Protein AF-A0A359E348-F1 (afdb_monomer)

Foldseek 3Di:
DFDDDAQEEAQDDDPSSVCSQVVCCVVQVDGDYDYDPCSAVVDPDDPPDQDFRRCLVNFHCADDLQGNGGSVRSNVVVVVVCCQQVVVDDDDDPVVVSLVSVQSVQKDWDWDDDFQKIKIAIDGDPPDDRPDPQLKDKDKDWDAPVCVVVQVVQCVVVVWDWDWDDDDRTIIIITMDSDRIGIGGDPPPVRPPPVVVVCVVCCVVVVVVVVVCVVVPDDDDDDDDDDPCQLVVLVVVCVVPVPDPVSLVSNLVVCVVVVVLVSNLVSLLVCVLVDVDDDPVSLVSNLVSCQVVVVLVVVLVSLVSSCVRPLDVVSLVSVVVSCVSRVNDDLVSQLVSLVSVCVHVVLDLVSLVSNLVSQPDLVCLVVSLVSLVSSCVSPVPDLASVVVSLVSCVVNHDLVVSLVVVVVRDPVCVLNCQQCLCVQLSSCCSVVVNLVSSLVSQVSHPPHDLLVNLVSCLVVVVVVVSLVSLVVVCVVVVPSLQSLLSSLVSCVVSVNNVVSCVSNLVSLVVVVCPPGPNLVVLVVVLVPDDLVRNVVVCVVRVSSADPVRVVVSVVLCCVFANKDKDWDKDWDADPQRKTKIKIWIKIWGDGNLFKIKIWIWMKIWMWGPLDVDIDIWIWIKIKIKIWGADNVRQKIWMWMWMWIDTPPDIKIKIKTKIWGDDDQKIKMWIKIKIFDPAPQRVVVVKIKIKIKIKMWGAPDNNQKIKIKIKMWMAIPVGKIKIKIKIKIWGQPDQDLKTKIKMKMKMWMAMPDADCSQVVHGGDHRKIKIKIWIKIKGFVPSDPPGPDIDIDIDIWMQIPPPGIDD

Structure (mmCIF, N/CA/C/O backbone):
data_AF-A0A359E348-F1
#
_entry.id   AF-A0A359E348-F1
#
loop_
_atom_site.group_PDB
_atom_site.id
_atom_site.type_symbol
_atom_site.label_atom_id
_atom_site.label_alt_id
_atom_site.label_comp_id
_atom_site.label_asym_id
_atom_site.label_entity_id
_atom_site.label_seq_id
_atom_site.pdbx_PDB_ins_code
_atom_site.Cartn_x
_atom_site.Cartn_y
_atom_site.Cartn_z
_atom_site.occupancy
_atom_site.B_iso_or_equiv
_atom_site.auth_seq_id
_atom_site.auth_comp_id
_atom_site.auth_asym_id
_atom_site.auth_atom_id
_atom_site.pdbx_PDB_model_num
ATOM 1 N N . MET A 1 1 ? 8.169 -20.683 26.667 1.00 42.53 1 MET A N 1
ATOM 2 C CA . MET A 1 1 ? 7.464 -19.399 26.479 1.00 42.53 1 MET A CA 1
ATOM 3 C C . MET A 1 1 ? 6.471 -19.247 27.609 1.00 42.53 1 MET A C 1
ATOM 5 O O . MET A 1 1 ? 5.947 -20.259 28.056 1.00 42.53 1 MET A O 1
ATOM 9 N N . PHE A 1 2 ? 6.320 -18.036 28.136 1.00 55.75 2 PHE A N 1
ATOM 10 C CA . PHE A 1 2 ? 5.255 -17.695 29.073 1.00 55.75 2 PHE A CA 1
ATOM 11 C C . PHE A 1 2 ? 4.254 -16.853 28.291 1.00 55.75 2 PHE A C 1
ATOM 13 O O . PHE A 1 2 ? 4.662 -15.851 27.704 1.00 55.75 2 PHE A O 1
ATOM 20 N N . ASP A 1 3 ? 2.992 -17.265 28.295 1.00 59.53 3 ASP A N 1
ATOM 21 C CA . ASP A 1 3 ? 1.941 -16.613 27.523 1.00 59.53 3 ASP A CA 1
ATOM 22 C C . ASP A 1 3 ? 1.088 -15.750 28.457 1.00 59.53 3 ASP A C 1
ATOM 24 O O . ASP A 1 3 ? 0.662 -16.191 29.531 1.00 59.53 3 ASP A O 1
ATOM 28 N N . TYR A 1 4 ? 0.870 -14.500 28.054 1.00 74.69 4 TYR A N 1
ATOM 29 C CA . TYR A 1 4 ? -0.007 -13.545 28.723 1.00 74.69 4 TYR A CA 1
ATOM 30 C C . TYR A 1 4 ? -1.082 -13.095 27.726 1.00 74.69 4 TYR A C 1
ATOM 32 O O . TYR A 1 4 ? -0.738 -12.901 26.556 1.00 74.69 4 TYR A O 1
ATOM 40 N N . PRO A 1 5 ? -2.353 -12.928 28.140 1.00 70.31 5 PRO A N 1
ATOM 41 C CA . PRO A 1 5 ? -3.425 -12.543 27.230 1.00 70.31 5 PRO A CA 1
ATOM 42 C C . PRO A 1 5 ? -3.073 -11.296 26.408 1.00 70.31 5 PRO A C 1
ATOM 44 O O . PRO A 1 5 ? -2.544 -10.306 26.925 1.00 70.31 5 PRO A O 1
ATOM 47 N N . ARG A 1 6 ? -3.356 -11.354 25.106 1.00 71.38 6 ARG A N 1
ATOM 48 C CA . ARG A 1 6 ? -3.338 -10.195 24.210 1.00 71.38 6 ARG A CA 1
ATOM 49 C C . ARG A 1 6 ? -4.770 -9.682 24.130 1.00 71.38 6 ARG A C 1
ATOM 51 O O . ARG A 1 6 ? -5.585 -10.288 23.450 1.00 71.38 6 ARG A O 1
ATOM 58 N N . VAL A 1 7 ? -5.053 -8.604 24.853 1.00 70.81 7 VAL A N 1
ATOM 59 C CA . VAL A 1 7 ? -6.421 -8.081 25.011 1.00 70.81 7 VAL A CA 1
ATOM 60 C C . VAL A 1 7 ? -6.677 -6.862 24.126 1.00 70.81 7 VAL A C 1
ATOM 62 O O . VAL A 1 7 ? -7.793 -6.683 23.667 1.00 70.81 7 VAL A O 1
ATOM 65 N N . THR A 1 8 ? -5.650 -6.075 23.779 1.00 79.25 8 THR A N 1
ATOM 66 C CA . THR A 1 8 ? -5.790 -5.015 22.765 1.00 79.25 8 THR A CA 1
ATOM 67 C C . THR A 1 8 ? -4.728 -5.101 21.670 1.00 79.25 8 THR A C 1
ATOM 69 O O . THR A 1 8 ? -3.609 -5.581 21.885 1.00 79.25 8 THR A O 1
ATOM 72 N N . SER A 1 9 ? -5.075 -4.634 20.468 1.00 75.50 9 SER A N 1
ATOM 73 C CA . SER A 1 9 ? -4.158 -4.515 19.326 1.00 75.50 9 SER A CA 1
ATOM 74 C C . SER A 1 9 ? -4.575 -3.424 18.346 1.00 75.50 9 SER A C 1
ATOM 76 O O . SER A 1 9 ? -5.700 -2.937 18.427 1.00 75.50 9 SER A O 1
ATOM 78 N N . GLY A 1 10 ? -3.678 -3.064 17.426 1.00 74.00 10 GLY A N 1
ATOM 79 C CA . GLY A 1 10 ? -3.917 -2.002 16.448 1.00 74.00 10 GLY A CA 1
ATOM 80 C C . GLY A 1 10 ? -4.005 -0.610 17.085 1.00 74.00 10 GLY A C 1
ATOM 81 O O . GLY A 1 10 ? -3.749 -0.426 18.274 1.00 74.00 10 GLY A O 1
ATOM 82 N N . PHE A 1 11 ? -4.379 0.394 16.296 1.00 75.81 11 PHE A N 1
ATOM 83 C CA . PHE A 1 11 ? -4.222 1.802 16.687 1.00 75.81 11 PHE A CA 1
ATOM 84 C C . PHE A 1 11 ? -5.519 2.497 17.118 1.00 75.81 11 PHE A C 1
ATOM 86 O O . PHE A 1 11 ? -5.471 3.532 17.775 1.00 75.81 11 PHE A O 1
ATOM 93 N N . THR A 1 12 ? -6.681 1.931 16.789 1.00 69.69 12 THR A N 1
ATOM 94 C CA . THR A 1 12 ? -7.993 2.542 17.049 1.00 69.69 12 THR A CA 1
ATOM 95 C C . THR A 1 12 ? -8.406 2.417 18.511 1.00 69.69 12 THR A C 1
ATOM 97 O O . THR A 1 12 ? -8.505 1.304 19.030 1.00 69.69 12 THR A O 1
ATOM 100 N N . MET A 1 13 ? -8.697 3.548 19.157 1.00 76.00 13 MET A N 1
ATOM 101 C CA . MET A 1 13 ? -9.143 3.648 20.550 1.00 76.00 13 MET A CA 1
ATOM 102 C C . MET A 1 13 ? -10.662 3.852 20.631 1.00 76.00 13 MET A C 1
ATOM 104 O O . MET A 1 13 ? -11.132 4.964 20.827 1.00 76.00 13 MET A O 1
ATOM 108 N N . ASN A 1 14 ? -11.424 2.773 20.444 1.00 75.56 14 ASN A N 1
ATOM 109 C CA . ASN A 1 14 ? -12.881 2.776 20.623 1.00 75.56 14 ASN A CA 1
ATOM 110 C C . ASN A 1 14 ? -13.280 2.354 22.050 1.00 75.56 14 ASN A C 1
ATOM 112 O O . ASN A 1 14 ? -12.441 1.885 22.822 1.00 75.56 14 ASN A O 1
ATOM 116 N N . GLU A 1 15 ? -14.560 2.517 22.391 1.00 77.62 15 GLU A N 1
ATOM 117 C CA . GLU A 1 15 ? -15.093 2.240 23.734 1.00 77.62 15 GLU A CA 1
ATOM 118 C C . GLU A 1 15 ? -14.841 0.795 24.185 1.00 77.62 15 GLU A C 1
ATOM 120 O O . GLU A 1 15 ? -14.355 0.586 25.295 1.00 77.62 15 GLU A O 1
ATOM 125 N N . ASN A 1 16 ? -15.053 -0.192 23.307 1.00 74.88 16 ASN A N 1
ATOM 126 C CA . ASN A 1 16 ? -14.795 -1.604 23.616 1.00 74.88 16 ASN A CA 1
ATOM 127 C C . ASN A 1 16 ? -13.313 -1.854 23.916 1.00 74.88 16 ASN A C 1
ATOM 129 O O . ASN A 1 16 ? -12.970 -2.431 24.942 1.00 74.88 16 ASN A O 1
ATOM 133 N N . SER A 1 17 ? -12.413 -1.340 23.073 1.00 79.56 17 SER A N 1
ATOM 134 C CA . SER A 1 17 ? -10.975 -1.478 23.295 1.00 79.56 17 SER A CA 1
ATOM 135 C C . SER A 1 17 ? -10.511 -0.771 24.570 1.00 79.56 17 SER A C 1
ATOM 137 O O . SER A 1 17 ? -9.527 -1.212 25.169 1.00 79.56 17 SER A O 1
ATOM 139 N N . LEU A 1 18 ? -11.148 0.338 24.955 1.00 84.25 18 LEU A N 1
ATOM 140 C CA . LEU A 1 18 ? -10.856 1.041 26.201 1.00 84.25 18 LEU A CA 1
ATOM 141 C C . LEU A 1 18 ? -11.351 0.257 27.413 1.00 84.25 18 LEU A C 1
ATOM 143 O O . LEU A 1 18 ? -10.602 0.129 28.380 1.00 84.25 18 LEU A O 1
ATOM 147 N N . LEU A 1 19 ? -12.559 -0.302 27.346 1.00 83.69 19 LEU A N 1
ATOM 148 C CA . LEU A 1 19 ? -13.115 -1.169 28.380 1.00 83.69 19 LEU A CA 1
ATOM 149 C C . LEU A 1 19 ? -12.227 -2.401 28.600 1.00 83.69 19 LEU A C 1
ATOM 151 O O . LEU A 1 19 ? -11.836 -2.680 29.733 1.00 83.69 19 LEU A O 1
ATOM 155 N N . ASP A 1 20 ? -11.836 -3.073 27.518 1.00 82.12 20 ASP A N 1
ATOM 156 C CA . ASP A 1 20 ? -10.941 -4.233 27.530 1.00 82.12 20 ASP A CA 1
ATOM 157 C C . ASP A 1 20 ? -9.582 -3.902 28.162 1.00 82.12 20 ASP A C 1
ATOM 159 O O . ASP A 1 20 ? -9.066 -4.629 29.020 1.00 82.12 20 ASP A O 1
ATOM 163 N N . GLN A 1 21 ? -8.998 -2.766 27.769 1.00 87.81 21 GLN A N 1
ATOM 164 C CA . GLN A 1 21 ? -7.741 -2.291 28.332 1.00 87.81 21 GLN A CA 1
ATOM 165 C C . GLN A 1 21 ? -7.865 -1.984 29.832 1.00 87.81 21 GLN A C 1
ATOM 167 O O . GLN A 1 21 ? -7.068 -2.490 30.629 1.00 87.81 21 GLN A O 1
ATOM 172 N N . GLN A 1 22 ? -8.828 -1.138 30.207 1.00 87.44 22 GLN A N 1
ATOM 173 C CA . GLN A 1 22 ? -9.021 -0.652 31.574 1.00 87.44 22 GLN A CA 1
ATOM 174 C C . GLN A 1 22 ? -9.386 -1.805 32.515 1.00 87.44 22 GLN A C 1
ATOM 176 O O . GLN A 1 22 ? -8.776 -1.948 33.575 1.00 87.44 22 GLN A O 1
ATOM 181 N N . GLY A 1 23 ? -10.300 -2.685 32.100 1.00 87.00 23 GLY A N 1
ATOM 182 C CA . GLY A 1 23 ? -10.703 -3.865 32.864 1.00 87.00 23 GLY A CA 1
ATOM 183 C C . GLY A 1 23 ? -9.527 -4.801 33.143 1.00 87.00 23 GLY A C 1
ATOM 184 O O . GLY A 1 23 ? -9.291 -5.182 34.293 1.00 87.00 23 GLY A O 1
ATOM 185 N N . MET A 1 24 ? -8.713 -5.113 32.127 1.00 85.38 24 MET A N 1
ATOM 186 C CA . MET A 1 24 ? -7.520 -5.939 32.329 1.00 85.38 24 MET A CA 1
ATOM 187 C C . MET A 1 24 ? -6.499 -5.257 33.252 1.00 85.38 24 MET A C 1
ATOM 189 O O . MET A 1 24 ? -5.932 -5.921 34.127 1.00 85.38 24 MET A O 1
ATOM 193 N N . GLN A 1 25 ? -6.257 -3.952 33.087 1.00 87.69 25 GLN A N 1
ATOM 194 C CA . GLN A 1 25 ? -5.330 -3.206 33.944 1.00 87.69 25 GLN A CA 1
ATOM 195 C C . GLN A 1 25 ? -5.783 -3.175 35.402 1.00 87.69 25 GLN A C 1
ATOM 197 O O . GLN A 1 25 ? -4.954 -3.402 36.280 1.00 87.69 25 GLN A O 1
ATOM 202 N N . LEU A 1 26 ? -7.072 -2.966 35.672 1.00 87.62 26 LEU A N 1
ATOM 203 C CA . LEU A 1 26 ? -7.616 -2.959 37.032 1.00 87.62 26 LEU A CA 1
ATOM 204 C C . LEU A 1 26 ? -7.430 -4.312 37.731 1.00 87.62 26 LEU A C 1
ATOM 206 O O . LEU A 1 26 ? -7.018 -4.355 38.889 1.00 87.62 26 LEU A O 1
ATOM 210 N N . VAL A 1 27 ? -7.676 -5.418 37.022 1.00 82.12 27 VAL A N 1
ATOM 211 C CA . VAL A 1 27 ? -7.600 -6.770 37.602 1.00 82.12 27 VAL A CA 1
ATOM 212 C C . VAL A 1 27 ? -6.157 -7.248 37.773 1.00 82.12 27 VAL A C 1
ATOM 214 O O . VAL A 1 27 ? -5.824 -7.913 38.754 1.00 82.12 27 VAL A O 1
ATOM 217 N N . THR A 1 28 ? -5.289 -6.952 36.806 1.00 83.19 28 THR A N 1
ATOM 218 C CA . THR A 1 28 ? -3.963 -7.587 36.722 1.00 83.19 28 THR A CA 1
ATOM 219 C C . THR A 1 28 ? -2.802 -6.647 37.021 1.00 83.19 28 THR A C 1
ATOM 221 O O . THR A 1 28 ? -1.699 -7.107 37.316 1.00 83.19 28 THR A O 1
ATOM 224 N N . GLY A 1 29 ? -3.017 -5.335 36.929 1.00 83.75 29 GLY A N 1
ATOM 225 C CA . GLY A 1 29 ? -1.948 -4.338 36.950 1.00 83.75 29 GLY A CA 1
ATOM 226 C C . GLY A 1 29 ? -1.055 -4.350 35.705 1.00 83.75 29 GLY A C 1
ATOM 227 O O . GLY A 1 29 ? -0.025 -3.676 35.693 1.00 83.75 29 GLY A O 1
ATOM 228 N N . ILE A 1 30 ? -1.395 -5.135 34.674 1.00 85.81 30 ILE A N 1
ATOM 229 C CA . ILE A 1 30 ? -0.571 -5.334 33.480 1.00 85.81 30 ILE A CA 1
ATOM 230 C C . ILE A 1 30 ? -1.411 -5.050 32.239 1.00 85.81 30 ILE A C 1
ATOM 232 O O . ILE A 1 30 ? -2.401 -5.724 31.963 1.00 85.81 30 ILE A O 1
ATOM 236 N N . TRP A 1 31 ? -0.948 -4.094 31.439 1.00 87.31 31 TRP A N 1
ATOM 237 C CA . TRP A 1 31 ? -1.438 -3.890 30.085 1.00 87.31 31 TRP A CA 1
ATOM 238 C C . TRP A 1 31 ? -0.496 -4.523 29.074 1.00 87.31 31 TRP A C 1
ATOM 240 O O . TRP A 1 31 ? 0.713 -4.292 29.109 1.00 87.31 31 TRP A O 1
ATOM 250 N N . ASN A 1 32 ? -1.063 -5.314 28.169 1.00 85.19 32 ASN A N 1
ATOM 251 C CA . ASN A 1 32 ? -0.365 -5.861 27.021 1.00 85.19 32 ASN A CA 1
ATOM 252 C C . ASN A 1 32 ? -1.038 -5.354 25.745 1.00 85.19 32 ASN A C 1
ATOM 254 O O . ASN A 1 32 ? -2.231 -5.587 25.543 1.00 85.19 32 ASN A O 1
ATOM 258 N N . HIS A 1 33 ? -0.259 -4.683 24.902 1.00 83.56 33 HIS A N 1
ATOM 259 C CA . HIS A 1 33 ? -0.705 -4.147 23.626 1.00 83.56 33 HIS A CA 1
ATOM 260 C C . HIS A 1 33 ? 0.223 -4.624 22.520 1.00 83.56 33 HIS A C 1
ATOM 262 O O . HIS A 1 33 ? 1.445 -4.503 22.633 1.00 83.56 33 HIS A O 1
ATOM 268 N N . PHE A 1 34 ? -0.358 -5.165 21.455 1.00 77.31 34 PHE A N 1
ATOM 269 C CA . PHE A 1 34 ? 0.402 -5.691 20.333 1.00 77.31 34 PHE A CA 1
ATOM 270 C C . PHE A 1 34 ? 0.174 -4.859 19.075 1.00 77.31 34 PHE A C 1
ATOM 272 O O . PHE A 1 34 ? -0.969 -4.668 18.661 1.00 77.31 34 PHE A O 1
ATOM 279 N N . ILE A 1 35 ? 1.278 -4.429 18.464 1.00 75.00 35 ILE A N 1
ATOM 280 C CA . ILE A 1 35 ? 1.307 -3.744 17.172 1.00 75.00 35 ILE A CA 1
ATOM 281 C C . ILE A 1 35 ? 2.050 -4.648 16.188 1.00 75.00 35 ILE A C 1
ATOM 283 O O . ILE A 1 35 ? 3.226 -4.959 16.390 1.00 75.00 35 ILE A O 1
ATOM 287 N N . HIS A 1 36 ? 1.359 -5.080 15.140 1.00 70.75 36 HIS A N 1
ATOM 288 C CA . HIS A 1 36 ? 1.909 -5.845 14.027 1.00 70.75 36 HIS A CA 1
ATOM 289 C C . HIS A 1 36 ? 2.350 -4.908 12.887 1.00 70.75 36 HIS A C 1
ATOM 291 O O . HIS A 1 36 ? 1.715 -3.876 12.683 1.00 70.75 36 HIS A O 1
ATOM 297 N N . PRO A 1 37 ? 3.377 -5.252 12.088 1.00 64.69 37 PRO A N 1
ATOM 298 C CA . PRO A 1 37 ? 3.700 -4.507 10.866 1.00 64.69 37 PRO A CA 1
ATOM 299 C C . PRO A 1 37 ? 2.514 -4.369 9.894 1.00 64.69 37 PRO A C 1
ATOM 301 O O . PRO A 1 37 ? 2.320 -3.303 9.312 1.00 64.69 37 PRO A O 1
ATOM 304 N N . ASP A 1 38 ? 1.677 -5.404 9.789 1.00 62.56 38 ASP A N 1
ATOM 305 C CA . ASP A 1 38 ? 0.456 -5.386 8.962 1.00 62.56 38 ASP A CA 1
ATOM 306 C C . ASP A 1 38 ? -0.627 -4.440 9.514 1.00 62.56 38 ASP A C 1
ATOM 308 O O . ASP A 1 38 ? -1.539 -4.059 8.786 1.00 62.56 38 ASP A O 1
ATOM 312 N N . ASP A 1 39 ? -0.520 -4.015 10.782 1.00 65.44 39 ASP A N 1
ATOM 313 C CA . ASP A 1 39 ? -1.386 -2.970 11.343 1.00 65.44 39 ASP A CA 1
ATOM 314 C C . ASP A 1 39 ? -1.014 -1.577 10.776 1.00 65.44 39 ASP A C 1
ATOM 316 O O . ASP A 1 39 ? -1.752 -0.617 10.978 1.00 65.44 39 ASP A O 1
ATOM 320 N N . VAL A 1 40 ? 0.129 -1.444 10.082 1.00 66.00 40 VAL A N 1
ATOM 321 C CA . VAL A 1 40 ? 0.592 -0.208 9.420 1.00 66.00 40 VAL A CA 1
ATOM 322 C C . VAL A 1 40 ? 0.381 -0.278 7.906 1.00 66.00 40 VAL A C 1
ATOM 324 O O . VAL A 1 40 ? -0.128 0.671 7.316 1.00 66.00 40 VAL A O 1
ATOM 327 N N . PHE A 1 41 ? 0.738 -1.402 7.283 1.00 62.03 41 PHE A N 1
ATOM 328 C CA . PHE A 1 41 ? 0.567 -1.642 5.850 1.00 62.03 41 PHE A CA 1
ATOM 329 C C . PHE A 1 41 ? -0.376 -2.824 5.664 1.00 62.03 41 PHE A C 1
ATOM 331 O O . PHE A 1 41 ? 0.051 -3.976 5.733 1.00 62.03 41 PHE A O 1
ATOM 338 N N . GLN A 1 42 ? -1.662 -2.552 5.450 1.00 55.81 42 GLN A N 1
ATOM 339 C CA . GLN A 1 42 ? -2.610 -3.631 5.214 1.00 55.81 42 GLN A CA 1
ATOM 340 C C . GLN A 1 42 ? -2.345 -4.226 3.826 1.00 55.81 42 GLN A C 1
ATOM 342 O O . GLN A 1 42 ? -2.657 -3.628 2.798 1.00 55.81 42 GLN A O 1
ATOM 347 N N . VAL A 1 43 ? -1.710 -5.396 3.803 1.00 47.84 43 VAL A N 1
ATOM 348 C CA . VAL A 1 43 ? -1.562 -6.215 2.598 1.00 47.84 43 VAL A CA 1
ATOM 349 C C . VAL A 1 43 ? -2.956 -6.721 2.219 1.00 47.84 43 VAL A C 1
ATOM 351 O O . VAL A 1 43 ? -3.736 -7.071 3.104 1.00 47.84 43 VAL A O 1
ATOM 354 N N . THR A 1 44 ? -3.294 -6.731 0.929 1.00 45.62 44 THR A N 1
ATOM 355 C CA . THR A 1 44 ? -4.592 -7.199 0.421 1.00 45.62 44 THR A CA 1
ATOM 356 C C . THR A 1 44 ? -4.924 -8.569 1.022 1.00 45.62 44 THR A C 1
ATOM 358 O O . THR A 1 44 ? -4.175 -9.528 0.820 1.00 45.62 44 THR A O 1
ATOM 361 N N . GLN A 1 45 ? -6.006 -8.645 1.804 1.00 46.72 45 GLN A N 1
ATOM 362 C CA . GLN A 1 45 ? -6.413 -9.870 2.494 1.00 46.72 45 GLN A CA 1
ATOM 363 C C . GLN A 1 45 ? -6.697 -10.985 1.485 1.00 46.72 45 GLN A C 1
ATOM 365 O O . GLN A 1 45 ? -7.315 -10.760 0.442 1.00 46.72 45 GLN A O 1
ATOM 370 N N . ARG A 1 46 ? -6.252 -12.205 1.798 1.00 44.28 46 ARG A N 1
ATOM 371 C CA . ARG A 1 46 ? -6.737 -13.404 1.109 1.00 44.28 46 ARG A CA 1
ATOM 372 C C . ARG A 1 46 ? -8.138 -13.698 1.636 1.00 44.28 46 ARG A C 1
ATOM 374 O O . ARG A 1 46 ? -8.429 -13.406 2.790 1.00 44.28 46 ARG A O 1
ATOM 381 N N . ALA A 1 47 ? -8.980 -14.330 0.823 1.00 46.53 47 ALA A N 1
ATOM 382 C CA . ALA A 1 47 ? -10.356 -14.690 1.190 1.00 46.53 47 ALA A CA 1
ATOM 383 C C . ALA A 1 47 ? -10.478 -15.636 2.414 1.00 46.53 47 ALA A C 1
ATOM 385 O O . ALA A 1 47 ? -11.584 -15.979 2.807 1.00 46.53 47 ALA A O 1
ATOM 386 N N . GLU A 1 48 ? -9.356 -16.068 2.998 1.00 41.56 48 GLU A N 1
ATOM 387 C CA . GLU A 1 48 ? -9.251 -17.027 4.104 1.00 41.56 48 GLU A CA 1
ATOM 388 C C . GLU A 1 48 ? -8.958 -16.353 5.467 1.00 41.56 48 GLU A C 1
ATOM 390 O O . GLU A 1 48 ? -8.951 -17.037 6.488 1.00 41.56 48 GLU A O 1
ATOM 395 N N . ASP A 1 49 ? -8.728 -15.031 5.511 1.00 46.28 49 ASP A N 1
ATOM 396 C CA . ASP A 1 49 ? -8.361 -14.296 6.733 1.00 46.28 49 ASP A CA 1
ATOM 397 C C . ASP A 1 49 ? -9.564 -13.522 7.329 1.00 46.28 49 ASP A C 1
ATOM 399 O O . ASP A 1 49 ? -9.773 -12.349 7.021 1.00 46.28 49 ASP A O 1
ATOM 403 N N . GLU A 1 50 ? -10.342 -14.143 8.227 1.00 44.16 50 GLU A N 1
ATOM 404 C CA . GLU A 1 50 ? -11.463 -13.523 8.976 1.00 44.16 50 GLU A CA 1
ATOM 405 C C . GLU A 1 50 ? -10.995 -12.546 10.085 1.00 44.16 50 GLU A C 1
ATOM 407 O O . GLU A 1 50 ? -11.296 -12.713 11.268 1.00 44.16 50 GLU A O 1
ATOM 412 N N . PHE A 1 51 ? -10.226 -11.506 9.750 1.00 52.81 51 PHE A N 1
ATOM 413 C CA . PHE A 1 51 ? -9.876 -10.459 10.720 1.00 52.81 51 PHE A CA 1
ATOM 414 C C . PHE A 1 51 ? -10.349 -9.081 10.259 1.00 52.81 51 PHE A C 1
ATOM 416 O O . PHE A 1 51 ? -10.059 -8.651 9.145 1.00 52.81 51 PHE A O 1
ATOM 423 N N . THR A 1 52 ? -11.024 -8.351 11.151 1.00 54.12 52 THR A N 1
ATOM 424 C CA . THR A 1 52 ? -11.389 -6.943 10.951 1.00 54.12 52 THR A CA 1
ATOM 425 C C . THR A 1 52 ? -10.146 -6.090 10.666 1.00 54.12 52 THR A C 1
ATOM 427 O O . THR A 1 52 ? -9.100 -6.256 11.305 1.00 54.12 52 THR A O 1
ATOM 430 N N . SER A 1 53 ? -10.241 -5.180 9.686 1.00 57.03 53 SER A N 1
ATOM 431 C CA . SER A 1 53 ? -9.154 -4.254 9.332 1.00 57.03 53 SER A CA 1
ATOM 432 C C . SER A 1 53 ? -8.692 -3.457 10.560 1.00 57.03 53 SER A C 1
ATOM 434 O O . SER A 1 53 ? -9.497 -2.849 11.264 1.00 57.03 53 SER A O 1
ATOM 436 N N . ARG A 1 54 ? -7.377 -3.454 10.818 1.00 63.25 54 ARG A N 1
ATOM 437 C CA . ARG A 1 54 ? -6.751 -2.804 11.991 1.00 63.25 54 ARG A CA 1
ATOM 438 C C . ARG A 1 54 ? -6.211 -1.397 11.704 1.00 63.25 54 ARG A C 1
ATOM 440 O O . ARG A 1 54 ? -5.776 -0.712 12.631 1.00 63.25 54 ARG A O 1
ATOM 447 N N . ASN A 1 55 ? -6.281 -0.974 10.441 1.00 70.56 55 ASN A N 1
ATOM 448 C CA . ASN A 1 55 ? -6.065 0.392 9.965 1.00 70.56 55 ASN A CA 1
ATOM 449 C C . ASN A 1 55 ? -7.151 0.747 8.926 1.00 70.56 55 ASN A C 1
ATOM 451 O O . ASN A 1 55 ? -6.837 0.963 7.755 1.00 70.56 55 ASN A O 1
ATOM 455 N N . PRO A 1 56 ? -8.435 0.786 9.331 1.00 63.50 56 PRO A N 1
ATOM 456 C CA . PRO A 1 56 ? -9.559 0.931 8.399 1.00 63.50 56 PRO A CA 1
ATOM 457 C C . PRO A 1 56 ? -9.562 2.274 7.655 1.00 63.50 56 PRO A C 1
ATOM 459 O O . PRO A 1 56 ? -10.209 2.403 6.622 1.00 63.50 56 PRO A O 1
ATOM 462 N N . LEU A 1 57 ? -8.829 3.264 8.174 1.00 66.75 57 LEU A N 1
ATOM 463 C CA . LEU A 1 57 ? -8.678 4.598 7.592 1.00 66.75 57 LEU A CA 1
ATOM 464 C C . LEU A 1 57 ? -7.395 4.747 6.752 1.00 66.75 57 LEU A C 1
ATOM 466 O O . LEU A 1 57 ? -7.114 5.834 6.262 1.00 66.75 57 LEU A O 1
ATOM 470 N N . GLY A 1 58 ? -6.580 3.691 6.615 1.00 71.19 58 GLY A N 1
ATOM 471 C CA . GLY A 1 58 ? -5.336 3.737 5.838 1.00 71.19 58 GLY A CA 1
ATOM 472 C C . GLY A 1 58 ? -4.322 4.777 6.335 1.00 71.19 58 GLY A C 1
ATOM 473 O O . GLY A 1 58 ? -3.535 5.298 5.546 1.00 71.19 58 GLY A O 1
ATOM 474 N N . LEU A 1 59 ? -4.336 5.107 7.631 1.00 73.88 59 LEU A N 1
ATOM 475 C CA . LEU A 1 59 ? -3.492 6.156 8.202 1.00 73.88 59 LEU A CA 1
ATOM 476 C C . LEU A 1 59 ? -2.009 5.807 8.054 1.00 73.88 59 LEU A C 1
ATOM 478 O O . LEU A 1 59 ? -1.590 4.679 8.319 1.00 73.88 59 LEU A O 1
ATOM 482 N N . GLY A 1 60 ? -1.201 6.809 7.709 1.00 74.75 60 GLY A N 1
ATOM 483 C CA . GLY A 1 60 ? 0.254 6.714 7.767 1.00 74.75 60 GLY A CA 1
ATOM 484 C C . GLY A 1 60 ? 0.785 6.738 9.204 1.00 74.75 60 GLY A C 1
ATOM 485 O O . GLY A 1 60 ? 0.082 7.085 10.156 1.00 74.75 60 GLY A O 1
ATOM 486 N N . TRP A 1 61 ? 2.069 6.400 9.379 1.00 80.69 61 TRP A N 1
ATOM 487 C CA . TRP A 1 61 ? 2.710 6.437 10.700 1.00 80.69 61 TRP A CA 1
ATOM 488 C C . TRP A 1 61 ? 2.675 7.837 11.328 1.00 80.69 61 TRP A C 1
ATOM 490 O O . TRP A 1 61 ? 2.350 7.979 12.501 1.00 80.69 61 TRP A O 1
ATOM 500 N N . LYS A 1 62 ? 2.981 8.879 10.551 1.00 81.50 62 LYS A N 1
ATOM 501 C CA . LYS A 1 62 ? 2.838 10.284 10.962 1.00 81.50 62 LYS A CA 1
ATOM 502 C C . LYS A 1 62 ? 1.538 10.860 10.401 1.00 81.50 62 LYS A C 1
ATOM 504 O O . LYS A 1 62 ? 0.907 10.229 9.559 1.00 81.50 62 LYS A O 1
ATOM 509 N N . SER A 1 63 ? 1.161 12.047 10.876 1.00 78.25 63 SER A N 1
ATOM 510 C CA . SER A 1 63 ? 0.099 12.822 10.234 1.00 78.25 63 SER A CA 1
ATOM 511 C C . SER A 1 63 ? 0.429 13.034 8.761 1.00 78.25 63 SER A C 1
ATOM 513 O O . SER A 1 63 ? 1.600 13.109 8.370 1.00 78.25 63 SER A O 1
ATOM 515 N N . SER A 1 64 ? -0.613 13.085 7.951 1.00 73.00 64 SER A N 1
ATOM 516 C CA . SER A 1 64 ? -0.526 13.391 6.532 1.00 73.00 64 SER A CA 1
ATOM 517 C C . SER A 1 64 ? -1.225 14.724 6.278 1.00 73.00 64 SER A C 1
ATOM 519 O O . SER A 1 64 ? -1.708 15.380 7.199 1.00 73.00 64 SER A O 1
ATOM 521 N N . GLN A 1 65 ? -1.283 15.151 5.022 1.00 60.72 65 GLN A N 1
ATOM 522 C CA . GLN A 1 65 ? -2.181 16.249 4.666 1.00 60.72 65 GLN A CA 1
ATOM 523 C C . GLN A 1 65 ? -3.667 15.836 4.785 1.00 60.72 65 GLN A C 1
ATOM 525 O O . GLN A 1 65 ? -4.524 16.706 4.831 1.00 60.72 65 GLN A O 1
ATOM 530 N N . GLU A 1 66 ? -3.970 14.530 4.844 1.00 55.44 66 GLU A N 1
ATOM 531 C CA . GLU A 1 66 ? -5.327 13.951 4.912 1.00 55.44 66 GLU A CA 1
ATOM 532 C C . GLU A 1 66 ? -5.928 13.951 6.299 1.00 55.44 66 GLU A C 1
ATOM 534 O O . GLU A 1 66 ? -7.126 14.154 6.476 1.00 55.44 66 GLU A O 1
ATOM 539 N N . TYR A 1 67 ? -5.065 13.653 7.257 1.00 68.06 67 TYR A N 1
ATOM 540 C CA . TYR A 1 67 ? -5.388 13.476 8.647 1.00 68.06 67 TYR A CA 1
ATOM 541 C C . TYR A 1 67 ? -4.319 14.251 9.405 1.00 68.06 67 TYR A C 1
ATOM 543 O O . TYR A 1 67 ? -3.123 13.961 9.305 1.00 68.06 67 TYR A O 1
ATOM 551 N N . ASP A 1 68 ? -4.749 15.244 10.180 1.00 79.56 68 ASP A N 1
ATOM 552 C CA . ASP A 1 68 ? -3.884 16.007 11.083 1.00 79.56 68 ASP A CA 1
ATOM 553 C C . ASP A 1 68 ? -3.281 15.127 12.197 1.00 79.56 68 ASP A C 1
ATOM 555 O O . ASP A 1 68 ? -2.357 15.538 12.900 1.00 79.56 68 ASP A O 1
ATOM 559 N N . TYR A 1 69 ? -3.730 13.872 12.285 1.00 80.50 69 TYR A N 1
ATOM 560 C CA . TYR A 1 69 ? -3.179 12.793 13.088 1.00 80.50 69 TYR A CA 1
ATOM 561 C C . TYR A 1 69 ? -2.792 11.577 12.221 1.00 80.50 69 TYR A C 1
ATOM 563 O O . TYR A 1 69 ? -3.119 11.461 11.050 1.00 80.50 69 TYR A O 1
ATOM 571 N N . GLY A 1 70 ? -2.035 10.648 12.797 1.00 85.56 70 GLY A N 1
ATOM 572 C CA . GLY A 1 70 ? -1.610 9.403 12.148 1.00 85.56 70 GLY A CA 1
ATOM 573 C C . GLY A 1 70 ? -1.501 8.299 13.190 1.00 85.56 70 GLY A C 1
ATOM 574 O O . GLY A 1 70 ? -1.788 8.540 14.366 1.00 85.56 70 GLY A O 1
ATOM 575 N N . LEU A 1 71 ? -1.043 7.109 12.807 1.00 85.50 71 LEU A N 1
ATOM 576 C CA . LEU A 1 71 ? -0.960 5.962 13.722 1.00 85.50 71 LEU A CA 1
ATOM 577 C C . LEU A 1 71 ? -0.099 6.257 14.963 1.00 85.50 71 LEU A C 1
ATOM 579 O O . LEU A 1 71 ? -0.452 5.858 16.071 1.00 85.50 71 LEU A O 1
ATOM 583 N N . TYR A 1 72 ? 0.986 7.024 14.807 1.00 84.12 72 TYR A N 1
ATOM 584 C CA . TYR A 1 72 ? 1.810 7.491 15.924 1.00 84.12 72 TYR A CA 1
ATOM 585 C C . TYR A 1 72 ? 1.027 8.375 16.895 1.00 84.12 72 TYR A C 1
ATOM 587 O O . TYR A 1 72 ? 1.183 8.230 18.103 1.00 84.12 72 TYR A O 1
ATOM 595 N N . HIS A 1 73 ? 0.199 9.286 16.379 1.00 87.31 73 HIS A N 1
ATOM 596 C CA . HIS A 1 73 ? -0.608 10.183 17.204 1.00 87.31 73 HIS A CA 1
ATOM 597 C C . HIS A 1 73 ? -1.654 9.389 17.983 1.00 87.31 73 HIS A C 1
ATOM 599 O O . HIS A 1 73 ? -1.704 9.512 19.197 1.00 87.31 73 HIS A O 1
ATOM 605 N N . LEU A 1 74 ? -2.376 8.478 17.324 1.00 86.25 74 LEU A N 1
ATOM 606 C CA . LEU A 1 74 ? -3.346 7.606 17.993 1.00 86.25 74 LEU A CA 1
ATOM 607 C C . LEU A 1 74 ? -2.695 6.732 19.071 1.00 86.25 74 LEU A C 1
ATOM 609 O O . LEU A 1 74 ? -3.213 6.607 20.180 1.00 86.25 74 LEU A O 1
ATOM 613 N N . PHE A 1 75 ? -1.526 6.155 18.777 1.00 86.38 75 PHE A N 1
ATOM 614 C CA . PHE A 1 75 ? -0.785 5.373 19.762 1.00 86.38 75 PHE A CA 1
ATOM 615 C C . PHE A 1 75 ? -0.291 6.237 20.926 1.00 86.38 75 PHE A C 1
ATOM 617 O O . PHE A 1 75 ? -0.410 5.834 22.083 1.00 86.38 75 PHE A O 1
ATOM 624 N N . ARG A 1 76 ? 0.237 7.432 20.636 1.00 89.12 76 ARG A N 1
ATOM 625 C CA . ARG A 1 76 ? 0.657 8.404 21.649 1.00 89.12 76 ARG A CA 1
ATOM 626 C C . ARG A 1 76 ? -0.516 8.785 22.542 1.00 89.12 76 ARG A C 1
ATOM 628 O O . ARG A 1 76 ? -0.348 8.755 23.754 1.00 89.12 76 ARG A O 1
ATOM 635 N N . ASP A 1 77 ? -1.667 9.102 21.968 1.00 89.56 77 ASP A N 1
ATOM 636 C CA . ASP A 1 77 ? -2.848 9.549 22.701 1.00 89.56 77 ASP A CA 1
ATOM 637 C C . ASP A 1 77 ? -3.393 8.415 23.578 1.00 89.56 77 ASP A C 1
ATOM 639 O O . ASP A 1 77 ? -3.672 8.628 24.754 1.00 89.56 77 ASP A O 1
ATOM 643 N N . ARG A 1 78 ? -3.406 7.170 23.080 1.00 88.38 78 ARG A N 1
ATOM 644 C CA . ARG A 1 78 ? -3.709 5.988 23.903 1.00 88.38 78 ARG A CA 1
ATOM 645 C C . ARG A 1 78 ? -2.718 5.822 25.054 1.00 88.38 78 ARG A C 1
ATOM 647 O O . ARG A 1 78 ? -3.122 5.553 26.185 1.00 88.38 78 ARG A O 1
ATOM 654 N N . VAL A 1 79 ? -1.418 5.963 24.795 1.00 89.44 79 VAL A N 1
ATOM 655 C CA . VAL A 1 79 ? -0.383 5.892 25.838 1.00 89.44 79 VAL A CA 1
ATOM 656 C C . VAL A 1 79 ? -0.567 7.015 26.861 1.00 89.44 79 VAL A C 1
ATOM 658 O O . VAL A 1 79 ? -0.492 6.745 28.056 1.00 89.44 79 VAL A O 1
ATOM 661 N N . GLN A 1 80 ? -0.855 8.241 26.424 1.00 91.44 80 GLN A N 1
ATOM 662 C CA . GLN A 1 80 ? -1.128 9.386 27.295 1.00 91.44 80 GLN A CA 1
ATOM 663 C C . GLN A 1 80 ? -2.364 9.141 28.154 1.00 91.44 80 GLN A C 1
ATOM 665 O O . GLN A 1 80 ? -2.244 9.175 29.373 1.00 91.44 80 GLN A O 1
ATOM 670 N N . PHE A 1 81 ? -3.487 8.760 27.547 1.00 89.88 81 PHE A N 1
ATOM 671 C CA . PHE A 1 81 ? -4.711 8.379 28.250 1.00 89.88 81 PHE A CA 1
ATOM 672 C C . PHE A 1 81 ? -4.442 7.298 29.307 1.00 89.88 81 PHE A C 1
ATOM 674 O O . PHE A 1 81 ? -4.887 7.394 30.451 1.00 89.88 81 PHE A O 1
ATOM 681 N N . THR A 1 82 ? -3.641 6.286 28.957 1.00 89.88 82 THR A N 1
ATOM 682 C CA . THR A 1 82 ? -3.251 5.222 29.893 1.00 89.88 82 THR A CA 1
ATOM 683 C C . THR A 1 82 ? -2.424 5.762 31.054 1.00 89.88 82 THR A C 1
ATOM 685 O O . THR A 1 82 ? -2.638 5.370 32.196 1.00 89.88 82 THR A O 1
ATOM 688 N N . MET A 1 83 ? -1.467 6.648 30.783 1.00 90.88 83 MET A N 1
ATOM 689 C CA . MET A 1 83 ? -0.612 7.245 31.808 1.00 90.88 83 MET A CA 1
ATOM 690 C C . MET A 1 83 ? -1.354 8.277 32.663 1.00 90.88 83 MET A C 1
ATOM 692 O O . MET A 1 83 ? -0.975 8.477 33.809 1.00 90.88 83 MET A O 1
ATOM 696 N N . GLU A 1 84 ? -2.414 8.903 32.158 1.00 91.38 84 GLU A N 1
ATOM 697 C CA . GLU A 1 84 ? -3.284 9.785 32.942 1.00 91.38 84 GLU A CA 1
ATOM 698 C C . GLU A 1 84 ? -4.097 8.997 33.970 1.00 91.38 84 GLU A C 1
ATOM 700 O O . GLU A 1 84 ? -4.169 9.400 35.128 1.00 91.38 84 GLU A O 1
ATOM 705 N N . HIS A 1 85 ? -4.640 7.839 33.581 1.00 89.88 85 HIS A N 1
ATOM 706 C CA . HIS A 1 85 ? -5.455 6.992 34.463 1.00 89.88 85 HIS A CA 1
ATOM 707 C C . HIS A 1 85 ? -4.611 6.053 35.335 1.00 89.88 85 HIS A C 1
ATOM 709 O O . HIS A 1 85 ? -5.003 5.715 36.453 1.00 89.88 85 HIS A O 1
ATOM 715 N N . PHE A 1 86 ? -3.425 5.666 34.861 1.00 91.88 86 PHE A N 1
ATOM 716 C CA . PHE A 1 86 ? -2.486 4.778 35.545 1.00 91.88 86 PHE A CA 1
ATOM 717 C C . PHE A 1 86 ? -1.067 5.377 35.615 1.00 91.88 86 PHE A C 1
ATOM 719 O O . PHE A 1 86 ? -0.127 4.787 35.069 1.00 91.88 86 PHE A O 1
ATOM 726 N N . PRO A 1 87 ? -0.862 6.525 36.288 1.00 90.69 87 PRO A N 1
ATOM 727 C CA . PRO A 1 87 ? 0.385 7.297 36.242 1.00 90.69 87 PRO A CA 1
ATOM 728 C C . PRO A 1 87 ? 1.612 6.608 36.841 1.00 90.69 87 PRO A C 1
ATOM 730 O O . PRO A 1 87 ? 2.741 6.994 36.530 1.00 90.69 87 PRO A O 1
ATOM 733 N N . LYS A 1 88 ? 1.437 5.541 37.634 1.00 89.12 88 LYS A N 1
ATOM 734 C CA . LYS A 1 88 ? 2.557 4.696 38.091 1.00 89.12 88 LYS A CA 1
ATOM 735 C C . LYS A 1 88 ? 2.886 3.525 37.151 1.00 89.12 88 LYS A C 1
ATOM 737 O O . LYS A 1 88 ? 3.726 2.689 37.501 1.00 89.12 88 LYS A O 1
ATOM 742 N N . SER A 1 89 ? 2.261 3.448 35.975 1.00 89.00 89 SER A N 1
ATOM 743 C CA . SER A 1 89 ? 2.567 2.437 34.956 1.00 89.00 89 SER A CA 1
ATOM 744 C C . SER A 1 89 ? 4.000 2.560 34.442 1.00 89.00 89 SER A C 1
ATOM 746 O O . SER A 1 89 ? 4.585 3.640 34.389 1.00 89.00 89 SER A O 1
ATOM 748 N N . ARG A 1 90 ? 4.592 1.423 34.059 1.00 87.50 90 ARG A N 1
ATOM 749 C CA . ARG A 1 90 ? 5.971 1.350 33.558 1.00 87.50 90 ARG A CA 1
ATOM 750 C C . ARG A 1 90 ? 6.014 0.560 32.261 1.00 87.50 90 ARG A C 1
ATOM 752 O O . ARG A 1 90 ? 5.534 -0.571 32.217 1.00 87.50 90 ARG A O 1
ATOM 759 N N . PHE A 1 91 ? 6.673 1.114 31.251 1.00 88.50 91 PHE A N 1
ATOM 760 C CA . PHE A 1 91 ? 6.966 0.401 30.012 1.00 88.50 91 PHE A CA 1
ATOM 761 C C . PHE A 1 91 ? 8.219 -0.457 30.194 1.00 88.50 91 PHE A C 1
ATOM 763 O O . PHE A 1 91 ? 9.255 0.017 30.659 1.00 88.50 91 PHE A O 1
ATOM 770 N N . VAL A 1 92 ? 8.116 -1.738 29.852 1.00 86.38 92 VAL A N 1
ATOM 771 C CA . VAL A 1 92 ? 9.209 -2.712 29.950 1.00 86.38 92 VAL A CA 1
ATOM 772 C C . VAL A 1 92 ? 9.329 -3.479 28.641 1.00 86.38 92 VAL A C 1
ATOM 774 O O . VAL A 1 92 ? 8.367 -3.581 27.883 1.00 86.38 92 VAL A O 1
ATOM 777 N N . THR A 1 93 ? 10.502 -4.045 28.365 1.00 85.56 93 THR A N 1
ATOM 778 C CA . THR A 1 93 ? 10.665 -4.901 27.179 1.00 85.56 93 THR A CA 1
ATOM 779 C C . THR A 1 93 ? 9.867 -6.196 27.335 1.00 85.56 93 THR A C 1
ATOM 781 O O . THR A 1 93 ? 9.661 -6.657 28.458 1.00 85.56 93 THR A O 1
ATOM 784 N N . ALA A 1 94 ? 9.479 -6.843 26.232 1.00 80.06 94 ALA A N 1
ATOM 785 C CA . ALA A 1 94 ? 8.740 -8.112 26.274 1.00 80.06 94 ALA A CA 1
ATOM 786 C C . ALA A 1 94 ? 9.444 -9.184 27.135 1.00 80.06 94 ALA A C 1
ATOM 788 O O . ALA A 1 94 ? 8.812 -9.863 27.943 1.00 80.06 94 ALA A O 1
ATOM 789 N N . THR A 1 95 ? 10.777 -9.270 27.053 1.00 83.81 95 THR A N 1
ATOM 790 C CA . THR A 1 95 ? 11.594 -10.175 27.879 1.00 83.81 95 THR A CA 1
ATOM 791 C C . THR A 1 95 ? 11.490 -9.866 29.375 1.00 83.81 95 THR A C 1
ATOM 793 O O . THR A 1 95 ? 11.450 -10.782 30.199 1.00 83.81 95 THR A O 1
ATOM 796 N N . GLN A 1 96 ? 11.465 -8.586 29.755 1.00 86.12 96 GLN A N 1
ATOM 797 C CA . GLN A 1 96 ? 11.287 -8.168 31.148 1.00 86.12 96 GLN A CA 1
ATOM 798 C C . GLN A 1 96 ? 9.839 -8.368 31.609 1.00 86.12 96 GLN A C 1
ATOM 800 O O . GLN A 1 96 ? 9.621 -8.870 32.711 1.00 86.12 96 GLN A O 1
ATOM 805 N N . GLY A 1 97 ? 8.867 -8.022 30.762 1.00 84.75 97 GLY A N 1
ATOM 806 C CA . GLY A 1 97 ? 7.437 -8.189 31.008 1.00 84.75 97 GLY A CA 1
ATOM 807 C C . GLY A 1 97 ? 7.070 -9.644 31.274 1.00 84.75 97 GLY A C 1
ATOM 808 O O . GLY A 1 97 ? 6.462 -9.930 32.299 1.00 84.75 97 GLY A O 1
ATOM 809 N N . GLY A 1 98 ? 7.546 -10.577 30.442 1.00 85.06 98 GLY A N 1
ATOM 810 C CA . GLY A 1 98 ? 7.317 -12.012 30.638 1.00 85.06 98 GLY A CA 1
ATOM 811 C C . GLY A 1 98 ? 7.850 -12.530 31.979 1.00 85.06 98 GLY A C 1
ATOM 812 O O . GLY A 1 98 ? 7.144 -13.242 32.688 1.00 85.06 98 GLY A O 1
ATOM 813 N N . LYS A 1 99 ? 9.060 -12.114 32.386 1.00 87.44 99 LYS A N 1
ATOM 814 C CA . LYS A 1 99 ? 9.625 -12.471 33.703 1.00 87.44 99 LYS A CA 1
ATOM 815 C C . LYS A 1 99 ? 8.807 -11.887 34.859 1.00 87.44 99 LYS A C 1
ATOM 817 O O . LYS A 1 99 ? 8.522 -12.600 35.817 1.00 87.44 99 LYS A O 1
ATOM 822 N N . ARG A 1 100 ? 8.413 -10.609 34.768 1.00 86.38 100 ARG A N 1
ATOM 823 C CA . ARG A 1 100 ? 7.604 -9.930 35.797 1.00 86.38 100 ARG A CA 1
ATOM 824 C C . ARG A 1 100 ? 6.201 -10.536 35.917 1.00 86.38 100 ARG A C 1
ATOM 826 O O . ARG A 1 100 ? 5.721 -10.700 37.033 1.00 86.38 100 ARG A O 1
ATOM 833 N N . ALA A 1 101 ? 5.568 -10.895 34.801 1.00 86.31 101 ALA A N 1
ATOM 834 C CA . ALA A 1 101 ? 4.249 -11.526 34.780 1.00 86.31 101 ALA A CA 1
ATOM 835 C C . ALA A 1 101 ? 4.278 -12.950 35.363 1.00 86.31 101 ALA A C 1
ATOM 837 O O . ALA A 1 101 ? 3.371 -13.341 36.099 1.00 86.31 101 ALA A O 1
ATOM 838 N N . GLU A 1 102 ? 5.343 -13.715 35.104 1.00 86.94 102 GLU A N 1
ATOM 839 C CA . GLU A 1 102 ? 5.538 -15.028 35.722 1.00 86.94 102 GLU A CA 1
ATOM 840 C C . GLU A 1 102 ? 5.754 -14.922 37.238 1.00 86.94 102 GLU A C 1
ATOM 842 O O . GLU A 1 102 ? 5.105 -15.643 37.999 1.00 86.94 102 GLU A O 1
ATOM 847 N N . ASP A 1 103 ? 6.592 -13.978 37.685 1.00 87.81 103 ASP A N 1
ATOM 848 C CA . ASP A 1 103 ? 6.786 -13.680 39.107 1.00 87.81 103 ASP A CA 1
ATOM 849 C C . ASP A 1 103 ? 5.462 -13.262 39.772 1.00 87.81 103 ASP A C 1
ATOM 851 O O . ASP A 1 103 ? 5.106 -13.793 40.825 1.00 87.81 103 ASP A O 1
ATOM 855 N N . TRP A 1 104 ? 4.693 -12.369 39.142 1.00 85.94 104 TRP A N 1
ATOM 856 C CA . TRP A 1 104 ? 3.373 -11.945 39.621 1.00 85.94 104 TRP A CA 1
ATOM 857 C C . TRP A 1 104 ? 2.406 -13.129 39.781 1.00 85.94 104 TRP A C 1
ATOM 859 O O . TRP A 1 104 ? 1.848 -13.316 40.860 1.00 85.94 104 TRP A O 1
ATOM 869 N N . ARG A 1 105 ? 2.283 -14.007 38.775 1.00 86.12 105 ARG A N 1
ATOM 870 C CA . ARG A 1 105 ? 1.391 -15.186 38.821 1.00 86.12 105 ARG A CA 1
ATOM 871 C C . ARG A 1 105 ? 1.795 -16.210 39.893 1.00 86.12 105 ARG A C 1
ATOM 873 O O . ARG A 1 105 ? 0.979 -17.021 40.340 1.00 86.12 105 ARG A O 1
ATOM 880 N N . ARG A 1 106 ? 3.070 -16.215 40.292 1.00 87.94 106 ARG A N 1
ATOM 881 C CA . ARG A 1 106 ? 3.631 -17.091 41.336 1.00 87.94 106 ARG A CA 1
ATOM 882 C C . ARG A 1 106 ? 3.649 -16.436 42.719 1.00 87.94 106 ARG A C 1
ATOM 884 O O . ARG A 1 106 ? 4.053 -17.094 43.682 1.00 87.94 106 ARG A O 1
ATOM 891 N N . ARG A 1 107 ? 3.203 -15.185 42.833 1.00 86.38 107 ARG A N 1
ATOM 892 C CA . ARG A 1 107 ? 3.062 -14.463 44.096 1.00 86.38 107 ARG A CA 1
ATOM 893 C C . ARG A 1 107 ? 1.740 -14.820 44.776 1.00 86.38 107 ARG A C 1
ATOM 895 O O . ARG A 1 107 ? 0.745 -15.140 44.133 1.00 86.38 107 ARG A O 1
ATOM 902 N N . LEU A 1 108 ? 1.758 -14.809 46.099 1.00 87.38 108 LEU A N 1
ATOM 903 C CA . LEU A 1 108 ? 0.613 -14.988 46.975 1.00 87.38 108 LEU A CA 1
ATOM 904 C C . LEU A 1 108 ? 0.494 -13.736 47.835 1.00 87.38 108 LEU A C 1
ATOM 906 O O . LEU A 1 108 ? 1.451 -13.352 48.507 1.00 87.38 108 LEU A O 1
ATOM 910 N N . THR A 1 109 ? -0.687 -13.128 47.833 1.00 88.00 109 THR A N 1
ATOM 911 C CA . THR A 1 109 ? -1.013 -12.015 48.723 1.00 88.00 109 THR A CA 1
ATOM 912 C C . THR A 1 109 ? -1.971 -12.519 49.788 1.00 88.00 109 THR A C 1
ATOM 914 O O . THR A 1 109 ? -3.025 -13.072 49.480 1.00 88.00 109 THR A O 1
ATOM 917 N N . LYS A 1 110 ? -1.590 -12.355 51.052 1.00 88.25 110 LYS A N 1
ATOM 918 C CA . LYS A 1 110 ? -2.403 -12.690 52.214 1.00 88.25 110 LYS A CA 1
ATOM 919 C C . LYS A 1 110 ? -2.825 -11.409 52.915 1.00 88.25 110 LYS A C 1
ATOM 921 O O . LYS A 1 110 ? -1.984 -10.599 53.300 1.00 88.25 110 LYS A O 1
ATOM 926 N N . TYR A 1 111 ? -4.121 -11.289 53.148 1.00 88.56 111 TYR A N 1
ATOM 927 C CA . TYR A 1 111 ? -4.717 -10.217 53.928 1.00 88.56 111 TYR A CA 1
ATOM 928 C C . TYR A 1 111 ? -4.987 -10.744 55.336 1.00 88.56 111 TYR A C 1
ATOM 930 O O . TYR A 1 111 ? -5.518 -11.839 55.509 1.00 88.56 111 TYR A O 1
ATOM 938 N N . THR A 1 112 ? -4.530 -10.027 56.357 1.00 86.44 112 THR A N 1
ATOM 939 C CA . THR A 1 112 ? -4.760 -10.372 57.765 1.00 86.44 112 THR A CA 1
ATOM 940 C C . THR A 1 112 ? -5.283 -9.140 58.478 1.00 86.44 112 THR A C 1
ATOM 942 O O . THR A 1 112 ? -4.608 -8.117 58.533 1.00 86.44 112 THR A O 1
ATOM 945 N N . GLN A 1 113 ? -6.493 -9.224 59.012 1.00 82.38 113 GLN A N 1
ATOM 946 C CA . GLN A 1 113 ? -7.101 -8.124 59.753 1.00 82.38 113 GLN A CA 1
ATOM 947 C C . GLN A 1 113 ? -6.367 -7.892 61.081 1.00 82.38 113 GLN A C 1
ATOM 949 O O . GLN A 1 113 ? -5.922 -8.835 61.738 1.00 82.38 113 GLN A O 1
ATOM 954 N N . SER A 1 114 ? -6.238 -6.625 61.471 1.00 69.81 114 SER A N 1
ATOM 955 C CA . SER A 1 114 ? -5.616 -6.187 62.720 1.00 69.81 114 SER A CA 1
ATOM 956 C C . SER A 1 114 ? -6.308 -4.911 63.218 1.00 69.81 114 SER A C 1
ATOM 958 O O . SER A 1 114 ? -5.761 -3.813 63.115 1.00 69.81 114 SER A O 1
ATOM 960 N N . GLY A 1 115 ? -7.526 -5.052 63.751 1.00 73.38 115 GLY A N 1
ATOM 961 C CA . GLY A 1 115 ? -8.348 -3.919 64.200 1.00 73.38 115 GLY A CA 1
ATOM 962 C C . GLY A 1 115 ? -8.776 -3.026 63.031 1.00 73.38 115 GLY A C 1
ATOM 963 O O . GLY A 1 115 ? -9.232 -3.533 62.005 1.00 73.38 115 GLY A O 1
ATOM 964 N N . ALA A 1 116 ? -8.555 -1.713 63.168 1.00 73.25 116 ALA A N 1
ATOM 965 C CA . ALA A 1 116 ? -8.841 -0.693 62.150 1.00 73.25 116 ALA A CA 1
ATOM 966 C C . ALA A 1 116 ? -7.869 -0.707 60.947 1.00 73.25 116 ALA A C 1
ATOM 968 O O . ALA A 1 116 ? -7.880 0.191 60.109 1.00 73.25 116 ALA A O 1
ATOM 969 N N . SER A 1 117 ? -6.981 -1.700 60.848 1.00 79.88 117 SER A N 1
ATOM 970 C CA . SER A 1 117 ? -6.050 -1.826 59.725 1.00 79.88 117 SER A CA 1
ATOM 971 C C . SER A 1 117 ? -5.995 -3.256 59.200 1.00 79.88 117 SER A C 1
ATOM 973 O O . SER A 1 117 ? -5.987 -4.229 59.956 1.00 79.88 117 SER A O 1
ATOM 975 N N . LEU A 1 118 ? -5.912 -3.386 57.883 1.00 87.88 118 LEU A N 1
ATOM 976 C CA . LEU A 1 118 ? -5.685 -4.632 57.176 1.00 87.88 118 LEU A CA 1
ATOM 977 C C . LEU A 1 118 ? -4.191 -4.750 56.865 1.00 87.88 118 LEU A C 1
ATOM 979 O O . LEU A 1 118 ? -3.621 -3.947 56.128 1.00 87.88 118 LEU A O 1
ATOM 983 N N . LYS A 1 119 ? -3.541 -5.764 57.437 1.00 89.12 119 LYS A N 1
ATOM 984 C CA . LYS A 1 119 ? -2.155 -6.106 57.123 1.00 89.12 119 LYS A CA 1
ATOM 985 C C . LYS A 1 119 ? -2.123 -6.896 55.822 1.00 89.12 119 LYS A C 1
ATOM 987 O O . LYS A 1 119 ? -2.678 -7.993 55.744 1.00 89.12 119 LYS A O 1
ATOM 992 N N . VAL A 1 120 ? -1.414 -6.376 54.832 1.00 90.56 120 VAL A N 1
ATOM 993 C CA . VAL A 1 120 ? -1.148 -7.051 53.564 1.00 90.56 120 VAL A CA 1
ATOM 994 C C . VAL A 1 120 ? 0.247 -7.660 53.631 1.00 90.56 120 VAL A C 1
ATOM 996 O O . VAL A 1 120 ? 1.210 -6.976 53.972 1.00 90.56 120 VAL A O 1
ATOM 999 N N . ASN A 1 121 ? 0.356 -8.955 53.341 1.00 89.19 121 ASN A N 1
ATOM 1000 C CA . ASN A 1 121 ? 1.622 -9.678 53.273 1.00 89.19 121 ASN A CA 1
ATOM 1001 C C . ASN A 1 121 ? 1.750 -10.387 51.920 1.00 89.19 121 ASN A C 1
ATOM 1003 O O . ASN A 1 121 ? 0.858 -11.137 51.530 1.00 89.19 121 ASN A O 1
ATOM 1007 N N . THR A 1 122 ? 2.858 -10.174 51.221 1.00 87.69 122 THR A N 1
ATOM 1008 C CA . THR A 1 122 ? 3.151 -10.774 49.913 1.00 87.69 122 THR A CA 1
ATOM 1009 C C . THR A 1 122 ? 4.336 -11.723 50.025 1.00 87.69 122 THR A C 1
ATOM 1011 O O . THR A 1 122 ? 5.424 -11.295 50.398 1.00 87.69 122 THR A O 1
ATOM 1014 N N . SER A 1 123 ? 4.179 -12.958 49.556 1.00 85.88 123 SER A N 1
ATOM 1015 C CA . SER A 1 123 ? 5.276 -13.921 49.415 1.00 85.88 123 SER A CA 1
ATOM 1016 C C . SER A 1 123 ? 5.188 -14.682 48.092 1.00 85.88 123 SER A C 1
ATOM 1018 O O . SER A 1 123 ? 4.174 -14.646 47.398 1.00 85.88 123 SER A O 1
ATOM 1020 N N . PHE A 1 124 ? 6.255 -15.372 47.695 1.00 87.38 124 PHE A N 1
ATOM 1021 C CA . PHE A 1 124 ? 6.201 -16.297 46.561 1.00 87.38 124 PHE A CA 1
ATOM 1022 C C . PHE A 1 124 ? 5.738 -17.688 47.004 1.00 87.38 124 PHE A C 1
ATOM 1024 O O . PHE A 1 124 ? 5.925 -18.088 48.155 1.00 87.38 124 PHE A O 1
ATOM 1031 N N . ARG A 1 125 ? 5.146 -18.452 46.077 1.00 84.31 125 ARG A N 1
ATOM 1032 C CA . ARG A 1 125 ? 4.859 -19.879 46.295 1.00 84.31 125 ARG A CA 1
ATOM 1033 C C . ARG A 1 125 ? 6.139 -20.635 46.676 1.00 84.31 125 ARG A C 1
ATOM 1035 O O . ARG A 1 125 ? 7.224 -20.317 46.192 1.00 84.31 125 ARG A O 1
ATOM 1042 N N . ALA A 1 126 ? 5.996 -21.665 47.511 1.00 82.25 126 ALA A N 1
ATOM 1043 C CA . ALA A 1 126 ? 7.119 -22.496 47.941 1.00 82.25 126 ALA A CA 1
ATOM 1044 C C . ALA A 1 126 ? 7.913 -23.045 46.739 1.00 82.25 126 ALA A C 1
ATOM 1046 O O . ALA A 1 126 ? 7.327 -23.429 45.726 1.00 82.25 126 ALA A O 1
ATOM 1047 N N . ASN A 1 127 ? 9.242 -23.097 46.875 1.00 83.38 127 ASN A N 1
ATOM 1048 C CA . ASN A 1 127 ? 10.192 -23.584 45.863 1.00 83.38 127 ASN A CA 1
ATOM 1049 C C . ASN A 1 127 ? 10.263 -22.761 44.562 1.00 83.38 127 ASN A C 1
ATOM 1051 O O . ASN A 1 127 ? 10.817 -23.235 43.570 1.00 83.38 127 ASN A O 1
ATOM 1055 N N . TYR A 1 128 ? 9.728 -21.538 44.542 1.00 86.56 128 TYR A N 1
ATOM 1056 C CA . TYR A 1 128 ? 9.874 -20.629 43.409 1.00 86.56 128 TYR A CA 1
ATOM 1057 C C . TYR A 1 128 ? 11.035 -19.653 43.624 1.00 86.56 128 TYR A C 1
ATOM 1059 O O . TYR A 1 128 ? 11.099 -18.979 44.651 1.00 86.56 128 TYR A O 1
ATOM 1067 N N . ILE A 1 129 ? 11.932 -19.557 42.640 1.00 86.62 129 ILE A N 1
ATOM 1068 C CA . ILE A 1 129 ? 13.010 -18.563 42.610 1.00 86.62 129 ILE A CA 1
ATOM 1069 C C . ILE A 1 129 ? 12.555 -17.421 41.691 1.00 86.62 129 ILE A C 1
ATOM 1071 O O . ILE A 1 129 ? 12.355 -17.674 40.499 1.00 86.62 129 ILE A O 1
ATOM 1075 N N . PRO A 1 130 ? 12.389 -16.191 42.209 1.00 86.50 130 PRO A N 1
ATOM 1076 C CA . PRO A 1 130 ? 11.989 -15.042 41.404 1.00 86.50 130 PRO A CA 1
ATOM 1077 C C . PRO A 1 130 ? 12.943 -14.809 40.235 1.00 86.50 130 PRO A C 1
ATOM 1079 O O . PRO A 1 130 ? 14.165 -14.850 40.392 1.00 86.50 130 PRO A O 1
ATOM 1082 N N . LYS A 1 131 ? 12.384 -14.557 39.051 1.00 86.38 131 LYS A N 1
ATOM 1083 C CA . LYS A 1 131 ? 13.160 -14.326 37.825 1.00 86.38 131 LYS A CA 1
ATOM 1084 C C . LYS A 1 131 ? 13.659 -12.893 37.709 1.00 86.38 131 LYS A C 1
ATOM 1086 O O . LYS A 1 131 ? 14.532 -12.618 36.880 1.00 86.38 131 LYS A O 1
ATOM 1091 N N . PHE A 1 132 ? 13.104 -11.987 38.504 1.00 78.44 132 PHE A N 1
ATOM 1092 C CA . PHE A 1 132 ? 13.456 -10.581 38.517 1.00 78.44 132 PHE A CA 1
ATOM 1093 C C . PHE A 1 132 ? 13.918 -10.149 39.921 1.00 78.44 132 PHE A C 1
ATOM 1095 O O . PHE A 1 132 ? 13.258 -10.436 40.914 1.00 78.44 132 PHE A O 1
ATOM 1102 N N . GLN A 1 133 ? 15.079 -9.484 40.006 1.00 71.44 133 GLN A N 1
ATOM 1103 C CA . GLN A 1 133 ? 15.746 -9.152 41.281 1.00 71.44 133 GLN A CA 1
ATOM 1104 C C . GLN A 1 133 ? 15.201 -7.890 41.976 1.00 71.44 133 GLN A C 1
ATOM 1106 O O . GLN A 1 133 ? 15.512 -7.652 43.138 1.00 71.44 133 GLN A O 1
ATOM 1111 N N . ASP A 1 134 ? 14.399 -7.083 41.279 1.00 75.88 134 ASP A N 1
ATOM 1112 C CA . ASP A 1 134 ? 13.741 -5.893 41.835 1.00 75.88 134 ASP A CA 1
ATOM 1113 C C . ASP A 1 134 ? 12.680 -6.307 42.861 1.00 75.88 134 ASP A C 1
ATOM 1115 O O . ASP A 1 134 ? 11.729 -7.034 42.551 1.00 75.88 134 ASP A O 1
ATOM 1119 N N . SER A 1 135 ? 12.866 -5.846 44.096 1.00 71.88 135 SER A N 1
ATOM 1120 C CA . SER A 1 135 ? 11.983 -6.138 45.215 1.00 71.88 135 SER A CA 1
ATOM 1121 C C . SER A 1 135 ? 10.783 -5.193 45.284 1.00 71.88 135 SER A C 1
ATOM 1123 O O . SER A 1 135 ? 9.929 -5.414 46.140 1.00 71.88 135 SER A O 1
ATOM 1125 N N . THR A 1 136 ? 10.661 -4.178 44.423 1.00 85.38 136 THR A N 1
ATOM 1126 C CA . THR A 1 136 ? 9.538 -3.236 44.449 1.00 85.38 136 THR A CA 1
ATOM 1127 C C . THR A 1 136 ? 8.244 -3.892 43.950 1.00 85.38 136 THR A C 1
ATOM 1129 O O . THR A 1 136 ? 8.173 -4.476 42.864 1.00 85.38 136 THR A O 1
ATOM 1132 N N . LYS A 1 137 ? 7.182 -3.783 44.751 1.00 85.19 137 LYS A N 1
ATOM 1133 C CA . LYS A 1 137 ? 5.818 -4.234 44.444 1.00 85.19 137 LYS A CA 1
ATOM 1134 C C . LYS A 1 137 ? 4.939 -3.025 44.163 1.00 85.19 137 LYS A C 1
ATOM 1136 O O . LYS A 1 137 ? 5.142 -1.982 44.772 1.00 85.19 137 LYS A O 1
ATOM 1141 N N . TYR A 1 138 ? 3.982 -3.176 43.259 1.00 88.06 138 TYR A N 1
ATOM 1142 C CA . TYR A 1 138 ? 3.078 -2.113 42.824 1.00 88.06 138 TYR A CA 1
ATOM 1143 C C . TYR A 1 138 ? 1.650 -2.536 43.122 1.00 88.06 138 TYR A C 1
ATOM 1145 O O . TYR A 1 138 ? 1.316 -3.710 42.958 1.00 88.06 138 TYR A O 1
ATOM 1153 N N . TRP A 1 139 ? 0.844 -1.587 43.578 1.00 89.50 139 TRP A N 1
ATOM 1154 C CA . TRP A 1 139 ? -0.484 -1.845 44.106 1.00 89.50 139 TRP A CA 1
ATOM 1155 C C . TRP A 1 139 ? -1.484 -0.848 43.551 1.00 89.50 139 TRP A C 1
ATOM 1157 O O . TRP A 1 139 ? -1.184 0.345 43.445 1.00 89.50 139 TRP A O 1
ATOM 1167 N N . TYR A 1 140 ? -2.673 -1.368 43.263 1.00 91.88 140 TYR A N 1
ATOM 1168 C CA . TYR A 1 140 ? -3.886 -0.600 43.045 1.00 91.88 140 TYR A CA 1
ATOM 1169 C C . TYR A 1 140 ? -4.831 -0.814 44.219 1.00 91.88 140 TYR A C 1
ATOM 1171 O O . TYR A 1 140 ? -4.926 -1.920 44.755 1.00 91.88 140 TYR A O 1
ATOM 1179 N N . MET A 1 141 ? -5.503 0.254 44.632 1.00 90.88 141 MET A N 1
ATOM 1180 C CA . MET A 1 141 ? -6.493 0.222 45.698 1.00 90.88 141 MET A CA 1
ATOM 1181 C C . MET A 1 141 ? -7.599 1.218 45.375 1.00 90.88 141 MET A C 1
ATOM 1183 O O . MET A 1 141 ? -7.339 2.415 45.278 1.00 90.88 141 MET A O 1
ATOM 1187 N N . TYR A 1 142 ? -8.815 0.715 45.202 1.00 92.06 142 TYR A N 1
ATOM 1188 C CA . TYR A 1 142 ? -9.999 1.552 45.070 1.00 92.06 142 TYR A CA 1
ATOM 1189 C C . TYR A 1 142 ? -10.471 2.016 46.450 1.00 92.06 142 TYR A C 1
ATOM 1191 O O . TYR A 1 142 ? -10.483 1.219 47.390 1.00 92.06 142 TYR A O 1
ATOM 1199 N N . VAL A 1 143 ? -10.831 3.292 46.567 1.00 92.75 143 VAL A N 1
ATOM 1200 C CA . VAL A 1 143 ? -11.299 3.917 47.808 1.00 92.75 143 VAL A CA 1
ATOM 1201 C C . VAL A 1 143 ? -12.393 4.918 47.458 1.00 92.75 143 VAL A C 1
ATOM 1203 O O . VAL A 1 143 ? -12.178 5.770 46.599 1.00 92.75 143 VAL A O 1
ATOM 1206 N N . THR A 1 144 ? -13.540 4.841 48.127 1.00 93.19 144 THR A N 1
ATOM 1207 C CA . THR A 1 144 ? -14.650 5.789 47.947 1.00 93.19 144 THR A CA 1
ATOM 1208 C C . THR A 1 144 ? -14.292 7.177 48.483 1.00 93.19 144 THR A C 1
ATOM 1210 O O . THR A 1 144 ? -13.390 7.330 49.315 1.00 93.19 144 THR A O 1
ATOM 1213 N N . GLU A 1 145 ? -14.980 8.217 48.013 1.00 92.00 145 GLU A N 1
ATOM 1214 C CA . GLU A 1 145 ? -14.655 9.603 48.375 1.00 92.00 145 GLU A CA 1
ATOM 1215 C C . GLU A 1 145 ? -14.676 9.866 49.897 1.00 92.00 145 GLU A C 1
ATOM 1217 O O . GLU A 1 145 ? -13.782 10.533 50.426 1.00 92.00 145 GLU A O 1
ATOM 1222 N N . ASP A 1 146 ? -15.623 9.271 50.627 1.00 90.56 146 ASP A N 1
ATOM 1223 C CA . ASP A 1 146 ? -15.763 9.396 52.085 1.00 90.56 146 ASP A CA 1
ATOM 1224 C C . ASP A 1 146 ? -14.611 8.744 52.877 1.00 90.56 146 ASP A C 1
ATOM 1226 O O . ASP A 1 146 ? -14.330 9.134 54.013 1.00 90.56 146 ASP A O 1
ATOM 1230 N N . GLN A 1 147 ? -13.899 7.793 52.267 1.00 91.56 147 GLN A N 1
ATOM 1231 C CA . GLN A 1 147 ? -12.808 7.017 52.873 1.00 91.56 147 GLN A CA 1
ATOM 1232 C C . GLN A 1 147 ? -11.406 7.533 52.500 1.00 91.56 147 GLN A C 1
ATOM 1234 O O . GLN A 1 147 ? -10.388 7.053 53.025 1.00 91.56 147 GLN A O 1
ATOM 1239 N N . ALA A 1 148 ? -11.321 8.525 51.609 1.00 92.00 148 ALA A N 1
ATOM 1240 C CA . ALA A 1 148 ? -10.063 9.029 51.063 1.00 92.00 148 ALA A CA 1
ATOM 1241 C C . ALA A 1 148 ? -9.119 9.573 52.153 1.00 92.00 148 ALA A C 1
ATOM 1243 O O . ALA A 1 148 ? -7.954 9.179 52.222 1.00 92.00 148 ALA A O 1
ATOM 1244 N N . LEU A 1 149 ? -9.621 10.414 53.066 1.00 91.06 149 LEU A N 1
ATOM 1245 C CA . LEU A 1 149 ? -8.800 11.062 54.102 1.00 91.06 149 LEU A CA 1
ATOM 1246 C C . LEU A 1 149 ? -8.125 10.058 55.052 1.00 91.06 149 LEU A C 1
ATOM 1248 O O . LEU A 1 149 ? -6.946 10.205 55.394 1.00 91.06 149 LEU A O 1
ATOM 1252 N N . GLU A 1 150 ? -8.852 9.023 55.480 1.00 89.75 150 GLU A N 1
ATOM 1253 C CA . GLU A 1 150 ? -8.315 7.980 56.362 1.00 89.75 150 GLU A CA 1
ATOM 1254 C C . GLU A 1 150 ? -7.258 7.129 55.644 1.00 89.75 150 GLU A C 1
ATOM 1256 O O . GLU A 1 150 ? -6.199 6.814 56.207 1.00 89.75 150 GLU A O 1
ATOM 1261 N N . THR A 1 151 ? -7.507 6.819 54.372 1.00 91.75 151 THR A N 1
ATOM 1262 C CA . THR A 1 151 ? -6.572 6.100 53.502 1.00 91.75 151 THR A CA 1
ATOM 1263 C C . THR A 1 151 ? -5.269 6.866 53.327 1.00 91.75 151 THR A C 1
ATOM 1265 O O . THR A 1 151 ? -4.187 6.327 53.574 1.00 91.75 151 THR A O 1
ATOM 1268 N N . GLU A 1 152 ? -5.356 8.142 52.969 1.00 94.12 152 GLU A N 1
ATOM 1269 C CA . GLU A 1 152 ? -4.200 9.009 52.750 1.00 94.12 152 GLU A CA 1
ATOM 1270 C C . GLU A 1 152 ? -3.364 9.176 54.016 1.00 94.12 152 GLU A C 1
ATOM 1272 O O . GLU A 1 152 ? -2.131 9.095 53.963 1.00 94.12 152 GLU A O 1
ATOM 1277 N N . SER A 1 153 ? -4.021 9.327 55.171 1.00 90.00 153 SER A N 1
ATOM 1278 C CA . SER A 1 153 ? -3.353 9.353 56.475 1.00 90.00 153 SER A CA 1
ATOM 1279 C C . SER A 1 153 ? -2.597 8.049 56.746 1.00 90.00 153 SER A C 1
ATOM 1281 O O . SER A 1 153 ? -1.443 8.072 57.182 1.00 90.00 153 SER A O 1
ATOM 1283 N N . THR A 1 154 ? -3.220 6.904 56.460 1.00 90.06 154 THR A N 1
ATOM 1284 C CA . THR A 1 154 ? -2.653 5.573 56.723 1.00 90.06 154 THR A CA 1
ATOM 1285 C C . THR A 1 154 ? -1.453 5.265 55.831 1.00 90.06 154 THR A C 1
ATOM 1287 O O . THR A 1 154 ? -0.427 4.794 56.330 1.00 90.06 154 THR A O 1
ATOM 1290 N N . LEU A 1 155 ? -1.536 5.570 54.534 1.00 90.62 155 LEU A N 1
ATOM 1291 C CA . LEU A 1 155 ? -0.418 5.402 53.600 1.00 90.62 155 LEU A CA 1
ATOM 1292 C C . LEU A 1 155 ? 0.746 6.344 53.951 1.00 90.62 155 LEU A C 1
ATOM 1294 O O . LEU A 1 155 ? 1.899 5.909 54.018 1.00 90.62 155 LEU A O 1
ATOM 1298 N N . SER A 1 156 ? 0.448 7.609 54.271 1.00 89.69 156 SER A N 1
ATOM 1299 C CA . SER A 1 156 ? 1.467 8.618 54.600 1.00 89.69 156 SER A CA 1
ATOM 1300 C C . SER A 1 156 ? 2.223 8.295 55.893 1.00 89.69 156 SER A C 1
ATOM 1302 O O . SER A 1 156 ? 3.443 8.440 55.938 1.00 89.69 156 SER A O 1
ATOM 1304 N N . LYS A 1 157 ? 1.540 7.785 56.933 1.00 88.38 157 LYS A N 1
ATOM 1305 C CA . LYS A 1 157 ? 2.173 7.344 58.198 1.00 88.38 157 LYS A CA 1
ATOM 1306 C C . LYS A 1 157 ? 3.205 6.231 58.005 1.00 88.38 157 LYS A C 1
ATOM 1308 O O . LYS A 1 157 ? 4.104 6.083 58.827 1.00 88.38 157 LYS A O 1
ATOM 1313 N N . GLN A 1 158 ? 3.078 5.457 56.931 1.00 88.94 158 GLN A N 1
ATOM 1314 C CA . GLN A 1 158 ? 4.001 4.380 56.569 1.00 88.94 158 GLN A CA 1
ATOM 1315 C C . GLN A 1 158 ? 5.075 4.826 55.567 1.00 88.94 158 GLN A C 1
ATOM 1317 O O . GLN A 1 158 ? 5.866 4.002 55.113 1.00 88.94 158 GLN A O 1
ATOM 1322 N N . GLY A 1 159 ? 5.103 6.111 55.197 1.00 88.00 159 GLY A N 1
ATOM 1323 C CA . GLY A 1 159 ? 6.033 6.647 54.204 1.00 88.00 159 GLY A CA 1
ATOM 1324 C C . GLY A 1 159 ? 5.749 6.178 52.773 1.00 88.00 159 GLY A C 1
ATOM 1325 O O . GLY A 1 159 ? 6.642 6.233 51.929 1.00 88.00 159 GLY A O 1
ATOM 1326 N N . LEU A 1 160 ? 4.534 5.701 52.480 1.00 90.44 160 LEU A N 1
ATOM 1327 C CA . LEU A 1 160 ? 4.170 5.236 51.143 1.00 90.44 160 LEU A CA 1
ATOM 1328 C C . LEU A 1 160 ? 3.743 6.413 50.266 1.00 90.44 160 LEU A C 1
ATOM 1330 O O . LEU A 1 160 ? 2.713 7.041 50.499 1.00 90.44 160 LEU A O 1
ATOM 1334 N N . SER A 1 161 ? 4.520 6.683 49.217 1.00 90.25 161 SER A N 1
ATOM 1335 C CA . SER A 1 161 ? 4.138 7.643 48.179 1.00 90.25 161 SER A CA 1
ATOM 1336 C C . SER A 1 161 ? 3.086 7.036 47.249 1.00 90.25 161 SER A C 1
ATOM 1338 O O . SER A 1 161 ? 3.330 6.016 46.587 1.00 90.25 161 SER A O 1
ATOM 1340 N N . TYR A 1 162 ? 1.945 7.710 47.143 1.00 93.06 162 TYR A N 1
ATOM 1341 C CA . TYR A 1 162 ? 0.831 7.332 46.282 1.00 93.06 162 TYR A CA 1
ATOM 1342 C C . TYR A 1 162 ? 0.510 8.425 45.254 1.00 93.06 162 TYR A C 1
ATOM 1344 O O . TYR A 1 162 ? 0.882 9.586 45.409 1.00 93.06 162 TYR A O 1
ATOM 1352 N N . GLN A 1 163 ? -0.166 8.019 44.186 1.00 94.00 163 GLN A N 1
ATOM 1353 C CA . GLN A 1 163 ? -0.916 8.883 43.275 1.00 94.00 163 GLN A CA 1
ATOM 1354 C C . GLN A 1 163 ? -2.355 8.375 43.239 1.00 94.00 163 GLN A C 1
ATOM 1356 O O . GLN A 1 163 ? -2.581 7.199 43.523 1.00 94.00 163 GLN A O 1
ATOM 1361 N N . ARG A 1 164 ? -3.313 9.242 42.917 1.00 93.25 164 ARG A N 1
ATOM 1362 C CA . ARG A 1 164 ? -4.722 8.865 42.816 1.00 93.25 164 ARG A CA 1
ATOM 1363 C C . ARG A 1 164 ? -5.326 9.420 41.533 1.00 93.25 164 ARG A C 1
ATOM 1365 O O . ARG A 1 164 ? -4.962 10.522 41.127 1.00 93.25 164 ARG A O 1
ATOM 1372 N N . THR A 1 165 ? -6.223 8.658 40.930 1.00 94.38 165 THR A N 1
ATOM 1373 C CA . THR A 1 165 ? -7.009 9.047 39.755 1.00 94.38 165 THR A CA 1
ATOM 1374 C C . THR A 1 165 ? -8.487 8.848 40.067 1.00 94.38 165 THR A C 1
ATOM 1376 O O . THR A 1 165 ? -8.828 7.937 40.818 1.00 94.38 165 THR A O 1
ATOM 1379 N N . GLU A 1 166 ? -9.353 9.731 39.576 1.00 92.88 166 GLU A N 1
ATOM 1380 C CA . GLU A 1 166 ? -10.802 9.624 39.789 1.00 92.88 166 GLU A CA 1
ATOM 1381 C C . GLU A 1 166 ? -11.354 8.415 39.024 1.00 92.88 166 GLU A C 1
ATOM 1383 O O . GLU A 1 166 ? -11.020 8.204 37.857 1.00 92.88 166 GLU A O 1
ATOM 1388 N N . ILE A 1 167 ? -12.167 7.596 39.692 1.00 88.56 167 ILE A N 1
ATOM 1389 C CA . ILE A 1 167 ? -12.889 6.483 39.071 1.00 88.56 167 ILE A CA 1
ATOM 1390 C C . ILE A 1 167 ? -14.172 6.221 39.864 1.00 88.56 167 ILE A C 1
ATOM 1392 O O . ILE A 1 167 ? -14.141 6.185 41.092 1.00 88.56 167 ILE A O 1
ATOM 1396 N N . TRP A 1 168 ? -15.294 6.035 39.166 1.00 86.94 168 TRP A N 1
ATOM 1397 C CA . TRP A 1 168 ? -16.618 5.838 39.777 1.00 86.94 168 TRP A CA 1
ATOM 1398 C C . TRP A 1 168 ? -16.963 6.926 40.815 1.00 86.94 168 TRP A C 1
ATOM 1400 O O . TRP A 1 168 ? -16.937 8.104 40.476 1.00 86.94 168 TRP A O 1
ATOM 1410 N N . ASP A 1 169 ? -17.307 6.546 42.047 1.00 91.62 169 ASP A N 1
ATOM 1411 C CA . ASP A 1 169 ? -17.634 7.421 43.179 1.00 91.62 169 ASP A CA 1
ATOM 1412 C C . ASP A 1 169 ? -16.443 7.623 44.143 1.00 91.62 169 ASP A C 1
ATOM 1414 O O . ASP A 1 169 ? -16.606 7.916 45.331 1.00 91.62 169 ASP A O 1
ATOM 1418 N N . GLY A 1 170 ? -15.217 7.453 43.643 1.00 94.88 170 GLY A N 1
ATOM 1419 C CA . GLY A 1 170 ? -14.013 7.545 44.454 1.00 94.88 170 GLY A CA 1
ATOM 1420 C C . GLY A 1 170 ? -12.728 7.688 43.648 1.00 94.88 170 GLY A C 1
ATOM 1421 O O . GLY A 1 170 ? -12.659 8.362 42.619 1.00 94.88 170 GLY A O 1
ATOM 1422 N N . TYR A 1 171 ? -11.668 7.065 44.158 1.00 95.31 171 TYR A N 1
ATOM 1423 C CA . TYR A 1 171 ? -10.318 7.204 43.634 1.00 95.31 171 TYR A CA 1
ATOM 1424 C C . TYR A 1 171 ? -9.591 5.859 43.542 1.00 95.31 171 TYR A C 1
ATOM 1426 O O . TYR A 1 171 ? -9.645 5.024 44.449 1.00 95.31 171 TYR A O 1
ATOM 1434 N N . LEU A 1 172 ? -8.818 5.680 42.470 1.00 94.50 172 LEU A N 1
ATOM 1435 C CA . LEU A 1 172 ? -7.861 4.592 42.312 1.00 94.50 172 LEU A CA 1
ATOM 1436 C C . LEU A 1 172 ? -6.482 5.028 42.816 1.00 94.50 172 LEU A C 1
ATOM 1438 O O . LEU A 1 172 ? -5.744 5.742 42.134 1.00 94.50 172 LEU A O 1
ATOM 1442 N N . TYR A 1 173 ? -6.102 4.564 44.001 1.00 94.19 173 TYR A N 1
ATOM 1443 C CA . TYR A 1 173 ? -4.779 4.795 44.571 1.00 94.19 173 TYR A CA 1
ATOM 1444 C C . TYR A 1 173 ? -3.737 3.855 43.964 1.00 94.19 173 TYR A C 1
ATOM 1446 O O . TYR A 1 173 ? -3.936 2.644 43.878 1.00 94.19 173 TYR A O 1
ATOM 1454 N N . GLN A 1 174 ? -2.585 4.419 43.602 1.00 93.75 174 GLN A N 1
ATOM 1455 C CA . GLN A 1 174 ? -1.466 3.731 42.963 1.00 93.75 174 GLN A CA 1
ATOM 1456 C C . GLN A 1 174 ? -0.188 4.008 43.743 1.00 93.75 174 GLN A C 1
ATOM 1458 O O . GLN A 1 174 ? 0.278 5.149 43.836 1.00 93.75 174 GLN A O 1
ATOM 1463 N N . PHE A 1 175 ? 0.404 2.966 44.312 1.00 92.69 175 PHE A N 1
ATOM 1464 C CA . PHE A 1 175 ? 1.586 3.090 45.162 1.00 92.69 175 PHE A CA 1
ATOM 1465 C C . PHE A 1 175 ? 2.490 1.867 45.047 1.00 92.69 175 PHE A C 1
ATOM 1467 O O . PHE A 1 175 ? 2.141 0.856 44.435 1.00 92.69 175 PHE A O 1
ATOM 1474 N N . SER A 1 176 ? 3.691 1.976 45.609 1.00 90.81 176 SER A N 1
ATOM 1475 C CA . SER A 1 176 ? 4.685 0.910 45.565 1.00 90.81 176 SER A CA 1
ATOM 1476 C C . SER A 1 176 ? 5.326 0.670 46.923 1.00 90.81 176 SER A C 1
ATOM 1478 O O . SER A 1 176 ? 5.515 1.610 47.692 1.00 90.81 176 SER A O 1
ATOM 1480 N N . THR A 1 177 ? 5.688 -0.581 47.201 1.00 89.62 177 THR A N 1
ATOM 1481 C CA . THR A 1 177 ? 6.310 -1.004 48.462 1.00 89.62 177 THR A CA 1
ATOM 1482 C C . THR A 1 177 ? 7.573 -1.815 48.186 1.00 89.62 177 THR A C 1
ATOM 1484 O O . THR A 1 177 ? 7.596 -2.652 47.287 1.00 89.62 177 THR A O 1
ATOM 1487 N N . GLU A 1 178 ? 8.631 -1.615 48.968 1.00 85.88 178 GLU A N 1
ATOM 1488 C CA . GLU A 1 178 ? 9.796 -2.521 48.969 1.00 85.88 178 GLU A CA 1
ATOM 1489 C C . GLU A 1 178 ? 9.636 -3.631 50.016 1.00 85.88 178 GLU A C 1
ATOM 1491 O O . GLU A 1 178 ? 10.056 -4.771 49.807 1.00 85.88 178 GLU A O 1
ATOM 1496 N N . SER A 1 179 ? 8.934 -3.324 51.110 1.00 84.69 179 SER A N 1
ATOM 1497 C CA . SER A 1 179 ? 8.564 -4.279 52.155 1.00 84.69 179 SER A CA 1
ATOM 1498 C C . SER A 1 179 ? 7.603 -5.353 51.630 1.00 84.69 179 SER A C 1
ATOM 1500 O O . SER A 1 179 ? 6.754 -5.095 50.772 1.00 84.69 179 SER A O 1
ATOM 1502 N N . GLU A 1 180 ? 7.726 -6.569 52.167 1.00 84.75 180 GLU A N 1
ATOM 1503 C CA . GLU A 1 180 ? 6.745 -7.649 51.974 1.00 84.75 180 GLU A CA 1
ATOM 1504 C C . GLU A 1 180 ? 5.446 -7.405 52.754 1.00 84.75 180 GLU A C 1
ATOM 1506 O O . GLU A 1 180 ? 4.434 -8.048 52.493 1.00 84.75 180 GLU A O 1
ATOM 1511 N N . ILE A 1 181 ? 5.474 -6.463 53.700 1.00 86.44 181 ILE A N 1
ATOM 1512 C CA . ILE A 1 181 ? 4.376 -6.157 54.611 1.00 86.44 181 ILE A CA 1
ATOM 1513 C C . ILE A 1 181 ? 4.064 -4.661 54.572 1.00 86.44 181 ILE A C 1
ATOM 1515 O O . ILE A 1 181 ? 4.967 -3.838 54.742 1.00 86.44 181 ILE A O 1
ATOM 1519 N N . PHE A 1 182 ? 2.785 -4.323 54.430 1.00 90.25 182 PHE A N 1
ATOM 1520 C CA . PHE A 1 182 ? 2.252 -2.971 54.625 1.00 90.25 182 PHE A CA 1
ATOM 1521 C C . PHE A 1 182 ? 0.821 -3.032 55.173 1.00 90.25 182 PHE A C 1
ATOM 1523 O O . PHE A 1 182 ? 0.220 -4.107 55.250 1.00 90.25 182 PHE A O 1
ATOM 1530 N N . PHE A 1 183 ? 0.286 -1.887 55.582 1.00 88.88 183 PHE A N 1
ATOM 1531 C CA . PHE A 1 183 ? -1.051 -1.758 56.149 1.00 88.88 183 PHE A CA 1
ATOM 1532 C C . PHE A 1 183 ? -1.918 -0.838 55.288 1.00 88.88 183 PHE A C 1
ATOM 1534 O O . PHE A 1 183 ? -1.443 0.166 54.760 1.00 88.88 183 PHE A O 1
ATOM 1541 N N . VAL A 1 184 ? -3.198 -1.164 55.177 1.00 90.62 184 VAL A N 1
ATOM 1542 C CA . VAL A 1 184 ? -4.238 -0.287 54.620 1.00 90.62 184 VAL A CA 1
ATOM 1543 C C . VAL A 1 184 ? -5.374 -0.173 55.640 1.00 90.62 184 VAL A C 1
ATOM 1545 O O . VAL A 1 184 ? -5.448 -1.026 56.531 1.00 90.62 184 VAL A O 1
ATOM 1548 N N . PRO A 1 185 ? -6.227 0.862 55.592 1.00 86.62 185 PRO A N 1
ATOM 1549 C CA . PRO A 1 185 ? -7.368 0.944 56.499 1.00 86.62 185 PRO A CA 1
ATOM 1550 C C . PRO A 1 185 ? -8.298 -0.257 56.322 1.00 86.62 185 PRO A C 1
ATOM 1552 O O . PRO A 1 185 ? -8.383 -0.842 55.241 1.00 86.62 185 PRO A O 1
ATOM 1555 N N . ASN A 1 186 ? -8.985 -0.637 57.395 1.00 85.25 186 ASN A N 1
ATOM 1556 C CA . ASN A 1 186 ? -10.029 -1.649 57.337 1.00 85.25 186 ASN A CA 1
ATOM 1557 C C . ASN A 1 186 ? -11.397 -0.979 57.504 1.00 85.25 186 ASN A C 1
ATOM 1559 O O . ASN A 1 186 ? -11.773 -0.632 58.620 1.00 85.25 186 ASN A O 1
ATOM 1563 N N . PHE A 1 187 ? -12.133 -0.827 56.402 1.00 76.75 187 PHE A N 1
ATOM 1564 C CA . PHE A 1 187 ? -13.445 -0.166 56.380 1.00 76.75 187 PHE A CA 1
ATOM 1565 C C . PHE A 1 187 ? -14.621 -1.103 56.679 1.00 76.75 187 PHE A C 1
ATOM 1567 O O . PHE A 1 187 ? -15.784 -0.697 56.644 1.00 76.75 187 PHE A O 1
ATOM 1574 N N . GLU A 1 188 ? -14.345 -2.370 56.984 1.00 69.12 188 GLU A N 1
ATOM 1575 C CA . GLU A 1 188 ? -15.375 -3.328 57.355 1.00 69.12 188 GLU A CA 1
ATOM 1576 C C . GLU A 1 188 ? -16.005 -2.903 58.697 1.00 69.12 188 GLU A C 1
ATOM 1578 O O . GLU A 1 188 ? -15.369 -2.946 59.754 1.00 69.12 188 GLU A O 1
ATOM 1583 N N . LYS A 1 189 ? -17.271 -2.457 58.660 1.00 53.69 189 LYS A N 1
ATOM 1584 C CA . LYS A 1 189 ? -17.993 -1.881 59.817 1.00 53.69 189 LYS A CA 1
ATOM 1585 C C . LYS A 1 189 ? -18.031 -2.810 61.042 1.00 53.69 189 LYS A C 1
ATOM 1587 O O . LYS A 1 189 ? -18.140 -2.330 62.166 1.00 53.69 189 LYS A O 1
ATOM 1592 N N . SER A 1 190 ? -17.890 -4.121 60.841 1.00 53.34 190 SER A N 1
ATOM 1593 C CA . SER A 1 190 ? -17.780 -5.142 61.893 1.00 53.34 190 SER A CA 1
ATOM 1594 C C . SER A 1 190 ? -16.473 -5.074 62.704 1.00 53.34 190 SER A C 1
ATOM 1596 O O . SER A 1 190 ? -16.419 -5.644 63.792 1.00 53.34 190 SER A O 1
ATOM 1598 N N . TYR A 1 191 ? -15.443 -4.360 62.227 1.00 46.69 191 TYR A N 1
ATOM 1599 C CA . TYR A 1 191 ? -14.106 -4.262 62.838 1.00 46.69 191 TYR A CA 1
ATOM 1600 C C . TYR A 1 191 ? -13.717 -2.860 63.337 1.00 46.69 191 TYR A C 1
ATOM 1602 O O . TYR A 1 191 ? -12.713 -2.736 64.039 1.00 46.69 191 TYR A O 1
ATOM 1610 N N . TYR A 1 192 ? -14.579 -1.846 63.160 1.00 45.34 192 TYR A N 1
ATOM 1611 C CA . TYR A 1 192 ? -14.644 -0.679 64.070 1.00 45.34 192 TYR A CA 1
ATOM 1612 C C . TYR A 1 192 ? -15.149 -1.067 65.476 1.00 45.34 192 TYR A C 1
ATOM 1614 O O . TYR A 1 192 ? -15.440 -0.227 66.327 1.00 45.34 192 TYR A O 1
ATOM 1622 N N . PHE A 1 193 ? -15.243 -2.367 65.741 1.00 45.72 193 PHE A N 1
ATOM 1623 C CA . PHE A 1 193 ? -15.486 -2.955 67.038 1.00 45.72 193 PHE A CA 1
ATOM 1624 C C . PHE A 1 193 ? -14.202 -2.906 67.873 1.00 45.72 193 PHE A C 1
ATOM 1626 O O . PHE A 1 193 ? -13.526 -3.915 68.090 1.00 45.72 193 PHE A O 1
ATOM 1633 N N . ASP A 1 194 ? -13.850 -1.720 68.372 1.00 48.22 194 ASP A N 1
ATOM 1634 C CA . ASP A 1 194 ? -12.941 -1.650 69.507 1.00 48.22 194 ASP A CA 1
ATOM 1635 C C . ASP A 1 194 ? -13.652 -2.335 70.683 1.00 48.22 194 ASP A C 1
ATOM 1637 O O . ASP A 1 194 ? -14.543 -1.789 71.325 1.00 48.22 194 ASP A O 1
ATOM 1641 N N . GLN A 1 195 ? -13.282 -3.588 70.944 1.00 46.84 195 GLN A N 1
ATOM 1642 C CA . GLN A 1 195 ? -13.822 -4.388 72.036 1.00 46.84 195 GLN A CA 1
ATOM 1643 C C . GLN A 1 195 ? -13.560 -3.722 73.397 1.00 46.84 195 GLN A C 1
ATOM 1645 O O . GLN A 1 195 ? -14.177 -4.104 74.385 1.00 46.84 195 GLN A O 1
ATOM 1650 N N . GLN A 1 196 ? -12.629 -2.770 73.480 1.00 50.16 196 GLN A N 1
ATOM 1651 C CA . GLN A 1 196 ? -12.365 -1.910 74.625 1.00 50.16 196 GLN A CA 1
ATOM 1652 C C . GLN A 1 196 ? -13.288 -0.691 74.620 1.00 50.16 196 GLN A C 1
ATOM 1654 O O . GLN A 1 196 ? -13.880 -0.454 75.654 1.00 50.16 196 GLN A O 1
ATOM 1659 N N . PHE A 1 197 ? -13.531 0.001 73.505 1.00 56.91 197 PHE A N 1
ATOM 1660 C CA . PHE A 1 197 ? -14.576 1.032 73.390 1.00 56.91 197 PHE A CA 1
ATOM 1661 C C . PHE A 1 197 ? -15.971 0.467 73.643 1.00 56.91 197 PHE A C 1
ATOM 1663 O O . PHE A 1 197 ? -16.696 1.035 74.437 1.00 56.91 197 PHE A O 1
ATOM 1670 N N . VAL A 1 198 ? -16.342 -0.677 73.065 1.00 52.69 198 VAL A N 1
ATOM 1671 C CA . VAL A 1 198 ? -17.613 -1.355 73.341 1.00 52.69 198 VAL A CA 1
ATOM 1672 C C . VAL A 1 198 ? -17.621 -1.897 74.762 1.00 52.69 198 VAL A C 1
ATOM 1674 O O . VAL A 1 198 ? -18.638 -1.771 75.415 1.00 52.69 198 VAL A O 1
ATOM 1677 N N . ARG A 1 199 ? -16.519 -2.420 75.324 1.00 58.53 199 ARG A N 1
ATOM 1678 C CA . ARG A 1 199 ? -16.486 -2.748 76.765 1.00 58.53 199 ARG A CA 1
ATOM 1679 C C . ARG A 1 199 ? -16.497 -1.517 77.657 1.00 58.53 199 ARG A C 1
ATOM 1681 O O . ARG A 1 199 ? -16.947 -1.656 78.778 1.00 58.53 199 ARG A O 1
ATOM 1688 N N . ASN A 1 200 ? -16.013 -0.361 77.220 1.00 63.50 200 ASN A N 1
ATOM 1689 C CA . ASN A 1 200 ? -16.022 0.898 77.962 1.00 63.50 200 ASN A CA 1
ATOM 1690 C C . ASN A 1 200 ? -17.400 1.523 77.875 1.00 63.50 200 ASN A C 1
ATOM 1692 O O . ASN A 1 200 ? -17.931 1.860 78.901 1.00 63.50 200 ASN A O 1
ATOM 1696 N N . LEU A 1 201 ? -18.026 1.550 76.707 1.00 57.91 201 LEU A N 1
ATOM 1697 C CA . LEU A 1 201 ? -19.392 1.990 76.476 1.00 57.91 201 LEU A CA 1
ATOM 1698 C C . LEU A 1 201 ? -20.385 1.036 77.135 1.00 57.91 201 LEU A C 1
ATOM 1700 O O . LEU A 1 201 ? -21.294 1.490 77.800 1.00 57.91 201 LEU A O 1
ATOM 1704 N N . VAL A 1 202 ? -20.198 -0.282 77.038 1.00 58.53 202 VAL A N 1
ATOM 1705 C CA . VAL A 1 202 ? -20.995 -1.274 77.773 1.00 58.53 202 VAL A CA 1
ATOM 1706 C C . VAL A 1 202 ? -20.676 -1.209 79.258 1.00 58.53 202 VAL A C 1
ATOM 1708 O O . VAL A 1 202 ? -21.589 -1.400 80.024 1.00 58.53 202 VAL A O 1
ATOM 1711 N N . ARG A 1 203 ? -19.462 -0.903 79.725 1.00 65.56 203 ARG A N 1
ATOM 1712 C CA . ARG A 1 203 ? -19.167 -0.725 81.165 1.00 65.56 203 ARG A CA 1
ATOM 1713 C C . ARG A 1 203 ? -19.644 0.610 81.713 1.00 65.56 203 ARG A C 1
ATOM 1715 O O . ARG A 1 203 ? -20.051 0.647 82.860 1.00 65.56 203 ARG A O 1
ATOM 1722 N N . ASP A 1 204 ? -19.606 1.669 80.926 1.00 61.62 204 ASP A N 1
ATOM 1723 C CA . ASP A 1 204 ? -20.099 2.998 81.260 1.00 61.62 204 ASP A CA 1
ATOM 1724 C C . ASP A 1 204 ? -21.614 2.974 81.189 1.00 61.62 204 ASP A C 1
ATOM 1726 O O . ASP A 1 204 ? -22.256 3.560 82.040 1.00 61.62 204 ASP A O 1
ATOM 1730 N N . GLN A 1 205 ? -22.205 2.207 80.269 1.00 53.00 205 GLN A N 1
ATOM 1731 C CA . GLN A 1 205 ? -23.648 2.057 80.159 1.00 53.00 205 GLN A CA 1
ATOM 1732 C C . GLN A 1 205 ? -24.219 0.962 81.054 1.00 53.00 205 GLN A C 1
ATOM 1734 O O . GLN A 1 205 ? -25.310 1.145 81.562 1.00 53.00 205 GLN A O 1
ATOM 1739 N N . VAL A 1 206 ? -23.480 -0.107 81.364 1.00 61.03 206 VAL A N 1
ATOM 1740 C CA . VAL A 1 206 ? -23.765 -1.037 82.475 1.00 61.03 206 VAL A CA 1
ATOM 1741 C C . VAL A 1 206 ? -23.470 -0.356 83.802 1.00 61.03 206 VAL A C 1
ATOM 1743 O O . VAL A 1 206 ? -24.158 -0.646 84.757 1.00 61.03 206 VAL A O 1
ATOM 1746 N N . GLY A 1 207 ? -22.518 0.571 83.880 1.00 60.03 207 GLY A N 1
ATOM 1747 C CA . GLY A 1 207 ? -22.212 1.383 85.058 1.00 60.03 207 GLY A CA 1
ATOM 1748 C C . GLY A 1 207 ? -23.268 2.455 85.300 1.00 60.03 207 GLY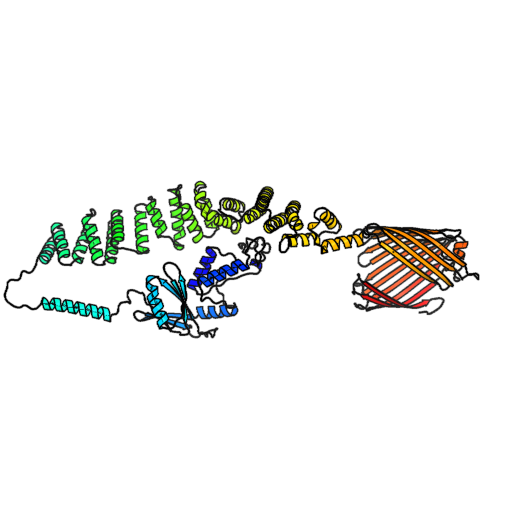 A C 1
ATOM 1749 O O . GLY A 1 207 ? -23.720 2.596 86.426 1.00 60.03 207 GLY A O 1
ATOM 1750 N N . ASN A 1 208 ? -23.752 3.122 84.251 1.00 55.44 208 ASN A N 1
ATOM 1751 C CA . ASN A 1 208 ? -24.899 4.028 84.282 1.00 55.44 208 ASN A CA 1
ATOM 1752 C C . ASN A 1 208 ? -26.201 3.254 84.508 1.00 55.44 208 ASN A C 1
ATOM 1754 O O . ASN A 1 208 ? -27.055 3.727 85.241 1.00 55.44 208 ASN A O 1
ATOM 1758 N N . TYR A 1 209 ? -26.350 2.050 83.947 1.00 47.84 209 TYR A N 1
ATOM 1759 C CA . TYR A 1 209 ? -27.495 1.164 84.178 1.00 47.84 209 TYR A CA 1
ATOM 1760 C C . TYR A 1 209 ? -27.454 0.527 85.571 1.00 47.84 209 TYR A C 1
ATOM 1762 O O . TYR A 1 209 ? -28.491 0.391 86.197 1.00 47.84 209 TYR A O 1
ATOM 1770 N N . GLN A 1 210 ? -26.280 0.200 86.117 1.00 54.81 210 GLN A N 1
ATOM 1771 C CA . GLN A 1 210 ? -26.094 -0.251 87.498 1.00 54.81 210 GLN A CA 1
ATOM 1772 C C . GLN A 1 210 ? -26.232 0.914 88.474 1.00 54.81 210 GLN A C 1
ATOM 1774 O O . GLN A 1 210 ? -26.810 0.712 89.526 1.00 54.81 210 GLN A O 1
ATOM 1779 N N . GLN A 1 211 ? -25.797 2.132 88.141 1.00 52.28 211 GLN A N 1
ATOM 1780 C CA . GLN A 1 211 ? -26.115 3.336 88.915 1.00 52.28 211 GLN A CA 1
ATOM 1781 C C . GLN A 1 211 ? -27.603 3.674 88.830 1.00 52.28 211 GLN A C 1
ATOM 1783 O O . GLN A 1 211 ? -28.167 4.069 89.837 1.00 52.28 211 GLN A O 1
ATOM 1788 N N . TYR A 1 212 ? -28.264 3.445 87.696 1.00 49.47 212 TYR A N 1
ATOM 1789 C CA . TYR A 1 212 ? -29.715 3.548 87.545 1.00 49.47 212 TYR A CA 1
ATOM 1790 C C . TYR A 1 212 ? -30.449 2.451 88.339 1.00 49.47 212 TYR A C 1
ATOM 1792 O O . TYR A 1 212 ? -31.443 2.746 88.993 1.00 49.47 212 TYR A O 1
ATOM 1800 N N . LEU A 1 213 ? -29.934 1.214 88.375 1.00 45.72 213 LEU A N 1
ATOM 1801 C CA . LEU A 1 213 ? -30.463 0.079 89.152 1.00 45.72 213 LEU A CA 1
ATOM 1802 C C . LEU A 1 213 ? -30.153 0.169 90.656 1.00 45.72 213 LEU A C 1
ATOM 1804 O O . LEU A 1 213 ? -30.927 -0.325 91.464 1.00 45.72 213 LEU A O 1
ATOM 1808 N N . VAL A 1 214 ? -29.052 0.810 91.051 1.00 48.53 214 VAL A N 1
ATOM 1809 C CA . VAL A 1 214 ? -28.686 1.085 92.453 1.00 48.53 214 VAL A CA 1
ATOM 1810 C C . VAL A 1 214 ? -29.383 2.357 92.945 1.00 48.53 214 VAL A C 1
ATOM 1812 O O . VAL A 1 214 ? -29.809 2.396 94.095 1.00 48.53 214 VAL A O 1
ATOM 1815 N N . ALA A 1 215 ? -29.620 3.348 92.075 1.00 46.62 215 ALA A N 1
ATOM 1816 C CA . ALA A 1 215 ? -30.510 4.480 92.349 1.00 46.62 215 ALA A CA 1
ATOM 1817 C C . ALA A 1 215 ? -31.996 4.076 92.390 1.00 46.62 215 ALA A C 1
ATOM 1819 O O . ALA A 1 215 ? -32.793 4.795 92.982 1.00 46.62 215 ALA A O 1
ATOM 1820 N N . SER A 1 216 ? -32.369 2.923 91.819 1.00 45.12 216 SER A N 1
ATOM 1821 C CA . SER A 1 216 ? -33.730 2.356 91.889 1.00 45.12 216 SER A CA 1
ATOM 1822 C C . SER A 1 216 ? -33.850 1.105 92.774 1.00 45.12 216 SER A C 1
ATOM 1824 O O . SER A 1 216 ? -34.922 0.512 92.859 1.00 45.12 216 SER A O 1
ATOM 1826 N N . GLY A 1 217 ? -32.780 0.708 93.474 1.00 44.78 217 GLY A N 1
ATOM 1827 C CA . GLY A 1 217 ? -32.679 -0.586 94.160 1.00 44.78 217 GLY A CA 1
ATOM 1828 C C . GLY A 1 217 ? -32.257 -0.506 95.624 1.00 44.78 217 GLY A C 1
ATOM 1829 O O . GLY A 1 217 ? -31.575 -1.406 96.111 1.00 44.78 217 GLY A O 1
ATOM 1830 N N . GLY A 1 218 ? -32.636 0.560 96.333 1.00 37.84 218 GLY A N 1
ATOM 1831 C CA . GLY A 1 218 ? -32.265 0.746 97.734 1.00 37.84 218 GLY A CA 1
ATOM 1832 C C . GLY A 1 218 ? -33.183 1.684 98.509 1.00 37.84 218 GLY A C 1
ATOM 1833 O O . GLY A 1 218 ? -32.725 2.718 98.975 1.00 37.84 218 GLY A O 1
ATOM 1834 N N . PHE A 1 219 ? -34.449 1.309 98.707 1.00 32.84 219 PHE A N 1
ATOM 1835 C CA . PHE A 1 219 ? -35.231 1.818 99.837 1.00 32.84 219 PHE A CA 1
ATOM 1836 C C . PHE A 1 219 ? -36.087 0.699 100.436 1.00 32.84 219 PHE A C 1
ATOM 1838 O O . PHE A 1 219 ? -37.149 0.333 99.943 1.00 32.84 219 PHE A O 1
ATOM 1845 N N . SER A 1 220 ? -35.589 0.115 101.522 1.00 35.59 220 SER A N 1
ATOM 1846 C CA . SER A 1 220 ? -36.392 -0.679 102.441 1.00 35.59 220 SER A CA 1
ATOM 1847 C C . SER A 1 220 ? -37.066 0.263 103.438 1.00 35.59 220 SER A C 1
ATOM 1849 O O . SER A 1 220 ? -36.379 0.861 104.263 1.00 35.59 220 SER A O 1
ATOM 1851 N N . GLY A 1 221 ? -38.398 0.318 103.417 1.00 34.69 221 GLY A N 1
ATOM 1852 C CA . GLY A 1 221 ? -39.186 0.623 104.610 1.00 34.69 221 GLY A CA 1
ATOM 1853 C C . GLY A 1 221 ? -39.998 1.918 104.605 1.00 34.69 221 GLY A C 1
ATOM 1854 O O . GLY A 1 221 ? -39.502 2.984 104.948 1.00 34.69 221 GLY A O 1
ATOM 1855 N N . SER A 1 222 ? -41.307 1.712 104.422 1.00 43.91 222 SER A N 1
ATOM 1856 C CA . SER A 1 222 ? -42.451 2.501 104.912 1.00 43.91 222 SER A CA 1
ATOM 1857 C C . SER A 1 222 ? -42.928 3.704 104.080 1.00 43.91 222 SER A C 1
ATOM 1859 O O . SER A 1 222 ? -42.651 4.860 104.376 1.00 43.91 222 SER A O 1
ATOM 1861 N N . GLY A 1 223 ? -43.757 3.389 103.081 1.00 39.56 223 GLY A N 1
ATOM 1862 C CA . GLY A 1 223 ? -44.683 4.287 102.385 1.00 39.56 223 GLY A CA 1
ATOM 1863 C C . GLY A 1 223 ? -45.290 3.539 101.194 1.00 39.56 223 GLY A C 1
ATOM 1864 O O . GLY A 1 223 ? -44.555 2.866 100.483 1.00 39.56 223 GLY A O 1
ATOM 1865 N N . GLU A 1 224 ? -46.613 3.553 101.019 1.00 47.88 224 GLU A N 1
ATOM 1866 C CA . GLU A 1 224 ? -47.280 2.937 99.861 1.00 47.88 224 GLU A CA 1
ATOM 1867 C C . GLU A 1 224 ? -46.749 3.553 98.552 1.00 47.88 224 GLU A C 1
ATOM 1869 O O . GLU A 1 224 ? -47.065 4.699 98.242 1.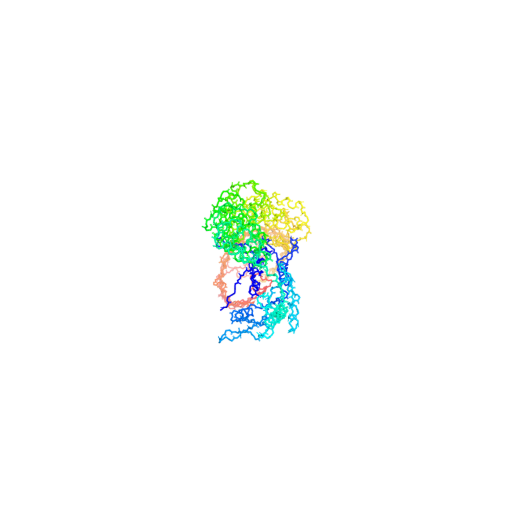00 47.88 224 GLU A O 1
ATOM 1874 N N . GLU A 1 225 ? -45.949 2.810 97.778 1.00 40.72 225 GLU A N 1
ATOM 1875 C CA . GLU A 1 225 ? -45.535 3.215 96.430 1.00 40.72 225 GLU A CA 1
ATOM 1876 C C . GLU A 1 225 ? -46.309 2.431 95.368 1.00 40.72 225 GLU A C 1
ATOM 1878 O O . GLU A 1 225 ? -46.331 1.198 95.328 1.00 40.72 225 GLU A O 1
ATOM 1883 N N . TRP A 1 226 ? -46.972 3.184 94.496 1.00 44.09 226 TRP A N 1
ATOM 1884 C CA . TRP A 1 226 ? -47.721 2.692 93.351 1.00 44.09 226 TRP A CA 1
ATOM 1885 C C . TRP A 1 226 ? -46.779 2.004 92.347 1.00 44.09 226 TRP A C 1
ATOM 1887 O O . TRP A 1 226 ? -45.915 2.645 91.752 1.00 44.09 226 TRP A O 1
ATOM 1897 N N . ARG A 1 227 ? -46.952 0.690 92.146 1.00 51.41 227 ARG A N 1
ATOM 1898 C CA . ARG A 1 227 ? -46.331 -0.080 91.055 1.00 51.41 227 ARG A CA 1
ATOM 1899 C C . ARG A 1 227 ? -47.305 -0.128 89.883 1.00 51.41 227 ARG A C 1
ATOM 1901 O O . ARG A 1 227 ? -48.419 -0.622 90.039 1.00 51.41 227 ARG A O 1
ATOM 1908 N N . ASP A 1 228 ? -46.880 0.338 88.714 1.00 62.88 228 ASP A N 1
ATOM 1909 C CA . ASP A 1 228 ? -47.690 0.266 87.498 1.00 62.88 228 ASP A CA 1
ATOM 1910 C C . ASP A 1 228 ? -47.794 -1.189 86.998 1.00 62.88 228 ASP A C 1
ATOM 1912 O O . ASP A 1 228 ? -46.881 -1.720 86.364 1.00 62.88 228 ASP A O 1
ATOM 1916 N N . THR A 1 229 ? -48.900 -1.866 87.321 1.00 77.00 229 THR A N 1
ATOM 1917 C CA . THR A 1 229 ? -49.170 -3.254 86.908 1.00 77.00 229 THR A CA 1
ATOM 1918 C C . THR A 1 229 ? -49.840 -3.356 85.540 1.00 77.00 229 THR A C 1
ATOM 1920 O O . THR A 1 229 ? -50.092 -4.472 85.081 1.00 77.00 229 THR A O 1
ATOM 1923 N N . ARG A 1 230 ? -50.109 -2.233 84.851 1.00 83.62 230 ARG A N 1
ATOM 1924 C CA . ARG A 1 230 ? -50.934 -2.207 83.629 1.00 83.62 230 ARG A CA 1
ATOM 1925 C C . ARG A 1 230 ? -50.417 -3.164 82.553 1.00 83.62 230 ARG A C 1
ATOM 1927 O O . ARG A 1 230 ? -51.212 -3.900 81.971 1.00 83.62 230 ARG A O 1
ATOM 1934 N N . LEU A 1 231 ? -49.102 -3.218 82.315 1.00 81.56 231 LEU A N 1
ATOM 1935 C CA . LEU A 1 231 ? -48.514 -4.134 81.326 1.00 81.56 231 LEU A CA 1
ATOM 1936 C C . LEU A 1 231 ? -48.654 -5.610 81.739 1.00 81.56 231 LEU A C 1
ATOM 1938 O O . LEU A 1 231 ? -48.977 -6.456 80.907 1.00 81.56 231 LEU A O 1
ATOM 1942 N N . GLU A 1 232 ? -48.427 -5.936 83.013 1.00 81.69 232 GLU A N 1
ATOM 1943 C CA . GLU A 1 232 ? -48.572 -7.304 83.532 1.00 81.69 232 GLU A CA 1
ATOM 1944 C C . GLU A 1 232 ? -50.036 -7.769 83.467 1.00 81.69 232 GLU A C 1
ATOM 1946 O O . GLU A 1 232 ? -50.321 -8.907 83.079 1.00 81.69 232 GLU A O 1
ATOM 1951 N N . ASP A 1 233 ? -50.970 -6.866 83.766 1.00 82.38 233 ASP A N 1
ATOM 1952 C CA . ASP A 1 233 ? -52.412 -7.076 83.648 1.00 82.38 233 ASP A CA 1
ATOM 1953 C C . ASP A 1 233 ? -52.835 -7.286 82.192 1.00 82.38 233 ASP A C 1
ATOM 1955 O O . ASP A 1 233 ? -53.561 -8.238 81.893 1.00 82.38 233 ASP A O 1
ATOM 1959 N N . ALA A 1 234 ? -52.314 -6.480 81.263 1.00 83.62 234 ALA A N 1
ATOM 1960 C CA . ALA A 1 234 ? -52.561 -6.637 79.832 1.00 83.62 234 ALA A CA 1
ATOM 1961 C C . ALA A 1 234 ? -52.006 -7.960 79.280 1.00 83.62 234 ALA A C 1
ATOM 1963 O O . ALA A 1 234 ? -52.680 -8.630 78.496 1.00 83.62 234 ALA A O 1
ATOM 1964 N N . VAL A 1 235 ? -50.822 -8.398 79.730 1.00 84.75 235 VAL A N 1
ATOM 1965 C CA . VAL A 1 235 ? -50.257 -9.712 79.367 1.00 84.75 235 VAL A CA 1
ATOM 1966 C C . VAL A 1 235 ? -51.138 -10.848 79.886 1.00 84.75 235 VAL A C 1
ATOM 1968 O O . VAL A 1 235 ? -51.386 -11.810 79.156 1.00 84.75 235 VAL A O 1
ATOM 1971 N N . ARG A 1 236 ? -51.632 -10.758 81.129 1.00 83.44 236 ARG A N 1
ATOM 1972 C CA . ARG A 1 236 ? -52.555 -11.756 81.697 1.00 83.44 236 ARG A CA 1
ATOM 1973 C C . ARG A 1 236 ? -53.874 -11.803 80.927 1.00 83.44 236 ARG A C 1
ATOM 1975 O O . ARG A 1 236 ? -54.311 -12.891 80.559 1.00 83.44 236 ARG A O 1
ATOM 1982 N N . ALA A 1 237 ? -54.466 -10.647 80.630 1.00 82.62 237 ALA A N 1
ATOM 1983 C CA . ALA A 1 237 ? -55.706 -10.549 79.863 1.00 82.62 237 ALA A CA 1
ATOM 1984 C C . ALA A 1 237 ? -55.554 -11.123 78.444 1.00 82.62 237 ALA A C 1
ATOM 1986 O O . ALA A 1 237 ? -56.408 -11.886 77.987 1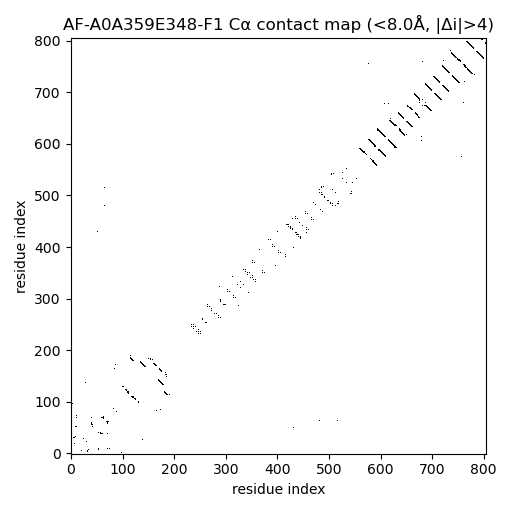.00 82.62 237 ALA A O 1
ATOM 1987 N N . TRP A 1 238 ? -54.440 -10.825 77.769 1.00 85.81 238 TRP A N 1
ATOM 1988 C CA . TRP A 1 238 ? -54.125 -11.407 76.466 1.00 85.81 238 TRP A CA 1
ATOM 1989 C C . TRP A 1 238 ? -53.930 -12.925 76.543 1.00 85.81 238 TRP A C 1
ATOM 1991 O O . TRP A 1 238 ? -54.507 -13.636 75.735 1.00 85.81 238 TRP A O 1
ATOM 2001 N N . ARG A 1 239 ? -53.217 -13.462 77.543 1.00 84.31 239 ARG A N 1
ATOM 2002 C CA . ARG A 1 239 ? -53.052 -14.924 77.695 1.00 84.31 239 ARG A CA 1
ATOM 2003 C C . ARG A 1 239 ? -54.375 -15.667 77.899 1.00 84.31 239 ARG A C 1
ATOM 2005 O O . ARG A 1 239 ? -54.508 -16.790 77.426 1.00 84.31 239 ARG A O 1
ATOM 2012 N N . MET A 1 240 ? -55.334 -15.053 78.592 1.00 84.12 240 MET A N 1
ATOM 2013 C CA . MET A 1 240 ? -56.658 -15.643 78.836 1.00 84.12 240 MET A CA 1
ATOM 2014 C C . MET A 1 240 ? -57.546 -15.634 77.589 1.00 84.12 240 MET A C 1
ATOM 2016 O O . MET A 1 240 ? -58.354 -16.540 77.405 1.00 84.12 240 MET A O 1
ATOM 2020 N N . ASN A 1 241 ? -57.406 -14.620 76.731 1.00 84.50 241 ASN A N 1
ATOM 2021 C CA . ASN A 1 241 ? -58.104 -14.560 75.451 1.00 84.50 241 ASN A CA 1
ATOM 2022 C C . ASN A 1 241 ? -57.207 -13.935 74.364 1.00 84.50 241 ASN A C 1
ATOM 2024 O O . ASN A 1 241 ? -57.334 -12.737 74.078 1.00 84.50 241 ASN A O 1
ATOM 2028 N N . PRO A 1 242 ? -56.311 -14.735 73.748 1.00 80.31 242 PRO A N 1
ATOM 2029 C CA . PRO A 1 242 ? -55.305 -14.226 72.813 1.00 80.31 242 PRO A CA 1
ATOM 2030 C C . PRO A 1 242 ? -55.881 -13.664 71.514 1.00 80.31 242 PRO A C 1
ATOM 2032 O O . PRO A 1 242 ? -55.196 -12.902 70.838 1.00 80.31 242 PRO A O 1
ATOM 2035 N N . GLN A 1 243 ? -57.121 -14.026 71.170 1.00 80.69 243 GLN A N 1
ATOM 2036 C CA . GLN A 1 243 ? -57.819 -13.607 69.947 1.00 80.69 243 GLN A CA 1
ATOM 2037 C C . GLN A 1 243 ? -58.626 -12.308 70.131 1.00 80.69 243 GLN A C 1
ATOM 2039 O O . GLN A 1 243 ? -59.147 -11.759 69.164 1.00 80.69 243 GLN A O 1
ATOM 2044 N N . SER A 1 244 ? -58.745 -11.791 71.361 1.00 86.88 244 SER A N 1
ATOM 2045 C CA . SER A 1 244 ? -59.448 -10.529 71.620 1.00 86.88 244 SER A CA 1
ATOM 2046 C C . SER A 1 244 ? -58.655 -9.339 71.076 1.00 86.88 244 SER A C 1
ATOM 2048 O O . SER A 1 244 ? -57.591 -9.001 71.602 1.00 86.88 244 SER A O 1
ATOM 2050 N N . VAL A 1 245 ? -59.209 -8.654 70.069 1.00 83.38 245 VAL A N 1
ATOM 2051 C CA . VAL A 1 245 ? -58.623 -7.436 69.478 1.00 83.38 245 VAL A CA 1
ATOM 2052 C C . VAL A 1 245 ? -58.399 -6.361 70.543 1.00 83.38 245 VAL A C 1
ATOM 2054 O O . VAL A 1 245 ? -57.347 -5.730 70.555 1.00 83.38 245 VAL A O 1
ATOM 2057 N N . ALA A 1 246 ? -59.332 -6.203 71.489 1.00 84.75 246 ALA A N 1
ATOM 2058 C CA . ALA A 1 246 ? -59.209 -5.237 72.580 1.00 84.75 246 ALA A CA 1
ATOM 2059 C C . ALA A 1 246 ? -58.036 -5.563 73.522 1.00 84.75 246 ALA A C 1
ATOM 2061 O O . ALA A 1 246 ? -57.283 -4.668 73.903 1.00 84.75 246 ALA A O 1
ATOM 2062 N N . ASN A 1 247 ? -57.830 -6.846 73.850 1.00 86.56 247 ASN A N 1
ATOM 2063 C CA . ASN A 1 247 ? -56.706 -7.265 74.694 1.00 86.56 247 ASN A CA 1
ATOM 2064 C C . ASN A 1 247 ? -55.369 -7.099 73.962 1.00 86.56 247 ASN A C 1
ATOM 2066 O O . ASN A 1 247 ? -54.385 -6.685 74.568 1.00 86.56 247 ASN A O 1
ATOM 2070 N N . GLN A 1 248 ? -55.341 -7.399 72.661 1.00 88.06 248 GLN A N 1
ATOM 2071 C CA . GLN A 1 248 ? -54.176 -7.195 71.803 1.00 88.06 248 GLN A CA 1
ATOM 2072 C C . GLN A 1 248 ? -53.821 -5.704 71.650 1.00 88.06 248 GLN A C 1
ATOM 2074 O O . GLN A 1 248 ? -52.655 -5.364 71.789 1.00 88.06 248 GLN A O 1
ATOM 2079 N N . GLU A 1 249 ? -54.791 -4.808 71.422 1.00 90.56 249 GLU A N 1
ATOM 2080 C CA . GLU A 1 249 ? -54.553 -3.353 71.313 1.00 90.56 249 GLU A CA 1
ATOM 2081 C C . GLU A 1 249 ? -54.070 -2.739 72.628 1.00 90.56 249 GLU A C 1
ATOM 2083 O O . GLU A 1 249 ? -53.126 -1.945 72.632 1.00 90.56 249 GLU A O 1
ATOM 2088 N N . ASN A 1 250 ? -54.676 -3.139 73.751 1.00 88.62 250 ASN A N 1
ATOM 2089 C CA . ASN A 1 250 ? -54.224 -2.710 75.072 1.00 88.62 250 ASN A CA 1
ATOM 2090 C C . ASN A 1 250 ? -52.779 -3.170 75.322 1.00 88.62 250 ASN A C 1
ATOM 2092 O O . ASN A 1 250 ? -51.942 -2.402 75.791 1.00 88.62 250 ASN A O 1
ATOM 2096 N N . LEU A 1 251 ? -52.458 -4.411 74.938 1.00 87.69 251 LEU A N 1
ATOM 2097 C CA . LEU A 1 251 ? -51.114 -4.956 75.082 1.00 87.69 251 LEU A CA 1
ATOM 2098 C C . LEU A 1 251 ? -50.101 -4.310 74.125 1.00 87.69 251 LEU A C 1
ATOM 2100 O O . LEU A 1 251 ? -48.979 -4.074 74.554 1.00 87.69 251 LEU A O 1
ATOM 2104 N N . ILE A 1 252 ? -50.459 -3.992 72.876 1.00 88.69 252 ILE A N 1
ATOM 2105 C CA . ILE A 1 252 ? -49.596 -3.244 71.940 1.00 88.69 252 ILE A CA 1
ATOM 2106 C C . ILE A 1 252 ? -49.293 -1.855 72.512 1.00 88.69 252 ILE A C 1
ATOM 2108 O O . ILE A 1 252 ? -48.126 -1.504 72.634 1.00 88.69 252 ILE A O 1
ATOM 2112 N N . THR A 1 253 ? -50.322 -1.114 72.936 1.00 88.62 253 THR A N 1
ATOM 2113 C CA . THR A 1 253 ? -50.184 0.248 73.483 1.00 88.62 253 THR A CA 1
ATOM 2114 C C . THR A 1 253 ? -49.260 0.267 74.699 1.00 88.62 253 THR A C 1
ATOM 2116 O O . THR A 1 253 ? -48.280 1.008 74.726 1.00 88.62 253 THR A O 1
ATOM 2119 N N . LEU A 1 254 ? -49.499 -0.623 75.667 1.00 84.75 254 LEU A N 1
ATOM 2120 C CA . LEU A 1 254 ? -48.647 -0.740 76.849 1.00 84.75 254 LEU A CA 1
ATOM 2121 C C . LEU A 1 254 ? -47.259 -1.301 76.506 1.00 84.75 254 LEU A C 1
ATOM 2123 O O . LEU A 1 254 ? -46.275 -0.923 77.127 1.00 84.75 254 LEU A O 1
ATOM 2127 N N . SER A 1 255 ? -47.128 -2.168 75.499 1.00 85.19 255 SER A N 1
ATOM 2128 C CA . SER A 1 255 ? -45.804 -2.616 75.041 1.00 85.19 255 SER A CA 1
ATOM 2129 C C . SER A 1 255 ? -45.005 -1.464 74.430 1.00 85.19 255 SER A C 1
ATOM 2131 O O . SER A 1 255 ? -43.792 -1.420 74.622 1.00 85.19 255 SER A O 1
ATOM 2133 N N . THR A 1 256 ? -45.665 -0.509 73.767 1.00 83.62 256 THR A N 1
ATOM 2134 C CA . THR A 1 256 ? -45.038 0.727 73.288 1.00 83.62 256 THR A CA 1
ATOM 2135 C C . THR A 1 256 ? -44.651 1.664 74.432 1.00 83.62 256 THR A C 1
ATOM 2137 O O . THR A 1 256 ? -43.506 2.105 74.479 1.00 83.62 256 THR A O 1
ATOM 2140 N N . GLU A 1 257 ? -45.547 1.899 75.398 1.00 82.00 257 GLU A N 1
ATOM 2141 C CA . GLU A 1 257 ? -45.279 2.746 76.579 1.00 82.00 257 GLU A CA 1
ATOM 2142 C C . GLU A 1 257 ? -44.107 2.231 77.436 1.00 82.00 257 GLU A C 1
ATOM 2144 O O . GLU A 1 257 ? -43.340 3.024 77.977 1.00 82.00 257 GLU A O 1
ATOM 2149 N N . PHE A 1 258 ? -43.943 0.909 77.545 1.00 81.19 258 PHE A N 1
ATOM 2150 C CA . PHE A 1 258 ? -42.928 0.265 78.390 1.00 81.19 258 PHE A CA 1
ATOM 2151 C C . PHE A 1 258 ? -41.677 -0.205 77.624 1.00 81.19 258 PHE A C 1
ATOM 2153 O O . PHE A 1 258 ? -40.878 -0.974 78.164 1.00 81.19 258 PHE A O 1
ATOM 2160 N N . ASN A 1 259 ? -41.497 0.225 76.371 1.00 77.00 259 ASN A N 1
ATOM 2161 C CA . ASN A 1 259 ? -40.350 -0.133 75.529 1.00 77.00 259 ASN A CA 1
ATOM 2162 C C . ASN A 1 259 ? -40.144 -1.660 75.341 1.00 77.00 259 ASN A C 1
ATOM 2164 O O . ASN A 1 259 ? -39.026 -2.169 75.351 1.00 77.00 259 ASN A O 1
ATOM 2168 N N . GLN A 1 260 ? -41.238 -2.418 75.207 1.00 82.56 260 GLN A N 1
ATOM 2169 C CA . GLN A 1 260 ? -41.271 -3.874 74.978 1.00 82.56 260 GLN A CA 1
ATOM 2170 C C . GLN A 1 260 ? -41.731 -4.196 73.543 1.00 82.56 260 GLN A C 1
ATOM 2172 O O . GLN A 1 260 ? -42.636 -5.008 73.320 1.00 82.56 260 GLN A O 1
ATOM 2177 N N . MET A 1 261 ? -41.109 -3.546 72.556 1.00 84.25 261 MET A N 1
ATOM 2178 C CA . MET A 1 261 ? -41.571 -3.511 71.160 1.00 84.25 261 MET A CA 1
ATOM 2179 C C . MET A 1 261 ? -41.645 -4.883 70.479 1.00 84.25 261 MET A C 1
ATOM 2181 O O . MET A 1 261 ? -42.555 -5.132 69.689 1.00 84.25 261 MET A O 1
ATOM 2185 N N . SER A 1 262 ? -40.790 -5.834 70.866 1.00 83.19 262 SER A N 1
ATOM 2186 C CA . SER A 1 262 ? -40.815 -7.214 70.354 1.00 83.19 262 SER A CA 1
ATOM 2187 C C . SER A 1 262 ? -42.168 -7.920 70.537 1.00 83.19 262 SER A C 1
ATOM 2189 O O . SER A 1 262 ? -42.567 -8.729 69.692 1.00 83.19 262 SER A O 1
ATOM 2191 N N . ARG A 1 263 ? -42.907 -7.603 71.610 1.00 84.38 263 ARG A N 1
ATOM 2192 C CA . ARG A 1 263 ? -44.250 -8.151 71.862 1.00 84.38 263 ARG A CA 1
ATOM 2193 C C . ARG A 1 263 ? -45.290 -7.522 70.949 1.00 84.38 263 ARG A C 1
ATOM 2195 O O . ARG A 1 263 ? -46.102 -8.252 70.388 1.00 84.38 263 ARG A O 1
ATOM 2202 N N . ALA A 1 264 ? -45.238 -6.202 70.775 1.00 87.19 264 ALA A N 1
ATOM 2203 C CA . ALA A 1 264 ? -46.118 -5.488 69.856 1.00 87.19 264 ALA A CA 1
ATOM 2204 C C . ALA A 1 264 ? -45.938 -5.992 68.414 1.00 87.19 264 ALA A C 1
ATOM 2206 O O . ALA A 1 264 ? -46.925 -6.330 67.766 1.00 87.19 264 ALA A O 1
ATOM 2207 N N . ILE A 1 265 ? -44.684 -6.147 67.969 1.00 90.25 265 ILE A N 1
ATOM 2208 C CA . ILE A 1 265 ? -44.323 -6.722 66.663 1.00 90.25 265 ILE A CA 1
ATOM 2209 C C . ILE A 1 265 ? -44.928 -8.119 66.504 1.00 90.25 265 ILE A C 1
ATOM 2211 O O . ILE A 1 265 ? -45.663 -8.356 65.557 1.00 90.25 265 ILE A O 1
ATOM 2215 N N . THR A 1 266 ? -44.720 -9.016 67.473 1.00 90.56 266 THR A N 1
ATOM 2216 C CA . THR A 1 266 ? -45.231 -10.399 67.399 1.00 90.56 266 THR A CA 1
ATOM 2217 C C . THR A 1 266 ? -46.762 -10.459 67.310 1.00 90.56 266 THR A C 1
ATOM 2219 O O . THR A 1 266 ? -47.321 -11.325 66.640 1.00 90.56 266 THR A O 1
ATOM 2222 N N . ILE A 1 267 ? -47.477 -9.556 67.988 1.00 89.44 267 ILE A N 1
ATOM 2223 C CA . ILE A 1 267 ? -48.945 -9.493 67.907 1.00 89.44 267 ILE A CA 1
ATOM 2224 C C . ILE A 1 267 ? -49.383 -9.015 66.519 1.00 89.44 267 ILE A C 1
ATOM 2226 O O . ILE A 1 267 ? -50.284 -9.615 65.933 1.00 89.44 267 ILE A O 1
ATOM 2230 N N . LEU A 1 268 ? -48.746 -7.968 65.990 1.00 91.31 268 LEU A N 1
ATOM 2231 C CA . LEU A 1 268 ? -49.041 -7.425 64.663 1.00 91.31 268 LEU A CA 1
ATOM 2232 C C . LEU A 1 268 ? -48.704 -8.430 63.548 1.00 91.31 268 LEU A C 1
ATOM 2234 O O . LEU A 1 268 ? -49.548 -8.677 62.692 1.00 91.31 268 LEU A O 1
ATOM 2238 N N . GLU A 1 269 ? -47.546 -9.095 63.612 1.00 92.69 269 GLU A N 1
ATOM 2239 C CA . GLU A 1 269 ? -47.172 -10.193 62.709 1.00 92.69 269 GLU A CA 1
ATOM 2240 C C . GLU A 1 269 ? -48.252 -11.282 62.688 1.00 92.69 269 GLU A C 1
ATOM 2242 O O . GLU A 1 269 ? -48.730 -11.674 61.627 1.00 92.69 269 GLU A O 1
ATOM 2247 N N . ASN A 1 270 ? -48.700 -11.733 63.865 1.00 89.31 270 ASN A N 1
ATOM 2248 C CA . ASN A 1 270 ? -49.735 -12.760 63.975 1.00 89.31 270 ASN A CA 1
ATOM 2249 C C . ASN A 1 270 ? -51.093 -12.312 63.422 1.00 89.31 270 ASN A C 1
ATOM 2251 O O . ASN A 1 270 ? -51.839 -13.152 62.916 1.00 89.31 270 ASN A O 1
ATOM 2255 N N . ARG A 1 271 ? -51.440 -11.024 63.523 1.00 90.19 271 ARG A N 1
ATOM 2256 C CA . ARG A 1 271 ? -52.676 -10.494 62.930 1.00 90.19 271 ARG A CA 1
ATOM 2257 C C . ARG A 1 271 ? -52.630 -10.552 61.413 1.00 90.19 271 ARG A C 1
ATOM 2259 O O . ARG A 1 271 ? -53.565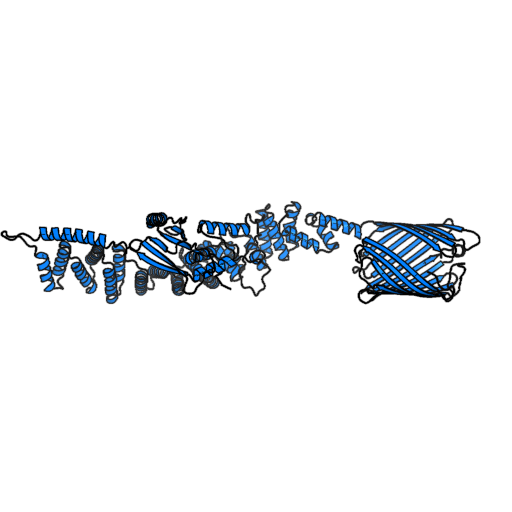 -11.070 60.813 1.00 90.19 271 ARG A O 1
ATOM 2266 N N . LEU A 1 272 ? -51.544 -10.064 60.821 1.00 90.62 272 LEU A N 1
ATOM 2267 C CA . LEU A 1 272 ? -51.355 -10.067 59.371 1.00 90.62 272 LEU A CA 1
ATOM 2268 C C . LEU A 1 272 ? -51.212 -11.504 58.836 1.00 90.62 272 LEU A C 1
ATOM 2270 O O . LEU A 1 272 ? -51.805 -11.855 57.819 1.00 90.62 272 LEU A O 1
ATOM 2274 N N . LEU A 1 273 ? -50.518 -12.388 59.561 1.00 90.62 273 LEU A N 1
ATOM 2275 C CA . LEU A 1 273 ? -50.405 -13.794 59.174 1.00 90.62 273 LEU A CA 1
ATOM 2276 C C . LEU A 1 273 ? -51.730 -14.538 59.252 1.00 90.62 273 LEU A C 1
ATOM 2278 O O . LEU A 1 273 ? -51.934 -15.433 58.449 1.00 90.62 273 LEU A O 1
ATOM 2282 N N . ASN A 1 274 ? -52.630 -14.246 60.192 1.00 87.38 274 ASN A N 1
ATOM 2283 C CA . ASN A 1 274 ? -53.843 -15.055 60.395 1.00 87.38 274 ASN A CA 1
ATOM 2284 C C . ASN A 1 274 ? -55.129 -14.453 59.820 1.00 87.38 274 ASN A C 1
ATOM 2286 O O . ASN A 1 274 ? -56.169 -15.107 59.881 1.00 87.38 274 ASN A O 1
ATOM 2290 N N . ASN A 1 275 ? -55.070 -13.249 59.257 1.00 82.81 275 ASN A N 1
ATOM 2291 C CA . ASN A 1 275 ? -56.197 -12.579 58.620 1.00 82.81 275 ASN A CA 1
ATOM 2292 C C . ASN A 1 275 ? -55.759 -11.983 57.278 1.00 82.81 275 ASN A C 1
ATOM 2294 O O . ASN A 1 275 ? -54.715 -11.348 57.220 1.00 82.81 275 ASN A O 1
ATOM 2298 N N . GLU A 1 276 ? -56.557 -12.158 56.226 1.00 78.38 276 GLU A N 1
ATOM 2299 C CA . GLU A 1 276 ? -56.286 -11.630 54.880 1.00 78.38 276 GLU A CA 1
ATOM 2300 C C . GLU A 1 276 ? -56.684 -10.145 54.741 1.00 78.38 276 GLU A C 1
ATOM 2302 O O . GLU A 1 276 ? -56.151 -9.421 53.910 1.00 78.38 276 GLU A O 1
ATOM 2307 N N . ASN A 1 277 ? -57.572 -9.641 55.607 1.00 84.44 277 ASN A N 1
ATOM 2308 C CA . ASN A 1 277 ? -57.974 -8.231 55.621 1.00 84.44 277 ASN A CA 1
ATOM 2309 C C . ASN A 1 277 ? -57.059 -7.406 56.534 1.00 84.44 277 ASN A C 1
ATOM 2311 O O . ASN A 1 277 ? -57.372 -7.169 57.707 1.00 84.44 277 ASN A O 1
ATOM 2315 N N . TRP A 1 278 ? -55.914 -6.979 56.004 1.00 88.50 278 TRP A N 1
ATOM 2316 C CA . TRP A 1 278 ? -54.932 -6.193 56.750 1.00 88.50 278 TRP A CA 1
ATOM 2317 C C . TRP A 1 278 ? -55.369 -4.738 56.931 1.00 88.50 278 TRP A C 1
ATOM 2319 O O . TRP A 1 278 ? -55.704 -4.039 55.980 1.00 88.50 278 TRP A O 1
ATOM 2329 N N . SER A 1 279 ? -55.300 -4.254 58.169 1.00 87.12 279 SER A N 1
ATOM 2330 C CA . SER A 1 279 ? -55.483 -2.837 58.491 1.00 87.12 279 SER A CA 1
ATOM 2331 C C . SER A 1 279 ? -54.229 -2.047 58.107 1.00 87.12 279 SER A C 1
ATOM 2333 O O . SER A 1 279 ? -53.123 -2.446 58.473 1.00 87.12 279 SER A O 1
ATOM 2335 N N . GLU A 1 280 ? -54.380 -0.915 57.417 1.00 87.56 280 GLU A N 1
ATOM 2336 C CA . GLU A 1 280 ? -53.275 0.006 57.088 1.00 87.56 280 GLU A CA 1
ATOM 2337 C C . GLU A 1 280 ? -52.537 0.465 58.356 1.00 87.56 280 GLU A C 1
ATOM 2339 O O . GLU A 1 280 ? -51.313 0.410 58.439 1.00 87.56 280 GLU A O 1
ATOM 2344 N N . ARG A 1 281 ? -53.293 0.746 59.425 1.00 89.06 281 ARG A N 1
ATOM 2345 C CA . ARG A 1 281 ? -52.747 1.100 60.741 1.00 89.06 281 ARG A CA 1
ATOM 2346 C C . ARG A 1 281 ? -51.885 -0.010 61.356 1.00 89.06 281 ARG A C 1
ATOM 2348 O O . ARG A 1 281 ? -50.983 0.278 62.139 1.00 89.06 281 ARG A O 1
ATOM 2355 N N . ASP A 1 282 ? -52.184 -1.280 61.091 1.00 91.38 282 ASP A N 1
ATOM 2356 C CA . ASP A 1 282 ? -51.393 -2.398 61.628 1.00 91.38 282 ASP A CA 1
ATOM 2357 C C . ASP A 1 282 ? -50.091 -2.564 60.835 1.00 91.38 282 ASP A C 1
ATOM 2359 O O . ASP A 1 282 ? -49.048 -2.815 61.436 1.00 91.38 282 ASP A O 1
ATOM 2363 N N . GLN A 1 283 ? -50.143 -2.339 59.518 1.00 93.12 283 GLN A N 1
ATOM 2364 C CA . GLN A 1 283 ? -48.984 -2.348 58.621 1.00 93.12 283 GLN A CA 1
ATOM 2365 C C . GLN A 1 283 ? -48.001 -1.223 58.972 1.00 93.12 283 GLN A C 1
ATOM 2367 O O . GLN A 1 283 ? -46.834 -1.493 59.244 1.00 93.12 283 GLN A O 1
ATOM 2372 N N . GLU A 1 284 ? -48.475 0.022 59.074 1.00 92.19 284 GLU A N 1
ATOM 2373 C CA . GLU A 1 284 ? -47.636 1.176 59.424 1.00 92.19 284 GLU A CA 1
ATOM 2374 C C . GLU A 1 284 ? -46.976 1.020 60.795 1.00 92.19 284 GLU A C 1
ATOM 2376 O O . GLU A 1 284 ? -45.780 1.278 60.943 1.00 92.19 284 GLU A O 1
ATOM 2381 N N . ARG A 1 285 ? -47.735 0.562 61.804 1.00 92.44 285 ARG A N 1
ATOM 2382 C CA . ARG A 1 285 ? -47.200 0.294 63.147 1.00 92.44 285 ARG A CA 1
ATOM 2383 C C . ARG A 1 285 ? -46.126 -0.782 63.105 1.00 92.44 285 ARG A C 1
ATOM 2385 O O . ARG A 1 285 ? -45.073 -0.598 63.705 1.00 92.44 285 ARG A O 1
ATOM 2392 N N . LEU A 1 286 ? -46.370 -1.876 62.385 1.00 93.88 286 LEU A N 1
ATOM 2393 C CA . LEU A 1 286 ? -45.418 -2.974 62.270 1.00 93.88 286 LEU A CA 1
ATOM 2394 C C . LEU A 1 286 ? -44.108 -2.513 61.618 1.00 93.88 286 LEU A C 1
ATOM 2396 O O . LEU A 1 286 ? -43.040 -2.750 62.178 1.00 93.88 286 LEU A O 1
ATOM 2400 N N . LEU A 1 287 ? -44.187 -1.804 60.487 1.00 93.69 287 LEU A N 1
ATOM 2401 C CA . LEU A 1 287 ? -43.010 -1.261 59.803 1.00 93.69 287 LEU A CA 1
ATOM 2402 C C . LEU A 1 287 ? -42.285 -0.222 60.665 1.00 93.69 287 LEU A C 1
ATOM 2404 O O . LEU A 1 287 ? -41.066 -0.271 60.791 1.00 93.69 287 LEU A O 1
ATOM 2408 N N . THR A 1 288 ? -43.018 0.667 61.335 1.00 91.00 288 THR A N 1
ATOM 2409 C CA . THR A 1 288 ? -42.434 1.647 62.263 1.00 91.00 288 THR A CA 1
ATOM 2410 C C . THR A 1 288 ? -41.665 0.950 63.387 1.00 91.00 288 THR A C 1
ATOM 2412 O O . THR A 1 288 ? -40.528 1.318 63.674 1.00 91.00 288 THR A O 1
ATOM 2415 N N . TYR A 1 289 ? -42.244 -0.093 63.991 1.00 92.25 289 TYR A N 1
ATOM 2416 C CA . TYR A 1 289 ? -41.598 -0.843 65.070 1.00 92.25 289 TYR A CA 1
ATOM 2417 C C . TYR A 1 289 ? -40.389 -1.646 64.581 1.00 92.25 289 TYR A C 1
ATOM 2419 O O . TYR A 1 289 ? -39.379 -1.689 65.282 1.00 92.25 289 TYR A O 1
ATOM 2427 N N . TYR A 1 290 ? -40.440 -2.226 63.377 1.00 92.56 290 TYR A N 1
ATOM 2428 C CA . TYR A 1 290 ? -39.258 -2.837 62.762 1.00 92.56 290 TYR A CA 1
ATOM 2429 C C . TYR A 1 290 ? -38.133 -1.824 62.540 1.00 92.56 290 TYR A C 1
ATOM 2431 O O . TYR A 1 290 ? -36.971 -2.152 62.780 1.00 92.56 290 TYR A O 1
ATOM 2439 N N . GLY A 1 291 ? -38.473 -0.606 62.112 1.00 86.75 291 GLY A N 1
ATOM 2440 C CA . GLY A 1 291 ? -37.515 0.477 61.909 1.00 86.75 291 GLY A CA 1
ATOM 2441 C C . GLY A 1 291 ? -36.888 0.954 63.218 1.00 86.75 291 GLY A C 1
ATOM 2442 O O . GLY A 1 291 ? -35.668 1.074 63.297 1.00 86.75 291 GLY A O 1
ATOM 2443 N N . TRP A 1 292 ? -37.700 1.164 64.260 1.00 85.81 292 TRP A N 1
ATOM 2444 C CA . TRP A 1 292 ? -37.228 1.585 65.587 1.00 85.81 292 TRP A CA 1
ATOM 2445 C C . TRP A 1 292 ? -36.249 0.591 66.214 1.00 85.81 292 TRP A C 1
ATOM 2447 O O . TRP A 1 292 ? -35.270 1.005 66.828 1.00 85.81 292 TRP A O 1
ATOM 2457 N N . GLU A 1 293 ? -36.488 -0.708 66.033 1.00 86.25 293 GLU A N 1
ATOM 2458 C CA . GLU A 1 293 ? -35.667 -1.767 66.626 1.00 86.25 293 GLU A CA 1
ATOM 2459 C C . GLU A 1 293 ? -34.524 -2.252 65.714 1.00 86.25 293 GLU A C 1
ATOM 2461 O O . GLU A 1 293 ? -33.779 -3.153 66.100 1.00 86.25 293 GLU A O 1
ATOM 2466 N N . GLY A 1 294 ? -34.382 -1.709 64.497 1.00 84.69 294 GLY A N 1
ATOM 2467 C CA . GLY A 1 294 ? -33.378 -2.173 63.529 1.00 84.69 294 GLY A CA 1
ATOM 2468 C C . GLY A 1 294 ? -33.543 -3.653 63.154 1.00 84.69 294 GLY A C 1
ATOM 2469 O O . GLY A 1 294 ? -32.571 -4.404 63.106 1.00 84.69 294 GLY A O 1
ATOM 2470 N N . MET A 1 295 ? -34.785 -4.101 62.946 1.00 87.31 295 MET A N 1
ATOM 2471 C CA . MET A 1 295 ? -35.144 -5.508 62.725 1.00 87.31 295 MET A CA 1
ATOM 2472 C C . MET A 1 295 ? -35.378 -5.849 61.238 1.00 87.31 295 MET A C 1
ATOM 2474 O O . MET A 1 295 ? -36.315 -6.576 60.905 1.00 87.31 295 MET A O 1
ATOM 2478 N N . GLN A 1 296 ? -34.527 -5.365 60.327 1.00 87.38 296 GLN A N 1
ATOM 2479 C CA . GLN A 1 296 ? -34.685 -5.563 58.875 1.00 87.38 296 GLN A CA 1
ATOM 2480 C C . GLN A 1 296 ? -34.752 -7.046 58.472 1.00 87.38 296 GLN A C 1
ATOM 2482 O O . GLN A 1 296 ? -35.638 -7.438 57.719 1.00 87.38 296 GLN A O 1
ATOM 2487 N N . THR A 1 297 ? -33.881 -7.898 59.026 1.00 88.12 297 THR A N 1
ATOM 2488 C CA . THR A 1 297 ? -33.879 -9.344 58.728 1.00 88.12 297 THR A CA 1
ATOM 2489 C C . THR A 1 297 ? -35.174 -10.033 59.166 1.00 88.12 297 THR A C 1
ATOM 2491 O O . THR A 1 297 ? -35.657 -10.935 58.489 1.00 88.12 297 THR A O 1
ATOM 2494 N N . ARG A 1 298 ? -35.766 -9.608 60.291 1.00 91.38 298 ARG A N 1
ATOM 2495 C CA . ARG A 1 298 ? -37.051 -10.149 60.759 1.00 91.38 298 ARG A CA 1
ATOM 2496 C C . ARG A 1 298 ? -38.192 -9.698 59.852 1.00 91.38 298 ARG A C 1
ATOM 2498 O O . ARG A 1 298 ? -39.049 -10.511 59.531 1.00 91.38 298 ARG A O 1
ATOM 2505 N N . ALA A 1 299 ? -38.167 -8.440 59.411 1.00 91.06 299 ALA A N 1
ATOM 2506 C CA . ALA A 1 299 ? -39.126 -7.926 58.443 1.00 91.06 299 ALA A CA 1
ATOM 2507 C C . ALA A 1 299 ? -39.060 -8.701 57.115 1.00 91.06 299 ALA A C 1
ATOM 2509 O O . ALA A 1 299 ? -40.103 -9.088 56.600 1.00 91.06 299 ALA A O 1
ATOM 2510 N N . GLU A 1 300 ? -37.859 -8.995 56.601 1.00 90.94 300 GLU A N 1
ATOM 2511 C CA . GLU A 1 300 ? -37.681 -9.821 55.397 1.00 90.94 300 GLU A CA 1
ATOM 2512 C C . GLU A 1 300 ? -38.248 -11.236 55.585 1.00 90.94 300 GLU A C 1
ATOM 2514 O O . GLU A 1 300 ? -39.079 -11.664 54.787 1.00 90.94 300 GLU A O 1
ATOM 2519 N N . LEU A 1 301 ? -37.874 -11.937 56.662 1.00 92.06 301 LEU A N 1
ATOM 2520 C CA . LEU A 1 301 ? -38.397 -13.280 56.958 1.00 92.06 301 LEU A CA 1
A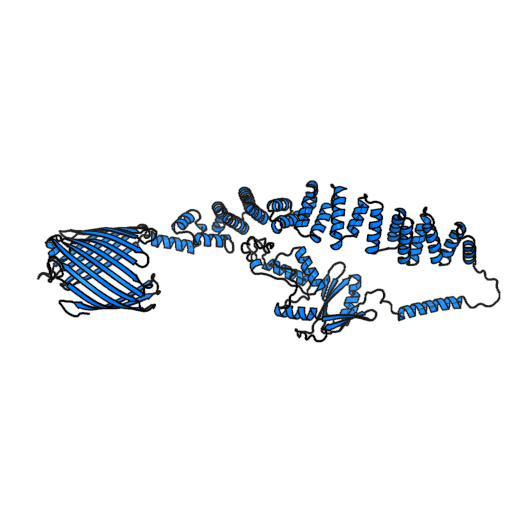TOM 2521 C C . LEU A 1 301 ? -39.924 -13.290 57.089 1.00 92.06 301 LEU A C 1
ATOM 2523 O O . LEU A 1 301 ? -40.589 -14.183 56.575 1.00 92.06 301 LEU A O 1
ATOM 2527 N N . PHE A 1 302 ? -40.491 -12.268 57.725 1.00 94.00 302 PHE A N 1
ATOM 2528 C CA . PHE A 1 302 ? -41.935 -12.138 57.862 1.00 94.00 302 PHE A CA 1
ATOM 2529 C C . PHE A 1 302 ? -42.640 -11.917 56.515 1.00 94.00 302 PHE A C 1
ATOM 2531 O O . PHE A 1 302 ? -43.709 -12.478 56.273 1.00 94.00 302 PHE A O 1
ATOM 2538 N N . LEU A 1 303 ? -42.050 -11.123 55.616 1.00 93.50 303 LEU A N 1
ATOM 2539 C CA . LEU A 1 303 ? -42.561 -10.974 54.253 1.00 93.50 303 LEU A CA 1
ATOM 2540 C C . LEU A 1 303 ? -42.522 -12.311 53.499 1.00 93.50 303 LEU A C 1
ATOM 2542 O O . LEU A 1 303 ? -43.461 -12.614 52.762 1.00 93.50 303 LEU A O 1
ATOM 2546 N N . GLU A 1 304 ? -41.484 -13.128 53.701 1.00 93.12 304 GLU A N 1
ATOM 2547 C CA . GLU A 1 304 ? -41.410 -14.484 53.141 1.00 93.12 304 GLU A CA 1
ATOM 2548 C C . GLU A 1 304 ? -42.522 -15.393 53.697 1.00 93.12 304 GLU A C 1
ATOM 2550 O O . GLU A 1 304 ? -43.175 -16.097 52.924 1.00 93.12 304 GLU A O 1
ATOM 2555 N N . ASP A 1 305 ? -42.819 -15.323 54.998 1.00 94.06 305 ASP A N 1
ATOM 2556 C CA . ASP A 1 305 ? -43.923 -16.074 55.614 1.00 94.06 305 ASP A CA 1
ATOM 2557 C C . ASP A 1 305 ? -45.295 -15.640 55.068 1.00 94.06 305 ASP A C 1
ATOM 2559 O O . ASP A 1 305 ? -46.156 -16.475 54.768 1.00 94.06 305 ASP A O 1
ATOM 2563 N N . LEU A 1 306 ? -45.508 -14.330 54.892 1.00 93.75 306 LEU A N 1
ATOM 2564 C CA . LEU A 1 306 ? -46.725 -13.801 54.274 1.00 93.75 306 LEU A CA 1
ATOM 2565 C C . LEU A 1 306 ? -46.856 -14.237 52.815 1.00 93.75 306 LEU A C 1
ATOM 2567 O O . LEU A 1 306 ? -47.951 -14.602 52.380 1.00 93.75 306 LEU A O 1
ATOM 2571 N N . TRP A 1 307 ? -45.754 -14.226 52.062 1.00 94.19 307 TRP A N 1
ATOM 2572 C CA . TRP A 1 307 ? -45.742 -14.708 50.687 1.00 94.19 307 TRP A CA 1
ATOM 2573 C C . TRP A 1 307 ? -46.087 -16.195 50.614 1.00 94.19 307 TRP A C 1
ATOM 2575 O O . TRP A 1 307 ? -46.956 -16.573 49.833 1.00 94.19 307 TRP A O 1
ATOM 2585 N N . ALA A 1 308 ? -45.473 -17.023 51.464 1.00 92.75 308 ALA A N 1
ATOM 2586 C CA . ALA A 1 308 ? -45.739 -18.458 51.525 1.00 92.75 308 ALA A CA 1
ATOM 2587 C C . ALA A 1 308 ? -47.210 -18.779 51.842 1.00 92.75 308 ALA A C 1
ATOM 2589 O O . ALA A 1 308 ? -47.720 -19.811 51.405 1.00 92.75 308 ALA A O 1
ATOM 2590 N N . LYS A 1 309 ? -47.896 -17.903 52.588 1.00 92.75 309 LYS A N 1
ATOM 2591 C CA . LYS A 1 309 ? -49.300 -18.089 52.963 1.00 92.75 309 LYS A CA 1
ATOM 2592 C C . LYS A 1 309 ? -50.302 -17.551 51.941 1.00 92.75 309 LYS A C 1
ATOM 2594 O O . LYS A 1 309 ? -51.295 -18.228 51.685 1.00 92.75 309 LYS A O 1
ATOM 2599 N N . TYR A 1 310 ? -50.082 -16.349 51.407 1.00 91.56 310 TYR A N 1
ATOM 2600 C CA . TYR A 1 310 ? -51.087 -15.644 50.599 1.00 91.56 310 TYR A CA 1
ATOM 2601 C C . TYR A 1 310 ? -50.717 -15.488 49.123 1.00 91.56 310 TYR A C 1
ATOM 2603 O O . TYR A 1 310 ? -51.624 -15.440 48.300 1.00 91.56 310 TYR A O 1
ATOM 2611 N N . ALA A 1 311 ? -49.425 -15.382 48.789 1.00 91.50 311 ALA A N 1
ATOM 2612 C CA . ALA A 1 311 ? -48.920 -15.172 47.426 1.00 91.50 311 ALA A CA 1
ATOM 2613 C C . ALA A 1 311 ? -49.773 -14.188 46.588 1.00 91.50 311 ALA A C 1
ATOM 2615 O O . ALA A 1 311 ? -50.286 -14.543 45.529 1.00 91.50 311 ALA A O 1
ATOM 2616 N N . SER A 1 312 ? -49.976 -12.959 47.080 1.00 91.38 312 SER A N 1
ATOM 2617 C CA . SER A 1 312 ? -50.907 -11.987 46.486 1.00 91.38 312 SER A CA 1
ATOM 2618 C C . SER A 1 312 ? -50.289 -10.597 46.292 1.00 91.38 312 SER A C 1
ATOM 2620 O O . SER A 1 312 ? -49.265 -10.258 46.891 1.00 91.38 312 SER A O 1
ATOM 2622 N N . MET A 1 313 ? -50.949 -9.745 45.495 1.00 89.19 313 MET A N 1
ATOM 2623 C CA . MET A 1 313 ? -50.525 -8.351 45.282 1.00 89.19 313 MET A CA 1
ATOM 2624 C C . MET A 1 313 ? -50.536 -7.510 46.566 1.00 89.19 313 MET A C 1
ATOM 2626 O O . MET A 1 313 ? -49.783 -6.544 46.666 1.00 89.19 313 MET A O 1
ATOM 2630 N N . GLN A 1 314 ? -51.335 -7.887 47.569 1.00 89.38 314 GLN A N 1
ATOM 2631 C CA . GLN A 1 314 ? -51.316 -7.229 48.879 1.00 89.38 314 GLN A CA 1
ATOM 2632 C C . GLN A 1 314 ? -49.979 -7.462 49.593 1.00 89.38 314 GLN A C 1
ATOM 2634 O O . GLN A 1 314 ? -49.416 -6.523 50.154 1.00 89.38 314 GLN A O 1
ATOM 2639 N N . VAL A 1 315 ? -49.414 -8.674 49.498 1.00 92.56 315 VAL A N 1
ATOM 2640 C CA . VAL A 1 315 ? -48.075 -8.980 50.032 1.00 92.56 315 VAL A CA 1
ATOM 2641 C C . VAL A 1 315 ? -47.010 -8.139 49.320 1.00 92.56 315 VAL A C 1
ATOM 2643 O O . VAL A 1 315 ? -46.133 -7.579 49.974 1.00 92.56 315 VAL A O 1
ATOM 2646 N N . ILE A 1 316 ? -47.100 -8.000 47.990 1.00 91.75 316 ILE A N 1
ATOM 2647 C CA . ILE A 1 316 ? -46.180 -7.159 47.203 1.00 91.75 316 ILE A CA 1
ATOM 2648 C C . ILE A 1 316 ? -46.268 -5.687 47.635 1.00 91.75 316 ILE A C 1
ATOM 2650 O O . ILE A 1 316 ? -45.236 -5.035 47.798 1.00 91.75 316 ILE A O 1
ATOM 2654 N N . ALA A 1 317 ? -47.478 -5.167 47.865 1.00 90.88 317 ALA A N 1
ATOM 2655 C CA . ALA A 1 317 ? -47.685 -3.798 48.332 1.00 90.88 317 ALA A CA 1
ATOM 2656 C C . ALA A 1 317 ? -47.051 -3.563 49.712 1.00 90.88 317 ALA A C 1
ATOM 2658 O O . ALA A 1 317 ? -46.306 -2.597 49.882 1.00 90.88 317 ALA A O 1
ATOM 2659 N N . LEU A 1 318 ? -47.261 -4.481 50.662 1.00 91.94 318 LEU A N 1
ATOM 2660 C CA . LEU A 1 318 ? -46.630 -4.414 51.982 1.00 91.94 318 LEU A CA 1
ATOM 2661 C C . LEU A 1 318 ? -45.102 -4.534 51.891 1.00 91.94 318 LEU A C 1
ATOM 2663 O O . LEU A 1 318 ? -44.390 -3.799 52.573 1.00 91.94 318 LEU A O 1
ATOM 2667 N N . LYS A 1 319 ? -44.577 -5.398 51.011 1.00 92.69 319 LYS A N 1
ATOM 2668 C CA . LYS A 1 319 ? -43.137 -5.469 50.724 1.00 92.69 319 LYS A CA 1
ATOM 2669 C C . LYS A 1 319 ? -42.611 -4.126 50.229 1.00 92.69 319 LYS A C 1
ATOM 2671 O O . LYS A 1 319 ? -41.592 -3.661 50.723 1.00 92.69 319 LYS A O 1
ATOM 2676 N N . ASN A 1 320 ? -43.289 -3.485 49.277 1.00 90.69 320 ASN A N 1
ATOM 2677 C CA . ASN A 1 320 ? -42.869 -2.188 48.738 1.00 90.69 320 ASN A CA 1
ATOM 2678 C C . ASN A 1 320 ? -42.885 -1.090 49.817 1.00 90.69 320 ASN A C 1
ATOM 2680 O O . ASN A 1 320 ? -41.954 -0.290 49.884 1.00 90.69 320 ASN A O 1
ATOM 2684 N N . GLN A 1 321 ? -43.889 -1.091 50.702 1.00 91.00 321 GLN A N 1
ATOM 2685 C CA . GLN A 1 321 ? -43.912 -0.215 51.878 1.00 91.00 321 GLN A CA 1
ATOM 2686 C C . GLN A 1 321 ? -42.741 -0.507 52.826 1.00 91.00 321 GLN A C 1
ATOM 2688 O O . GLN A 1 321 ? -42.101 0.423 53.310 1.00 91.00 321 GLN A O 1
ATOM 2693 N N . ALA A 1 322 ? -42.423 -1.782 53.060 1.00 90.12 322 ALA A N 1
ATOM 2694 C CA . ALA A 1 322 ? -41.303 -2.189 53.903 1.00 90.12 322 ALA A CA 1
ATOM 2695 C C . ALA A 1 322 ? -39.952 -1.755 53.320 1.00 90.12 322 ALA A C 1
ATOM 2697 O O . ALA A 1 322 ? -39.128 -1.217 54.051 1.00 90.12 322 ALA A O 1
ATOM 2698 N N . VAL A 1 323 ? -39.738 -1.917 52.010 1.00 89.06 323 VAL A N 1
ATOM 2699 C CA . VAL A 1 323 ? -38.539 -1.419 51.314 1.00 89.06 323 VAL A CA 1
ATOM 2700 C C . VAL A 1 323 ? -38.411 0.095 51.492 1.00 89.06 323 VAL A C 1
ATOM 2702 O O . VAL A 1 323 ? -37.351 0.568 51.897 1.00 89.06 323 VAL A O 1
ATOM 2705 N N . ALA A 1 324 ? -39.494 0.849 51.271 1.00 87.81 324 ALA A N 1
ATOM 2706 C CA . ALA A 1 324 ? -39.492 2.306 51.401 1.00 87.81 324 ALA A CA 1
ATOM 2707 C C . ALA A 1 324 ? -39.251 2.788 52.844 1.00 87.81 324 ALA A C 1
ATOM 2709 O O . ALA A 1 324 ? -38.550 3.775 53.052 1.00 87.81 324 ALA A O 1
ATOM 2710 N N . ALA A 1 325 ? -39.820 2.101 53.839 1.00 85.75 325 ALA A N 1
ATOM 2711 C CA . ALA A 1 325 ? -39.735 2.496 55.244 1.00 85.75 325 ALA A CA 1
ATOM 2712 C C . ALA A 1 325 ? -38.445 2.030 55.938 1.00 85.75 325 ALA A C 1
ATOM 2714 O O . ALA A 1 325 ? -37.946 2.713 56.831 1.00 85.75 325 ALA A O 1
ATOM 2715 N N . LEU A 1 326 ? -37.921 0.860 55.564 1.00 85.75 326 LEU A N 1
ATOM 2716 C CA . LEU A 1 326 ? -36.830 0.185 56.278 1.00 85.75 326 LEU A CA 1
ATOM 2717 C C . LEU A 1 326 ? -35.514 0.153 55.499 1.00 85.75 326 LEU A C 1
ATOM 2719 O O . LEU A 1 326 ? -34.488 -0.203 56.080 1.00 85.75 326 LEU A O 1
ATOM 2723 N N . GLY A 1 327 ? -35.535 0.486 54.206 1.00 80.06 327 GLY A N 1
ATOM 2724 C CA . GLY A 1 327 ? -34.374 0.357 53.330 1.00 80.06 327 GLY A CA 1
ATOM 2725 C C . GLY A 1 327 ? -33.938 -1.098 53.158 1.00 80.06 327 GLY A C 1
ATOM 2726 O O . GLY A 1 327 ? -32.759 -1.412 53.315 1.00 80.06 327 GLY A O 1
ATOM 2727 N N . LEU A 1 328 ? -34.890 -2.003 52.903 1.00 77.81 328 LEU A N 1
ATOM 2728 C CA . LEU A 1 328 ? -34.576 -3.404 52.607 1.00 77.81 328 LEU A CA 1
ATOM 2729 C C . LEU A 1 328 ? -33.977 -3.482 51.198 1.00 77.81 328 LEU A C 1
ATOM 2731 O O . LEU A 1 328 ? -34.693 -3.296 50.219 1.00 77.81 328 LEU A O 1
ATOM 2735 N N . PHE A 1 329 ? -32.674 -3.740 51.100 1.00 67.62 329 PHE A N 1
ATOM 2736 C CA . PHE A 1 329 ? -31.964 -3.831 49.825 1.00 67.62 329 PHE A CA 1
ATOM 2737 C C . PHE A 1 329 ? -31.109 -5.099 49.765 1.00 67.62 329 PHE A C 1
ATOM 2739 O O . PHE A 1 329 ? -30.366 -5.409 50.695 1.00 67.62 329 PHE A O 1
ATOM 2746 N N . GLY A 1 330 ? -31.197 -5.806 48.641 1.00 74.12 330 GLY A N 1
ATOM 2747 C CA . GLY A 1 330 ? -30.343 -6.937 48.290 1.00 74.12 330 GLY A CA 1
ATOM 2748 C C . GLY A 1 330 ? -30.701 -7.436 46.893 1.00 74.12 330 GLY A C 1
ATOM 2749 O O . GLY A 1 330 ? -31.882 -7.619 46.606 1.00 74.12 330 GLY A O 1
ATOM 2750 N N . GLU A 1 331 ? -29.710 -7.647 46.023 1.00 72.19 331 GLU A N 1
ATOM 2751 C CA . GLU A 1 331 ? -29.945 -8.047 44.623 1.00 72.19 331 GLU A CA 1
ATOM 2752 C C . GLU A 1 331 ? -30.779 -9.330 44.525 1.00 72.19 331 GLU A C 1
ATOM 2754 O O . GLU A 1 331 ? -31.747 -9.396 43.768 1.00 72.19 331 GLU A O 1
ATOM 2759 N N . ASP A 1 332 ? -30.477 -10.323 45.363 1.00 82.19 332 ASP A N 1
ATOM 2760 C CA . ASP A 1 332 ? -31.241 -11.569 45.413 1.00 82.19 332 ASP A CA 1
ATOM 2761 C C . ASP A 1 332 ? -32.659 -11.375 45.965 1.00 82.19 332 ASP A C 1
ATOM 2763 O O . ASP A 1 332 ? -33.577 -12.072 45.535 1.00 82.19 332 ASP A O 1
ATOM 2767 N N . PHE A 1 333 ? -32.862 -10.458 46.915 1.00 86.12 333 PHE A N 1
ATOM 2768 C CA . PHE A 1 333 ? -34.188 -10.150 47.454 1.00 86.12 333 PHE A CA 1
ATOM 2769 C C . PHE A 1 333 ? -35.044 -9.460 46.390 1.00 86.12 333 PHE A C 1
ATOM 2771 O O . PHE A 1 333 ? -36.125 -9.946 46.058 1.00 86.12 333 PHE A O 1
ATOM 2778 N N . GLU A 1 334 ? -34.537 -8.388 45.782 1.00 84.25 334 GLU A N 1
ATOM 2779 C CA . GLU A 1 334 ? -35.251 -7.661 44.733 1.00 84.25 334 GLU A CA 1
ATOM 2780 C C . GLU A 1 334 ? -35.564 -8.569 43.543 1.00 84.25 334 GLU A C 1
ATOM 2782 O O . GLU A 1 334 ? -36.727 -8.667 43.154 1.00 84.25 334 GLU A O 1
ATOM 2787 N N . ARG A 1 335 ? -34.588 -9.331 43.030 1.00 86.50 335 ARG A N 1
ATOM 2788 C CA . ARG A 1 335 ? -34.812 -10.264 41.915 1.00 86.50 335 ARG A CA 1
ATOM 2789 C C . ARG A 1 335 ? -35.919 -11.276 42.225 1.00 86.50 335 ARG A C 1
ATOM 2791 O O . ARG A 1 335 ? -36.849 -11.424 41.431 1.00 86.50 335 ARG A O 1
ATOM 2798 N N . ARG A 1 336 ? -35.874 -11.935 43.396 1.00 89.75 336 ARG A N 1
ATOM 2799 C CA . ARG A 1 336 ? -36.911 -12.901 43.821 1.00 89.75 336 ARG A CA 1
ATOM 2800 C C . ARG A 1 336 ? -38.294 -12.257 43.882 1.00 89.75 336 ARG A C 1
ATOM 2802 O O . ARG A 1 336 ? -39.269 -12.835 43.406 1.00 89.75 336 ARG A O 1
ATOM 2809 N N . TRP A 1 337 ? -38.399 -11.071 44.472 1.00 91.38 337 TRP A N 1
ATOM 2810 C CA . TRP A 1 337 ? -39.684 -10.400 44.655 1.00 91.38 337 TRP A CA 1
ATOM 2811 C C . TRP A 1 337 ? -40.235 -9.782 43.365 1.00 91.38 337 TRP A C 1
ATOM 2813 O O . TRP A 1 337 ? -41.451 -9.777 43.178 1.00 91.38 337 TRP A O 1
ATOM 2823 N N . ARG A 1 338 ? -39.378 -9.342 42.438 1.00 90.75 338 ARG A N 1
ATOM 2824 C CA . ARG A 1 338 ? -39.782 -8.934 41.082 1.00 90.75 338 ARG A CA 1
ATOM 2825 C C . ARG A 1 338 ? -40.265 -10.113 40.247 1.00 90.75 338 ARG A C 1
ATOM 2827 O O . ARG A 1 338 ? -41.267 -9.987 39.552 1.00 90.75 338 ARG A O 1
ATOM 2834 N N . GLN A 1 339 ? -39.623 -11.274 40.373 1.00 91.31 339 GLN A N 1
ATOM 2835 C CA . GLN A 1 339 ? -40.089 -12.501 39.725 1.00 91.31 339 GLN A CA 1
ATOM 2836 C C . GLN A 1 339 ? -41.493 -12.894 40.210 1.00 91.31 339 GLN A C 1
ATOM 2838 O O . GLN A 1 339 ? -42.351 -13.264 39.416 1.00 91.31 339 GLN A O 1
ATOM 2843 N N . ARG A 1 340 ? -41.748 -12.771 41.517 1.00 93.25 340 ARG A N 1
ATOM 2844 C CA . ARG A 1 340 ? -43.064 -13.006 42.134 1.00 93.25 340 ARG A CA 1
ATOM 2845 C C . ARG A 1 340 ? -44.125 -12.017 41.654 1.00 93.25 340 ARG A C 1
ATOM 2847 O O . ARG A 1 340 ? -45.240 -12.420 41.341 1.00 93.25 340 ARG A O 1
ATOM 2854 N N . GLU A 1 341 ? -43.773 -10.736 41.566 1.00 92.38 341 GLU A N 1
ATOM 2855 C CA . GLU A 1 341 ? -44.641 -9.696 41.000 1.00 92.38 341 GLU A CA 1
ATOM 2856 C C . GLU A 1 341 ? -45.018 -10.031 39.545 1.00 92.38 341 GLU A C 1
ATOM 2858 O O . GLU A 1 341 ? -46.193 -9.975 39.184 1.00 92.38 341 GLU A O 1
ATOM 2863 N N . LEU A 1 342 ? -44.046 -10.484 38.743 1.00 91.81 342 LEU A N 1
ATOM 2864 C CA . LEU A 1 342 ? -44.266 -10.929 37.365 1.00 91.81 342 LEU A CA 1
ATOM 2865 C C . LEU A 1 342 ? -45.129 -12.191 37.267 1.00 91.81 342 LEU A C 1
ATOM 2867 O O . LEU A 1 342 ? -45.940 -12.297 36.356 1.00 91.81 342 LEU A O 1
ATOM 2871 N N . GLN A 1 343 ? -45.010 -13.135 38.203 1.00 91.44 343 GLN A N 1
ATOM 2872 C CA . GLN A 1 343 ? -45.873 -14.323 38.235 1.00 91.44 343 GLN A CA 1
ATOM 2873 C C . GLN A 1 343 ? -47.346 -13.972 38.473 1.00 91.44 343 GLN A C 1
ATOM 2875 O O . GLN A 1 343 ? -48.223 -14.648 37.939 1.00 91.44 343 GLN A O 1
ATOM 2880 N N . LEU A 1 344 ? -47.618 -12.932 39.266 1.00 90.69 344 LEU A N 1
ATOM 2881 C CA . LEU A 1 344 ? -48.981 -12.474 39.530 1.00 90.69 344 LEU A CA 1
ATOM 2882 C C . LEU A 1 344 ? -49.554 -11.671 38.360 1.00 90.69 344 LEU A C 1
ATOM 2884 O O . LEU A 1 344 ? -50.729 -11.833 38.040 1.00 90.69 344 LEU A O 1
ATOM 2888 N N . ASN A 1 345 ? -48.724 -10.848 37.713 1.00 90.00 345 ASN A N 1
ATOM 2889 C CA . ASN A 1 345 ? -49.118 -9.988 36.597 1.00 90.00 345 ASN A CA 1
ATOM 2890 C C . ASN A 1 345 ? -48.203 -10.210 35.376 1.00 90.00 345 ASN A C 1
ATOM 2892 O O . ASN A 1 345 ? -47.411 -9.329 35.031 1.00 90.00 345 ASN A O 1
ATOM 2896 N N . PRO A 1 346 ? -48.296 -11.369 34.695 1.00 87.25 346 PRO A N 1
ATOM 2897 C CA . PRO A 1 346 ? -47.355 -11.730 33.636 1.00 87.25 346 PRO A CA 1
ATOM 2898 C C . PRO A 1 346 ? -47.452 -10.838 32.399 1.00 87.25 346 PRO A C 1
ATOM 2900 O O . PRO A 1 346 ? -46.483 -10.768 31.646 1.00 87.25 346 PRO A O 1
ATOM 2903 N N . ASP A 1 347 ? -48.596 -10.188 32.175 1.00 87.12 347 ASP A N 1
ATOM 2904 C CA . ASP A 1 347 ? -48.880 -9.338 31.011 1.00 87.12 347 ASP A CA 1
ATOM 2905 C C . ASP A 1 347 ? -48.764 -7.831 31.309 1.00 87.12 347 ASP A C 1
ATOM 2907 O O . ASP A 1 347 ? -49.057 -7.012 30.439 1.00 87.12 347 ASP A O 1
ATOM 2911 N N . ASP A 1 348 ? -48.346 -7.434 32.518 1.00 92.56 348 ASP A N 1
ATOM 2912 C CA . ASP A 1 348 ? -48.127 -6.018 32.830 1.00 92.56 348 ASP A CA 1
ATOM 2913 C C . ASP A 1 348 ? -46.764 -5.538 32.308 1.00 92.56 348 ASP A C 1
ATOM 2915 O O . ASP A 1 348 ? -45.708 -6.087 32.639 1.00 92.56 348 ASP A O 1
ATOM 2919 N N . TYR A 1 349 ? -46.786 -4.472 31.501 1.00 91.56 349 TYR A N 1
ATOM 2920 C CA . TYR A 1 349 ? -45.589 -3.910 30.873 1.00 91.56 349 TYR A CA 1
ATOM 2921 C C . TYR A 1 349 ? -44.554 -3.436 31.904 1.00 91.56 349 TYR A C 1
ATOM 2923 O O . TYR A 1 349 ? -43.360 -3.699 31.754 1.00 91.56 349 TYR A O 1
ATOM 2931 N N . ASN A 1 350 ? -44.988 -2.742 32.960 1.00 91.25 350 ASN A N 1
ATOM 2932 C CA . ASN A 1 350 ? -44.074 -2.170 33.948 1.00 91.25 350 ASN A CA 1
ATOM 2933 C C . ASN A 1 350 ? -43.468 -3.260 34.831 1.00 91.25 350 ASN A C 1
ATOM 2935 O O . ASN A 1 350 ? -42.279 -3.200 35.152 1.00 91.25 350 ASN A O 1
ATOM 2939 N N . THR A 1 351 ? -44.256 -4.266 35.204 1.00 91.50 351 THR A N 1
ATOM 2940 C CA . THR A 1 351 ? -43.780 -5.433 35.944 1.00 91.50 351 THR A CA 1
ATOM 2941 C C . THR A 1 351 ? -42.729 -6.198 35.142 1.00 91.50 351 THR A C 1
ATOM 2943 O O . THR A 1 351 ? -41.647 -6.469 35.670 1.00 91.50 351 THR A O 1
ATOM 2946 N N . LEU A 1 352 ? -42.985 -6.468 33.857 1.00 94.00 352 LEU A N 1
ATOM 2947 C CA . LEU A 1 352 ? -42.021 -7.134 32.981 1.00 94.00 352 LEU A CA 1
ATOM 2948 C C . LEU A 1 352 ? -40.750 -6.295 32.787 1.00 94.00 352 LEU A C 1
ATOM 2950 O O . LEU A 1 352 ? -39.646 -6.829 32.903 1.00 94.00 352 LEU A O 1
ATOM 2954 N N . LEU A 1 353 ? -40.873 -4.982 32.571 1.00 92.81 353 LEU A N 1
ATOM 2955 C CA . LEU A 1 353 ? -39.724 -4.085 32.413 1.00 92.81 353 LEU A CA 1
ATOM 2956 C C . LEU A 1 353 ? -38.854 -4.044 33.674 1.00 92.81 353 LEU A C 1
ATOM 2958 O O . LEU A 1 353 ? -37.628 -4.110 33.588 1.00 92.81 353 LEU A O 1
ATOM 2962 N N . ASN A 1 354 ? -39.478 -3.953 34.848 1.00 90.25 354 ASN A N 1
ATOM 2963 C CA . ASN A 1 354 ? -38.766 -3.911 36.121 1.00 90.25 354 ASN A CA 1
ATOM 2964 C C . ASN A 1 354 ? -38.053 -5.231 36.425 1.00 90.25 354 ASN A C 1
ATOM 2966 O O . ASN A 1 354 ? -36.908 -5.209 36.874 1.00 90.25 354 ASN A O 1
ATOM 2970 N N . TYR A 1 355 ? -38.696 -6.369 36.149 1.00 93.00 355 TYR A N 1
ATOM 2971 C CA . TYR A 1 355 ? -38.051 -7.674 36.272 1.00 93.00 355 TYR A CA 1
ATOM 2972 C C . TYR A 1 355 ? -36.859 -7.798 35.316 1.00 93.00 355 TYR A C 1
ATOM 2974 O O . TYR A 1 355 ? -35.763 -8.137 35.754 1.00 93.00 355 TYR A O 1
ATOM 2982 N N . THR A 1 356 ? -37.039 -7.417 34.048 1.00 93.38 356 THR A N 1
ATOM 2983 C CA . THR A 1 356 ? -35.989 -7.447 33.015 1.00 93.38 356 THR A CA 1
ATOM 2984 C C . THR A 1 356 ? -34.756 -6.642 33.426 1.00 93.38 356 THR A C 1
ATOM 2986 O O . THR A 1 356 ? -33.634 -7.106 33.260 1.00 93.38 356 THR A O 1
ATOM 2989 N N . LYS A 1 357 ? -34.950 -5.460 34.025 1.00 90.75 357 LYS A N 1
ATOM 2990 C CA . LYS A 1 357 ? -33.853 -4.648 34.577 1.00 90.75 357 LYS A CA 1
ATOM 2991 C C . LYS A 1 357 ? -33.191 -5.296 35.796 1.00 90.75 357 LYS A C 1
ATOM 2993 O O . LYS A 1 357 ? -31.986 -5.188 35.959 1.00 90.75 357 LYS A O 1
ATOM 2998 N N . SER A 1 358 ? -33.958 -5.983 36.647 1.00 88.56 358 SER A N 1
ATOM 2999 C CA . SER A 1 358 ? -33.422 -6.639 37.852 1.00 88.56 358 SER A CA 1
ATOM 3000 C C . SER A 1 358 ? -32.544 -7.860 37.567 1.00 88.56 358 SER A C 1
ATOM 3002 O O . SER A 1 358 ? -31.800 -8.289 38.446 1.00 88.56 358 SER A O 1
ATOM 3004 N N . ILE A 1 359 ? -32.635 -8.427 36.360 1.00 90.44 359 ILE A N 1
ATOM 3005 C CA . ILE A 1 359 ? -31.829 -9.577 35.936 1.00 90.44 359 ILE A CA 1
ATOM 3006 C C . ILE A 1 359 ? -30.650 -9.184 35.038 1.00 90.44 359 ILE A C 1
ATOM 3008 O O . ILE A 1 359 ? -29.992 -10.085 34.533 1.00 90.44 359 ILE A O 1
ATOM 3012 N N . GLU A 1 360 ? -30.369 -7.890 34.835 1.00 89.94 360 GLU A N 1
ATOM 3013 C CA . GLU A 1 360 ? -29.336 -7.400 33.907 1.00 89.94 360 GLU A CA 1
ATOM 3014 C C . GLU A 1 360 ? -27.952 -7.999 34.212 1.00 89.94 360 GLU A C 1
ATOM 3016 O O . GLU A 1 360 ? -27.277 -7.634 35.173 1.00 89.94 360 GLU A O 1
ATOM 3021 N N . SER A 1 361 ? -27.536 -8.961 33.389 1.00 87.44 361 SER A N 1
ATOM 3022 C CA . SER A 1 361 ? -26.231 -9.609 33.459 1.00 87.44 361 SER A CA 1
ATOM 3023 C C . SER A 1 361 ? -25.949 -10.366 32.160 1.00 87.44 361 SER A C 1
ATOM 3025 O O . SER A 1 361 ? -26.867 -10.712 31.415 1.00 87.44 361 SER A O 1
ATOM 3027 N N . GLN A 1 362 ? -24.677 -10.688 31.914 1.00 87.44 362 GLN A N 1
ATOM 3028 C CA . GLN A 1 362 ? -24.279 -11.538 30.785 1.00 87.44 362 GLN A CA 1
ATOM 3029 C C . GLN A 1 362 ? -24.901 -12.940 30.875 1.00 87.44 362 GLN A C 1
ATOM 3031 O O . GLN A 1 362 ? -25.260 -13.519 29.853 1.00 87.44 362 GLN A O 1
ATOM 3036 N N . GLU A 1 363 ? -25.019 -13.494 32.086 1.00 90.81 363 GLU A N 1
ATOM 3037 C CA . GLU A 1 363 ? -25.552 -14.842 32.322 1.00 90.81 363 GLU A CA 1
ATOM 3038 C C . GLU A 1 363 ? -27.054 -14.919 32.020 1.00 90.81 363 GLU A C 1
ATOM 3040 O O . GLU A 1 363 ? -27.516 -15.873 31.398 1.00 90.81 363 GLU A O 1
ATOM 3045 N N . ASN A 1 364 ? -27.805 -13.881 32.392 1.00 91.56 364 ASN A N 1
ATOM 3046 C CA . ASN A 1 364 ? -29.255 -13.821 32.208 1.00 91.56 364 ASN A CA 1
ATOM 3047 C C . ASN A 1 364 ? -29.667 -13.191 30.871 1.00 91.56 364 ASN A C 1
ATOM 3049 O O . ASN A 1 364 ? -30.862 -13.038 30.610 1.00 91.56 364 ASN A O 1
ATOM 3053 N N . TRP A 1 365 ? -28.709 -12.813 30.019 1.00 94.00 365 TRP A N 1
ATOM 3054 C CA . TRP A 1 365 ? -28.993 -12.165 28.742 1.00 94.00 365 TRP A CA 1
ATOM 3055 C C . TRP A 1 365 ? -30.013 -12.921 27.869 1.00 94.00 365 TRP A C 1
ATOM 3057 O O . TRP A 1 365 ? -30.907 -12.262 27.342 1.00 94.00 365 TRP A O 1
ATOM 3067 N N . PRO A 1 366 ? -29.989 -14.267 27.747 1.00 94.88 366 PRO A N 1
ATOM 3068 C CA . PRO A 1 366 ? -30.996 -14.979 26.958 1.00 94.88 366 PRO A CA 1
ATOM 3069 C C . PRO A 1 366 ? -32.437 -14.735 27.433 1.00 94.88 366 PRO A C 1
ATOM 3071 O O . PRO A 1 366 ? -33.330 -14.520 26.616 1.00 94.88 366 PRO A O 1
ATOM 3074 N N . GLU A 1 367 ? -32.664 -14.719 28.750 1.00 94.44 367 GLU A N 1
ATOM 3075 C CA . GLU A 1 367 ? -33.974 -14.411 29.341 1.00 94.44 367 GLU A CA 1
ATOM 3076 C C . GLU A 1 367 ? -34.313 -12.924 29.179 1.00 94.44 367 GLU A C 1
ATOM 3078 O O . GLU A 1 367 ? -35.431 -12.565 28.807 1.00 94.44 367 GLU A O 1
ATOM 3083 N N . MET A 1 368 ? -33.332 -12.050 29.407 1.00 94.81 368 MET A N 1
ATOM 3084 C CA . MET A 1 368 ? -33.485 -10.608 29.243 1.00 94.81 368 MET A CA 1
ATOM 3085 C C . MET A 1 368 ? -33.875 -10.240 27.806 1.00 94.81 368 MET A C 1
ATOM 3087 O O . MET A 1 368 ? -34.799 -9.452 27.619 1.00 94.81 368 MET A O 1
ATOM 3091 N N . LYS A 1 369 ? -33.224 -10.824 26.793 1.00 95.25 369 LYS A N 1
ATOM 3092 C CA . LYS A 1 369 ? -33.498 -10.583 25.369 1.00 95.25 369 LYS A CA 1
ATOM 3093 C C . LYS A 1 369 ? -34.919 -10.992 24.997 1.00 95.25 369 LYS A C 1
ATOM 3095 O O . LYS A 1 369 ? -35.609 -10.236 24.317 1.00 95.25 369 LYS A O 1
ATOM 3100 N N . GLU A 1 370 ? -35.394 -12.130 25.498 1.00 95.19 370 GLU A N 1
ATOM 3101 C CA . GLU A 1 370 ? -36.770 -12.570 25.255 1.00 95.19 370 GLU A CA 1
ATOM 3102 C C . GLU A 1 370 ? -37.798 -11.647 25.927 1.00 95.19 370 GLU A C 1
ATOM 3104 O O . GLU A 1 370 ? -38.791 -11.249 25.311 1.00 95.19 370 GLU A O 1
ATOM 3109 N N . ASN A 1 371 ? -37.522 -11.204 27.156 1.00 94.94 371 ASN A N 1
ATOM 3110 C CA . ASN A 1 371 ? -38.363 -10.209 27.814 1.00 94.94 371 ASN A CA 1
ATOM 3111 C C . ASN A 1 371 ? -38.364 -8.872 27.058 1.00 94.94 371 ASN A C 1
ATOM 3113 O O . ASN A 1 371 ? -39.418 -8.251 26.924 1.00 94.94 371 ASN A O 1
ATOM 3117 N N . LEU A 1 372 ? -37.218 -8.439 26.522 1.00 95.12 372 LEU A N 1
ATOM 3118 C CA . LEU A 1 372 ? -37.112 -7.233 25.698 1.00 95.12 372 LEU A CA 1
ATOM 3119 C C . LEU A 1 372 ? -37.919 -7.357 24.404 1.00 95.12 372 LEU A C 1
ATOM 3121 O O . LEU A 1 372 ? -38.649 -6.424 24.077 1.00 95.12 372 LEU A O 1
ATOM 3125 N N . ARG A 1 373 ? -37.880 -8.504 23.710 1.00 95.00 373 ARG A N 1
ATOM 3126 C CA . ARG A 1 373 ? -38.746 -8.761 22.542 1.00 95.00 373 ARG A CA 1
ATOM 3127 C C . ARG A 1 373 ? -40.218 -8.616 22.894 1.00 95.00 373 ARG A C 1
ATOM 3129 O O . ARG A 1 373 ? -40.964 -7.927 22.198 1.00 95.00 373 ARG A O 1
ATOM 3136 N N . ARG A 1 374 ? -40.634 -9.219 24.009 1.00 94.19 374 ARG A N 1
ATOM 3137 C CA . ARG A 1 374 ? -42.014 -9.129 24.489 1.00 94.19 374 ARG A CA 1
ATOM 3138 C C . ARG A 1 374 ? -42.397 -7.689 24.827 1.00 94.19 374 ARG A C 1
ATOM 3140 O O . ARG A 1 374 ? -43.430 -7.226 24.352 1.00 94.19 374 ARG A O 1
ATOM 3147 N N . LEU A 1 375 ? -41.550 -6.951 25.543 1.00 94.44 375 LEU A N 1
ATOM 3148 C CA . LEU A 1 375 ? -41.766 -5.533 25.854 1.00 94.44 375 LEU A CA 1
ATOM 3149 C C . LEU A 1 375 ? -41.881 -4.667 24.589 1.00 94.44 375 LEU A C 1
ATOM 3151 O O . LEU A 1 375 ? -42.773 -3.822 24.516 1.00 94.44 375 LEU A O 1
ATOM 3155 N N . LEU A 1 376 ? -41.037 -4.905 23.580 1.00 93.75 376 LEU A N 1
ATOM 3156 C CA . LEU A 1 376 ? -41.101 -4.215 22.288 1.00 93.75 376 LEU A CA 1
ATOM 3157 C C . LEU A 1 376 ? -42.397 -4.551 21.534 1.00 93.75 376 LEU A C 1
ATOM 3159 O O . LEU A 1 376 ? -43.025 -3.656 20.980 1.00 93.75 376 LEU A O 1
ATOM 3163 N N . SER A 1 377 ? -42.857 -5.808 21.572 1.00 91.75 377 SER A N 1
ATOM 3164 C CA . SER A 1 377 ? -44.145 -6.193 20.969 1.00 91.75 377 SER A CA 1
ATOM 3165 C C . SER A 1 377 ? -45.356 -5.559 21.663 1.00 91.75 377 SER A C 1
ATOM 3167 O O . SER A 1 377 ? -46.355 -5.258 21.013 1.00 91.75 377 SER A O 1
ATOM 3169 N N . MET A 1 378 ? -45.268 -5.336 22.978 1.00 91.88 378 MET A N 1
ATOM 3170 C CA . MET A 1 378 ? -46.334 -4.720 23.770 1.00 91.88 378 MET A CA 1
ATOM 3171 C C . MET A 1 378 ? -46.406 -3.205 23.553 1.00 91.88 378 MET A C 1
ATOM 3173 O O . MET A 1 378 ? -47.490 -2.629 23.635 1.00 91.88 378 MET A O 1
ATOM 3177 N N . ASN A 1 379 ? -45.265 -2.560 23.290 1.00 89.56 379 ASN A N 1
ATOM 3178 C CA . ASN A 1 379 ? -45.174 -1.125 23.043 1.00 89.56 379 ASN A CA 1
ATOM 3179 C C . ASN A 1 379 ? -44.183 -0.801 21.903 1.00 89.56 379 ASN A C 1
ATOM 3181 O O . ASN A 1 379 ? -43.055 -0.375 22.173 1.00 89.56 379 ASN A O 1
ATOM 3185 N N . PRO A 1 380 ? -44.595 -0.971 20.634 1.00 85.94 380 PRO A N 1
ATOM 3186 C CA . PRO A 1 380 ? -43.724 -0.752 19.476 1.00 85.94 380 PRO A CA 1
ATOM 3187 C C . PRO A 1 380 ? -43.412 0.730 19.213 1.00 85.94 380 PRO A C 1
ATOM 3189 O O . PRO A 1 380 ? -42.445 1.037 18.528 1.00 85.94 380 PRO A O 1
ATOM 3192 N N . GLU A 1 381 ? -44.188 1.657 19.780 1.00 85.12 381 GLU A N 1
ATOM 3193 C CA . GLU A 1 381 ? -43.984 3.113 19.657 1.00 85.12 381 GLU A CA 1
ATOM 3194 C C . GLU A 1 381 ? -43.219 3.694 20.861 1.00 85.12 381 GLU A C 1
ATOM 3196 O O . GLU A 1 381 ? -43.289 4.880 21.163 1.00 85.12 381 GLU A O 1
ATOM 3201 N N . THR A 1 382 ? -42.516 2.841 21.605 1.00 87.31 382 THR A N 1
ATOM 3202 C CA . THR A 1 382 ? -41.655 3.235 22.724 1.00 87.31 382 THR A CA 1
ATOM 3203 C C . THR A 1 382 ? -40.550 4.200 22.298 1.00 87.31 382 THR A C 1
ATOM 3205 O O . THR A 1 382 ? -39.922 3.984 21.270 1.00 87.31 382 THR A O 1
ATOM 3208 N N . ASP A 1 383 ? -40.250 5.213 23.115 1.00 82.19 383 ASP A N 1
ATOM 3209 C CA . ASP A 1 383 ? -39.255 6.247 22.780 1.00 82.19 383 ASP A CA 1
ATOM 3210 C C . ASP A 1 383 ? -37.790 5.792 22.923 1.00 82.19 383 ASP A C 1
ATOM 3212 O O . ASP A 1 383 ? -36.889 6.415 22.362 1.00 82.19 383 ASP A O 1
ATOM 3216 N N . SER A 1 384 ? -37.519 4.766 23.742 1.00 88.88 384 SER A N 1
ATOM 3217 C CA . SER A 1 384 ? -36.142 4.423 24.156 1.00 88.88 384 SER A CA 1
ATOM 3218 C C . SER A 1 384 ? -35.845 2.934 24.310 1.00 88.88 384 SER A C 1
ATOM 3220 O O . SER A 1 384 ? -34.681 2.562 24.462 1.00 88.88 384 SER A O 1
ATOM 3222 N N . LEU A 1 385 ? -36.852 2.056 24.276 1.00 92.06 385 LEU A N 1
ATOM 3223 C CA . LEU A 1 385 ? -36.628 0.636 24.556 1.00 92.06 385 LEU A CA 1
ATOM 3224 C C . LEU A 1 385 ? -35.823 -0.059 23.447 1.00 92.06 385 LEU A C 1
ATOM 3226 O O . LEU A 1 385 ? -35.015 -0.926 23.764 1.00 92.06 385 LEU A O 1
ATOM 3230 N N . TYR A 1 386 ? -35.973 0.347 22.180 1.00 93.88 386 TYR A N 1
ATOM 3231 C CA . TYR A 1 386 ? -35.155 -0.174 21.077 1.00 93.88 386 TYR A CA 1
ATOM 3232 C C . TYR A 1 386 ? -33.674 0.165 21.265 1.00 93.88 386 TYR A C 1
ATOM 3234 O O . TYR A 1 386 ? -32.813 -0.707 21.163 1.00 93.88 386 TYR A O 1
ATOM 3242 N N . ALA A 1 387 ? -33.385 1.420 21.618 1.00 91.44 387 ALA A N 1
ATOM 3243 C CA . ALA A 1 387 ? -32.038 1.877 21.938 1.00 91.44 387 ALA A CA 1
ATOM 3244 C C . ALA A 1 387 ? -31.457 1.134 23.153 1.00 91.44 387 ALA A C 1
ATOM 3246 O O . ALA A 1 387 ? -30.316 0.677 23.116 1.00 91.44 387 ALA A O 1
ATOM 3247 N N . PHE A 1 388 ? -32.257 0.964 24.211 1.00 92.44 388 PHE A N 1
ATOM 3248 C CA . PHE A 1 388 ? -31.871 0.204 25.400 1.00 92.44 388 PHE A CA 1
ATOM 3249 C C . PHE A 1 388 ? -31.537 -1.255 25.060 1.00 92.44 388 PHE A C 1
ATOM 3251 O O . PHE A 1 388 ? -30.497 -1.760 25.484 1.00 92.44 388 PHE A O 1
ATOM 3258 N N . ALA A 1 389 ? -32.391 -1.916 24.276 1.00 93.81 389 ALA A N 1
ATOM 3259 C CA . ALA A 1 389 ? -32.212 -3.303 23.869 1.00 93.81 389 ALA A CA 1
ATOM 3260 C C . ALA A 1 389 ? -30.956 -3.482 23.004 1.00 93.81 389 ALA A C 1
ATOM 3262 O O . ALA A 1 389 ? -30.144 -4.365 23.283 1.00 93.81 389 ALA A O 1
ATOM 3263 N N . LEU A 1 390 ? -30.753 -2.604 22.016 1.00 94.31 390 LEU A N 1
ATOM 3264 C CA . LEU A 1 390 ? -29.578 -2.642 21.148 1.00 94.31 390 LEU A CA 1
ATOM 3265 C C . LEU A 1 390 ? -28.278 -2.401 21.923 1.00 94.31 390 LEU A C 1
ATOM 3267 O O . LEU A 1 390 ? -27.304 -3.124 21.733 1.00 94.31 390 LEU A O 1
ATOM 3271 N N . GLN A 1 391 ? -28.267 -1.435 22.844 1.00 93.06 391 GLN A N 1
ATOM 3272 C CA . GLN A 1 391 ? -27.089 -1.151 23.664 1.00 93.06 391 GLN A CA 1
ATOM 3273 C C . GLN A 1 391 ? -26.640 -2.378 24.473 1.00 93.06 391 GLN A C 1
ATOM 3275 O O . GLN A 1 391 ? -25.443 -2.635 24.579 1.00 93.06 391 GLN A O 1
ATOM 3280 N N . ARG A 1 392 ? -27.584 -3.146 25.035 1.00 93.25 392 ARG A N 1
ATOM 3281 C CA . ARG A 1 392 ? -27.261 -4.384 25.765 1.00 93.25 392 ARG A CA 1
ATOM 3282 C C . ARG A 1 392 ? -26.826 -5.496 24.822 1.00 93.25 392 ARG A C 1
ATOM 3284 O O . ARG A 1 392 ? -25.898 -6.222 25.157 1.00 93.25 392 ARG A O 1
ATOM 3291 N N . SER A 1 393 ? -27.433 -5.579 23.641 1.00 93.88 393 SER A N 1
ATOM 3292 C CA . SER A 1 393 ? -27.010 -6.503 22.587 1.00 93.88 393 SER A CA 1
ATOM 3293 C C . SER A 1 393 ? -25.531 -6.313 22.242 1.00 93.88 393 SER A C 1
ATOM 3295 O O . SER A 1 393 ? -24.782 -7.281 22.261 1.00 93.88 393 SER A O 1
ATOM 3297 N N . PHE A 1 394 ? -25.070 -5.068 22.057 1.00 89.38 394 PHE A N 1
ATOM 3298 C CA . PHE A 1 394 ? -23.646 -4.789 21.817 1.00 89.38 394 PHE A CA 1
ATOM 3299 C C . PHE A 1 394 ? -22.725 -5.264 22.943 1.00 89.38 394 PHE A C 1
ATOM 3301 O O . PHE A 1 394 ? -21.564 -5.575 22.688 1.00 89.38 394 PHE A O 1
ATOM 3308 N N . TYR A 1 395 ? -23.213 -5.259 24.182 1.00 88.19 395 TYR A N 1
ATOM 3309 C CA . TYR A 1 395 ? -22.413 -5.597 25.352 1.00 88.19 395 TYR A CA 1
ATOM 3310 C C . TYR A 1 395 ? -22.394 -7.107 25.630 1.00 88.19 395 TYR A C 1
ATOM 3312 O O . TYR A 1 395 ? -21.369 -7.632 26.057 1.00 88.19 395 TYR A O 1
ATOM 3320 N N . TYR A 1 396 ? -23.510 -7.801 25.387 1.00 90.62 396 TYR A N 1
ATOM 3321 C CA . TYR A 1 396 ? -23.679 -9.212 25.743 1.00 90.62 396 TYR A CA 1
ATOM 3322 C C . TYR A 1 396 ? -23.602 -10.184 24.557 1.00 90.62 396 TYR A C 1
ATOM 3324 O O . TYR A 1 396 ? -23.501 -11.393 24.785 1.00 90.62 396 TYR A O 1
ATOM 3332 N N . GLU A 1 397 ? -23.645 -9.708 23.311 1.00 87.38 397 GLU A N 1
ATOM 3333 C CA . GLU A 1 397 ? -23.637 -10.555 22.115 1.00 87.38 397 GLU A CA 1
ATOM 3334 C C . GLU A 1 397 ? -22.468 -10.273 21.175 1.00 87.38 397 GLU A C 1
ATOM 3336 O O . GLU A 1 397 ? -21.866 -9.200 21.157 1.00 87.38 397 GLU A O 1
ATOM 3341 N N . ILE A 1 398 ? -22.177 -11.269 20.339 1.00 87.94 398 ILE A N 1
ATOM 3342 C CA . ILE A 1 398 ? -21.317 -11.081 19.175 1.00 87.94 398 ILE A CA 1
ATOM 3343 C C . ILE A 1 398 ? -22.039 -10.238 18.106 1.00 87.94 398 ILE A C 1
ATOM 3345 O O . ILE A 1 398 ? -23.276 -10.197 18.084 1.00 87.94 398 ILE A O 1
ATOM 3349 N N . PRO A 1 399 ? -21.289 -9.595 17.191 1.00 86.50 399 PRO A N 1
ATOM 3350 C CA . PRO A 1 399 ? -21.856 -8.727 16.165 1.00 86.50 399 PRO A CA 1
ATOM 3351 C C . PRO A 1 399 ? -22.991 -9.353 15.351 1.00 86.50 399 PRO A C 1
ATOM 3353 O O . PRO A 1 399 ? -24.024 -8.710 15.193 1.00 86.50 399 PRO A O 1
ATOM 3356 N N . ASP A 1 400 ? -22.844 -10.604 14.910 1.00 88.12 400 ASP A N 1
ATOM 3357 C CA . ASP A 1 400 ? -23.832 -11.288 14.061 1.00 88.12 400 ASP A CA 1
ATOM 3358 C C . ASP A 1 400 ? -25.200 -11.389 14.739 1.00 88.12 400 ASP A C 1
ATOM 3360 O O . ASP A 1 400 ? -26.206 -10.958 14.190 1.00 88.12 400 ASP A O 1
ATOM 3364 N N . SER A 1 401 ? -25.228 -11.832 15.996 1.00 90.44 401 SER A N 1
ATOM 3365 C CA . SER A 1 401 ? -26.474 -11.958 16.762 1.00 90.44 401 SER A CA 1
ATOM 3366 C C . SER A 1 401 ? -27.122 -10.610 17.085 1.00 90.44 401 SER A C 1
ATOM 3368 O O . SER A 1 401 ? -28.344 -10.534 17.236 1.00 90.44 401 SER A O 1
ATOM 3370 N N . THR A 1 402 ? -26.319 -9.546 17.165 1.00 92.56 402 THR A N 1
ATOM 3371 C CA . THR A 1 402 ? -26.841 -8.183 17.293 1.00 92.56 402 THR A CA 1
ATOM 3372 C C . THR A 1 402 ? -27.418 -7.679 15.973 1.00 92.56 402 THR A C 1
ATOM 3374 O O . THR A 1 402 ? -28.455 -7.022 15.989 1.00 92.56 402 THR A O 1
ATOM 3377 N N . MET A 1 403 ? -26.787 -7.986 14.834 1.00 93.19 403 MET A N 1
ATOM 3378 C CA . MET A 1 403 ? -27.325 -7.644 13.513 1.00 93.19 403 MET A CA 1
ATOM 3379 C C . MET A 1 403 ? -28.664 -8.350 13.280 1.00 93.19 403 MET A C 1
ATOM 3381 O O . MET A 1 403 ? -29.643 -7.663 12.998 1.00 93.19 403 MET A O 1
ATOM 3385 N N . ASP A 1 404 ? -28.748 -9.656 13.557 1.00 91.94 404 ASP A N 1
ATOM 3386 C CA . ASP A 1 404 ? -30.004 -10.420 13.506 1.00 91.94 404 ASP A CA 1
ATOM 3387 C C . ASP A 1 404 ? -31.098 -9.764 14.366 1.00 91.94 404 ASP A C 1
ATOM 3389 O O . ASP A 1 404 ? -32.249 -9.634 13.957 1.00 91.94 404 ASP A O 1
ATOM 3393 N N . PHE A 1 405 ? -30.740 -9.296 15.565 1.00 93.50 405 PHE A N 1
ATOM 3394 C CA . PHE A 1 405 ? -31.691 -8.645 16.462 1.00 93.50 405 PHE A CA 1
ATOM 3395 C C . PHE A 1 405 ? -32.167 -7.279 15.946 1.00 93.50 405 PHE A C 1
ATOM 3397 O O . PHE A 1 405 ? -33.326 -6.917 16.138 1.00 93.50 405 PHE A O 1
ATOM 3404 N N . VAL A 1 406 ? -31.304 -6.526 15.260 1.00 93.38 406 VAL A N 1
ATOM 3405 C CA . VAL A 1 406 ? -31.676 -5.262 14.604 1.00 93.38 406 VAL A CA 1
ATOM 3406 C C . VAL A 1 406 ? -32.613 -5.507 13.422 1.00 93.38 406 VAL A C 1
ATOM 3408 O O . VAL A 1 406 ? -33.512 -4.698 13.193 1.00 93.38 406 VAL A O 1
ATOM 3411 N N . GLU A 1 407 ? -32.449 -6.613 12.695 1.00 91.38 407 GLU A N 1
ATOM 3412 C CA . GLU A 1 407 ? -33.351 -6.995 11.600 1.00 91.38 407 GLU A CA 1
ATOM 3413 C C . GLU A 1 407 ? -34.772 -7.330 12.086 1.00 91.38 407 GLU A C 1
ATOM 3415 O O . GLU A 1 407 ? -35.737 -7.152 11.341 1.00 91.38 407 GLU A O 1
ATOM 3420 N N . GLU A 1 408 ? -34.934 -7.740 13.350 1.00 92.19 408 GLU A N 1
ATOM 3421 C CA . GLU A 1 408 ? -36.251 -7.931 13.977 1.00 92.19 408 GLU A CA 1
ATOM 3422 C C . GLU A 1 408 ? -36.976 -6.598 14.266 1.00 92.19 408 GLU A C 1
ATOM 3424 O O . GLU A 1 408 ? -38.190 -6.581 14.499 1.00 92.19 408 GLU A O 1
ATOM 3429 N N . PHE A 1 409 ? -36.264 -5.466 14.289 1.00 92.62 409 PHE A N 1
ATOM 3430 C CA . PHE A 1 409 ? -36.848 -4.171 14.632 1.00 92.62 409 PHE A CA 1
ATOM 3431 C C . PHE A 1 409 ? -37.645 -3.562 13.469 1.00 92.62 409 PHE A C 1
ATOM 3433 O O . PHE A 1 409 ? -37.243 -3.597 12.308 1.00 92.62 409 PHE A O 1
ATOM 3440 N N . SER A 1 410 ? -38.772 -2.919 13.794 1.00 87.50 410 SER A N 1
ATOM 3441 C CA . SER A 1 410 ? -39.560 -2.159 12.817 1.00 87.50 410 SER A CA 1
ATOM 3442 C C . SER A 1 410 ? -38.763 -0.974 12.268 1.00 87.50 410 SER A C 1
ATOM 3444 O O . SER A 1 410 ? -38.117 -0.253 13.022 1.00 87.50 410 SER A O 1
ATOM 3446 N N . THR A 1 411 ? -38.901 -0.667 10.976 1.00 87.19 411 THR A N 1
ATOM 3447 C CA . THR A 1 411 ? -38.269 0.519 10.371 1.00 87.19 411 THR A CA 1
ATOM 3448 C C . THR A 1 411 ? -38.709 1.834 11.024 1.00 87.19 411 THR A C 1
ATOM 3450 O O . THR A 1 411 ? -37.991 2.828 10.942 1.00 87.19 411 THR A O 1
ATOM 3453 N N . SER A 1 412 ? -39.875 1.864 11.687 1.00 86.94 412 SER A N 1
ATOM 3454 C CA . SER A 1 412 ? -40.333 3.029 12.459 1.00 86.94 412 SER A CA 1
ATOM 3455 C C . SER A 1 412 ? -39.454 3.335 13.677 1.00 86.94 412 SER A C 1
ATOM 3457 O O . SER A 1 412 ? -39.417 4.485 14.108 1.00 86.94 412 SER A O 1
ATOM 3459 N N . SER A 1 413 ? -38.709 2.356 14.206 1.00 88.44 413 SER A N 1
ATOM 3460 C CA . SER A 1 413 ? -37.828 2.549 15.363 1.00 88.44 413 SER A CA 1
ATOM 3461 C C . SER A 1 413 ? -36.427 3.039 14.995 1.00 88.44 413 SER A C 1
ATOM 3463 O O . SER A 1 413 ? -35.701 3.527 15.859 1.00 88.44 413 SER A O 1
ATOM 3465 N N . TYR A 1 414 ? -36.043 2.977 13.717 1.00 90.44 414 TYR A N 1
ATOM 3466 C CA . TYR A 1 414 ? -34.692 3.315 13.259 1.00 90.44 414 TYR A CA 1
ATOM 3467 C C . TYR A 1 414 ? -34.216 4.727 13.642 1.00 90.44 414 TYR A C 1
ATOM 3469 O O . TYR A 1 414 ? -33.038 4.860 13.979 1.00 90.44 414 TYR A O 1
ATOM 3477 N N . PRO A 1 415 ? -35.070 5.773 13.706 1.00 89.25 415 PRO A N 1
ATOM 3478 C CA . PRO A 1 415 ? -34.656 7.070 14.241 1.00 89.25 415 PRO A CA 1
ATOM 3479 C C . PRO A 1 415 ? -34.073 6.998 15.662 1.00 89.25 415 PRO A C 1
ATOM 3481 O O . PRO A 1 415 ? -33.137 7.735 15.968 1.00 89.25 415 PRO A O 1
ATOM 3484 N N . GLN A 1 416 ? -34.550 6.083 16.512 1.00 89.31 416 GLN A N 1
ATOM 3485 C CA . GLN A 1 416 ? -34.019 5.867 17.867 1.00 89.31 416 GLN A CA 1
ATOM 3486 C C . GLN A 1 416 ? -32.650 5.177 17.861 1.00 89.31 416 GLN A C 1
ATOM 3488 O O . GLN A 1 416 ? -31.902 5.280 18.829 1.00 89.31 416 GLN A O 1
ATOM 3493 N N . LEU A 1 417 ? -32.316 4.480 16.772 1.00 91.69 417 LEU A N 1
ATOM 3494 C CA . LEU A 1 417 ? -31.048 3.772 16.588 1.00 91.69 417 LEU A CA 1
ATOM 3495 C C . LEU A 1 417 ? -29.963 4.668 15.982 1.00 91.69 417 LEU A C 1
ATOM 3497 O O . LEU A 1 417 ? -28.801 4.274 15.946 1.00 91.69 417 LEU A O 1
ATOM 3501 N N . THR A 1 418 ? -30.314 5.887 15.558 1.00 90.56 418 THR A N 1
ATOM 3502 C CA . THR A 1 418 ? -29.386 6.900 15.024 1.00 90.56 418 THR A CA 1
ATOM 3503 C C . THR A 1 418 ? -28.108 7.075 15.858 1.00 90.56 418 THR A C 1
ATOM 3505 O O . THR A 1 418 ? -27.033 7.118 15.259 1.00 90.56 418 THR A O 1
ATOM 3508 N N . PRO A 1 419 ? -28.151 7.119 17.210 1.00 90.44 419 PRO A N 1
ATOM 3509 C CA . PRO A 1 419 ? -26.935 7.217 18.024 1.00 90.44 419 PRO A CA 1
ATOM 3510 C C . PRO A 1 419 ? -25.958 6.047 17.830 1.00 90.44 419 PRO A C 1
ATOM 3512 O O . PRO A 1 419 ? -24.765 6.200 18.065 1.00 90.44 419 PRO A O 1
ATOM 3515 N N . PHE A 1 420 ? -26.454 4.894 17.376 1.00 92.81 420 PHE A N 1
ATOM 3516 C CA . PHE A 1 420 ? -25.690 3.671 17.137 1.00 92.81 420 PHE A CA 1
ATOM 3517 C C . PHE A 1 420 ? -25.445 3.392 15.651 1.00 92.81 420 PHE A C 1
ATOM 3519 O O . PHE A 1 420 ? -24.824 2.385 15.314 1.00 92.81 420 PHE A O 1
ATOM 3526 N N . ALA A 1 421 ? -25.909 4.260 14.750 1.00 92.94 421 ALA A N 1
ATOM 3527 C CA . ALA A 1 421 ? -25.838 4.028 13.312 1.00 92.94 421 ALA A CA 1
ATOM 3528 C C . ALA A 1 421 ? -24.392 3.858 12.812 1.00 92.94 421 ALA A C 1
ATOM 3530 O O . ALA A 1 421 ? -24.150 3.033 11.937 1.00 92.94 421 ALA A O 1
ATOM 3531 N N . SER A 1 422 ? -23.409 4.546 13.407 1.00 92.19 422 SER A N 1
ATOM 3532 C CA . SER A 1 422 ? -21.990 4.307 13.099 1.00 92.19 422 SER A CA 1
ATOM 3533 C C . SER A 1 422 ? -21.551 2.888 13.474 1.00 92.19 422 SER A C 1
ATOM 3535 O O . SER A 1 422 ? -20.901 2.220 12.674 1.00 92.19 422 SER A O 1
ATOM 3537 N N . ASN A 1 423 ? -21.933 2.404 14.661 1.00 91.06 423 ASN A N 1
ATOM 3538 C CA . ASN A 1 423 ? -21.607 1.053 15.128 1.00 91.06 423 ASN A CA 1
ATOM 3539 C C . ASN A 1 423 ? -22.239 -0.001 14.216 1.00 91.06 423 ASN A C 1
ATOM 3541 O O . ASN A 1 423 ? -21.552 -0.925 13.791 1.00 91.06 423 ASN A O 1
ATOM 3545 N N . LEU A 1 424 ? -23.514 0.183 13.859 1.00 94.00 424 LEU A N 1
ATOM 3546 C CA . LEU A 1 424 ? -24.216 -0.693 12.922 1.00 94.00 424 LEU A CA 1
ATOM 3547 C C . LEU A 1 424 ? -23.537 -0.689 11.551 1.00 94.00 424 LEU A C 1
ATOM 3549 O O . LEU A 1 424 ? -23.255 -1.755 11.012 1.00 94.00 424 LEU A O 1
ATOM 3553 N N . ALA A 1 425 ? -23.189 0.486 11.021 1.00 93.06 425 ALA A N 1
ATOM 3554 C CA . ALA A 1 425 ? -22.488 0.594 9.746 1.00 93.06 425 ALA A CA 1
ATOM 3555 C C . ALA A 1 425 ? -21.162 -0.184 9.749 1.00 93.06 425 ALA A C 1
ATOM 3557 O O . ALA A 1 425 ? -20.861 -0.897 8.794 1.00 93.06 425 ALA A O 1
ATOM 3558 N N . PHE A 1 426 ? -20.391 -0.094 10.837 1.00 90.00 426 PHE A N 1
ATOM 3559 C CA . PHE A 1 426 ? -19.149 -0.851 10.989 1.00 90.00 426 PHE A CA 1
ATOM 3560 C C . PHE A 1 426 ? -19.368 -2.358 11.118 1.00 90.00 426 PHE A C 1
ATOM 3562 O O . PHE A 1 426 ? -18.613 -3.115 10.512 1.00 90.00 426 PHE A O 1
ATOM 3569 N N . MET A 1 427 ? -20.384 -2.795 11.862 1.00 88.62 427 MET A N 1
ATOM 3570 C CA . MET A 1 427 ? -20.711 -4.216 12.000 1.00 88.62 427 MET A CA 1
ATOM 3571 C C . MET A 1 427 ? -21.106 -4.824 10.653 1.00 88.62 427 MET A C 1
ATOM 3573 O O . MET A 1 427 ? -20.509 -5.812 10.230 1.00 88.62 427 MET A O 1
ATOM 3577 N N . TYR A 1 428 ? -22.015 -4.183 9.916 1.00 90.56 428 TYR A N 1
ATOM 3578 C CA . TYR A 1 428 ? -22.395 -4.658 8.585 1.00 90.56 428 TYR A CA 1
ATOM 3579 C C . TYR A 1 428 ? -21.200 -4.672 7.621 1.00 90.56 428 TYR A C 1
ATOM 3581 O O . TYR A 1 428 ? -20.989 -5.663 6.925 1.00 90.56 428 TYR A O 1
ATOM 3589 N N . ALA A 1 429 ? -20.360 -3.631 7.624 1.00 87.31 429 ALA A N 1
ATOM 3590 C CA . ALA A 1 429 ? -19.213 -3.556 6.719 1.00 87.31 429 ALA A CA 1
ATOM 3591 C C . ALA A 1 429 ? -18.117 -4.584 7.018 1.00 87.31 429 ALA A C 1
ATOM 3593 O O . ALA A 1 429 ? -17.551 -5.148 6.089 1.00 87.31 429 ALA A O 1
ATOM 3594 N N . PHE A 1 430 ? -17.760 -4.771 8.290 1.00 82.31 430 PHE A N 1
ATOM 3595 C CA . PHE A 1 430 ? -16.538 -5.486 8.664 1.00 82.31 430 PHE A CA 1
ATOM 3596 C C . PHE A 1 430 ? -16.780 -6.864 9.281 1.00 82.31 430 PHE A C 1
ATOM 3598 O O . PHE A 1 430 ? -15.851 -7.669 9.297 1.00 82.31 430 PHE A O 1
ATOM 3605 N N . ASN A 1 431 ? -17.984 -7.142 9.788 1.00 84.06 431 ASN A N 1
ATOM 3606 C CA . ASN A 1 431 ? -18.359 -8.470 10.277 1.00 84.06 431 ASN A CA 1
ATOM 3607 C C . ASN A 1 431 ? -19.150 -9.240 9.216 1.00 84.06 431 ASN A C 1
ATOM 3609 O O . ASN A 1 431 ? -18.772 -10.358 8.884 1.00 84.06 431 ASN A O 1
ATOM 3613 N N . ALA A 1 432 ? -20.183 -8.626 8.630 1.00 82.25 432 ALA A N 1
ATOM 3614 C CA . ALA A 1 432 ? -21.020 -9.290 7.626 1.00 82.25 432 ALA A CA 1
ATOM 3615 C C . ALA A 1 432 ? -20.525 -9.131 6.177 1.00 82.25 432 ALA A C 1
ATOM 3617 O O . ALA A 1 432 ? -21.004 -9.834 5.291 1.00 82.25 432 ALA A O 1
ATOM 3618 N N . ASN A 1 433 ? -19.590 -8.208 5.911 1.00 85.25 433 ASN A N 1
ATOM 3619 C CA . ASN A 1 433 ? -19.234 -7.758 4.554 1.00 85.25 433 ASN A CA 1
ATOM 3620 C C . ASN A 1 433 ? -20.455 -7.292 3.723 1.00 85.25 433 ASN A C 1
ATOM 3622 O O . ASN A 1 433 ? -20.429 -7.319 2.491 1.00 85.25 433 ASN A O 1
ATOM 3626 N N . ASP A 1 434 ? -21.523 -6.836 4.385 1.00 91.00 434 ASP A N 1
ATOM 3627 C CA . ASP A 1 434 ? -22.706 -6.262 3.749 1.00 91.00 434 ASP A CA 1
ATOM 3628 C C . ASP A 1 434 ? -22.531 -4.746 3.611 1.00 91.00 434 ASP A C 1
ATOM 3630 O O . ASP A 1 434 ? -22.958 -3.932 4.437 1.00 91.00 434 ASP A O 1
ATOM 3634 N N . PHE A 1 435 ? -21.869 -4.352 2.527 1.00 92.19 435 PHE A N 1
ATOM 3635 C CA . PHE A 1 435 ? -21.609 -2.946 2.232 1.00 92.19 435 PHE A CA 1
ATOM 3636 C C . PHE A 1 435 ? -22.881 -2.149 1.910 1.00 92.19 435 PHE A C 1
ATOM 3638 O O . PHE A 1 435 ? -22.879 -0.922 2.037 1.00 92.19 435 PHE A O 1
ATOM 3645 N N . GLN A 1 436 ? -23.974 -2.809 1.515 1.00 93.81 436 GLN A N 1
ATOM 3646 C CA . GLN A 1 436 ? -25.232 -2.132 1.217 1.00 93.81 436 GLN A CA 1
ATOM 3647 C C . GLN A 1 436 ? -25.916 -1.682 2.511 1.00 93.81 436 GLN A C 1
ATOM 3649 O O . GLN A 1 436 ? -26.299 -0.513 2.625 1.00 93.81 436 GLN A O 1
ATOM 3654 N N . GLN A 1 437 ? -26.009 -2.570 3.503 1.00 93.00 437 GLN A N 1
ATOM 3655 C CA . GLN A 1 437 ? -26.506 -2.214 4.834 1.00 93.00 437 GLN A CA 1
ATOM 3656 C C . GLN A 1 437 ? -25.556 -1.264 5.559 1.00 93.00 437 GLN A C 1
ATOM 3658 O O . GLN A 1 437 ? -26.002 -0.309 6.201 1.00 93.00 437 GLN A O 1
ATOM 3663 N N . ALA A 1 438 ? -24.245 -1.441 5.390 1.00 95.12 438 ALA A N 1
ATOM 3664 C CA . ALA A 1 438 ? -23.269 -0.505 5.929 1.00 95.12 438 ALA A CA 1
ATOM 3665 C C . ALA A 1 438 ? -23.503 0.926 5.418 1.00 95.12 438 ALA A C 1
ATOM 3667 O O . ALA A 1 438 ? -23.570 1.867 6.211 1.00 95.12 438 ALA A O 1
ATOM 3668 N N . LEU A 1 439 ? -23.702 1.097 4.104 1.00 95.12 439 LEU A N 1
ATOM 3669 C CA . LEU A 1 439 ? -24.027 2.393 3.504 1.00 95.12 439 LEU A CA 1
ATOM 3670 C C . LEU A 1 439 ? -25.362 2.951 3.995 1.00 95.12 439 LEU A C 1
ATOM 3672 O O . LEU A 1 439 ? -25.466 4.161 4.208 1.00 95.12 439 LEU A O 1
ATOM 3676 N N . PHE A 1 440 ? -26.373 2.101 4.185 1.00 94.12 440 PHE A N 1
ATOM 3677 C CA . PHE A 1 440 ? -27.647 2.523 4.760 1.00 94.12 440 PHE A CA 1
ATOM 3678 C C . PHE A 1 440 ? -27.437 3.156 6.140 1.00 94.12 440 PHE A C 1
ATOM 3680 O O . PHE A 1 440 ? -27.800 4.316 6.347 1.00 94.12 440 PHE A O 1
ATOM 3687 N N . TRP A 1 441 ? -26.785 2.449 7.062 1.00 94.56 441 TRP A N 1
ATOM 3688 C CA . TRP A 1 441 ? -26.555 2.953 8.415 1.00 94.56 441 TRP A CA 1
ATOM 3689 C C . TRP A 1 441 ? -25.604 4.153 8.443 1.00 94.56 441 TRP A C 1
ATOM 3691 O O . TRP A 1 441 ? -25.890 5.140 9.116 1.00 94.56 441 TRP A O 1
ATOM 3701 N N . ALA A 1 442 ? -24.545 4.162 7.633 1.00 94.75 442 ALA A N 1
ATOM 3702 C CA . ALA A 1 442 ? -23.633 5.303 7.545 1.00 94.75 442 ALA A CA 1
ATOM 3703 C C . ALA A 1 442 ? -24.281 6.578 6.994 1.00 94.75 442 ALA A C 1
ATOM 3705 O O . ALA A 1 442 ? -23.861 7.684 7.335 1.00 94.75 442 ALA A O 1
ATOM 3706 N N . ASN A 1 443 ? -25.300 6.463 6.141 1.00 92.25 443 ASN A N 1
ATOM 3707 C CA . ASN A 1 443 ? -26.066 7.622 5.679 1.00 92.25 443 ASN A CA 1
ATOM 3708 C C . ASN A 1 443 ? -27.014 8.179 6.744 1.00 92.25 443 ASN A C 1
ATOM 3710 O O . ASN A 1 443 ? -27.368 9.353 6.675 1.00 92.25 443 ASN A O 1
ATOM 3714 N N . ASN A 1 444 ? -27.385 7.361 7.728 1.00 90.94 444 ASN A N 1
ATOM 3715 C CA . ASN A 1 444 ? -28.190 7.773 8.873 1.00 90.94 444 ASN A CA 1
ATOM 3716 C C . ASN A 1 444 ? -27.333 8.196 10.081 1.00 90.94 444 ASN A C 1
ATOM 3718 O O . ASN A 1 444 ? -27.853 8.798 11.015 1.00 90.94 444 ASN A O 1
ATOM 3722 N N . ALA A 1 445 ? -26.028 7.917 10.073 1.00 91.81 445 ALA A N 1
ATOM 3723 C CA . ALA A 1 445 ? -25.126 8.252 11.165 1.00 91.81 445 ALA A CA 1
ATOM 3724 C C . ALA A 1 445 ? -24.710 9.739 11.160 1.00 91.81 445 ALA A C 1
ATOM 3726 O O . ALA A 1 445 ? -24.273 10.260 10.126 1.00 91.81 445 ALA A O 1
ATOM 3727 N N . PRO A 1 446 ? -24.786 10.438 12.310 1.00 83.44 446 PRO A N 1
ATOM 3728 C CA . PRO A 1 446 ? -24.287 11.802 12.417 1.00 83.44 446 PRO A CA 1
ATOM 3729 C C . PRO A 1 446 ? -22.755 11.811 12.316 1.00 83.44 446 PRO A C 1
ATOM 3731 O O . PRO A 1 446 ? -22.078 11.062 13.016 1.00 83.44 446 PRO A O 1
ATOM 3734 N N . ASN A 1 447 ? -22.206 12.692 11.473 1.00 82.88 447 ASN A N 1
ATOM 3735 C CA . ASN A 1 447 ? -20.759 12.882 11.289 1.00 82.88 447 ASN A CA 1
ATOM 3736 C C . ASN A 1 447 ? -19.990 11.603 10.884 1.00 82.88 447 ASN A C 1
ATOM 3738 O O . ASN A 1 447 ? -18.894 11.353 11.384 1.00 82.88 447 ASN A O 1
ATOM 3742 N N . PHE A 1 448 ? -20.552 10.789 9.985 1.00 86.94 448 PHE A N 1
ATOM 3743 C CA . PHE A 1 448 ? -19.867 9.603 9.459 1.00 86.94 448 PHE A CA 1
ATOM 3744 C C . PHE A 1 448 ? -18.739 9.967 8.477 1.00 86.94 448 PHE A C 1
ATOM 3746 O O . PHE A 1 448 ? -18.876 10.915 7.702 1.00 86.94 448 PHE A O 1
ATOM 3753 N N . ASP A 1 449 ? -17.646 9.195 8.465 1.00 85.81 449 ASP A N 1
ATOM 3754 C CA . ASP A 1 449 ? -16.538 9.415 7.527 1.00 85.81 449 ASP A CA 1
ATOM 3755 C C . ASP A 1 449 ? -16.965 9.090 6.085 1.00 85.81 449 ASP A C 1
ATOM 3757 O O . ASP A 1 449 ? -17.180 7.940 5.693 1.00 85.81 449 ASP A O 1
ATOM 3761 N N . GLU A 1 450 ? -17.074 10.133 5.269 1.00 86.06 450 GLU A N 1
ATOM 3762 C CA . GLU A 1 450 ? -17.453 10.050 3.861 1.00 86.06 450 GLU A CA 1
ATOM 3763 C C . GLU A 1 450 ? -16.452 9.240 3.011 1.00 86.06 450 GLU A C 1
ATOM 3765 O O . GLU A 1 450 ? -16.839 8.662 1.992 1.00 86.06 450 GLU A O 1
ATOM 3770 N N . ARG A 1 451 ? -15.184 9.117 3.434 1.00 85.00 451 ARG A N 1
ATOM 3771 C CA . ARG A 1 451 ? -14.181 8.285 2.742 1.00 85.00 451 ARG A CA 1
ATOM 3772 C C . ARG A 1 451 ? -14.525 6.799 2.821 1.00 85.00 451 ARG A C 1
ATOM 3774 O O . ARG A 1 451 ? -14.344 6.076 1.842 1.00 85.00 451 ARG A O 1
ATOM 3781 N N . LEU A 1 452 ? -15.078 6.347 3.947 1.00 86.44 452 LEU A N 1
ATOM 3782 C CA . LEU A 1 452 ? -15.529 4.962 4.107 1.00 86.44 452 LEU A CA 1
ATOM 3783 C C . LEU A 1 452 ? -16.745 4.660 3.232 1.00 86.44 452 LEU A C 1
ATOM 3785 O O . LEU A 1 452 ? -16.819 3.586 2.641 1.00 86.44 452 LEU A O 1
ATOM 3789 N N . LYS A 1 453 ? -17.653 5.629 3.064 1.00 91.00 453 LYS A N 1
ATOM 3790 C CA . LYS A 1 453 ? -18.774 5.488 2.124 1.00 91.00 453 LYS A CA 1
ATOM 3791 C C . LYS A 1 453 ? -18.275 5.320 0.691 1.00 91.00 453 LYS A C 1
ATOM 3793 O O . LYS A 1 453 ? -18.771 4.454 -0.022 1.00 91.00 453 LYS A O 1
ATOM 3798 N N . LEU A 1 454 ? -17.269 6.098 0.276 1.00 88.69 454 LEU A N 1
ATOM 3799 C CA . LEU A 1 454 ? -16.621 5.913 -1.026 1.00 88.69 454 LEU A CA 1
ATOM 3800 C C . LEU A 1 454 ? -15.993 4.523 -1.157 1.00 88.69 454 LEU A C 1
ATOM 3802 O O . LEU A 1 454 ? -16.210 3.852 -2.162 1.00 88.69 454 LEU A O 1
ATOM 3806 N N . TYR A 1 455 ? -15.257 4.065 -0.144 1.00 85.62 455 TYR A N 1
ATOM 3807 C CA . TYR A 1 455 ? -14.676 2.724 -0.156 1.00 85.62 455 TYR A CA 1
ATOM 3808 C C . TYR A 1 455 ? -15.749 1.639 -0.354 1.00 85.62 455 TYR A C 1
ATOM 3810 O O . TYR A 1 455 ? -15.607 0.797 -1.240 1.00 85.62 455 TYR A O 1
ATOM 3818 N N . TRP A 1 456 ? -16.856 1.698 0.391 1.00 90.00 456 TRP A N 1
ATOM 3819 C CA . TRP A 1 456 ? -17.960 0.738 0.277 1.00 90.00 456 TRP A CA 1
ATOM 3820 C C . TRP A 1 456 ? -18.709 0.821 -1.055 1.00 90.00 456 TRP A C 1
ATOM 3822 O O . TRP A 1 456 ? -19.036 -0.215 -1.628 1.00 90.00 456 TRP A O 1
ATOM 3832 N N . LEU A 1 457 ? -18.923 2.024 -1.599 1.00 90.94 457 LEU A N 1
ATOM 3833 C CA . LEU A 1 457 ? -19.450 2.191 -2.960 1.00 90.94 457 LEU A CA 1
ATOM 3834 C C . LEU A 1 457 ? -18.539 1.523 -3.998 1.00 90.94 457 LEU A C 1
ATOM 3836 O O . LEU A 1 457 ? -19.036 0.910 -4.940 1.00 90.94 457 LEU A O 1
ATOM 3840 N N . GLY A 1 458 ? -17.222 1.598 -3.789 1.00 84.69 458 GLY A N 1
ATOM 3841 C CA . GLY A 1 458 ? -16.226 0.889 -4.587 1.00 84.69 458 GLY A CA 1
ATOM 3842 C C . GLY A 1 458 ? -16.351 -0.630 -4.497 1.00 84.69 458 GLY A C 1
ATOM 3843 O O . GLY A 1 458 ? -16.362 -1.298 -5.522 1.00 84.69 458 GLY A O 1
ATOM 3844 N N . GLN A 1 459 ? -16.507 -1.183 -3.289 1.00 84.75 459 GLN A N 1
ATOM 3845 C CA . GLN A 1 459 ? -16.702 -2.630 -3.100 1.00 84.75 459 GLN A CA 1
ATOM 3846 C C . GLN A 1 459 ? -17.984 -3.148 -3.773 1.00 84.75 459 GLN A C 1
ATOM 3848 O O . GLN A 1 459 ? -18.029 -4.284 -4.240 1.00 84.75 459 GLN A O 1
ATOM 3853 N N . LEU A 1 460 ? -19.016 -2.306 -3.859 1.00 88.94 460 LEU A N 1
ATOM 3854 C CA . LEU A 1 460 ? -20.272 -2.616 -4.544 1.00 88.94 460 LEU A CA 1
ATOM 3855 C C . LEU A 1 460 ? -20.218 -2.401 -6.068 1.00 88.94 460 LEU A C 1
ATOM 3857 O O . LEU A 1 460 ? -21.192 -2.718 -6.749 1.00 88.94 460 LEU A O 1
ATOM 3861 N N . ASN A 1 461 ? -19.112 -1.879 -6.615 1.00 86.44 461 ASN A N 1
ATOM 3862 C CA . ASN A 1 461 ? -18.988 -1.441 -8.014 1.00 86.44 461 ASN A CA 1
ATOM 3863 C C . ASN A 1 461 ? -20.081 -0.435 -8.427 1.00 86.44 461 ASN A C 1
ATOM 3865 O O . ASN A 1 461 ? -20.610 -0.466 -9.540 1.00 86.44 461 ASN A O 1
ATOM 3869 N N . TYR A 1 462 ? -20.478 0.450 -7.508 1.00 91.81 462 TYR A N 1
ATOM 3870 C CA . TYR A 1 462 ? -21.453 1.510 -7.771 1.00 91.81 462 TYR A CA 1
ATOM 3871 C C . TYR A 1 462 ? -20.752 2.764 -8.307 1.00 91.81 462 TYR A C 1
ATOM 3873 O O . TYR A 1 462 ? -20.818 3.839 -7.708 1.00 91.81 462 TYR A O 1
ATOM 3881 N N . ASP A 1 463 ? -20.084 2.621 -9.452 1.00 88.31 463 ASP A N 1
ATOM 3882 C CA . ASP A 1 463 ? -19.153 3.610 -10.010 1.00 88.31 463 ASP A CA 1
ATOM 3883 C C . ASP A 1 463 ? -19.786 4.993 -10.210 1.00 88.31 463 ASP A C 1
ATOM 3885 O O . ASP A 1 463 ? -19.184 6.013 -9.876 1.00 88.31 463 ASP A O 1
ATOM 3889 N N . GLU A 1 464 ? -21.026 5.061 -10.704 1.00 90.38 464 GLU A N 1
ATOM 3890 C CA . GLU A 1 464 ? -21.720 6.340 -10.914 1.00 90.38 464 GLU A CA 1
ATOM 3891 C C . GLU A 1 464 ? -21.946 7.096 -9.596 1.00 90.38 464 GLU A C 1
ATOM 3893 O O . GLU A 1 464 ? -21.719 8.308 -9.520 1.00 90.38 464 GLU A O 1
ATOM 3898 N N . LEU A 1 465 ? -22.350 6.376 -8.544 1.00 90.69 465 LEU A N 1
ATOM 3899 C CA . LEU A 1 465 ? -22.564 6.942 -7.212 1.00 90.69 465 LEU A CA 1
ATOM 3900 C C . LEU A 1 465 ? -21.236 7.310 -6.552 1.00 90.69 465 LEU A C 1
ATOM 3902 O O . LEU A 1 465 ? -21.138 8.386 -5.958 1.00 90.69 465 LEU A O 1
ATOM 3906 N N . TYR A 1 466 ? -20.212 6.465 -6.704 1.00 91.44 466 TYR A N 1
ATOM 3907 C CA . TYR A 1 466 ? -18.855 6.765 -6.258 1.00 91.44 466 TYR A CA 1
ATOM 3908 C C . TYR A 1 466 ? -18.373 8.075 -6.884 1.00 91.44 466 TYR A C 1
ATOM 3910 O O . TYR A 1 466 ? -17.991 8.998 -6.168 1.00 91.44 466 TYR A O 1
ATOM 3918 N N . ILE A 1 467 ? -18.439 8.199 -8.215 1.00 90.31 467 ILE A N 1
ATOM 3919 C CA . ILE A 1 467 ? -17.974 9.381 -8.950 1.00 90.31 467 ILE A CA 1
ATOM 3920 C C . ILE A 1 467 ? -18.770 10.621 -8.537 1.00 90.31 467 ILE A C 1
ATOM 3922 O O . ILE A 1 467 ? -18.181 11.687 -8.341 1.00 90.31 467 ILE A O 1
ATOM 3926 N N . ALA A 1 468 ? -20.092 10.510 -8.394 1.00 91.00 468 ALA A N 1
ATOM 3927 C CA . ALA A 1 468 ? -20.933 11.620 -7.957 1.00 91.00 468 ALA A CA 1
ATOM 3928 C C . ALA A 1 468 ? -20.553 12.100 -6.547 1.00 91.00 468 ALA A C 1
ATOM 3930 O O . ALA A 1 468 ? -20.374 13.304 -6.331 1.00 91.00 468 ALA A O 1
ATOM 3931 N N . GLN A 1 469 ? -20.368 11.171 -5.606 1.00 91.00 469 GLN A N 1
ATOM 3932 C CA . GLN A 1 469 ? -20.000 11.492 -4.231 1.00 91.00 469 GLN A CA 1
ATOM 3933 C C . GLN A 1 469 ? -18.572 12.041 -4.142 1.00 91.00 469 GLN A C 1
ATOM 3935 O O . GLN A 1 469 ? -18.347 13.076 -3.519 1.00 91.00 469 GLN A O 1
ATOM 3940 N N . ALA A 1 470 ? -17.623 11.432 -4.849 1.00 91.75 470 ALA A N 1
ATOM 3941 C CA . ALA A 1 470 ? -16.247 11.895 -4.962 1.00 91.75 470 ALA A CA 1
ATOM 3942 C C . ALA A 1 470 ? -16.170 13.327 -5.515 1.00 91.75 470 ALA A C 1
ATOM 3944 O O . ALA A 1 470 ? -15.500 14.189 -4.942 1.00 91.75 470 ALA A O 1
ATOM 3945 N N . LYS A 1 471 ? -16.913 13.623 -6.591 1.00 90.69 471 LYS A N 1
ATOM 3946 C CA . LYS A 1 471 ? -17.007 14.977 -7.161 1.00 90.69 471 LYS A CA 1
ATOM 3947 C C . LYS A 1 471 ? -17.588 15.968 -6.162 1.00 90.69 471 LYS A C 1
ATOM 3949 O O . LYS A 1 471 ? -17.064 17.075 -6.040 1.00 90.69 471 LYS A O 1
ATOM 3954 N N . LYS A 1 472 ? -18.633 15.581 -5.427 1.00 91.88 472 LYS A N 1
ATOM 3955 C CA . LYS A 1 472 ? -19.232 16.412 -4.376 1.00 91.88 472 LYS A CA 1
ATOM 3956 C C . LYS A 1 472 ? -18.222 16.722 -3.268 1.00 91.88 472 LYS A C 1
ATOM 3958 O O . LYS A 1 472 ? -18.066 17.884 -2.907 1.00 91.88 472 LYS A O 1
ATOM 3963 N N . MET A 1 473 ? -17.501 15.715 -2.777 1.00 91.00 473 MET A N 1
ATOM 3964 C CA . MET A 1 473 ? -16.478 15.868 -1.737 1.00 91.00 473 MET A CA 1
ATOM 3965 C C . MET A 1 473 ? -15.345 16.804 -2.177 1.00 91.00 473 MET A C 1
ATOM 3967 O O . MET A 1 473 ? -15.013 17.743 -1.458 1.00 91.00 473 MET A O 1
ATOM 3971 N N . ILE A 1 474 ? -14.820 16.620 -3.392 1.00 90.62 474 ILE A N 1
ATOM 3972 C CA . ILE A 1 474 ? -13.779 17.493 -3.956 1.00 90.62 474 ILE A CA 1
ATOM 3973 C C . ILE A 1 474 ? -14.293 18.924 -4.157 1.00 90.62 474 ILE A C 1
ATOM 3975 O O . ILE A 1 474 ? -13.561 19.879 -3.922 1.00 90.62 474 ILE A O 1
ATOM 3979 N N . THR A 1 475 ? -15.543 19.091 -4.593 1.00 89.56 475 THR A N 1
ATOM 3980 C CA . THR A 1 475 ? -16.140 20.421 -4.815 1.00 89.56 475 THR A CA 1
ATOM 3981 C C . THR A 1 475 ? -16.339 21.173 -3.500 1.00 89.56 475 THR A C 1
ATOM 3983 O O . THR A 1 475 ? -16.137 22.384 -3.453 1.00 89.56 475 THR A O 1
ATOM 3986 N N . ASN A 1 476 ? -16.703 20.462 -2.432 1.00 90.38 476 ASN A N 1
ATOM 3987 C CA . ASN A 1 476 ? -16.881 21.044 -1.104 1.00 90.38 476 ASN A CA 1
ATOM 3988 C C . ASN A 1 476 ? -15.544 21.397 -0.430 1.00 90.38 476 ASN A C 1
ATOM 3990 O O . ASN A 1 476 ? -15.492 22.360 0.332 1.00 90.38 476 ASN A O 1
ATOM 3994 N N . SER A 1 477 ? -14.472 20.662 -0.746 1.00 87.00 477 SER A N 1
ATOM 3995 C CA . SER A 1 477 ? -13.130 20.852 -0.179 1.00 87.00 477 SER A CA 1
ATOM 3996 C C . SER A 1 477 ? -12.057 20.948 -1.278 1.00 87.00 477 SER A C 1
ATOM 3998 O O . SER A 1 477 ? -11.178 20.091 -1.367 1.00 87.00 477 SER A O 1
ATOM 4000 N N . PRO A 1 478 ? -12.076 21.986 -2.137 1.00 83.75 478 PRO A N 1
ATOM 4001 C CA . PRO A 1 478 ? -11.240 22.033 -3.342 1.00 83.75 478 PRO A CA 1
ATOM 4002 C C . PRO A 1 478 ? -9.737 22.171 -3.064 1.00 83.75 478 PRO A C 1
ATOM 4004 O O . PRO A 1 478 ? -8.933 21.818 -3.928 1.00 83.75 478 PRO A O 1
ATOM 4007 N N . ALA A 1 479 ? -9.370 22.675 -1.882 1.00 83.00 479 ALA A N 1
ATOM 4008 C CA . ALA A 1 479 ? -7.990 22.842 -1.429 1.00 83.00 479 ALA A CA 1
ATOM 4009 C C . ALA A 1 479 ? -7.454 21.639 -0.626 1.00 83.00 479 ALA A C 1
ATOM 4011 O O . ALA A 1 479 ? -6.301 21.666 -0.204 1.00 83.00 479 ALA A O 1
ATOM 4012 N N . ASP A 1 480 ? -8.271 20.605 -0.394 1.00 87.56 480 ASP A N 1
ATOM 4013 C CA . ASP A 1 480 ? -7.847 19.394 0.312 1.00 87.56 480 ASP A CA 1
ATOM 4014 C C . ASP A 1 480 ? -7.139 18.441 -0.663 1.00 87.56 480 ASP A C 1
ATOM 4016 O O . ASP A 1 480 ? -7.740 17.597 -1.338 1.00 87.56 480 ASP A O 1
ATOM 4020 N N . ASP A 1 481 ? -5.826 18.631 -0.766 1.00 87.69 481 ASP A N 1
ATOM 4021 C CA . ASP A 1 481 ? -4.963 17.885 -1.679 1.00 87.69 481 ASP A CA 1
ATOM 4022 C C . ASP A 1 481 ? -4.861 16.408 -1.314 1.00 87.69 481 ASP A C 1
ATOM 4024 O O . ASP A 1 481 ? -4.770 15.551 -2.198 1.00 87.69 481 ASP A O 1
ATOM 4028 N N . SER A 1 482 ? -4.994 16.074 -0.035 1.00 85.94 482 SER A N 1
ATOM 4029 C CA . SER A 1 482 ? -4.958 14.679 0.366 1.00 85.94 482 SER A CA 1
ATOM 4030 C C . SER A 1 482 ? -6.270 13.961 0.101 1.00 85.94 482 SER A C 1
ATOM 4032 O O . SER A 1 482 ? -6.255 12.814 -0.333 1.00 85.94 482 SER A O 1
ATOM 4034 N N . LEU A 1 483 ? -7.415 14.625 0.274 1.00 87.44 483 LEU A N 1
ATOM 4035 C CA . LEU A 1 483 ? -8.696 14.092 -0.183 1.00 87.44 483 LEU A CA 1
ATOM 4036 C C . LEU A 1 483 ? -8.698 13.853 -1.694 1.00 87.44 483 LEU A C 1
ATOM 4038 O O . LEU A 1 483 ? -9.140 12.801 -2.157 1.00 87.44 483 LEU A O 1
ATOM 4042 N N . ARG A 1 484 ? -8.164 14.800 -2.469 1.00 91.00 484 ARG A N 1
ATOM 4043 C CA . ARG A 1 484 ? -8.012 14.644 -3.918 1.00 91.00 484 ARG A CA 1
ATOM 4044 C C . ARG A 1 484 ? -7.095 13.469 -4.267 1.00 91.00 484 ARG A C 1
ATOM 4046 O O . ARG A 1 484 ? -7.452 12.672 -5.134 1.00 91.00 484 ARG A O 1
ATOM 4053 N N . SER A 1 485 ? -5.958 13.340 -3.579 1.00 90.44 485 SER A N 1
ATOM 4054 C CA . SER A 1 485 ? -5.038 12.206 -3.726 1.00 90.44 485 SER A CA 1
ATOM 4055 C C . SER A 1 485 ? -5.726 10.878 -3.404 1.00 90.44 485 SER A C 1
ATOM 4057 O O . SER A 1 485 ? -5.640 9.950 -4.205 1.00 90.44 485 SER A O 1
ATOM 4059 N N . PHE A 1 486 ? -6.447 10.789 -2.283 1.00 88.56 486 PHE A N 1
ATOM 4060 C CA . PHE A 1 486 ? -7.201 9.603 -1.871 1.00 88.56 486 PHE A CA 1
ATOM 4061 C C . PHE A 1 486 ? -8.228 9.189 -2.929 1.00 88.56 486 PHE A C 1
ATOM 4063 O O . PHE A 1 486 ? -8.216 8.052 -3.400 1.00 88.56 486 PHE A O 1
ATOM 4070 N N . ILE A 1 487 ? -9.086 10.120 -3.359 1.00 91.00 487 ILE A N 1
ATOM 4071 C CA . ILE A 1 487 ? -10.134 9.842 -4.348 1.00 91.00 487 ILE A CA 1
ATOM 4072 C C . ILE A 1 487 ? -9.523 9.414 -5.678 1.00 91.00 487 ILE A C 1
ATOM 4074 O O . ILE A 1 487 ? -9.951 8.415 -6.255 1.00 91.00 487 ILE A O 1
ATOM 4078 N N . GLY A 1 488 ? -8.539 10.167 -6.173 1.00 91.56 488 GLY A N 1
ATOM 4079 C CA . GLY A 1 488 ? -7.913 9.884 -7.456 1.00 91.56 488 GLY A CA 1
ATOM 4080 C C . GLY A 1 488 ? -7.174 8.548 -7.454 1.00 91.56 488 GLY A C 1
ATOM 4081 O O . GLY A 1 488 ? -7.317 7.768 -8.391 1.00 91.56 488 GLY A O 1
ATOM 4082 N N . THR A 1 489 ? -6.464 8.227 -6.376 1.00 89.88 489 THR A N 1
ATOM 4083 C CA . THR A 1 489 ? -5.768 6.940 -6.230 1.00 89.88 489 THR A CA 1
ATOM 4084 C C . THR A 1 489 ? -6.757 5.770 -6.173 1.00 89.88 489 THR A C 1
ATOM 4086 O O . THR A 1 489 ? -6.562 4.767 -6.854 1.00 89.88 489 THR A O 1
ATOM 4089 N N . ASN A 1 490 ? -7.865 5.903 -5.439 1.00 88.00 490 ASN A N 1
ATOM 4090 C CA . ASN A 1 490 ? -8.895 4.861 -5.382 1.00 88.00 490 ASN A CA 1
ATOM 4091 C C . ASN A 1 490 ? -9.617 4.659 -6.720 1.00 88.00 490 ASN A C 1
ATOM 4093 O O . ASN A 1 490 ? -9.828 3.517 -7.119 1.00 88.00 490 ASN A O 1
ATOM 4097 N N . LEU A 1 491 ? -9.925 5.738 -7.453 1.00 89.00 491 LEU A N 1
ATOM 4098 C CA . LEU A 1 491 ? -10.470 5.637 -8.814 1.00 89.00 491 LEU A CA 1
ATOM 4099 C C . LEU A 1 491 ? -9.544 4.825 -9.726 1.00 89.00 491 LEU A C 1
ATOM 4101 O O . LEU A 1 491 ? -10.017 4.013 -10.516 1.00 89.00 491 LEU A O 1
ATOM 4105 N N . PHE A 1 492 ? -8.228 5.016 -9.605 1.00 89.56 492 PHE A N 1
ATOM 4106 C CA . PHE A 1 492 ? -7.261 4.256 -10.392 1.00 89.56 492 PHE A CA 1
ATOM 4107 C C . PHE A 1 492 ? -7.348 2.760 -10.079 1.00 89.56 492 PHE A C 1
ATOM 4109 O O . PHE A 1 492 ? -7.500 1.949 -10.991 1.00 89.56 492 PHE A O 1
ATOM 4116 N N . TYR A 1 493 ? -7.312 2.395 -8.794 1.00 84.00 493 TYR A N 1
ATOM 4117 C CA . TYR A 1 493 ? -7.354 0.993 -8.369 1.00 84.00 493 TYR A CA 1
ATOM 4118 C C . TYR A 1 493 ? -8.693 0.298 -8.646 1.00 84.00 493 TYR A C 1
ATOM 4120 O O . TYR A 1 493 ? -8.716 -0.919 -8.804 1.00 84.00 493 TYR A O 1
ATOM 4128 N N . GLN A 1 494 ? -9.786 1.051 -8.778 1.00 81.50 494 GLN A N 1
ATOM 4129 C CA . GLN A 1 494 ? -11.086 0.542 -9.235 1.00 81.50 494 GLN A CA 1
ATOM 4130 C C . GLN A 1 494 ? -11.157 0.331 -10.761 1.00 81.50 494 GLN A C 1
ATOM 4132 O O . GLN A 1 494 ? -12.172 -0.122 -11.276 1.00 81.50 494 GLN A O 1
ATOM 4137 N N . GLY A 1 495 ? -10.093 0.648 -11.507 1.00 84.44 495 GLY A N 1
ATOM 4138 C CA . GLY A 1 495 ? -10.052 0.523 -12.968 1.00 84.44 495 GLY A CA 1
ATOM 4139 C C . GLY A 1 495 ? -10.568 1.753 -13.724 1.00 84.44 495 GLY A C 1
ATOM 4140 O O . GLY A 1 495 ? -10.623 1.742 -14.953 1.00 84.44 495 GLY A O 1
ATOM 4141 N N . LEU A 1 496 ? -10.885 2.847 -13.026 1.00 88.50 496 LEU A N 1
ATOM 4142 C CA . LEU A 1 496 ? -11.381 4.105 -13.595 1.00 88.50 496 LEU A CA 1
ATOM 4143 C C . LEU A 1 496 ? -10.229 5.093 -13.858 1.00 88.50 496 LEU A C 1
ATOM 4145 O O . LEU A 1 496 ? -10.262 6.253 -13.437 1.00 88.50 496 LEU A O 1
ATOM 4149 N N . ALA A 1 497 ? -9.191 4.636 -14.566 1.00 89.56 497 ALA A N 1
ATOM 4150 C CA . ALA A 1 497 ? -7.929 5.365 -14.738 1.00 89.56 497 ALA A CA 1
ATOM 4151 C C . ALA A 1 497 ? -8.096 6.773 -15.347 1.00 89.56 497 ALA A C 1
ATOM 4153 O O . ALA A 1 497 ? -7.503 7.732 -14.864 1.00 89.56 497 ALA A O 1
ATOM 4154 N N . GLU A 1 498 ? -8.954 6.945 -16.356 1.00 90.88 498 GLU A N 1
ATOM 4155 C CA . GLU A 1 498 ? -9.166 8.260 -16.987 1.00 90.88 498 GLU A CA 1
ATOM 4156 C C . GLU A 1 498 ? -9.831 9.278 -16.039 1.00 90.88 498 GLU A C 1
ATOM 4158 O O . GLU A 1 498 ? -9.478 10.459 -16.053 1.00 90.88 498 GLU A O 1
ATOM 4163 N N . GLU A 1 499 ? -10.768 8.855 -15.181 1.00 91.25 499 GLU A N 1
ATOM 4164 C CA . GLU A 1 499 ? -11.345 9.747 -14.163 1.00 91.25 499 GLU A CA 1
ATOM 4165 C C . GLU A 1 499 ? -10.346 10.014 -13.031 1.00 91.25 499 GLU A C 1
ATOM 4167 O O . GLU A 1 499 ? -10.257 11.147 -12.555 1.00 91.25 499 GLU A O 1
ATOM 4172 N N . SER A 1 500 ? -9.543 9.012 -12.656 1.00 93.56 500 SER A N 1
ATOM 4173 C CA . SER A 1 500 ? -8.429 9.182 -11.720 1.00 93.56 500 SER A CA 1
ATOM 4174 C C . SER A 1 500 ? -7.473 10.277 -12.184 1.00 93.56 500 SER A C 1
ATOM 4176 O O . SER A 1 500 ? -7.237 11.233 -11.444 1.00 93.56 500 SER A O 1
ATOM 4178 N N . TYR A 1 501 ? -6.992 10.204 -13.429 1.00 94.12 501 TYR A N 1
ATOM 4179 C CA . TYR A 1 501 ? -6.064 11.192 -13.970 1.00 94.12 501 TYR A CA 1
ATOM 4180 C C . TYR A 1 501 ? -6.662 12.598 -13.947 1.00 94.12 501 TYR A C 1
ATOM 4182 O O . TYR A 1 501 ? -5.996 13.534 -13.520 1.00 94.12 501 TYR A O 1
ATOM 4190 N N . LYS A 1 502 ? -7.942 12.769 -14.302 1.00 92.38 502 LYS A N 1
ATOM 4191 C CA . LYS A 1 502 ? -8.618 14.078 -14.214 1.00 92.38 502 LYS A CA 1
ATOM 4192 C C . LYS A 1 502 ? -8.701 14.607 -12.782 1.00 92.38 502 LYS A C 1
ATOM 4194 O O . LYS A 1 502 ? -8.577 15.811 -12.568 1.00 92.38 502 LYS A O 1
ATOM 4199 N N . VAL A 1 503 ? -8.934 13.732 -11.803 1.00 92.56 503 VAL A N 1
ATOM 4200 C CA . VAL A 1 503 ? -9.000 14.113 -10.386 1.00 92.56 503 VAL A CA 1
ATOM 4201 C C . VAL A 1 503 ? -7.621 14.487 -9.850 1.00 92.56 503 VAL A C 1
ATOM 4203 O O . VAL A 1 503 ? -7.515 15.485 -9.131 1.00 92.56 503 VAL A O 1
ATOM 4206 N N . LEU A 1 504 ? -6.591 13.715 -10.205 1.00 93.44 504 LEU A N 1
ATOM 4207 C CA . LEU A 1 504 ? -5.222 13.884 -9.727 1.00 93.44 504 LEU A CA 1
ATOM 4208 C C . LEU A 1 504 ? -4.489 15.035 -10.409 1.00 93.44 504 LEU A C 1
ATOM 4210 O O . LEU A 1 504 ? -3.732 15.723 -9.741 1.00 93.44 504 LEU A O 1
ATOM 4214 N N . TYR A 1 505 ? -4.712 15.292 -11.695 1.00 93.06 505 TYR A N 1
ATOM 4215 C CA . TYR A 1 505 ? -3.913 16.247 -12.469 1.00 93.06 505 TYR A CA 1
ATOM 4216 C C . TYR A 1 505 ? -3.795 17.657 -11.847 1.00 93.06 505 TYR A C 1
ATOM 4218 O O . TYR A 1 505 ? -2.671 18.142 -11.710 1.00 93.06 505 TYR A O 1
ATOM 4226 N N . PRO A 1 506 ? -4.873 18.270 -11.309 1.00 90.88 506 PRO A N 1
ATOM 4227 C CA . PRO A 1 506 ? -4.776 19.564 -10.623 1.00 90.88 506 PRO A CA 1
ATOM 4228 C C . PRO A 1 506 ? -3.893 19.575 -9.364 1.00 90.88 506 PRO A C 1
ATOM 4230 O O . PRO A 1 506 ? -3.556 20.641 -8.852 1.00 90.88 506 PRO A O 1
ATOM 4233 N N . LEU A 1 507 ? -3.588 18.412 -8.778 1.00 90.44 507 LEU A N 1
ATOM 4234 C CA . LEU A 1 507 ? -2.653 18.274 -7.654 1.00 90.44 507 LEU A CA 1
ATOM 4235 C C . LEU A 1 507 ? -1.212 18.545 -8.110 1.00 90.44 507 LEU A C 1
ATOM 4237 O O . LEU A 1 507 ? -0.464 19.250 -7.436 1.00 90.44 507 LEU A O 1
ATOM 4241 N N . PHE A 1 508 ? -0.860 18.009 -9.277 1.00 90.31 508 PHE A N 1
ATOM 4242 C CA . PHE A 1 508 ? 0.473 18.098 -9.859 1.00 90.31 508 PHE A CA 1
ATOM 4243 C C . PHE A 1 508 ? 0.729 19.479 -10.467 1.00 90.31 508 PHE A C 1
ATOM 4245 O O . PHE A 1 508 ? 1.785 20.047 -10.216 1.00 90.31 508 PHE A O 1
ATOM 4252 N N . GLU A 1 509 ? -0.280 20.097 -11.098 1.00 87.75 509 GLU A N 1
ATOM 4253 C CA . GLU A 1 509 ? -0.212 21.501 -11.554 1.00 87.75 509 GLU A CA 1
ATOM 4254 C C . GLU A 1 509 ? 0.138 22.485 -10.421 1.00 87.75 509 GLU A C 1
ATOM 4256 O O . GLU A 1 509 ? 0.767 23.517 -10.644 1.00 87.75 509 GLU A O 1
ATOM 4261 N N . ARG A 1 510 ? -0.275 22.180 -9.184 1.00 84.12 510 ARG A N 1
ATOM 4262 C CA . ARG A 1 510 ? -0.008 23.012 -8.000 1.00 84.12 510 ARG A CA 1
ATOM 4263 C C . ARG A 1 510 ? 1.298 22.661 -7.285 1.00 84.12 510 ARG A C 1
ATOM 4265 O O . ARG A 1 510 ? 1.627 23.327 -6.308 1.00 84.12 510 ARG A O 1
ATOM 4272 N N . GLN A 1 511 ? 2.016 21.633 -7.744 1.00 79.25 511 GLN A N 1
ATOM 4273 C CA . GLN A 1 511 ? 3.264 21.129 -7.155 1.00 79.25 511 GLN A CA 1
ATOM 4274 C C . GLN A 1 511 ? 3.161 20.756 -5.662 1.00 79.25 511 GLN A C 1
ATOM 4276 O O . GLN A 1 511 ? 4.159 20.747 -4.944 1.00 79.25 511 GLN A O 1
ATOM 4281 N N . ASN A 1 512 ? 1.963 20.417 -5.173 1.00 73.06 512 ASN A N 1
ATOM 4282 C CA . ASN A 1 512 ? 1.732 20.028 -3.777 1.00 73.06 512 ASN A CA 1
ATOM 4283 C C . ASN A 1 512 ? 1.487 18.516 -3.659 1.00 73.06 512 ASN A C 1
ATOM 4285 O O . ASN A 1 512 ? 0.452 18.070 -3.172 1.00 73.06 512 ASN A O 1
ATOM 4289 N N . THR A 1 513 ? 2.417 17.716 -4.186 1.00 75.81 513 THR A N 1
ATOM 4290 C CA . THR A 1 513 ? 2.273 16.251 -4.284 1.00 75.81 513 THR A CA 1
ATOM 4291 C C . THR A 1 513 ? 3.149 15.488 -3.288 1.00 75.81 513 THR A C 1
ATOM 4293 O O . THR A 1 513 ? 2.979 14.285 -3.085 1.00 75.81 513 THR A O 1
ATOM 4296 N N . GLN A 1 514 ? 4.084 16.182 -2.635 1.00 74.50 514 GLN A N 1
ATOM 4297 C CA . GLN A 1 514 ? 5.115 15.559 -1.817 1.00 74.50 514 GLN A CA 1
ATOM 4298 C C . GLN A 1 514 ? 4.521 14.855 -0.588 1.00 74.50 514 GLN A C 1
ATOM 4300 O O . GLN A 1 514 ? 3.903 15.475 0.275 1.00 74.50 514 GLN A O 1
ATOM 4305 N N . GLY A 1 515 ? 4.756 13.543 -0.490 1.00 74.06 515 GLY A N 1
ATOM 4306 C CA . GLY A 1 515 ? 4.254 12.705 0.605 1.00 74.06 515 GLY A CA 1
ATOM 4307 C C . GLY A 1 515 ? 2.837 12.160 0.399 1.00 74.06 515 GLY A C 1
ATOM 4308 O O . GLY A 1 515 ? 2.329 11.479 1.288 1.00 74.06 515 GLY A O 1
ATOM 4309 N N . LEU A 1 516 ? 2.214 12.419 -0.755 1.00 85.25 516 LEU A N 1
ATOM 4310 C CA . LEU A 1 516 ? 0.899 11.890 -1.107 1.00 85.25 516 LEU A CA 1
ATOM 4311 C C . LEU A 1 516 ? 1.008 10.583 -1.903 1.00 85.25 516 LEU A C 1
ATOM 4313 O O . LEU A 1 516 ? 1.926 10.389 -2.702 1.00 85.25 516 LEU A O 1
ATOM 4317 N N . ALA A 1 517 ? 0.026 9.696 -1.725 1.00 84.50 517 ALA A N 1
ATOM 4318 C CA . ALA A 1 517 ? -0.049 8.428 -2.455 1.00 84.50 517 ALA A CA 1
ATOM 4319 C C . ALA A 1 517 ? -0.107 8.631 -3.980 1.00 84.50 517 ALA A C 1
ATOM 4321 O O . ALA A 1 517 ? 0.472 7.839 -4.724 1.00 84.50 517 ALA A O 1
ATOM 4322 N N . ALA A 1 518 ? -0.738 9.720 -4.434 1.00 88.31 518 ALA A N 1
ATOM 4323 C CA . ALA A 1 518 ? -0.825 10.081 -5.843 1.00 88.31 518 ALA A CA 1
ATOM 4324 C C . ALA A 1 518 ? 0.551 10.249 -6.511 1.00 88.31 518 ALA A C 1
ATOM 4326 O O . ALA A 1 518 ? 0.731 9.780 -7.630 1.00 88.31 518 ALA A O 1
ATOM 4327 N N . ASP A 1 519 ? 1.528 10.865 -5.833 1.00 87.06 519 ASP A N 1
ATOM 4328 C CA . ASP A 1 519 ? 2.883 11.050 -6.377 1.00 87.06 519 ASP A CA 1
ATOM 4329 C C . ASP A 1 519 ? 3.572 9.700 -6.610 1.00 87.06 519 ASP A C 1
ATOM 4331 O O . ASP A 1 519 ? 4.097 9.429 -7.687 1.00 87.06 519 ASP A O 1
ATOM 4335 N N . THR A 1 520 ? 3.478 8.798 -5.628 1.00 87.06 520 THR A N 1
ATOM 4336 C CA . THR A 1 520 ? 4.040 7.443 -5.744 1.00 87.06 520 THR A CA 1
ATOM 4337 C C . THR A 1 520 ? 3.349 6.641 -6.845 1.00 87.06 520 THR A C 1
ATOM 4339 O O . THR A 1 520 ? 4.020 5.979 -7.637 1.00 87.06 520 THR A O 1
ATOM 4342 N N . LEU A 1 521 ? 2.015 6.712 -6.913 1.00 89.12 521 LEU A N 1
ATOM 4343 C CA . LEU A 1 521 ? 1.228 6.053 -7.951 1.00 89.12 521 LEU A CA 1
ATOM 4344 C C . LEU A 1 521 ? 1.672 6.514 -9.343 1.00 89.12 521 LEU A C 1
ATOM 4346 O O . LEU A 1 521 ? 2.009 5.676 -10.178 1.00 89.12 521 LEU A O 1
ATOM 4350 N N . MET A 1 522 ? 1.710 7.829 -9.578 1.00 91.62 522 MET A N 1
ATOM 4351 C CA . MET A 1 522 ? 2.021 8.371 -10.899 1.00 91.62 522 MET A CA 1
ATOM 4352 C C . MET A 1 522 ? 3.463 8.094 -11.319 1.00 91.62 522 MET A C 1
ATOM 4354 O O . MET A 1 522 ? 3.687 7.694 -12.462 1.00 91.62 522 MET A O 1
ATOM 4358 N N . ARG A 1 523 ? 4.432 8.211 -10.400 1.00 86.50 523 ARG A N 1
ATOM 4359 C CA . ARG A 1 523 ? 5.836 7.864 -10.676 1.00 86.50 523 ARG A CA 1
ATOM 4360 C C . ARG A 1 523 ? 5.985 6.413 -11.123 1.00 86.50 523 ARG A C 1
ATOM 4362 O O . ARG A 1 523 ? 6.672 6.146 -12.109 1.00 86.50 523 ARG A O 1
ATOM 4369 N N . ASN A 1 524 ? 5.331 5.491 -10.416 1.00 86.75 524 ASN A N 1
ATOM 4370 C CA . ASN A 1 524 ? 5.365 4.070 -10.744 1.00 86.75 524 ASN A CA 1
ATOM 4371 C C . ASN A 1 524 ? 4.687 3.794 -12.087 1.00 86.75 524 ASN A C 1
ATOM 4373 O O . ASN A 1 524 ? 5.285 3.138 -12.936 1.00 86.75 524 ASN A O 1
ATOM 4377 N N . GLU A 1 525 ? 3.482 4.328 -12.297 1.00 88.56 525 GLU A N 1
ATOM 4378 C CA . GLU A 1 525 ? 2.719 4.127 -13.530 1.00 88.56 525 GLU A CA 1
ATOM 4379 C C . GLU A 1 525 ? 3.503 4.614 -14.750 1.00 88.56 525 GLU A C 1
ATOM 4381 O O . GLU A 1 525 ? 3.724 3.852 -15.690 1.00 88.56 525 GLU A O 1
ATOM 4386 N N . ILE A 1 526 ? 4.034 5.841 -14.698 1.00 89.31 526 ILE A N 1
ATOM 4387 C CA . ILE A 1 526 ? 4.898 6.380 -15.754 1.00 89.31 526 ILE A CA 1
ATOM 4388 C C . ILE A 1 526 ? 6.117 5.479 -15.954 1.00 89.31 526 ILE A C 1
ATOM 4390 O O . ILE A 1 526 ? 6.485 5.205 -17.095 1.00 89.31 526 ILE A O 1
ATOM 4394 N N . GLY A 1 527 ? 6.722 4.976 -14.875 1.00 83.62 527 GLY A N 1
ATOM 4395 C CA . GLY A 1 527 ? 7.853 4.050 -14.923 1.00 83.62 527 GLY A CA 1
ATOM 4396 C C . GLY A 1 527 ? 7.605 2.808 -15.787 1.00 83.62 527 GLY A C 1
ATOM 4397 O O . GLY A 1 527 ? 8.509 2.406 -16.524 1.00 83.62 527 GLY A O 1
ATOM 4398 N N . TYR A 1 528 ? 6.389 2.253 -15.762 1.00 84.69 528 TYR A N 1
ATOM 4399 C CA . TYR A 1 528 ? 6.008 1.053 -16.518 1.00 84.69 528 TYR A CA 1
ATOM 4400 C C . TYR A 1 528 ? 5.589 1.315 -17.970 1.00 84.69 528 TYR A C 1
ATOM 4402 O O . TYR A 1 528 ? 5.540 0.378 -18.772 1.00 84.69 528 TYR A O 1
ATOM 4410 N N . LEU A 1 529 ? 5.309 2.565 -18.346 1.00 86.31 529 LEU A N 1
ATOM 4411 C CA . LEU A 1 529 ? 4.924 2.898 -19.715 1.00 86.31 529 LEU A CA 1
ATOM 4412 C C . LEU A 1 529 ? 6.101 2.723 -20.690 1.00 86.31 529 LEU A C 1
ATOM 4414 O O . LEU A 1 529 ? 7.231 3.157 -20.443 1.00 86.31 529 LEU A O 1
ATOM 4418 N N . SER A 1 530 ? 5.823 2.150 -21.864 1.00 84.31 530 SER A N 1
ATOM 4419 C CA . SER A 1 530 ? 6.774 2.164 -22.982 1.00 84.31 530 SER A CA 1
ATOM 4420 C C . SER A 1 530 ? 7.039 3.596 -23.460 1.00 84.31 530 SER A C 1
ATOM 4422 O O . SER A 1 530 ? 6.227 4.493 -23.251 1.00 84.31 530 SER A O 1
ATOM 4424 N N . TYR A 1 531 ? 8.148 3.823 -24.167 1.00 82.94 531 TYR A N 1
ATOM 4425 C CA . TYR A 1 531 ? 8.506 5.152 -24.678 1.00 82.94 531 TYR A CA 1
ATOM 4426 C C . TYR A 1 531 ? 7.378 5.839 -25.475 1.00 82.94 531 TYR A C 1
ATOM 4428 O O . TYR A 1 531 ? 7.098 7.021 -25.269 1.00 82.94 531 TYR A O 1
ATOM 4436 N N . ASP A 1 532 ? 6.706 5.116 -26.379 1.00 80.94 532 ASP A N 1
ATOM 4437 C CA . ASP A 1 532 ? 5.620 5.708 -27.166 1.00 80.94 532 ASP A CA 1
ATOM 4438 C C . ASP A 1 532 ? 4.391 6.024 -26.296 1.00 80.94 532 ASP A C 1
ATOM 4440 O O . ASP A 1 532 ? 3.799 7.090 -26.471 1.00 80.94 532 ASP A O 1
ATOM 4444 N N . GLN A 1 533 ? 4.076 5.182 -25.303 1.00 88.69 533 GLN A N 1
ATOM 4445 C CA . GLN A 1 533 ? 3.024 5.461 -24.319 1.00 88.69 533 GLN A CA 1
ATOM 4446 C C . GLN A 1 533 ? 3.376 6.661 -23.432 1.00 88.69 533 GLN A C 1
ATOM 4448 O O . GLN A 1 533 ? 2.539 7.544 -23.277 1.00 88.69 533 GLN A O 1
ATOM 4453 N N . LYS A 1 534 ? 4.613 6.750 -22.919 1.00 89.81 534 LYS A N 1
ATOM 4454 C CA . LYS A 1 534 ? 5.111 7.904 -22.147 1.00 89.81 534 LYS A CA 1
ATOM 4455 C C . LYS A 1 534 ? 4.941 9.196 -22.928 1.00 89.81 534 LYS A C 1
ATOM 4457 O O . LYS A 1 534 ? 4.442 10.173 -22.390 1.00 89.81 534 LYS A O 1
ATOM 4462 N N . LYS A 1 535 ? 5.292 9.197 -24.216 1.00 87.62 535 LYS A N 1
ATOM 4463 C CA . LYS A 1 535 ? 5.157 10.375 -25.081 1.00 87.62 535 LYS A CA 1
ATOM 4464 C C . LYS A 1 535 ? 3.701 10.818 -25.241 1.00 87.62 535 LYS A C 1
ATOM 4466 O O . LYS A 1 535 ? 3.417 12.012 -25.193 1.00 87.62 535 LYS A O 1
ATOM 4471 N N . ASP A 1 536 ? 2.782 9.885 -25.478 1.00 89.62 536 ASP A N 1
ATOM 4472 C CA . ASP A 1 536 ? 1.365 10.222 -25.656 1.00 89.62 536 ASP A CA 1
ATOM 4473 C C . ASP A 1 536 ? 0.674 10.555 -24.324 1.00 89.62 536 ASP A C 1
ATOM 4475 O O . ASP A 1 536 ? -0.261 11.357 -24.298 1.00 89.62 536 ASP A O 1
ATOM 4479 N N . PHE A 1 537 ? 1.170 10.006 -23.215 1.00 92.50 537 PHE A N 1
ATOM 4480 C CA . PHE A 1 537 ? 0.752 10.363 -21.865 1.00 92.50 537 PHE A CA 1
ATOM 4481 C C . PHE A 1 537 ? 1.234 11.768 -21.478 1.00 92.50 537 PHE A C 1
ATOM 4483 O O . PHE A 1 537 ? 0.410 12.600 -21.114 1.00 92.50 537 PHE A O 1
ATOM 4490 N N . TYR A 1 538 ? 2.515 12.084 -21.695 1.00 92.25 538 TYR A N 1
ATOM 4491 C CA . TYR A 1 538 ? 3.107 13.409 -21.461 1.00 92.25 538 TYR A CA 1
ATOM 4492 C C . TYR A 1 538 ? 2.384 14.521 -22.231 1.00 92.25 538 TYR A C 1
ATOM 4494 O O . TYR A 1 538 ? 2.164 15.604 -21.708 1.00 92.25 538 TYR A O 1
ATOM 4502 N N . LYS A 1 539 ? 1.931 14.259 -23.464 1.00 91.19 539 LYS A N 1
ATOM 4503 C CA . LYS A 1 539 ? 1.133 15.239 -24.228 1.00 91.19 539 LYS A CA 1
ATOM 4504 C C . LYS A 1 539 ? -0.211 15.581 -23.585 1.00 91.19 539 LYS A C 1
ATOM 4506 O O . LYS A 1 539 ? -0.732 16.662 -23.846 1.00 91.19 539 LYS A O 1
ATOM 4511 N N . ARG A 1 540 ? -0.813 14.640 -22.852 1.00 92.75 540 ARG A N 1
ATOM 4512 C CA . ARG A 1 540 ? -2.116 14.821 -22.196 1.00 92.75 540 ARG A CA 1
ATOM 4513 C C . ARG A 1 540 ? -1.960 15.363 -20.779 1.00 92.75 540 ARG A C 1
ATOM 4515 O O . ARG A 1 540 ? -2.766 16.193 -20.376 1.00 92.75 540 ARG A O 1
ATOM 4522 N N . TYR A 1 541 ? -0.934 14.903 -20.067 1.00 93.75 541 TYR A N 1
ATOM 4523 C CA . TYR A 1 541 ? -0.704 15.196 -18.658 1.00 93.75 541 TYR A CA 1
ATOM 4524 C C . TYR A 1 541 ? 0.786 15.474 -18.372 1.00 93.75 541 TYR A C 1
ATOM 4526 O O . TYR A 1 541 ? 1.443 14.659 -17.722 1.00 93.75 541 TYR A O 1
ATOM 4534 N N . PRO A 1 542 ? 1.345 16.593 -18.867 1.00 93.31 542 PRO A N 1
ATOM 4535 C CA . PRO A 1 542 ? 2.767 16.903 -18.702 1.00 93.31 542 PRO A CA 1
ATOM 4536 C C . PRO A 1 542 ? 3.188 16.999 -17.231 1.00 93.31 542 PRO A C 1
ATOM 4538 O O . PRO A 1 542 ? 4.207 16.428 -16.865 1.00 93.31 542 PRO A O 1
ATOM 4541 N N . GLU A 1 543 ? 2.364 17.608 -16.374 1.00 92.81 543 GLU A N 1
ATOM 4542 C CA . GLU A 1 543 ? 2.693 17.839 -14.955 1.00 92.81 543 GLU A CA 1
ATOM 4543 C C . GLU A 1 543 ? 2.794 16.558 -14.108 1.00 92.81 543 GLU A C 1
ATOM 4545 O O . GLU A 1 543 ? 3.286 16.598 -12.986 1.00 92.81 543 GLU A O 1
ATOM 4550 N N . PHE A 1 544 ? 2.342 15.401 -14.610 1.00 93.06 544 PHE A N 1
ATOM 4551 C CA . PHE A 1 544 ? 2.575 14.131 -13.911 1.00 93.06 544 PHE A CA 1
ATOM 4552 C C . PHE A 1 544 ? 4.033 13.671 -13.963 1.00 93.06 544 PHE A C 1
ATOM 4554 O O . PHE A 1 544 ? 4.413 12.814 -13.167 1.00 93.06 544 PHE A O 1
ATOM 4561 N N . PHE A 1 545 ? 4.825 14.199 -14.896 1.00 92.00 545 PHE A N 1
ATOM 4562 C CA . PHE A 1 545 ? 6.237 13.877 -15.024 1.00 92.00 545 PHE A CA 1
ATOM 4563 C C . PHE A 1 545 ? 7.041 14.811 -14.129 1.00 92.00 545 PHE A C 1
ATOM 4565 O O . PHE A 1 545 ? 6.927 16.030 -14.229 1.00 92.00 545 PHE A O 1
ATOM 4572 N N . ASP A 1 546 ? 7.870 14.234 -13.266 1.00 86.56 546 ASP A N 1
ATOM 4573 C CA . ASP A 1 546 ? 8.873 15.016 -12.550 1.00 86.56 546 ASP A CA 1
ATOM 4574 C C . ASP A 1 546 ? 10.032 15.441 -13.476 1.00 86.56 546 ASP A C 1
ATOM 4576 O O . ASP A 1 546 ? 10.151 14.967 -14.610 1.00 86.56 546 ASP A O 1
ATOM 4580 N N . GLU A 1 547 ? 10.898 16.337 -12.989 1.00 85.81 547 GLU A N 1
ATOM 4581 C CA . GLU A 1 547 ? 12.021 16.873 -13.774 1.00 85.81 547 GLU A CA 1
ATOM 4582 C C . GLU A 1 547 ? 12.973 15.778 -14.289 1.00 85.81 547 GLU A C 1
ATOM 4584 O O . GLU A 1 547 ? 13.467 15.877 -15.415 1.00 85.81 547 GLU A O 1
ATOM 4589 N N . ASP A 1 548 ? 13.205 14.721 -13.503 1.00 85.81 548 ASP A N 1
ATOM 4590 C CA . ASP A 1 548 ? 14.083 13.613 -13.888 1.00 85.81 548 ASP A CA 1
ATOM 4591 C C . ASP A 1 548 ? 13.431 12.776 -14.999 1.00 85.81 548 ASP A C 1
ATOM 4593 O O . ASP A 1 548 ? 14.063 12.469 -16.009 1.00 85.81 548 ASP A O 1
ATOM 4597 N N . GLN A 1 549 ? 12.143 12.453 -14.861 1.00 88.19 549 GLN A N 1
ATOM 4598 C CA . GLN A 1 549 ? 11.360 11.694 -15.835 1.00 88.19 549 GLN A CA 1
ATOM 4599 C C . GLN A 1 549 ? 11.163 12.460 -17.144 1.00 88.19 549 GLN A C 1
ATOM 4601 O O . GLN A 1 549 ? 11.213 11.861 -18.224 1.00 88.19 549 GLN A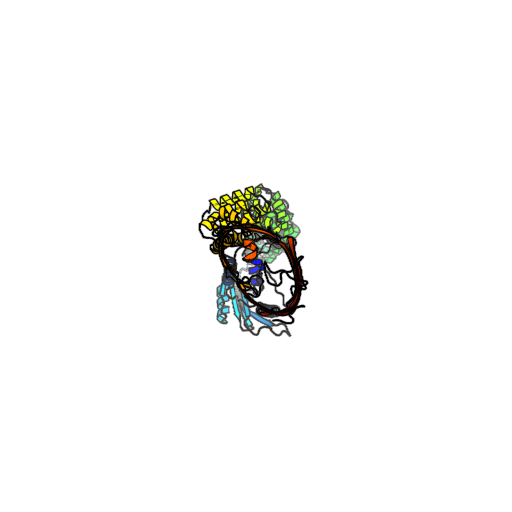 O 1
ATOM 4606 N N . GLU A 1 550 ? 10.939 13.772 -17.073 1.00 88.50 550 GLU A N 1
ATOM 4607 C CA . GLU A 1 550 ? 10.912 14.626 -18.254 1.00 88.50 550 GLU A CA 1
ATOM 4608 C C . GLU A 1 550 ? 12.291 14.650 -18.923 1.00 88.50 550 GLU A C 1
ATOM 4610 O O . GLU A 1 550 ? 12.391 14.436 -20.136 1.00 88.50 550 GLU A O 1
ATOM 4615 N N . GLY A 1 551 ? 13.354 14.855 -18.139 1.00 87.44 551 GLY A N 1
ATOM 4616 C CA . GLY A 1 551 ? 14.735 14.827 -18.612 1.00 87.44 551 GLY A CA 1
ATOM 4617 C C . GLY A 1 551 ? 15.069 13.523 -19.335 1.00 87.44 551 GLY A C 1
ATOM 4618 O O . GLY A 1 551 ? 15.547 13.551 -20.471 1.00 87.44 551 GLY A O 1
ATOM 4619 N N . ASP A 1 552 ? 14.729 12.385 -18.733 1.00 86.50 552 ASP A N 1
ATOM 4620 C CA . ASP A 1 552 ? 14.914 11.048 -19.296 1.00 86.50 552 ASP A CA 1
ATOM 4621 C C . ASP A 1 552 ? 14.119 10.851 -20.592 1.00 86.50 552 ASP A C 1
ATOM 4623 O O . ASP A 1 552 ? 14.651 10.331 -21.580 1.00 86.50 552 ASP A O 1
ATOM 4627 N N . LEU A 1 553 ? 12.858 11.299 -20.638 1.00 88.75 553 LEU A N 1
ATOM 4628 C CA . LEU A 1 553 ? 12.024 11.210 -21.839 1.00 88.75 553 LEU A CA 1
ATOM 4629 C C . LEU A 1 553 ? 12.589 12.069 -22.980 1.00 88.75 553 LEU A C 1
ATOM 4631 O O . LEU A 1 553 ? 12.613 11.630 -24.139 1.00 88.75 553 LEU A O 1
ATOM 4635 N N . GLN A 1 554 ? 13.072 13.275 -22.671 1.00 87.75 554 GLN A N 1
ATOM 4636 C CA . GLN A 1 554 ? 13.739 14.151 -23.635 1.00 87.75 554 GLN A CA 1
ATOM 4637 C C . GLN A 1 554 ? 15.048 13.534 -24.139 1.00 87.75 554 GLN A C 1
ATOM 4639 O O . GLN A 1 554 ? 15.335 13.578 -25.339 1.00 87.75 554 GLN A O 1
ATOM 4644 N N . ASP A 1 555 ? 15.834 12.929 -23.257 1.00 87.00 555 ASP A N 1
ATOM 4645 C CA . ASP A 1 555 ? 17.078 12.252 -23.601 1.00 87.00 555 ASP A CA 1
ATOM 4646 C C . ASP A 1 555 ? 16.839 11.022 -24.476 1.00 87.00 555 ASP A C 1
ATOM 4648 O O . ASP A 1 555 ? 17.522 10.832 -25.489 1.00 87.00 555 ASP A O 1
ATOM 4652 N N . GLU A 1 556 ? 15.836 10.212 -24.145 1.00 85.12 556 GLU A N 1
ATOM 4653 C CA . GLU A 1 556 ? 15.421 9.073 -24.956 1.00 85.12 556 GLU A CA 1
ATOM 4654 C C . GLU A 1 556 ? 14.903 9.540 -26.326 1.00 85.12 556 GLU A C 1
ATOM 4656 O O . GLU A 1 556 ? 15.247 8.950 -27.357 1.00 85.12 556 GLU A O 1
ATOM 4661 N N . TYR A 1 557 ? 14.163 10.655 -26.378 1.00 86.12 557 TYR A N 1
ATOM 4662 C CA . TYR A 1 557 ? 13.767 11.295 -27.634 1.00 86.12 557 TYR A CA 1
ATOM 4663 C C . TYR A 1 557 ? 14.982 11.750 -28.451 1.00 86.12 557 TYR A C 1
ATOM 4665 O O . TYR A 1 557 ? 15.068 11.439 -29.640 1.00 86.12 557 TYR A O 1
ATOM 4673 N N . ARG A 1 558 ? 15.958 12.433 -27.845 1.00 84.56 558 ARG A N 1
ATOM 4674 C CA . ARG A 1 558 ? 17.179 12.882 -28.535 1.00 84.56 558 ARG A CA 1
ATOM 4675 C C . ARG A 1 558 ? 17.974 11.699 -29.083 1.00 84.56 558 ARG A C 1
ATOM 4677 O O . ARG A 1 558 ? 18.357 11.713 -30.254 1.00 84.56 558 ARG A O 1
ATOM 4684 N N . ARG A 1 559 ? 18.166 10.650 -28.280 1.00 83.38 559 ARG A N 1
ATOM 4685 C CA . ARG A 1 559 ? 18.903 9.442 -28.681 1.00 83.38 559 ARG A CA 1
ATOM 4686 C C . ARG A 1 559 ? 18.189 8.682 -29.788 1.00 83.38 559 ARG A C 1
ATOM 4688 O O . ARG A 1 559 ? 18.840 8.309 -30.757 1.00 83.38 559 ARG A O 1
ATOM 4695 N N . ASN A 1 560 ? 16.872 8.498 -29.709 1.00 84.56 560 ASN A N 1
ATOM 4696 C CA . ASN A 1 560 ? 16.143 7.659 -30.664 1.00 84.56 560 ASN A CA 1
ATOM 4697 C C . ASN A 1 560 ? 15.624 8.414 -31.895 1.00 84.56 560 ASN A C 1
ATOM 4699 O O . ASN A 1 560 ? 15.534 7.812 -32.961 1.00 84.56 560 ASN A O 1
ATOM 4703 N N . ARG A 1 561 ? 15.268 9.698 -31.770 1.00 86.00 561 ARG A N 1
ATOM 4704 C CA . ARG A 1 561 ? 14.611 10.500 -32.823 1.00 86.00 561 ARG A CA 1
ATOM 4705 C C . ARG A 1 561 ? 15.286 11.838 -33.139 1.00 86.00 561 ARG A C 1
ATOM 4707 O O . ARG A 1 561 ? 14.946 12.454 -34.146 1.00 86.00 561 ARG A O 1
ATOM 4714 N N . GLY A 1 562 ? 16.227 12.299 -32.313 1.00 85.56 562 GLY A N 1
ATOM 4715 C CA . GLY A 1 562 ? 16.989 13.528 -32.572 1.00 85.56 562 GLY A CA 1
ATOM 4716 C C . GLY A 1 562 ? 17.865 13.424 -33.823 1.00 85.56 562 GLY A C 1
ATOM 4717 O O . GLY A 1 562 ? 18.082 12.329 -34.328 1.00 85.56 562 GLY A O 1
ATOM 4718 N N . VAL A 1 563 ? 18.399 14.537 -34.328 1.00 91.25 563 VAL A N 1
ATOM 4719 C CA . VAL A 1 563 ? 19.331 14.544 -35.475 1.00 91.25 563 VAL A CA 1
ATOM 4720 C C . VAL A 1 563 ? 20.738 14.162 -35.003 1.00 91.25 563 VAL A C 1
ATOM 4722 O O . VAL A 1 563 ? 21.212 14.706 -34.008 1.00 91.25 563 VAL A O 1
ATOM 4725 N N . LYS A 1 564 ? 21.422 13.248 -35.707 1.00 91.81 564 LYS A N 1
ATOM 4726 C CA . LYS A 1 564 ? 22.809 12.849 -35.396 1.00 91.81 564 LYS A CA 1
ATOM 4727 C C . LYS A 1 564 ? 23.725 13.177 -36.567 1.00 91.81 564 LYS A C 1
ATOM 4729 O O . LYS A 1 564 ? 23.543 12.636 -37.651 1.00 91.81 564 LYS A O 1
ATOM 4734 N N . ALA A 1 565 ? 24.737 14.003 -36.327 1.00 92.44 565 ALA A N 1
ATOM 4735 C CA . ALA A 1 565 ? 25.852 14.193 -37.248 1.00 92.44 565 ALA A CA 1
ATOM 4736 C C . ALA A 1 565 ? 27.011 13.266 -36.851 1.00 92.44 565 ALA A C 1
ATOM 4738 O O . ALA A 1 565 ? 27.306 13.111 -35.668 1.00 92.44 565 ALA A O 1
ATOM 4739 N N . THR A 1 566 ? 27.647 12.620 -37.823 1.00 93.00 566 THR A N 1
ATOM 4740 C CA . THR A 1 566 ? 28.812 11.747 -37.618 1.00 93.00 566 THR A CA 1
ATOM 4741 C C . THR A 1 566 ? 29.913 12.165 -38.575 1.00 93.00 566 THR A C 1
ATOM 4743 O O . THR A 1 566 ? 29.661 12.291 -39.769 1.00 93.00 566 THR A O 1
ATOM 4746 N N . VAL A 1 567 ? 31.119 12.373 -38.054 1.00 94.12 567 VAL A N 1
ATOM 4747 C CA . VAL A 1 567 ? 32.333 12.539 -38.859 1.00 94.12 567 VAL A CA 1
ATOM 4748 C C . VAL A 1 567 ? 33.004 11.178 -38.943 1.00 94.12 567 VAL A C 1
ATOM 4750 O O . VAL A 1 567 ? 33.148 10.505 -37.921 1.00 94.12 567 VAL A O 1
ATOM 4753 N N . PHE A 1 568 ? 33.383 10.759 -40.143 1.00 92.88 568 PHE A N 1
ATOM 4754 C CA . PHE A 1 568 ? 34.065 9.490 -40.364 1.00 92.88 568 PHE A CA 1
ATOM 4755 C C . PHE A 1 568 ? 35.310 9.692 -41.220 1.00 92.88 568 PHE A C 1
ATOM 4757 O O . PHE A 1 568 ? 35.401 10.639 -42.001 1.00 92.88 568 PHE A O 1
ATOM 4764 N N . GLY A 1 569 ? 36.274 8.798 -41.045 1.00 91.81 569 GLY A N 1
ATOM 4765 C CA . GLY A 1 569 ? 37.551 8.825 -41.735 1.00 91.81 569 GLY A CA 1
ATOM 4766 C C . GLY A 1 569 ? 38.165 7.436 -41.730 1.00 91.81 569 GLY A C 1
ATOM 4767 O O . GLY A 1 569 ? 38.089 6.720 -40.733 1.00 91.81 569 GLY A O 1
ATOM 4768 N N . GLU A 1 570 ? 38.752 7.067 -42.850 1.00 91.94 570 GLU A N 1
ATOM 4769 C CA . GLU A 1 570 ? 39.425 5.810 -43.084 1.00 91.94 570 GLU A CA 1
ATOM 4770 C C . GLU A 1 570 ? 40.690 6.075 -43.897 1.00 91.94 570 GLU A C 1
ATOM 4772 O O . GLU A 1 570 ? 40.697 6.899 -44.810 1.00 91.94 570 GLU A O 1
ATOM 4777 N N . TYR A 1 571 ? 41.754 5.363 -43.547 1.00 89.69 571 TYR A N 1
ATOM 4778 C CA . TYR A 1 571 ? 43.013 5.336 -44.270 1.00 89.69 571 TYR A CA 1
ATOM 4779 C C . TYR A 1 571 ? 43.436 3.873 -44.387 1.00 89.69 571 TYR A C 1
ATOM 4781 O O . TYR A 1 571 ? 43.443 3.164 -43.377 1.00 89.69 571 TYR A O 1
ATOM 4789 N N . ARG A 1 572 ? 43.764 3.406 -45.592 1.00 84.44 572 ARG A N 1
ATOM 4790 C CA . ARG A 1 572 ? 44.413 2.102 -45.798 1.00 84.44 572 ARG A CA 1
ATOM 4791 C C . ARG A 1 572 ? 45.602 2.271 -46.725 1.00 84.44 572 ARG A C 1
ATOM 4793 O O . ARG A 1 572 ? 45.595 3.119 -47.612 1.00 84.44 572 ARG A O 1
ATOM 4800 N N . ASP A 1 573 ? 46.570 1.408 -46.505 1.00 82.94 573 ASP A N 1
ATOM 4801 C CA . ASP A 1 573 ? 47.764 1.242 -47.311 1.00 82.94 573 ASP A CA 1
ATOM 4802 C C . ASP A 1 573 ? 47.927 -0.266 -47.542 1.00 82.94 573 ASP A C 1
ATOM 4804 O O . ASP A 1 573 ? 47.639 -1.047 -46.625 1.00 82.94 573 ASP A O 1
ATOM 4808 N N . ASP A 1 574 ? 48.274 -0.687 -48.756 1.00 77.75 574 ASP A N 1
ATOM 4809 C CA . ASP A 1 574 ? 48.417 -2.102 -49.107 1.00 77.75 574 ASP A CA 1
ATOM 4810 C C . ASP A 1 574 ? 49.839 -2.476 -49.559 1.00 77.75 574 ASP A C 1
ATOM 4812 O O . ASP A 1 574 ? 50.694 -1.630 -49.805 1.00 77.75 574 ASP A O 1
ATOM 4816 N N . ASN A 1 575 ? 50.096 -3.784 -49.679 1.00 76.31 575 ASN A N 1
ATOM 4817 C CA . ASN A 1 575 ? 51.404 -4.327 -50.072 1.00 76.31 575 ASN A CA 1
ATOM 4818 C C . ASN A 1 575 ? 51.780 -4.054 -51.547 1.00 76.31 575 ASN A C 1
ATOM 4820 O O . ASN A 1 575 ? 52.828 -4.519 -51.994 1.00 76.31 575 ASN A O 1
ATOM 4824 N N . PHE A 1 576 ? 50.927 -3.363 -52.311 1.00 77.38 576 PHE A N 1
ATOM 4825 C CA . PHE A 1 576 ? 51.156 -2.970 -53.703 1.00 77.38 576 PHE A CA 1
ATOM 4826 C C . PHE A 1 576 ? 51.400 -1.457 -53.837 1.00 77.38 576 PHE A C 1
ATOM 4828 O O . PHE A 1 576 ? 51.276 -0.916 -54.935 1.00 77.38 576 PHE A O 1
ATOM 4835 N N . ASP A 1 577 ? 51.753 -0.787 -52.732 1.00 78.25 577 ASP A N 1
ATOM 4836 C CA . ASP A 1 577 ? 51.964 0.662 -52.642 1.00 78.25 577 ASP A CA 1
ATOM 4837 C C . ASP A 1 577 ? 50.723 1.480 -53.060 1.00 78.25 577 ASP A C 1
ATOM 4839 O O . ASP A 1 577 ? 50.849 2.602 -53.570 1.00 78.25 577 ASP A O 1
ATOM 4843 N N . ASN A 1 578 ? 49.516 0.930 -52.846 1.00 80.38 578 ASN A N 1
ATOM 4844 C CA . ASN A 1 578 ? 48.276 1.689 -52.965 1.00 80.38 578 ASN A CA 1
ATOM 4845 C C . ASN A 1 578 ? 47.904 2.301 -51.620 1.00 80.38 578 ASN A C 1
ATOM 4847 O O . ASN A 1 578 ? 47.647 1.597 -50.641 1.00 80.38 578 ASN A O 1
ATOM 4851 N N . THR A 1 579 ? 47.764 3.621 -51.608 1.00 85.50 579 THR A N 1
ATOM 4852 C CA . THR A 1 579 ? 47.308 4.370 -50.440 1.00 85.50 579 THR A CA 1
ATOM 4853 C C . THR A 1 579 ? 45.936 4.957 -50.727 1.00 85.50 579 THR A C 1
ATOM 4855 O O . THR A 1 579 ? 45.757 5.664 -51.716 1.00 85.50 579 THR A O 1
ATOM 4858 N N . PHE A 1 580 ? 44.965 4.740 -49.845 1.00 86.88 580 PHE A N 1
ATOM 4859 C CA . PHE A 1 580 ? 43.638 5.340 -49.949 1.00 86.88 580 PHE A CA 1
ATOM 4860 C C . PHE A 1 580 ? 43.246 6.045 -48.645 1.00 86.88 580 PHE A C 1
ATOM 4862 O O . PHE A 1 580 ? 43.529 5.576 -47.542 1.00 86.88 580 PHE A O 1
ATOM 4869 N N . GLY A 1 581 ? 42.565 7.177 -48.779 1.00 90.88 581 GLY A N 1
ATOM 4870 C CA . GLY A 1 581 ? 41.945 7.932 -47.703 1.00 90.88 581 GLY A CA 1
ATOM 4871 C C . GLY A 1 581 ? 40.501 8.261 -48.065 1.00 90.88 581 GLY A C 1
ATOM 4872 O O . GLY A 1 581 ? 40.235 8.843 -49.113 1.00 90.88 581 GLY A O 1
ATOM 4873 N N . ARG A 1 582 ? 39.552 7.921 -47.195 1.00 92.81 582 ARG A N 1
ATOM 4874 C CA . ARG A 1 582 ? 38.129 8.247 -47.355 1.00 92.81 582 ARG A CA 1
ATOM 4875 C C . ARG A 1 582 ? 37.633 8.928 -46.097 1.00 92.81 582 ARG A C 1
ATOM 4877 O O . ARG A 1 582 ? 37.828 8.410 -45.008 1.00 92.81 582 ARG A O 1
ATOM 4884 N N . GLY A 1 583 ? 36.978 10.071 -46.208 1.00 94.62 583 GLY A N 1
ATOM 4885 C CA . GLY A 1 583 ? 36.457 10.769 -45.037 1.00 94.62 583 GLY A CA 1
ATOM 4886 C C . GLY A 1 583 ? 35.279 11.655 -45.371 1.00 94.62 583 GLY A C 1
ATOM 4887 O O . GLY A 1 583 ? 35.087 12.037 -46.518 1.00 94.62 583 GLY A O 1
ATOM 4888 N N . GLY A 1 584 ? 34.463 11.974 -44.378 1.00 95.50 584 GLY A N 1
ATOM 4889 C CA . GLY A 1 584 ? 33.240 12.711 -44.635 1.00 95.50 584 GLY A CA 1
ATOM 4890 C C . GLY A 1 584 ? 32.409 12.994 -43.402 1.00 95.50 584 GLY A C 1
ATOM 4891 O O . GLY A 1 584 ? 32.794 12.722 -42.261 1.00 95.50 584 GLY A O 1
ATOM 4892 N N . VAL A 1 585 ? 31.232 13.547 -43.664 1.00 96.56 585 VAL A N 1
ATOM 4893 C CA . VAL A 1 585 ? 30.205 13.833 -42.669 1.00 96.56 585 VAL A CA 1
ATOM 4894 C C . VAL A 1 585 ? 28.907 13.172 -43.107 1.00 96.56 585 VAL A C 1
ATOM 4896 O O . VAL A 1 585 ? 28.508 13.264 -44.267 1.00 96.56 585 VAL A O 1
ATOM 4899 N N . SER A 1 586 ? 28.221 12.521 -42.174 1.00 96.00 586 SER A N 1
ATOM 4900 C CA . SER A 1 586 ? 26.881 11.981 -42.389 1.00 96.00 586 SER A CA 1
ATOM 4901 C C . SER A 1 586 ? 25.879 12.553 -41.398 1.00 96.00 586 SER A C 1
ATOM 4903 O O . SER A 1 586 ? 26.175 12.627 -40.204 1.00 96.00 586 SER A O 1
ATOM 4905 N N . VAL A 1 587 ? 24.680 12.887 -41.867 1.00 96.69 587 VAL A N 1
ATOM 4906 C CA . VAL A 1 587 ? 23.549 13.322 -41.043 1.00 96.69 587 VAL A CA 1
ATOM 4907 C C . VAL A 1 587 ? 22.463 12.255 -41.076 1.00 96.69 587 VAL A C 1
ATOM 4909 O O . VAL A 1 587 ? 21.971 11.897 -42.143 1.00 96.69 587 VAL A O 1
ATOM 4912 N N . GLU A 1 588 ? 22.074 11.768 -39.901 1.00 95.31 588 GLU A N 1
ATOM 4913 C CA . GLU A 1 588 ? 21.043 10.749 -39.722 1.00 95.31 588 GLU A CA 1
ATOM 4914 C C . GLU A 1 588 ? 19.784 11.333 -39.067 1.00 95.31 588 GLU A C 1
ATOM 4916 O O . GLU A 1 588 ? 19.854 11.973 -38.009 1.00 95.31 588 GLU A O 1
ATOM 4921 N N . ILE A 1 589 ? 18.631 11.051 -39.677 1.00 94.75 589 ILE A N 1
ATOM 4922 C CA . ILE A 1 589 ? 17.292 11.436 -39.216 1.00 94.75 589 ILE A CA 1
ATOM 4923 C C . ILE A 1 589 ? 16.347 10.223 -39.188 1.00 94.75 589 ILE A C 1
ATOM 4925 O O . ILE A 1 589 ? 16.573 9.226 -39.874 1.00 94.75 589 ILE A O 1
ATOM 4929 N N . GLY A 1 590 ? 15.262 10.313 -38.416 1.00 91.38 590 GLY A N 1
ATOM 4930 C CA . GLY A 1 590 ? 14.256 9.252 -38.284 1.00 91.38 590 GLY A CA 1
ATOM 4931 C C . GLY A 1 590 ? 14.265 8.592 -36.906 1.00 91.38 590 GLY A C 1
ATOM 4932 O O . GLY A 1 590 ? 14.780 9.152 -35.945 1.00 91.38 590 GLY A O 1
ATOM 4933 N N . ASN A 1 591 ? 13.663 7.408 -36.797 1.00 89.94 591 ASN A N 1
ATOM 4934 C CA . ASN A 1 591 ? 13.625 6.623 -35.565 1.00 89.94 591 ASN A CA 1
ATOM 4935 C C . ASN A 1 591 ? 14.716 5.546 -35.594 1.00 89.94 591 ASN A C 1
ATOM 4937 O O . ASN A 1 591 ? 14.562 4.524 -36.260 1.00 89.94 591 ASN A O 1
ATOM 4941 N N . ARG A 1 592 ? 15.775 5.725 -34.804 1.00 87.19 592 ARG A N 1
ATOM 4942 C CA . ARG A 1 592 ? 16.911 4.794 -34.705 1.00 87.19 592 ARG A CA 1
ATOM 4943 C C . ARG A 1 592 ? 16.548 3.392 -34.235 1.00 87.19 592 ARG A C 1
ATOM 4945 O O . ARG A 1 592 ? 17.299 2.466 -34.527 1.00 87.19 592 ARG A O 1
ATOM 4952 N N . ARG A 1 593 ? 15.399 3.206 -33.581 1.00 84.94 593 ARG A N 1
ATOM 4953 C CA . ARG A 1 593 ? 14.885 1.875 -33.223 1.00 84.94 593 ARG A CA 1
ATOM 4954 C C . ARG A 1 593 ? 14.108 1.195 -34.353 1.00 84.94 593 ARG A C 1
ATOM 4956 O O . ARG A 1 593 ? 13.814 0.017 -34.226 1.00 84.94 593 ARG A O 1
ATOM 4963 N N . LYS A 1 594 ? 13.766 1.908 -35.436 1.00 90.19 594 LYS A N 1
ATOM 4964 C CA . LYS A 1 594 ? 12.903 1.381 -36.505 1.00 90.19 594 LYS A CA 1
ATOM 4965 C C . LYS A 1 594 ? 13.344 1.759 -37.916 1.00 90.19 594 LYS A C 1
ATOM 4967 O O . LYS A 1 594 ? 13.722 0.877 -38.666 1.00 90.19 594 LYS A O 1
ATOM 4972 N N . ASN A 1 595 ? 13.296 3.038 -38.286 1.00 93.94 595 ASN A N 1
ATOM 4973 C CA . ASN A 1 595 ? 13.606 3.525 -39.635 1.00 93.94 595 ASN A CA 1
ATOM 4974 C C . ASN A 1 595 ? 14.532 4.739 -39.559 1.00 93.94 595 ASN A C 1
ATOM 4976 O O . ASN A 1 595 ? 14.141 5.758 -38.980 1.00 93.94 595 ASN A O 1
ATOM 4980 N N . THR A 1 596 ? 15.708 4.668 -40.179 1.00 95.56 596 THR A N 1
ATOM 4981 C CA . THR A 1 596 ? 16.633 5.802 -40.292 1.00 95.56 596 THR A CA 1
ATOM 4982 C C . THR A 1 596 ? 16.988 6.112 -41.735 1.00 95.56 596 THR A C 1
ATOM 4984 O O . THR A 1 596 ? 17.062 5.233 -42.593 1.00 95.56 596 THR A O 1
ATOM 4987 N N . HIS A 1 597 ? 17.220 7.396 -41.980 1.00 96.75 597 HIS A N 1
ATOM 4988 C CA . HIS A 1 597 ? 17.695 7.946 -43.238 1.00 96.75 597 HIS A CA 1
ATOM 4989 C C . HIS A 1 597 ? 19.014 8.660 -42.963 1.00 96.75 597 HIS A C 1
ATOM 4991 O O . HIS A 1 597 ? 19.060 9.557 -42.119 1.00 96.75 597 HIS A O 1
ATOM 4997 N N . SER A 1 598 ? 20.075 8.258 -43.652 1.00 96.69 598 SER A N 1
ATOM 4998 C CA . SER A 1 598 ? 21.410 8.833 -43.516 1.00 96.69 598 SER A CA 1
ATOM 4999 C C . SER A 1 598 ? 21.839 9.466 -44.832 1.00 96.69 598 SER A C 1
ATOM 5001 O O . SER A 1 598 ? 21.839 8.806 -45.869 1.00 96.69 598 SER A O 1
ATOM 5003 N N . PHE A 1 599 ? 22.197 10.745 -44.786 1.00 97.56 599 PHE A N 1
ATOM 5004 C CA . PHE A 1 599 ? 22.733 11.503 -45.913 1.00 97.56 599 PHE A CA 1
ATOM 5005 C C . PHE A 1 599 ? 24.216 11.736 -45.672 1.00 97.56 599 PHE A C 1
ATOM 5007 O O . PHE A 1 599 ? 24.591 12.228 -44.607 1.00 97.56 599 PHE A O 1
ATOM 5014 N N . LYS A 1 600 ? 25.057 11.375 -46.634 1.00 96.06 600 LYS A N 1
ATOM 5015 C CA . LYS A 1 600 ? 26.515 11.390 -46.504 1.00 96.06 600 LYS A CA 1
ATOM 5016 C C . LYS A 1 600 ? 27.111 12.338 -47.535 1.00 96.06 600 LYS A C 1
ATOM 5018 O O . LYS A 1 600 ? 26.713 12.306 -48.696 1.00 96.06 600 LYS A O 1
ATOM 5023 N N . SER A 1 601 ? 28.070 13.146 -47.105 1.00 96.88 601 SER A N 1
ATOM 5024 C CA . SER A 1 601 ? 28.998 13.862 -47.975 1.00 96.88 601 SER A CA 1
ATOM 5025 C C . SER A 1 601 ? 30.394 13.369 -47.651 1.00 96.88 601 SER A C 1
ATOM 5027 O O . SER A 1 601 ? 30.792 13.374 -46.485 1.00 96.88 601 SER A O 1
ATOM 5029 N N . GLU A 1 602 ? 31.126 12.924 -48.660 1.00 95.44 602 GLU A N 1
ATOM 5030 C CA . GLU A 1 602 ? 32.431 12.305 -48.460 1.00 95.44 602 GLU A CA 1
ATOM 5031 C C . GLU A 1 602 ? 33.457 12.732 -49.496 1.00 95.44 602 GLU A C 1
ATOM 5033 O O . GLU A 1 602 ? 33.137 13.328 -50.518 1.00 95.44 602 GLU A O 1
ATOM 5038 N N . TYR A 1 603 ? 34.710 12.449 -49.190 1.00 94.50 603 TYR A N 1
ATOM 5039 C CA . TYR A 1 603 ? 35.865 12.704 -50.017 1.00 94.50 603 TYR A CA 1
ATOM 5040 C C . TYR A 1 603 ? 36.704 11.436 -50.052 1.00 94.50 603 TYR A C 1
ATOM 5042 O O . TYR A 1 603 ? 36.986 10.853 -49.003 1.00 94.50 603 TYR A O 1
ATOM 5050 N N . LEU A 1 604 ? 37.082 11.018 -51.251 1.00 92.19 604 LEU A N 1
ATOM 5051 C CA . LEU A 1 604 ? 37.949 9.880 -51.504 1.00 92.19 604 LEU A CA 1
ATOM 5052 C C . LEU A 1 604 ? 39.204 10.393 -52.209 1.00 92.19 604 LEU A C 1
ATOM 5054 O O . LEU A 1 604 ? 39.115 10.983 -53.281 1.00 92.19 604 LEU A O 1
ATOM 5058 N N . ILE A 1 605 ? 40.362 10.133 -51.620 1.00 91.06 605 ILE A N 1
ATOM 5059 C CA . ILE A 1 605 ? 41.666 10.287 -52.255 1.00 91.06 605 ILE A CA 1
ATOM 5060 C C . ILE A 1 605 ? 42.317 8.917 -52.320 1.00 91.06 605 ILE A C 1
ATOM 5062 O O . ILE A 1 605 ? 42.330 8.197 -51.325 1.00 91.06 605 ILE A O 1
ATOM 5066 N N . PHE A 1 606 ? 42.863 8.537 -53.465 1.00 87.44 606 PHE A N 1
ATOM 5067 C CA . PHE A 1 606 ? 43.719 7.360 -53.515 1.00 87.44 606 PHE A CA 1
ATOM 5068 C C . PHE A 1 606 ? 44.874 7.562 -54.492 1.00 87.44 606 PHE A C 1
ATOM 5070 O O . PHE A 1 606 ? 44.768 8.305 -55.468 1.00 87.44 606 PHE A O 1
ATOM 5077 N N . SER A 1 607 ? 45.992 6.924 -54.177 1.00 85.06 607 SER A N 1
ATOM 5078 C CA . SER A 1 607 ? 47.222 6.900 -54.952 1.00 85.06 607 SER A CA 1
ATOM 5079 C C . SER A 1 607 ? 47.558 5.452 -55.260 1.00 85.06 607 SER A C 1
ATOM 5081 O O . SER A 1 607 ? 47.537 4.623 -54.355 1.00 85.06 607 SER A O 1
ATOM 5083 N N . ASP A 1 608 ? 47.897 5.171 -56.512 1.00 79.38 608 ASP A N 1
ATOM 5084 C CA . ASP A 1 608 ? 48.356 3.856 -56.965 1.00 79.38 608 ASP A CA 1
ATOM 5085 C C . ASP A 1 608 ? 49.745 4.010 -57.597 1.00 79.38 608 ASP A C 1
ATOM 5087 O O . ASP A 1 608 ? 49.936 4.796 -58.535 1.00 79.38 608 ASP A O 1
ATOM 5091 N N . ASN A 1 609 ? 50.715 3.285 -57.033 1.00 70.81 609 ASN A N 1
ATOM 5092 C CA . ASN A 1 609 ? 52.117 3.275 -57.451 1.00 70.81 609 ASN A CA 1
ATOM 5093 C C . ASN A 1 609 ? 52.548 1.929 -58.069 1.00 70.81 609 ASN A C 1
ATOM 5095 O O . ASN A 1 609 ? 53.733 1.740 -58.347 1.00 70.81 609 ASN A O 1
ATOM 5099 N N . ALA A 1 610 ? 51.617 1.002 -58.324 1.00 62.25 610 ALA A N 1
ATOM 5100 C CA . ALA A 1 610 ? 51.914 -0.315 -58.893 1.00 62.25 610 ALA A CA 1
ATOM 5101 C C . ALA A 1 610 ? 52.367 -0.238 -60.367 1.00 62.25 610 ALA A C 1
ATOM 5103 O O . ALA A 1 610 ? 52.999 -1.156 -60.896 1.00 62.25 610 ALA A O 1
ATOM 5104 N N . THR A 1 611 ? 52.080 0.877 -61.046 1.00 59.41 611 THR A N 1
ATOM 5105 C CA . THR A 1 611 ? 52.626 1.211 -62.369 1.00 59.41 611 THR A CA 1
ATOM 5106 C C . THR A 1 611 ? 53.809 2.176 -62.206 1.00 59.41 611 THR A C 1
ATOM 5108 O O . THR A 1 611 ? 53.847 2.946 -61.256 1.00 59.41 611 THR A O 1
ATOM 5111 N N . GLN A 1 612 ? 54.794 2.187 -63.116 1.00 59.47 612 GLN A N 1
ATOM 5112 C CA . GLN A 1 612 ? 56.009 3.040 -63.029 1.00 59.47 612 GLN A CA 1
ATOM 5113 C C . GLN A 1 612 ? 55.737 4.572 -62.988 1.00 59.47 612 GLN A C 1
ATOM 5115 O O . GLN A 1 612 ? 56.669 5.375 -63.027 1.00 59.47 612 GLN A O 1
ATOM 5120 N N . THR A 1 613 ? 54.469 4.982 -62.920 1.00 63.19 613 THR A N 1
ATOM 5121 C CA . THR A 1 613 ? 53.957 6.346 -62.807 1.00 63.19 613 THR A CA 1
ATOM 5122 C C . THR A 1 613 ? 52.974 6.435 -61.639 1.00 63.19 613 THR A C 1
ATOM 5124 O O . THR A 1 613 ? 51.905 5.834 -61.691 1.00 63.19 613 THR A O 1
ATOM 5127 N N . SER A 1 614 ? 53.306 7.227 -60.617 1.00 71.06 614 SER A N 1
ATOM 5128 C CA . SER A 1 614 ? 52.389 7.540 -59.513 1.00 71.06 614 SER A CA 1
ATOM 5129 C C . SER A 1 614 ? 51.205 8.364 -60.024 1.00 71.06 614 SER A C 1
ATOM 5131 O O . SER A 1 614 ? 51.404 9.417 -60.638 1.00 71.06 614 SER A O 1
ATOM 5133 N N . THR A 1 615 ? 49.980 7.889 -59.791 1.00 77.94 615 THR A N 1
ATOM 5134 C CA . THR A 1 615 ? 48.748 8.612 -60.145 1.00 77.94 615 THR A CA 1
ATOM 5135 C C . THR A 1 615 ? 47.883 8.820 -58.910 1.00 77.94 615 THR A C 1
ATOM 5137 O O . THR A 1 615 ? 47.627 7.879 -58.163 1.00 77.94 615 THR A O 1
ATOM 5140 N N . VAL A 1 616 ? 47.447 10.065 -58.692 1.00 86.00 616 VAL A N 1
ATOM 5141 C CA . VAL A 1 616 ? 46.589 10.461 -57.566 1.00 86.00 616 VAL A CA 1
ATOM 5142 C C . VAL A 1 616 ? 45.216 10.828 -58.102 1.00 86.00 616 VAL A C 1
ATOM 5144 O O . VAL A 1 616 ? 45.104 11.653 -59.008 1.00 86.00 616 VAL A O 1
ATOM 5147 N N . PHE A 1 617 ? 44.178 10.258 -57.503 1.00 87.94 617 PHE A N 1
ATOM 5148 C CA . PHE A 1 617 ? 42.791 10.508 -57.858 1.00 87.94 617 PHE A CA 1
ATOM 5149 C C . PHE A 1 617 ? 42.036 11.101 -56.672 1.00 87.94 617 PHE A C 1
ATOM 5151 O O . PHE A 1 617 ? 42.259 10.713 -55.524 1.00 87.94 617 PHE A O 1
ATOM 5158 N N . ASN A 1 618 ? 41.129 12.033 -56.960 1.00 92.38 618 ASN A N 1
ATOM 5159 C CA . ASN A 1 618 ? 40.337 12.750 -55.969 1.00 92.38 618 ASN A CA 1
ATOM 5160 C C . ASN A 1 618 ? 38.866 12.731 -56.380 1.00 92.38 618 ASN A C 1
ATOM 5162 O O . ASN A 1 618 ? 38.534 13.168 -57.480 1.00 92.38 618 ASN A O 1
ATOM 5166 N N . TYR A 1 619 ? 37.992 12.291 -55.478 1.00 93.75 619 TYR A N 1
ATOM 5167 C CA . TYR A 1 619 ? 36.554 12.261 -55.701 1.00 93.75 619 TYR A CA 1
ATOM 5168 C C . TYR A 1 619 ? 35.788 12.892 -54.542 1.00 93.75 619 TYR A C 1
ATOM 5170 O O . TYR A 1 619 ? 36.122 12.700 -53.373 1.00 93.75 619 TYR A O 1
ATOM 5178 N N . GLN A 1 620 ? 34.707 13.595 -54.868 1.00 95.50 620 GLN A N 1
ATOM 5179 C CA . GLN A 1 620 ? 33.725 14.092 -53.905 1.00 95.50 620 GLN A CA 1
ATOM 5180 C C . GLN A 1 620 ? 32.433 13.294 -54.026 1.00 95.50 620 GLN A C 1
ATOM 5182 O O . GLN A 1 620 ? 31.891 13.143 -55.113 1.00 95.50 620 GLN A O 1
ATOM 5187 N N . GLY A 1 621 ? 31.935 12.777 -52.911 1.00 94.50 621 GLY A N 1
ATOM 5188 C CA . GLY A 1 621 ? 30.821 11.848 -52.859 1.00 94.50 621 GLY A CA 1
ATOM 5189 C C . GLY A 1 621 ? 29.575 12.397 -52.190 1.00 94.50 621 GLY A C 1
ATOM 5190 O O . GLY A 1 621 ? 29.660 13.076 -51.164 1.00 94.50 621 GLY A O 1
ATOM 5191 N N . LEU A 1 622 ? 28.415 12.028 -52.732 1.00 97.25 622 LEU A N 1
ATOM 5192 C CA . LEU A 1 622 ? 27.122 12.136 -52.058 1.00 97.25 622 LEU A CA 1
ATOM 5193 C C . LEU A 1 622 ? 26.482 10.751 -51.958 1.00 97.25 622 LEU A C 1
ATOM 5195 O O . LEU A 1 622 ? 26.380 10.030 -52.951 1.00 97.25 622 LEU A O 1
ATOM 5199 N N . GLY A 1 623 ? 26.027 10.393 -50.761 1.00 96.19 623 GLY A N 1
ATOM 5200 C CA . GLY A 1 623 ? 25.419 9.096 -50.482 1.00 96.19 623 GLY A CA 1
ATOM 5201 C C . GLY A 1 623 ? 24.118 9.205 -49.703 1.00 96.19 623 GLY A C 1
ATOM 5202 O O . GLY A 1 623 ? 23.927 10.118 -48.896 1.00 96.19 623 GLY A O 1
ATOM 5203 N N . TYR A 1 624 ? 23.230 8.244 -49.926 1.00 97.31 624 TYR A N 1
ATOM 5204 C CA . TYR A 1 624 ? 22.008 8.065 -49.151 1.00 97.31 624 TYR A CA 1
ATOM 5205 C C . TYR A 1 624 ? 21.914 6.618 -48.684 1.00 97.31 624 TYR A C 1
ATOM 5207 O O . TYR A 1 624 ? 22.061 5.701 -49.482 1.00 97.31 624 TYR A O 1
ATOM 5215 N N . GLU A 1 625 ? 21.629 6.403 -47.404 1.00 97.06 625 GLU A N 1
ATOM 5216 C CA . GLU A 1 625 ? 21.417 5.076 -46.830 1.00 97.06 625 GLU A CA 1
ATOM 5217 C C . GLU A 1 625 ? 20.113 5.052 -46.032 1.00 97.06 625 GLU A C 1
ATOM 5219 O O . GLU A 1 625 ? 19.909 5.845 -45.112 1.00 97.06 625 GLU A O 1
ATOM 5224 N N . PHE A 1 626 ? 19.235 4.116 -46.377 1.00 97.81 626 PHE A N 1
ATOM 5225 C CA . PHE A 1 626 ? 18.079 3.747 -45.574 1.00 97.81 626 PHE A CA 1
ATOM 5226 C C . PHE A 1 626 ? 18.430 2.547 -44.700 1.00 97.81 626 PHE A C 1
ATOM 5228 O O . PHE A 1 626 ? 18.963 1.559 -45.210 1.00 97.81 626 PHE A O 1
ATOM 5235 N N . ALA A 1 627 ? 18.075 2.598 -43.416 1.00 96.69 627 ALA A N 1
ATOM 5236 C CA . ALA A 1 627 ? 18.155 1.445 -42.531 1.00 96.69 627 ALA A CA 1
ATOM 5237 C C . ALA A 1 627 ? 16.815 1.166 -41.843 1.00 96.69 627 ALA A C 1
ATOM 5239 O O . ALA A 1 627 ? 16.160 2.075 -41.332 1.00 96.69 627 ALA A O 1
ATOM 5240 N N . HIS A 1 628 ? 16.447 -0.111 -41.790 1.00 95.94 628 HIS A N 1
ATOM 5241 C CA . HIS A 1 628 ? 15.288 -0.617 -41.067 1.00 95.94 628 HIS A CA 1
ATOM 5242 C C . HIS A 1 628 ? 15.720 -1.618 -39.990 1.00 95.94 628 HIS A C 1
ATOM 5244 O O . HIS A 1 628 ? 16.609 -2.436 -40.228 1.00 95.94 628 HIS A O 1
ATOM 5250 N N . ARG A 1 629 ? 15.078 -1.566 -38.823 1.00 93.88 629 ARG A N 1
ATOM 5251 C CA . ARG A 1 629 ? 15.213 -2.529 -37.725 1.00 93.88 629 ARG A CA 1
ATOM 5252 C C . ARG A 1 629 ? 13.826 -3.006 -37.297 1.00 93.88 629 ARG A C 1
ATOM 5254 O O . ARG A 1 629 ? 12.907 -2.189 -37.203 1.00 93.88 629 ARG A O 1
ATOM 5261 N N . SER A 1 630 ? 13.677 -4.307 -37.053 1.00 91.00 630 SER A N 1
ATOM 5262 C CA . SER A 1 630 ? 12.449 -4.866 -36.477 1.00 91.00 630 SER A CA 1
ATOM 5263 C C . SER A 1 630 ? 12.247 -4.387 -35.037 1.00 91.00 630 SER A C 1
ATOM 5265 O O . SER A 1 630 ? 13.193 -3.965 -34.372 1.00 91.00 630 SER A O 1
ATOM 5267 N N . ASP A 1 631 ? 11.010 -4.458 -34.538 1.00 83.81 631 ASP A N 1
ATOM 5268 C CA . ASP A 1 631 ? 10.681 -3.955 -33.198 1.00 83.81 631 ASP A CA 1
ATOM 5269 C C . ASP A 1 631 ? 11.442 -4.723 -32.088 1.00 83.81 631 ASP A C 1
ATOM 5271 O O . ASP A 1 631 ? 11.884 -4.113 -31.117 1.00 83.81 631 ASP A O 1
ATOM 5275 N N . ASP A 1 632 ? 11.706 -6.021 -32.283 1.00 83.31 632 ASP A N 1
ATOM 5276 C CA . ASP A 1 632 ? 12.534 -6.874 -31.409 1.00 83.31 632 ASP A CA 1
ATOM 5277 C C . ASP A 1 632 ? 14.056 -6.728 -31.627 1.00 83.31 632 ASP A C 1
ATOM 5279 O O . ASP A 1 632 ? 14.845 -7.415 -30.980 1.00 83.31 632 ASP A O 1
ATOM 5283 N N . GLN A 1 633 ? 14.476 -5.846 -32.543 1.00 81.62 633 GLN A N 1
ATOM 5284 C CA . GLN A 1 633 ? 15.867 -5.596 -32.945 1.00 81.62 633 GLN A CA 1
ATOM 5285 C C . GLN A 1 633 ? 16.622 -6.821 -33.503 1.00 81.62 633 GLN A C 1
ATOM 5287 O O . GLN A 1 633 ? 17.841 -6.756 -33.682 1.00 81.62 633 GLN A O 1
ATOM 5292 N N . GLN A 1 634 ? 15.935 -7.925 -33.818 1.00 91.31 634 GLN A N 1
ATOM 5293 C CA . GLN A 1 634 ? 16.570 -9.131 -34.362 1.00 91.31 634 GLN A CA 1
ATOM 5294 C C . GLN A 1 634 ? 16.932 -8.984 -35.838 1.00 91.31 634 GLN A C 1
ATOM 5296 O O . GLN A 1 634 ? 17.945 -9.518 -36.279 1.00 91.31 634 GLN A O 1
ATOM 5301 N N . PHE A 1 635 ? 16.128 -8.263 -36.616 1.00 93.69 635 PHE A N 1
ATOM 5302 C CA . PHE A 1 635 ? 16.331 -8.075 -38.046 1.00 93.69 635 PHE A CA 1
ATOM 5303 C C . PHE A 1 635 ? 16.806 -6.654 -38.350 1.00 93.69 635 PHE A C 1
ATOM 5305 O O . PHE A 1 635 ? 16.221 -5.677 -37.882 1.00 93.69 635 PHE A O 1
ATOM 5312 N N . GLN A 1 636 ? 17.832 -6.537 -39.192 1.00 95.00 636 GLN A N 1
ATOM 5313 C CA . GLN A 1 636 ? 18.332 -5.272 -39.715 1.00 95.00 636 GLN A CA 1
ATOM 5314 C C . GLN A 1 636 ? 18.422 -5.328 -41.240 1.00 95.00 636 GLN A C 1
ATOM 5316 O O . GLN A 1 636 ? 18.995 -6.252 -41.806 1.00 95.00 636 GLN A O 1
ATOM 5321 N N . PHE A 1 637 ? 17.936 -4.291 -41.910 1.00 97.19 637 PHE A N 1
ATOM 5322 C CA . PHE A 1 637 ? 18.113 -4.076 -43.341 1.00 97.19 637 PHE A CA 1
ATOM 5323 C C . PHE A 1 637 ? 18.778 -2.724 -43.578 1.00 97.19 637 PHE A C 1
ATOM 5325 O O . PHE A 1 637 ? 18.461 -1.751 -42.896 1.00 97.19 637 PHE A O 1
ATOM 5332 N N . ARG A 1 638 ? 19.694 -2.650 -44.541 1.00 97.50 638 ARG A N 1
ATOM 5333 C CA . ARG A 1 638 ? 20.295 -1.406 -45.026 1.00 97.50 638 ARG A CA 1
ATOM 5334 C C . ARG A 1 638 ? 20.360 -1.423 -46.540 1.00 97.50 638 ARG A C 1
ATOM 5336 O O . ARG A 1 638 ? 20.762 -2.431 -47.115 1.00 97.50 638 ARG A O 1
ATOM 5343 N N . ALA A 1 639 ? 20.022 -0.311 -47.174 1.00 97.75 639 ALA A N 1
ATOM 5344 C CA . ALA A 1 639 ? 20.217 -0.139 -48.603 1.00 97.75 639 ALA A CA 1
ATOM 5345 C C . ALA A 1 639 ? 20.512 1.317 -48.942 1.00 97.75 639 ALA A C 1
ATOM 5347 O O . ALA A 1 639 ? 19.887 2.224 -48.390 1.00 97.75 639 ALA A O 1
ATOM 5348 N N . GLY A 1 640 ? 21.446 1.544 -49.859 1.00 96.56 640 GLY A N 1
ATOM 5349 C CA . GLY A 1 640 ? 21.836 2.900 -50.203 1.00 96.56 640 GLY A CA 1
ATOM 5350 C C . GLY A 1 640 ? 22.791 3.000 -51.385 1.00 96.56 640 GLY A C 1
ATOM 5351 O O . GLY A 1 640 ? 23.752 2.228 -51.435 1.00 96.56 640 GLY A O 1
ATOM 5352 N N . PRO A 1 641 ? 22.550 3.925 -52.329 1.00 97.06 641 PRO A N 1
ATOM 5353 C CA . PRO A 1 641 ? 23.533 4.311 -53.324 1.00 97.06 641 PRO A CA 1
ATOM 5354 C C . PRO A 1 641 ? 24.451 5.430 -52.811 1.00 97.06 641 PRO A C 1
ATOM 5356 O O . PRO A 1 641 ? 24.047 6.292 -52.023 1.00 97.06 641 PRO A O 1
ATOM 5359 N N . THR A 1 642 ? 25.658 5.458 -53.357 1.00 96.25 642 THR A N 1
ATOM 5360 C CA . THR A 1 642 ? 26.622 6.553 -53.250 1.00 96.25 642 THR A CA 1
ATOM 5361 C C . THR A 1 642 ? 27.135 6.873 -54.650 1.00 96.25 642 THR A C 1
ATOM 5363 O O . THR A 1 642 ? 27.325 5.974 -55.460 1.00 96.25 642 THR A O 1
ATOM 5366 N N . VAL A 1 643 ? 27.361 8.148 -54.959 1.00 96.19 643 VAL A N 1
ATOM 5367 C CA . VAL A 1 643 ? 28.009 8.563 -56.210 1.00 96.19 643 VAL A CA 1
ATOM 5368 C C . VAL A 1 643 ? 29.196 9.448 -55.873 1.00 96.19 643 VAL A C 1
ATOM 5370 O O . VAL A 1 643 ? 29.027 10.439 -55.163 1.00 96.19 643 VAL A O 1
ATOM 5373 N N . LEU A 1 644 ? 30.373 9.086 -56.381 1.00 94.38 644 LEU A N 1
ATOM 5374 C CA . LEU A 1 644 ? 31.622 9.831 -56.235 1.00 94.38 644 LEU A CA 1
ATOM 5375 C C . LEU A 1 644 ? 31.955 10.539 -57.557 1.00 94.38 644 LEU A C 1
ATOM 5377 O O . LEU A 1 644 ? 31.965 9.897 -58.601 1.00 94.38 644 LEU A O 1
ATOM 5381 N N . PHE A 1 645 ? 32.235 11.838 -57.524 1.00 94.75 645 PHE A N 1
ATOM 5382 C CA . PHE A 1 645 ? 32.508 12.682 -58.691 1.00 94.75 645 PHE A CA 1
ATOM 5383 C C . PHE A 1 645 ? 33.985 13.088 -58.733 1.00 94.75 645 PHE A C 1
ATOM 5385 O O . PHE A 1 645 ? 34.470 13.683 -57.767 1.00 94.75 645 PHE A O 1
ATOM 5392 N N . GLY A 1 646 ? 34.679 12.764 -59.828 1.00 89.94 646 GLY A N 1
ATOM 5393 C CA . GLY A 1 646 ? 36.068 13.151 -60.102 1.00 89.94 646 GLY A CA 1
ATOM 5394 C C . GLY A 1 646 ? 36.166 14.324 -61.087 1.00 89.94 646 GLY A C 1
ATOM 5395 O O . GLY A 1 646 ? 35.168 14.979 -61.390 1.00 89.94 646 GLY A O 1
ATOM 5396 N N . GLU A 1 647 ? 37.368 14.608 -61.604 1.00 83.31 647 GLU A N 1
ATOM 5397 C CA . GLU A 1 647 ? 37.593 15.711 -62.564 1.00 83.31 647 GLU A CA 1
ATOM 5398 C C . GLU A 1 647 ? 37.036 15.425 -63.975 1.00 83.31 647 GLU A C 1
ATOM 5400 O O . GLU A 1 647 ? 36.753 16.364 -64.721 1.00 83.31 647 GLU A O 1
ATOM 5405 N N . GLY A 1 648 ? 36.845 14.153 -64.345 1.00 82.25 648 GLY A N 1
ATOM 5406 C CA . GLY A 1 648 ? 36.351 13.752 -65.672 1.00 82.25 648 GLY A CA 1
ATOM 5407 C C . GLY A 1 648 ? 35.513 12.469 -65.704 1.00 82.25 648 GLY A C 1
ATOM 5408 O O . GLY A 1 648 ? 35.083 12.053 -66.777 1.00 82.25 648 GLY A O 1
ATOM 5409 N N . ASP A 1 649 ? 35.272 11.856 -64.549 1.00 88.12 649 ASP A N 1
ATOM 5410 C CA . ASP A 1 649 ? 34.617 10.564 -64.365 1.00 88.12 649 ASP A CA 1
ATOM 5411 C C . ASP A 1 649 ? 33.744 10.558 -63.093 1.00 88.12 649 ASP A C 1
ATOM 5413 O O . ASP A 1 649 ? 33.723 11.509 -62.303 1.00 88.12 649 ASP A O 1
ATOM 5417 N N . PHE A 1 650 ? 32.973 9.487 -62.901 1.00 90.88 650 PHE A N 1
ATOM 5418 C CA . PHE A 1 650 ? 32.223 9.264 -61.667 1.00 90.88 650 PHE A CA 1
ATOM 5419 C C . PHE A 1 650 ? 32.173 7.776 -61.320 1.00 90.88 650 PHE A C 1
ATOM 5421 O O . PHE A 1 650 ? 32.135 6.924 -62.204 1.00 90.88 650 PHE A O 1
ATOM 5428 N N . ILE A 1 651 ? 32.116 7.471 -60.023 1.00 92.56 651 ILE A N 1
ATOM 5429 C CA . ILE A 1 651 ? 32.046 6.107 -59.500 1.00 92.56 651 ILE A CA 1
ATOM 5430 C C . ILE A 1 651 ? 30.695 5.919 -58.796 1.00 92.56 651 ILE A C 1
ATOM 5432 O O . ILE A 1 651 ? 30.480 6.491 -57.721 1.00 92.56 651 ILE A O 1
ATOM 5436 N N . PRO A 1 652 ? 29.760 5.139 -59.369 1.00 93.75 652 PRO A N 1
ATOM 5437 C CA . PRO A 1 652 ? 28.579 4.682 -58.653 1.00 93.75 652 PRO A CA 1
ATOM 5438 C C . PRO A 1 652 ? 28.937 3.545 -57.689 1.00 93.75 652 PRO A C 1
ATOM 5440 O O . PRO A 1 652 ? 29.513 2.534 -58.086 1.00 93.75 652 PRO A O 1
ATOM 5443 N N . GLU A 1 653 ? 28.524 3.679 -56.436 1.00 94.88 653 GLU A N 1
ATOM 5444 C CA . GLU A 1 653 ? 28.569 2.637 -55.417 1.00 94.88 653 GLU A CA 1
ATOM 5445 C C . GLU A 1 653 ? 27.146 2.286 -54.958 1.00 94.88 653 GLU A C 1
ATOM 5447 O O . GLU A 1 653 ? 26.250 3.133 -54.901 1.00 94.88 653 GLU A O 1
ATOM 5452 N N . ALA A 1 654 ? 26.925 1.028 -54.592 1.00 95.81 654 ALA A N 1
ATOM 5453 C CA . ALA A 1 654 ? 25.673 0.579 -53.998 1.00 95.81 654 ALA A CA 1
ATOM 5454 C C . ALA A 1 654 ? 25.930 -0.426 -52.876 1.00 95.81 654 ALA A C 1
ATOM 5456 O O . ALA A 1 654 ? 26.812 -1.279 -52.975 1.00 95.81 654 ALA A O 1
ATOM 5457 N N . LEU A 1 655 ? 25.118 -0.345 -51.825 1.00 96.31 655 LEU A N 1
ATOM 5458 C CA . LEU A 1 655 ? 25.118 -1.263 -50.693 1.00 96.31 655 LEU A CA 1
ATOM 5459 C C . LEU A 1 655 ? 23.706 -1.804 -50.479 1.00 96.31 655 LEU A C 1
ATOM 5461 O O . LEU A 1 655 ? 22.757 -1.030 -50.381 1.00 96.31 655 LEU A O 1
ATOM 5465 N N . VAL A 1 656 ? 23.585 -3.119 -50.315 1.00 97.94 656 VAL A N 1
ATOM 5466 C CA . VAL A 1 656 ? 22.413 -3.784 -49.736 1.00 97.94 656 VAL A CA 1
ATOM 5467 C C . VAL A 1 656 ? 22.908 -4.749 -48.668 1.00 97.94 656 VAL A C 1
ATOM 5469 O O . VAL A 1 656 ? 23.802 -5.549 -48.914 1.00 97.94 656 VAL A O 1
ATOM 5472 N N . SER A 1 657 ? 22.359 -4.682 -47.462 1.00 97.56 657 SER A N 1
ATOM 5473 C CA . SER A 1 657 ? 22.780 -5.520 -46.343 1.00 97.56 657 SER A CA 1
ATOM 5474 C C . SER A 1 657 ? 21.575 -5.961 -45.527 1.00 97.56 657 SER A C 1
ATOM 5476 O O . SER A 1 657 ? 20.712 -5.155 -45.190 1.00 97.56 657 SER A O 1
ATOM 5478 N N . VAL A 1 658 ? 21.529 -7.248 -45.204 1.00 97.44 658 VAL A N 1
ATOM 5479 C CA . VAL A 1 658 ? 2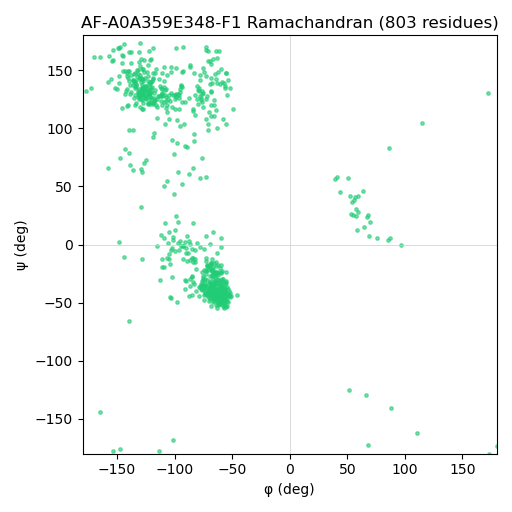0.557 -7.862 -44.302 1.00 97.44 658 VAL A CA 1
ATOM 5480 C C . VAL A 1 658 ? 21.326 -8.497 -43.150 1.00 97.44 658 VAL A C 1
ATOM 5482 O O . VAL A 1 658 ? 22.319 -9.182 -43.376 1.00 97.44 658 VAL A O 1
ATOM 5485 N N . GLY A 1 659 ? 20.879 -8.269 -41.922 1.00 96.44 659 GLY A N 1
ATOM 5486 C CA . GLY A 1 659 ? 21.410 -8.861 -40.702 1.00 96.44 659 GLY A CA 1
ATOM 5487 C C . GLY A 1 659 ? 20.291 -9.496 -39.885 1.00 96.44 659 GLY A C 1
ATOM 5488 O O . GLY A 1 659 ? 19.186 -8.959 -39.821 1.00 96.44 659 GLY A O 1
ATOM 5489 N N . TYR A 1 660 ? 20.581 -10.634 -39.268 1.00 95.75 660 TYR A N 1
ATOM 5490 C CA . TYR A 1 660 ? 19.679 -11.348 -38.378 1.00 95.75 660 TYR A CA 1
ATOM 5491 C C . TYR A 1 660 ? 20.429 -11.815 -37.127 1.00 95.75 660 TYR A C 1
ATOM 5493 O O . TYR A 1 660 ? 21.453 -12.490 -37.237 1.00 95.75 660 TYR A O 1
ATOM 5501 N N . SER A 1 661 ? 19.909 -11.464 -35.954 1.00 92.56 661 SER A N 1
ATOM 5502 C CA . SER A 1 661 ? 20.461 -11.791 -34.638 1.00 92.56 661 SER A CA 1
ATOM 5503 C C . SER A 1 661 ? 19.430 -12.569 -33.829 1.00 92.56 661 SER A C 1
ATOM 5505 O O . SER A 1 661 ? 18.347 -12.048 -33.569 1.00 92.56 661 SER A O 1
ATOM 5507 N N . LYS A 1 662 ? 19.750 -13.790 -33.399 1.00 87.19 662 LYS A N 1
ATOM 5508 C CA . LYS A 1 662 ? 18.873 -14.593 -32.532 1.00 87.19 662 LYS A CA 1
ATOM 5509 C C . LYS A 1 662 ? 19.671 -15.612 -31.724 1.00 87.19 662 LYS A C 1
ATOM 5511 O O . LYS A 1 662 ? 20.613 -16.191 -32.259 1.00 87.19 662 LYS A O 1
ATOM 5516 N N . ASP A 1 663 ? 19.269 -15.829 -30.468 1.00 77.38 663 ASP A N 1
ATOM 5517 C CA . ASP A 1 663 ? 19.710 -16.922 -29.585 1.00 77.38 663 ASP A CA 1
ATOM 5518 C C . ASP A 1 663 ? 21.217 -17.207 -29.680 1.00 77.38 663 ASP A C 1
ATOM 5520 O O . ASP A 1 663 ? 21.633 -18.302 -30.048 1.00 77.38 663 ASP A O 1
ATOM 5524 N N . SER A 1 664 ? 22.043 -16.191 -29.400 1.00 84.44 664 SER A N 1
ATOM 5525 C CA . SER A 1 664 ? 23.510 -16.315 -29.419 1.00 84.44 664 SER A CA 1
ATOM 5526 C C . SER A 1 664 ? 24.130 -16.543 -30.806 1.00 84.44 664 SER A C 1
ATOM 5528 O O . SER A 1 664 ? 25.244 -17.051 -30.919 1.00 84.44 664 SER A O 1
ATOM 5530 N N . SER A 1 665 ? 23.457 -16.110 -31.873 1.00 90.56 665 SER A N 1
ATOM 5531 C CA . SER A 1 665 ? 24.000 -16.098 -33.232 1.00 90.56 665 SER A CA 1
ATOM 5532 C C . SER A 1 665 ? 23.713 -14.783 -33.959 1.00 90.56 665 SER A C 1
ATOM 5534 O O . SER A 1 665 ? 22.676 -14.150 -33.754 1.00 90.56 665 SER A O 1
ATOM 5536 N N . PHE A 1 666 ? 24.638 -14.377 -34.825 1.00 94.56 666 PHE A N 1
ATOM 5537 C CA . PHE A 1 666 ? 24.491 -13.256 -35.747 1.00 94.56 666 PHE A CA 1
ATOM 5538 C C . PHE A 1 666 ? 24.831 -13.719 -37.157 1.00 94.56 666 PHE A C 1
ATOM 5540 O O . PHE A 1 666 ? 25.891 -14.293 -37.385 1.00 94.56 666 PHE A O 1
ATOM 5547 N N . THR A 1 667 ? 23.948 -13.465 -38.115 1.00 96.19 667 THR A N 1
ATOM 5548 C CA . THR A 1 667 ? 24.182 -13.727 -39.537 1.00 96.19 667 THR A CA 1
ATOM 5549 C C . THR A 1 667 ? 23.965 -12.446 -40.323 1.00 96.19 667 THR A C 1
ATOM 5551 O O . THR A 1 667 ? 22.945 -11.787 -40.148 1.00 96.19 667 THR A O 1
ATOM 5554 N N . SER A 1 668 ? 24.881 -12.100 -41.221 1.00 97.00 668 SER A N 1
ATOM 5555 C CA . SER A 1 668 ? 24.693 -11.014 -42.172 1.00 97.00 668 SER A CA 1
ATOM 5556 C C . SER A 1 668 ? 25.015 -11.437 -43.597 1.00 97.00 668 SER A C 1
ATOM 5558 O O . SER A 1 668 ? 25.890 -12.260 -43.861 1.00 97.00 668 SER A O 1
ATOM 5560 N N . VAL A 1 669 ? 24.268 -10.858 -44.528 1.00 98.00 669 VAL A N 1
ATOM 5561 C CA . VAL A 1 669 ? 24.477 -10.965 -45.967 1.00 98.00 669 VAL A CA 1
ATOM 5562 C C . VAL A 1 669 ? 24.583 -9.548 -46.502 1.00 98.00 669 VAL A C 1
ATOM 5564 O O . VAL A 1 669 ? 23.717 -8.712 -46.245 1.00 98.00 669 VAL A O 1
ATOM 5567 N N . GLN A 1 670 ? 25.656 -9.259 -47.221 1.00 98.00 670 GLN A N 1
ATOM 5568 C CA . GLN A 1 670 ? 25.945 -7.943 -47.764 1.00 98.00 670 GLN A CA 1
ATOM 5569 C C . GLN A 1 670 ? 26.299 -8.068 -49.240 1.00 98.00 670 GLN A C 1
ATOM 5571 O O . GLN A 1 670 ? 27.170 -8.843 -49.613 1.00 98.00 670 GLN A O 1
ATOM 5576 N N . LEU A 1 671 ? 25.620 -7.288 -50.069 1.00 97.81 671 LEU A N 1
ATOM 5577 C CA . LEU A 1 671 ? 25.918 -7.094 -51.474 1.00 97.81 671 LEU A CA 1
ATOM 5578 C C . LEU A 1 671 ? 26.425 -5.662 -51.650 1.00 97.81 671 LEU A C 1
ATOM 5580 O O . LEU A 1 671 ? 25.709 -4.710 -51.334 1.00 97.81 671 LEU A O 1
ATOM 5584 N N . THR A 1 672 ? 27.648 -5.504 -52.141 1.00 96.88 672 THR A N 1
ATOM 5585 C CA . THR A 1 672 ? 28.197 -4.207 -52.545 1.00 96.88 672 THR A CA 1
ATOM 5586 C C . THR A 1 672 ? 28.493 -4.192 -54.036 1.00 96.88 672 THR A C 1
ATOM 5588 O O . THR A 1 672 ? 28.762 -5.226 -54.647 1.00 96.88 672 THR A O 1
ATOM 5591 N N . GLY A 1 673 ? 28.418 -3.012 -54.635 1.00 94.81 673 GLY A N 1
ATOM 5592 C CA . GLY A 1 673 ? 28.849 -2.760 -56.004 1.00 94.81 673 GLY A CA 1
ATOM 5593 C C . GLY A 1 673 ? 29.591 -1.435 -56.077 1.00 94.81 673 GLY A C 1
ATOM 5594 O O . GLY A 1 673 ? 29.257 -0.517 -55.330 1.00 94.81 673 GLY A O 1
ATOM 5595 N N . GLY A 1 674 ? 30.596 -1.350 -56.940 1.00 93.25 674 GLY A N 1
ATOM 5596 C CA . GLY A 1 674 ? 31.415 -0.151 -57.126 1.00 93.25 674 GLY A CA 1
ATOM 5597 C C . GLY A 1 674 ? 32.590 -0.403 -58.065 1.00 93.25 674 GLY A C 1
ATOM 5598 O O . GLY A 1 674 ? 32.748 -1.517 -58.563 1.00 93.25 674 GLY A O 1
ATOM 5599 N N . ALA A 1 675 ? 33.414 0.612 -58.314 1.00 88.44 675 ALA A N 1
ATOM 5600 C CA . ALA A 1 675 ? 34.692 0.416 -58.998 1.00 88.44 675 ALA A CA 1
ATOM 5601 C C . ALA A 1 675 ? 35.713 -0.237 -58.051 1.00 88.44 675 ALA A C 1
ATOM 5603 O O . ALA A 1 675 ? 35.681 -0.009 -56.839 1.00 88.44 675 ALA A O 1
ATOM 5604 N N . GLU A 1 676 ? 36.623 -1.048 -58.592 1.00 87.44 676 GLU A N 1
ATOM 5605 C CA . GLU A 1 676 ? 37.815 -1.453 -57.839 1.00 87.44 676 GLU A CA 1
ATOM 5606 C C . GLU A 1 676 ? 38.811 -0.282 -57.861 1.00 87.44 676 GLU A C 1
ATOM 5608 O O . GLU A 1 676 ? 39.105 0.270 -58.921 1.00 87.44 676 GLU A O 1
ATOM 5613 N N . LEU A 1 677 ? 39.291 0.139 -56.688 1.00 85.50 677 LEU A N 1
ATOM 5614 C CA . LEU A 1 677 ? 40.070 1.372 -56.528 1.00 85.50 677 LEU A CA 1
ATOM 5615 C C . LEU A 1 677 ? 41.556 1.157 -56.844 1.00 85.50 677 LEU A C 1
ATOM 5617 O O . LEU A 1 677 ? 42.409 1.256 -55.968 1.00 85.50 677 LEU A O 1
ATOM 5621 N N . THR A 1 678 ? 41.853 0.859 -58.106 1.00 85.81 678 THR A N 1
ATOM 5622 C CA . THR A 1 678 ? 43.215 0.872 -58.656 1.00 85.81 678 THR A CA 1
ATOM 5623 C C . THR A 1 678 ? 43.245 1.726 -59.920 1.00 85.81 678 THR A C 1
ATOM 5625 O O . THR A 1 678 ? 42.251 1.817 -60.648 1.00 85.81 678 THR A O 1
ATOM 5628 N N . SER A 1 679 ? 44.392 2.337 -60.219 1.00 82.19 679 SER A N 1
ATOM 5629 C CA . SER A 1 679 ? 44.593 3.166 -61.416 1.00 82.19 679 SER A CA 1
ATOM 5630 C C . SER A 1 679 ? 44.225 2.411 -62.693 1.00 82.19 679 SER A C 1
ATOM 5632 O O . SER A 1 679 ? 43.528 2.937 -63.560 1.00 82.19 679 SER A O 1
ATOM 5634 N N . THR A 1 680 ? 44.636 1.142 -62.782 1.00 84.25 680 THR A N 1
ATOM 5635 C CA . THR A 1 680 ? 44.380 0.297 -63.951 1.00 84.25 680 THR A CA 1
ATOM 5636 C C . THR A 1 680 ? 42.906 -0.097 -64.045 1.00 84.25 680 THR A C 1
ATOM 5638 O O . THR A 1 680 ? 42.379 -0.191 -65.151 1.00 84.25 680 THR A O 1
ATOM 5641 N N . SER A 1 681 ? 42.213 -0.313 -62.924 1.00 87.44 681 SER A N 1
ATOM 5642 C CA . SER A 1 681 ? 40.779 -0.638 -62.941 1.00 87.44 681 SER A CA 1
ATOM 5643 C C . SER A 1 681 ? 39.932 0.543 -63.386 1.00 87.44 681 SER A C 1
ATOM 5645 O O . SER A 1 681 ? 39.038 0.365 -64.208 1.00 87.44 681 SER A O 1
ATOM 5647 N N . LEU A 1 682 ? 40.244 1.746 -62.906 1.00 85.31 682 LEU A N 1
ATOM 5648 C CA . LEU A 1 682 ? 39.491 2.952 -63.250 1.00 85.31 682 LEU A CA 1
ATOM 5649 C C . LEU A 1 682 ? 39.727 3.390 -64.697 1.00 85.31 682 LEU A C 1
ATOM 5651 O O . LEU A 1 682 ? 38.771 3.714 -65.388 1.00 85.31 682 LEU A O 1
ATOM 5655 N N . GLN A 1 683 ? 40.962 3.303 -65.207 1.00 83.56 683 GLN A N 1
ATOM 5656 C CA . GLN A 1 683 ? 41.251 3.588 -66.622 1.00 83.56 683 GLN A CA 1
ATOM 5657 C C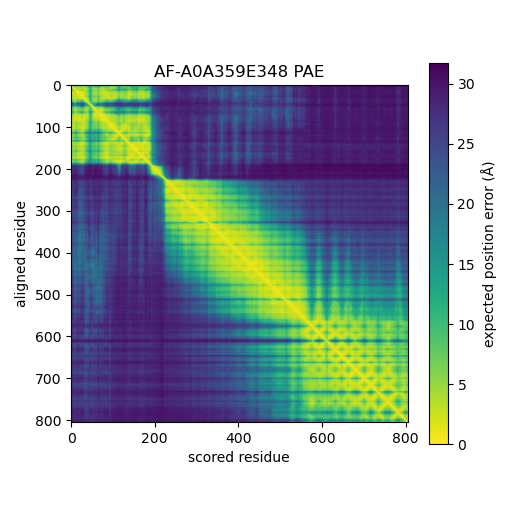 . GLN A 1 683 ? 40.546 2.633 -67.600 1.00 83.56 683 GLN A C 1
ATOM 5659 O O . GLN A 1 683 ? 40.326 3.002 -68.752 1.00 83.56 683 GLN A O 1
ATOM 5664 N N . ASN A 1 684 ? 40.230 1.407 -67.168 1.00 87.00 684 ASN A N 1
ATOM 5665 C CA . ASN A 1 684 ? 39.583 0.384 -67.994 1.00 87.00 684 ASN A CA 1
ATOM 5666 C C . ASN A 1 684 ? 38.092 0.175 -67.655 1.00 87.00 684 ASN A C 1
ATOM 5668 O O . ASN A 1 684 ? 37.508 -0.805 -68.118 1.00 87.00 684 ASN A O 1
ATOM 5672 N N . ASP A 1 685 ? 37.483 1.051 -66.845 1.00 87.81 685 ASP A N 1
ATOM 5673 C CA . ASP A 1 685 ? 36.082 0.948 -66.406 1.00 87.81 685 ASP A CA 1
ATOM 5674 C C . ASP A 1 685 ? 35.726 -0.427 -65.791 1.00 87.81 685 ASP A C 1
ATOM 5676 O O . ASP A 1 685 ? 34.670 -1.022 -66.051 1.00 87.81 685 ASP A O 1
ATOM 5680 N N . TYR A 1 686 ? 36.625 -0.974 -64.966 1.00 92.19 686 TYR A N 1
ATOM 5681 C CA . TYR A 1 686 ? 36.391 -2.226 -64.250 1.00 92.19 686 TYR A CA 1
ATOM 5682 C C . TYR A 1 686 ? 35.569 -1.998 -62.977 1.00 92.19 686 TYR A C 1
ATOM 5684 O O . TYR A 1 686 ? 36.038 -1.438 -61.984 1.00 92.19 686 TYR A O 1
ATOM 5692 N N . TYR A 1 687 ? 34.338 -2.508 -62.996 1.00 93.06 687 TYR A N 1
ATOM 5693 C CA . TYR A 1 687 ? 33.425 -2.517 -61.859 1.00 93.06 687 TYR A CA 1
ATOM 5694 C C . TYR A 1 687 ? 33.366 -3.903 -61.234 1.00 93.06 687 TYR A C 1
ATOM 5696 O O . TYR A 1 687 ? 33.545 -4.920 -61.910 1.00 93.06 687 TYR A O 1
ATOM 5704 N N . GLN A 1 688 ? 33.067 -3.941 -59.942 1.00 94.44 688 GLN A N 1
ATOM 5705 C CA . GLN A 1 688 ? 32.920 -5.167 -59.181 1.00 94.44 688 GLN A CA 1
ATOM 5706 C C . GLN A 1 688 ? 31.582 -5.219 -58.446 1.00 94.44 688 GLN A C 1
ATOM 5708 O O . GLN A 1 688 ? 31.040 -4.195 -58.022 1.00 94.44 688 GLN A O 1
ATOM 5713 N N . SER A 1 689 ? 31.060 -6.433 -58.286 1.00 96.25 689 SER A N 1
ATOM 5714 C CA . SER A 1 689 ? 29.993 -6.742 -57.341 1.00 96.25 689 SER A CA 1
ATOM 5715 C C . SER A 1 689 ? 30.467 -7.812 -56.368 1.00 96.25 689 SER A C 1
ATOM 5717 O O . SER A 1 689 ? 30.929 -8.879 -56.782 1.00 96.25 689 SER A O 1
ATOM 5719 N N . GLN A 1 690 ? 30.338 -7.531 -55.074 1.00 96.69 690 GLN A N 1
ATOM 5720 C CA . GLN A 1 690 ? 30.779 -8.392 -53.990 1.00 96.69 690 GLN A CA 1
ATOM 5721 C C . GLN A 1 690 ? 29.586 -8.856 -53.163 1.00 96.69 690 GLN A C 1
ATOM 5723 O O . GLN A 1 690 ? 28.906 -8.049 -52.535 1.00 96.69 690 GLN A O 1
ATOM 5728 N N . LEU A 1 691 ? 29.387 -10.170 -53.093 1.00 97.88 691 LEU A N 1
ATOM 5729 C CA . LEU A 1 691 ? 28.521 -10.809 -52.111 1.00 97.88 691 LEU A CA 1
ATOM 5730 C C . LEU A 1 691 ? 29.376 -11.291 -50.939 1.00 97.88 691 LEU A C 1
ATOM 5732 O O . LEU A 1 691 ? 30.330 -12.042 -51.131 1.00 97.88 691 LEU A O 1
ATOM 5736 N N . GLN A 1 692 ? 29.024 -10.892 -49.725 1.00 97.75 692 GLN A N 1
ATOM 5737 C CA . GLN A 1 692 ? 29.647 -11.328 -48.484 1.00 97.75 692 GLN A CA 1
ATOM 5738 C C . GLN A 1 692 ? 28.591 -11.936 -47.564 1.00 97.75 692 GLN A C 1
ATOM 5740 O O . GLN A 1 692 ? 27.535 -11.349 -47.339 1.00 97.75 692 GLN A O 1
ATOM 5745 N N . VAL A 1 693 ? 28.893 -13.107 -47.016 1.00 97.69 693 VAL A N 1
ATOM 5746 C CA . VAL A 1 693 ? 28.101 -13.775 -45.985 1.00 97.69 693 VAL A CA 1
ATOM 5747 C C . VAL A 1 693 ? 28.970 -13.895 -44.744 1.00 97.69 693 VAL A C 1
ATOM 5749 O O . VAL A 1 693 ? 30.110 -14.349 -44.823 1.00 97.69 693 VAL A O 1
ATOM 5752 N N . TYR A 1 694 ? 28.443 -13.486 -43.600 1.00 97.69 694 TYR A N 1
ATOM 5753 C CA . TYR A 1 694 ? 29.100 -13.603 -42.307 1.00 97.69 694 TYR A CA 1
ATOM 5754 C C . TYR A 1 694 ? 28.150 -14.276 -41.326 1.00 97.69 694 TYR A C 1
ATOM 5756 O O . TYR A 1 694 ? 26.975 -13.925 -41.257 1.00 97.69 694 TYR A O 1
ATOM 5764 N N . ARG A 1 695 ? 28.650 -15.234 -40.556 1.00 96.38 695 ARG A N 1
ATOM 5765 C CA . ARG A 1 695 ? 27.929 -15.851 -39.449 1.00 96.38 695 ARG A CA 1
ATOM 5766 C C . ARG A 1 695 ? 28.844 -15.948 -38.245 1.00 96.38 695 ARG A C 1
ATOM 5768 O O . ARG A 1 695 ? 29.993 -16.353 -38.372 1.00 96.38 695 ARG A O 1
ATOM 5775 N N . GLN A 1 696 ? 28.317 -15.619 -37.082 1.00 95.94 696 GLN A N 1
ATOM 5776 C CA . GLN A 1 696 ? 28.990 -15.766 -35.809 1.00 95.94 696 GLN A CA 1
ATOM 5777 C C . GLN A 1 696 ? 28.056 -16.455 -34.823 1.00 95.94 696 GLN A C 1
ATOM 5779 O O . GLN A 1 696 ? 26.905 -16.051 -34.687 1.00 95.94 696 GLN A O 1
ATOM 5784 N N . ASP A 1 697 ? 28.564 -17.467 -34.134 1.00 94.19 697 ASP A N 1
ATOM 5785 C CA . ASP A 1 697 ? 27.839 -18.240 -33.130 1.00 94.19 697 ASP A CA 1
ATOM 5786 C C . ASP A 1 697 ? 28.619 -18.211 -31.809 1.00 94.19 697 ASP A C 1
ATOM 5788 O O . ASP A 1 697 ? 29.847 -18.359 -31.793 1.00 94.19 697 ASP A O 1
ATOM 5792 N N . TYR A 1 698 ? 27.899 -18.012 -30.708 1.00 91.50 698 TYR A N 1
ATOM 5793 C CA . TYR A 1 698 ? 28.421 -18.069 -29.349 1.00 91.50 698 TYR A CA 1
ATOM 5794 C C . TYR A 1 698 ? 27.924 -19.351 -28.679 1.00 91.50 698 TYR A C 1
ATOM 5796 O O . TYR A 1 698 ? 26.724 -19.568 -28.517 1.00 91.50 698 TYR A O 1
ATOM 5804 N N . TRP A 1 699 ? 28.859 -20.199 -28.271 1.00 89.50 699 TRP A N 1
ATOM 5805 C CA . TRP A 1 699 ? 28.607 -21.503 -27.670 1.00 89.50 699 TRP A CA 1
ATOM 5806 C C . TRP A 1 699 ? 28.967 -21.483 -26.186 1.00 89.50 699 TRP A C 1
ATOM 5808 O O . TRP A 1 699 ? 29.862 -20.741 -25.777 1.00 89.50 699 TRP A O 1
ATOM 5818 N N . PHE A 1 700 ? 28.313 -22.343 -25.397 1.00 87.50 700 PHE A N 1
ATOM 5819 C CA . PHE A 1 700 ? 28.610 -22.550 -23.971 1.00 87.50 700 PHE A CA 1
ATOM 5820 C C . PHE A 1 700 ? 28.673 -21.227 -23.188 1.00 87.50 700 PHE A C 1
ATOM 5822 O O . PHE A 1 700 ? 29.717 -20.881 -22.637 1.00 87.50 700 PHE A O 1
ATOM 5829 N N . ASP A 1 701 ? 27.582 -20.456 -23.231 1.00 78.88 701 ASP A N 1
ATOM 5830 C CA . ASP A 1 701 ? 27.449 -19.137 -22.589 1.00 78.88 701 ASP A CA 1
ATOM 5831 C C . ASP A 1 701 ? 28.500 -18.098 -23.028 1.00 78.88 701 ASP A C 1
ATOM 5833 O O . ASP A 1 701 ? 28.783 -17.130 -22.330 1.00 78.88 701 ASP A O 1
ATOM 5837 N N . GLY A 1 702 ? 29.060 -18.268 -24.231 1.00 79.00 702 GLY A N 1
ATOM 5838 C CA . GLY A 1 702 ? 30.024 -17.341 -24.828 1.00 79.00 702 GLY A CA 1
ATOM 5839 C C . GLY A 1 702 ? 31.489 -17.735 -24.644 1.00 79.00 702 GLY A C 1
ATOM 5840 O O . GLY A 1 702 ? 32.354 -17.059 -25.200 1.00 79.00 702 GLY A O 1
ATOM 5841 N N . ASN A 1 703 ? 31.778 -18.849 -23.963 1.00 86.56 703 ASN A N 1
ATOM 5842 C CA . ASN A 1 703 ? 33.145 -19.349 -23.762 1.00 86.56 703 ASN A CA 1
ATOM 5843 C C . ASN A 1 703 ? 33.836 -19.759 -25.071 1.00 86.56 703 ASN A C 1
ATOM 5845 O O . ASN A 1 703 ? 35.064 -19.771 -25.157 1.00 86.56 703 ASN A O 1
ATOM 5849 N N . ILE A 1 704 ? 33.066 -20.111 -26.103 1.00 91.12 704 ILE A N 1
ATOM 5850 C CA . ILE A 1 704 ? 33.595 -20.391 -27.439 1.00 91.12 704 ILE A CA 1
ATOM 5851 C C . ILE A 1 704 ? 32.810 -19.561 -28.443 1.00 91.12 704 ILE A C 1
ATOM 5853 O O . ILE A 1 704 ? 31.592 -19.666 -28.529 1.00 91.12 704 ILE A O 1
ATOM 5857 N N . THR A 1 705 ? 33.508 -18.758 -29.237 1.00 93.25 705 THR A N 1
ATOM 5858 C CA . THR A 1 705 ? 32.921 -18.032 -30.364 1.00 93.25 705 THR A CA 1
ATOM 5859 C C . THR A 1 705 ? 33.464 -18.610 -31.659 1.00 93.25 705 THR A C 1
ATOM 5861 O O . THR A 1 705 ? 34.677 -18.694 -31.843 1.00 93.25 705 THR A O 1
ATOM 5864 N N . THR A 1 706 ? 32.583 -18.983 -32.580 1.00 95.69 706 THR A N 1
ATOM 5865 C CA . THR A 1 706 ? 32.978 -19.369 -33.938 1.00 95.69 706 THR A CA 1
ATOM 5866 C C . THR A 1 706 ? 32.476 -18.334 -34.924 1.00 95.69 706 THR A C 1
ATOM 5868 O O . THR A 1 706 ? 31.315 -17.938 -34.850 1.00 95.69 706 THR A O 1
ATOM 5871 N N . ALA A 1 707 ? 33.322 -17.916 -35.860 1.00 95.81 707 ALA A N 1
ATOM 5872 C CA . ALA A 1 707 ? 32.938 -17.019 -36.941 1.00 95.81 707 ALA A CA 1
ATOM 5873 C C . ALA A 1 707 ? 33.272 -17.650 -38.294 1.00 95.81 707 ALA A C 1
ATOM 5875 O O . ALA A 1 707 ? 34.361 -18.183 -38.489 1.00 95.81 707 ALA A O 1
ATOM 5876 N N . LEU A 1 708 ? 32.336 -17.573 -39.229 1.00 97.12 708 LEU A N 1
ATOM 5877 C CA . LEU A 1 708 ? 32.482 -18.002 -40.609 1.00 97.12 708 LEU A CA 1
ATOM 5878 C C . LEU A 1 708 ? 32.213 -16.797 -41.507 1.00 97.12 708 LEU A C 1
ATOM 5880 O O . LEU A 1 708 ? 31.152 -16.182 -41.424 1.00 97.12 708 LEU A O 1
ATOM 5884 N N . SER A 1 709 ? 33.155 -16.472 -42.382 1.00 97.12 709 SER A N 1
ATOM 5885 C CA . SER A 1 709 ? 32.978 -15.469 -43.425 1.00 97.12 709 SER A CA 1
ATOM 5886 C C . SER A 1 709 ? 33.206 -16.109 -44.791 1.00 97.12 709 SER A C 1
ATOM 5888 O O . SER A 1 709 ? 34.092 -16.941 -44.969 1.00 97.12 709 SER A O 1
ATOM 5890 N N . ALA A 1 710 ? 32.378 -15.756 -45.764 1.00 97.38 710 ALA A N 1
ATOM 5891 C CA . ALA A 1 710 ? 32.529 -16.162 -47.151 1.00 97.38 710 ALA A CA 1
ATOM 5892 C C . ALA A 1 710 ? 32.280 -14.953 -48.046 1.00 97.38 710 ALA A C 1
ATOM 5894 O O . ALA A 1 710 ? 31.410 -14.129 -47.762 1.00 97.38 710 ALA A O 1
ATOM 5895 N N . SER A 1 711 ? 33.044 -14.828 -49.125 1.00 97.06 711 SER A N 1
ATOM 5896 C CA . SER A 1 711 ? 32.862 -13.750 -50.091 1.00 97.06 711 SER A CA 1
ATOM 5897 C C . SER A 1 711 ? 33.060 -14.235 -51.519 1.00 97.06 711 SER A C 1
ATOM 5899 O O . SER A 1 711 ? 33.891 -15.103 -51.781 1.00 97.06 711 SER A O 1
ATOM 5901 N N . GLY A 1 712 ? 32.288 -13.660 -52.434 1.00 97.06 712 GLY A N 1
ATOM 5902 C CA . GLY A 1 712 ? 32.438 -13.806 -53.874 1.00 97.06 712 GLY A CA 1
ATOM 5903 C C . GLY A 1 712 ? 32.420 -12.426 -54.520 1.00 97.06 712 GLY A C 1
ATOM 5904 O O . GLY A 1 712 ? 31.520 -11.639 -54.246 1.00 97.06 712 GLY A O 1
ATOM 5905 N N . LYS A 1 713 ? 33.412 -12.129 -55.355 1.00 96.81 713 LYS A N 1
ATOM 5906 C CA . LYS A 1 713 ? 33.553 -10.893 -56.126 1.00 96.81 713 LYS A CA 1
ATOM 5907 C C . LYS A 1 713 ? 33.526 -11.217 -57.613 1.00 96.81 713 LYS A C 1
ATOM 5909 O O . LYS A 1 713 ? 34.341 -12.011 -58.077 1.00 96.81 713 LYS A O 1
ATOM 5914 N N . TYR A 1 714 ? 32.624 -10.589 -58.353 1.00 96.75 714 TYR A N 1
ATOM 5915 C CA . TYR A 1 714 ? 32.573 -10.643 -59.812 1.00 96.75 714 TYR A CA 1
ATOM 5916 C C . TYR A 1 714 ? 33.017 -9.304 -60.393 1.00 96.75 714 TYR A C 1
ATOM 5918 O O . TYR A 1 714 ? 32.525 -8.268 -59.953 1.00 96.75 714 TYR A O 1
ATOM 5926 N N . PHE A 1 715 ? 33.901 -9.334 -61.384 1.00 95.25 715 PHE A N 1
ATOM 5927 C CA . PHE A 1 715 ? 34.434 -8.157 -62.064 1.00 95.25 715 PHE A CA 1
ATOM 5928 C C . PHE A 1 715 ? 33.920 -8.085 -63.510 1.00 95.25 715 PHE A C 1
ATOM 5930 O O . PHE A 1 715 ? 33.727 -9.114 -64.163 1.00 95.25 715 PHE A O 1
ATOM 5937 N N . THR A 1 716 ? 33.726 -6.878 -64.050 1.00 94.38 716 THR A N 1
ATOM 5938 C CA . THR A 1 716 ? 33.193 -6.672 -65.415 1.00 94.38 716 THR A CA 1
ATOM 5939 C C . THR A 1 716 ? 34.095 -7.197 -66.535 1.00 94.38 716 THR A C 1
ATOM 5941 O O . THR A 1 716 ? 33.618 -7.406 -67.647 1.00 94.38 716 THR A O 1
ATOM 5944 N N . ASN A 1 717 ? 35.363 -7.497 -66.249 1.00 93.06 717 ASN A N 1
ATOM 5945 C CA . ASN A 1 717 ? 36.292 -8.180 -67.156 1.00 93.06 717 ASN A CA 1
ATOM 5946 C C . ASN A 1 717 ? 36.176 -9.725 -67.122 1.00 93.06 717 ASN A C 1
ATOM 5948 O O . ASN A 1 717 ? 37.082 -10.418 -67.580 1.00 93.06 717 ASN A O 1
ATOM 5952 N N . ASN A 1 718 ? 35.066 -10.269 -66.608 1.00 93.94 718 ASN A N 1
ATOM 5953 C CA . ASN A 1 718 ? 34.764 -11.704 -66.493 1.00 93.94 718 ASN A CA 1
ATOM 5954 C C . ASN A 1 718 ? 35.661 -12.488 -65.517 1.00 93.94 718 ASN A C 1
ATOM 5956 O O . ASN A 1 718 ? 35.784 -13.712 -65.622 1.00 93.94 718 ASN A O 1
ATOM 5960 N N . VAL A 1 719 ? 36.266 -11.810 -64.540 1.00 95.88 719 VAL A N 1
ATOM 5961 C CA . VAL A 1 719 ? 37.007 -12.468 -63.456 1.00 95.88 719 VAL A CA 1
ATOM 5962 C C . VAL A 1 719 ? 36.083 -12.684 -62.259 1.00 95.88 719 VAL A C 1
ATOM 5964 O O . VAL A 1 719 ? 35.333 -11.792 -61.868 1.00 95.88 719 VAL A O 1
ATOM 5967 N N . PHE A 1 720 ? 36.133 -13.872 -61.656 1.00 96.50 720 PHE A N 1
ATOM 5968 C CA . PHE A 1 720 ? 35.395 -14.198 -60.438 1.00 96.50 720 PHE A CA 1
ATOM 5969 C C . PHE A 1 720 ? 36.364 -14.672 -59.358 1.00 96.50 720 PHE A C 1
ATOM 5971 O O . PHE A 1 720 ? 37.093 -15.643 -59.556 1.00 96.50 720 PHE A O 1
ATOM 5978 N N . ARG A 1 721 ? 36.371 -13.982 -58.216 1.00 96.06 721 ARG A N 1
ATOM 5979 C CA . ARG A 1 721 ? 37.168 -14.298 -57.025 1.00 96.06 721 ARG A CA 1
ATOM 5980 C C . ARG A 1 721 ? 36.240 -14.797 -55.930 1.00 96.06 721 ARG A C 1
ATOM 5982 O O . ARG A 1 721 ? 35.221 -14.171 -55.666 1.00 96.06 721 ARG A O 1
ATOM 5989 N N . TYR A 1 722 ? 36.612 -15.862 -55.237 1.00 96.75 722 TYR A N 1
ATOM 5990 C CA . TYR A 1 722 ? 35.856 -16.369 -54.097 1.00 96.75 722 TYR A CA 1
ATOM 5991 C C . TYR A 1 722 ? 36.782 -16.778 -52.959 1.00 96.75 722 TYR A C 1
ATOM 5993 O O . TYR A 1 722 ? 37.956 -17.079 -53.157 1.00 96.75 722 TYR A O 1
ATOM 6001 N N . GLY A 1 723 ? 36.258 -16.784 -51.742 1.00 96.75 723 GLY A N 1
ATOM 6002 C CA . GLY A 1 723 ? 36.999 -17.260 -50.587 1.00 96.75 723 GLY A CA 1
ATOM 6003 C C . GLY A 1 723 ? 36.134 -17.405 -49.351 1.00 96.75 723 GLY A C 1
ATOM 6004 O O . GLY A 1 723 ? 35.048 -16.831 -49.264 1.00 96.75 723 GLY A O 1
ATOM 6005 N N . ALA A 1 724 ? 36.632 -18.180 -48.399 1.00 97.06 724 ALA A N 1
ATOM 6006 C CA . ALA A 1 724 ? 36.011 -18.393 -47.106 1.00 97.06 724 ALA A CA 1
ATOM 6007 C C . ALA A 1 724 ? 37.067 -18.427 -46.000 1.00 97.06 724 ALA A C 1
ATOM 6009 O O . ALA A 1 724 ? 38.203 -18.850 -46.214 1.00 97.06 724 ALA A O 1
ATOM 6010 N N . GLN A 1 725 ? 36.674 -17.990 -44.811 1.00 96.56 725 GLN A N 1
ATOM 6011 C CA . GLN A 1 725 ? 37.502 -17.938 -43.618 1.00 96.56 725 GLN A CA 1
ATOM 6012 C C . GLN A 1 725 ? 36.676 -18.404 -42.420 1.00 96.56 725 GLN A C 1
ATOM 6014 O O . GLN A 1 725 ? 35.556 -17.948 -42.200 1.00 96.56 725 GLN A O 1
ATOM 6019 N N . GLY A 1 726 ? 37.243 -19.317 -41.640 1.00 97.00 726 GLY A N 1
ATOM 6020 C CA . GLY A 1 726 ? 36.710 -19.773 -40.365 1.00 97.00 726 GLY A CA 1
ATOM 6021 C C . GLY A 1 726 ? 37.623 -19.336 -39.226 1.00 97.00 726 GLY A C 1
ATOM 6022 O O . GLY A 1 726 ? 38.843 -19.461 -39.324 1.00 97.00 726 GLY A O 1
ATOM 6023 N N . ARG A 1 727 ? 37.032 -18.838 -38.141 1.00 96.12 727 ARG A N 1
ATOM 6024 C CA . ARG A 1 727 ? 37.725 -18.440 -36.913 1.00 96.12 727 ARG A CA 1
ATOM 6025 C C . ARG A 1 727 ? 37.084 -19.129 -35.716 1.00 96.12 727 ARG A C 1
ATOM 6027 O O . ARG A 1 727 ? 35.860 -19.232 -35.638 1.00 96.12 727 ARG A O 1
ATOM 6034 N N . VAL A 1 728 ? 37.906 -19.565 -34.771 1.00 96.06 728 VAL A N 1
ATOM 6035 C CA . VAL A 1 728 ? 37.480 -20.081 -33.465 1.00 96.06 728 VAL A CA 1
ATOM 6036 C C . VAL A 1 728 ? 38.199 -19.272 -32.400 1.00 96.06 728 VAL A C 1
ATOM 6038 O O . VAL A 1 728 ? 39.420 -19.180 -32.431 1.00 96.06 728 VAL A O 1
ATOM 6041 N N . ILE A 1 729 ? 37.451 -18.681 -31.475 1.00 93.75 729 ILE A N 1
ATOM 6042 C CA . ILE A 1 729 ? 37.955 -17.823 -30.402 1.00 93.75 729 ILE A CA 1
ATOM 6043 C C . ILE A 1 729 ? 37.505 -18.431 -29.075 1.00 93.75 729 ILE A C 1
ATOM 6045 O O . ILE A 1 729 ? 36.323 -18.729 -28.900 1.00 93.75 729 ILE A O 1
ATOM 6049 N N . LEU A 1 730 ? 38.437 -18.608 -28.144 1.00 92.38 730 LEU A N 1
ATOM 6050 C CA . LEU A 1 730 ? 38.171 -19.133 -26.807 1.00 92.38 730 LEU A CA 1
ATOM 6051 C C . LEU A 1 730 ? 38.160 -17.982 -25.800 1.00 92.38 730 LEU A C 1
ATOM 6053 O O . LEU A 1 730 ? 39.172 -17.311 -25.618 1.00 92.38 730 LEU A O 1
ATOM 6057 N N . ASP A 1 731 ? 37.030 -17.755 -25.139 1.00 84.69 731 ASP A N 1
ATOM 6058 C CA . ASP A 1 731 ? 36.883 -16.768 -24.067 1.00 84.69 731 ASP A CA 1
ATOM 6059 C C . ASP A 1 731 ? 37.012 -17.491 -22.718 1.00 84.69 731 ASP A C 1
ATOM 6061 O O . ASP A 1 731 ? 36.050 -18.022 -22.173 1.00 84.69 731 ASP A O 1
ATOM 6065 N N . LEU A 1 732 ? 38.250 -17.625 -22.232 1.00 75.00 732 LEU A N 1
ATOM 6066 C CA . LEU A 1 732 ? 38.590 -18.543 -21.135 1.00 75.00 732 LEU A CA 1
ATOM 6067 C C . LEU A 1 732 ? 38.361 -17.960 -19.729 1.00 75.00 732 LEU A C 1
ATOM 6069 O O . LEU A 1 732 ? 38.471 -18.696 -18.748 1.00 75.00 732 LEU A O 1
ATOM 6073 N N . MET A 1 733 ? 38.115 -16.649 -19.602 1.00 72.38 733 MET A N 1
ATOM 6074 C CA . MET A 1 733 ? 37.995 -15.966 -18.307 1.00 72.38 733 MET A CA 1
ATOM 6075 C C . MET A 1 733 ? 37.055 -14.757 -18.370 1.00 72.38 733 MET A C 1
ATOM 6077 O O . MET A 1 733 ? 37.216 -13.868 -19.207 1.00 72.38 733 MET A O 1
ATOM 6081 N N . GLU A 1 734 ? 36.152 -14.644 -17.396 1.00 69.56 734 GLU A N 1
ATOM 6082 C CA . GLU A 1 734 ? 35.348 -13.437 -17.195 1.00 69.56 734 GLU A CA 1
ATOM 6083 C C . GLU A 1 734 ? 36.127 -12.386 -16.395 1.00 69.56 734 GLU A C 1
ATOM 6085 O O . GLU A 1 734 ? 36.166 -12.381 -15.165 1.00 69.56 734 GLU A O 1
ATOM 6090 N N . SER A 1 735 ? 36.771 -11.466 -17.106 1.00 78.62 735 SER A N 1
ATOM 6091 C CA . SER A 1 735 ? 37.505 -10.345 -16.517 1.00 78.62 735 SER A CA 1
ATOM 6092 C C . SER A 1 735 ? 37.379 -9.102 -17.394 1.00 78.62 735 SER A C 1
ATOM 6094 O O . SER A 1 735 ? 37.049 -9.189 -18.576 1.00 78.62 735 SER A O 1
ATOM 6096 N N . LYS A 1 736 ? 37.673 -7.927 -16.821 1.00 81.81 736 LYS A N 1
ATOM 6097 C CA . LYS A 1 736 ? 37.791 -6.667 -17.578 1.00 81.81 736 LYS A CA 1
ATOM 6098 C C . LYS A 1 736 ? 38.848 -6.756 -18.677 1.00 81.81 736 LYS A C 1
ATOM 6100 O O . LYS A 1 736 ? 38.709 -6.065 -19.677 1.00 81.81 736 LYS A O 1
ATOM 6105 N N . TRP A 1 737 ? 39.882 -7.572 -18.463 1.00 84.50 737 TRP A N 1
ATOM 6106 C CA . TRP A 1 737 ? 40.874 -7.953 -19.463 1.00 84.50 737 TRP A CA 1
ATOM 6107 C C . TRP A 1 737 ? 40.616 -9.394 -19.883 1.00 84.50 737 TRP A C 1
ATOM 6109 O O . TRP A 1 737 ? 40.780 -10.311 -19.079 1.00 84.50 737 TRP A O 1
ATOM 6119 N N . LYS A 1 738 ? 40.223 -9.583 -21.137 1.00 85.69 738 LYS A N 1
ATOM 6120 C CA . LYS A 1 738 ? 40.000 -10.888 -21.743 1.00 85.69 738 LYS A CA 1
ATOM 6121 C C . LYS A 1 738 ? 41.210 -11.264 -22.580 1.00 85.69 738 LYS A C 1
ATOM 6123 O O . LYS A 1 738 ? 41.607 -10.512 -23.467 1.00 85.69 738 LYS A O 1
ATOM 6128 N N . PHE A 1 739 ? 41.768 -12.431 -22.285 1.00 88.12 739 PHE A N 1
ATOM 6129 C CA . PHE A 1 739 ? 42.829 -13.063 -23.057 1.00 88.12 739 PHE A CA 1
ATOM 6130 C C . PHE A 1 739 ? 42.190 -14.195 -23.845 1.00 88.12 739 PHE A C 1
ATOM 6132 O O . PHE A 1 739 ? 41.765 -15.190 -23.255 1.00 88.12 739 PHE A O 1
ATOM 6139 N N . ARG A 1 740 ? 42.070 -14.013 -25.157 1.00 90.81 740 ARG A N 1
ATOM 6140 C CA . ARG A 1 740 ? 41.250 -14.862 -26.014 1.00 90.81 740 ARG A CA 1
ATOM 6141 C C . ARG A 1 740 ? 42.118 -15.537 -27.070 1.00 90.81 740 ARG A C 1
ATOM 6143 O O . ARG A 1 740 ? 42.384 -14.934 -28.112 1.00 90.81 740 ARG A O 1
ATOM 6150 N N . PRO A 1 741 ? 42.619 -16.760 -26.809 1.00 93.50 741 PRO A N 1
ATOM 6151 C CA . PRO A 1 741 ? 43.287 -17.544 -27.834 1.00 93.50 741 PRO A CA 1
ATOM 6152 C C . PRO A 1 741 ? 42.350 -17.747 -29.015 1.00 93.50 741 PRO A C 1
ATOM 6154 O O . PRO A 1 741 ? 41.157 -18.007 -28.834 1.00 93.50 741 PRO A O 1
ATOM 6157 N N . LEU A 1 742 ? 42.889 -17.646 -30.221 1.00 94.19 742 LEU A N 1
ATOM 6158 C CA . LEU A 1 742 ? 42.109 -17.814 -31.434 1.00 94.19 742 LEU A CA 1
ATOM 6159 C C . LEU A 1 742 ? 42.874 -18.602 -32.490 1.00 94.19 742 LEU A C 1
ATOM 6161 O O . LEU A 1 742 ? 44.100 -18.550 -32.565 1.00 94.19 742 LEU A O 1
ATOM 6165 N N . GLY A 1 743 ? 42.128 -19.336 -33.304 1.00 95.56 743 GLY A N 1
ATOM 6166 C CA . GLY A 1 743 ? 42.614 -20.031 -34.487 1.00 95.56 743 GLY A CA 1
ATOM 6167 C C . GLY A 1 743 ? 41.844 -19.576 -35.717 1.00 95.56 743 GLY A C 1
ATOM 6168 O O . GLY A 1 743 ? 40.646 -19.299 -35.639 1.00 95.56 743 GLY A O 1
ATOM 6169 N N . GLU A 1 744 ? 42.528 -19.507 -36.850 1.00 95.38 744 GLU A N 1
ATOM 6170 C CA . GLU A 1 744 ? 41.971 -19.073 -38.125 1.00 95.38 744 GLU A CA 1
ATOM 6171 C C . GLU A 1 744 ? 42.410 -20.005 -39.254 1.00 95.38 744 GLU A C 1
ATOM 6173 O O . GLU A 1 744 ? 43.565 -20.421 -39.320 1.00 95.38 744 GLU A O 1
ATOM 6178 N N . VAL A 1 745 ? 41.490 -20.307 -40.166 1.00 96.06 745 VAL A N 1
ATOM 6179 C CA . VAL A 1 745 ? 41.771 -20.987 -41.433 1.00 96.06 745 VAL A CA 1
ATOM 6180 C C . VAL A 1 745 ? 41.050 -20.236 -42.540 1.00 96.06 745 VAL A C 1
ATOM 6182 O O . VAL A 1 745 ? 39.883 -19.882 -42.393 1.00 96.06 745 VAL A O 1
ATOM 6185 N N . SER A 1 746 ? 41.725 -20.000 -43.658 1.00 95.06 746 SER A N 1
ATOM 6186 C CA . SER A 1 746 ? 41.160 -19.312 -44.812 1.00 95.06 746 SER A CA 1
ATOM 6187 C C . SER A 1 746 ? 41.623 -19.929 -46.125 1.00 95.06 746 SER A C 1
ATOM 6189 O O . SER A 1 746 ? 42.735 -20.447 -46.244 1.00 95.06 746 SER A O 1
ATOM 6191 N N . TYR A 1 747 ? 40.744 -19.867 -47.118 1.00 95.75 747 TYR A N 1
ATOM 6192 C CA . TYR A 1 747 ? 41.014 -20.280 -48.484 1.00 95.75 747 TYR A CA 1
ATOM 6193 C C . TYR A 1 747 ? 40.395 -19.275 -49.451 1.00 95.75 747 TYR A C 1
ATOM 6195 O O . TYR A 1 747 ? 39.255 -18.849 -49.260 1.00 95.75 747 TYR A O 1
ATOM 6203 N N . SER A 1 748 ? 41.124 -18.908 -50.500 1.00 94.75 748 SER A N 1
ATOM 6204 C CA . SER A 1 748 ? 40.616 -18.041 -51.558 1.00 94.75 748 SER A CA 1
ATOM 6205 C C . SER A 1 748 ? 41.240 -18.365 -52.906 1.00 94.75 748 SER A C 1
ATOM 6207 O O . SER A 1 748 ? 42.420 -18.705 -52.982 1.00 94.75 748 SER A O 1
ATOM 6209 N N . ASP A 1 749 ? 40.455 -18.222 -53.965 1.00 95.44 749 ASP A N 1
ATOM 6210 C CA . ASP A 1 749 ? 40.862 -18.523 -55.332 1.00 95.44 749 ASP A CA 1
ATOM 6211 C C . ASP A 1 749 ? 40.138 -17.612 -56.335 1.00 95.44 749 ASP A C 1
ATOM 6213 O O . ASP A 1 749 ? 39.205 -16.882 -55.974 1.00 95.44 749 ASP A O 1
ATOM 6217 N N . ALA A 1 750 ? 40.580 -17.620 -57.590 1.00 95.81 750 ALA A N 1
ATOM 6218 C CA . ALA A 1 750 ? 39.960 -16.844 -58.657 1.00 95.81 750 ALA A CA 1
ATOM 6219 C C . ALA A 1 750 ? 40.025 -17.557 -60.013 1.00 95.81 750 ALA A C 1
ATOM 6221 O O . ALA A 1 750 ? 40.909 -18.367 -60.264 1.00 95.81 750 ALA A O 1
ATOM 6222 N N . THR A 1 751 ? 39.107 -17.219 -60.924 1.00 95.62 751 THR A N 1
ATOM 6223 C CA . THR A 1 751 ? 39.120 -17.743 -62.305 1.00 95.62 751 THR A CA 1
ATOM 6224 C C . THR A 1 751 ? 40.344 -17.286 -63.103 1.00 95.62 751 THR A C 1
ATOM 6226 O O . THR A 1 751 ? 40.757 -17.971 -64.037 1.00 95.62 751 THR A O 1
ATOM 6229 N N . GLN A 1 752 ? 40.921 -16.140 -62.732 1.00 94.50 752 GLN A N 1
ATOM 6230 C CA . GLN A 1 752 ? 42.170 -15.607 -63.263 1.00 94.50 752 GLN A CA 1
ATOM 6231 C C . GLN A 1 752 ? 42.959 -14.938 -62.135 1.00 94.50 752 GLN A C 1
ATOM 6233 O O . GLN A 1 752 ? 42.401 -14.140 -61.379 1.00 94.50 752 GLN A O 1
ATOM 6238 N N . SER A 1 753 ? 44.249 -15.254 -62.035 1.00 90.75 753 SER A N 1
ATOM 6239 C CA . SER A 1 753 ? 45.121 -14.807 -60.944 1.00 90.75 753 SER A CA 1
ATOM 6240 C C . SER A 1 753 ? 46.025 -13.642 -61.354 1.00 90.75 753 SER A C 1
ATOM 6242 O O . SER A 1 753 ? 46.758 -13.723 -62.339 1.00 90.75 753 SER A O 1
ATOM 6244 N N . PHE A 1 754 ? 46.007 -12.583 -60.550 1.00 89.56 754 PHE A N 1
ATOM 6245 C CA . PHE A 1 754 ? 46.748 -11.336 -60.711 1.00 89.56 754 PHE A CA 1
ATOM 6246 C C . PHE A 1 754 ? 47.557 -11.083 -59.436 1.00 89.56 754 PHE A C 1
ATOM 6248 O O . PHE A 1 754 ? 47.229 -10.239 -58.602 1.00 89.56 754 PHE A O 1
ATOM 6255 N N . ILE A 1 755 ? 48.619 -11.867 -59.256 1.00 85.12 755 ILE A N 1
ATOM 6256 C CA . ILE A 1 755 ? 49.442 -11.839 -58.036 1.00 85.12 755 ILE A CA 1
ATOM 6257 C C . ILE A 1 755 ? 50.203 -10.510 -57.908 1.00 85.12 755 ILE A C 1
ATOM 6259 O O . ILE A 1 755 ? 50.491 -10.076 -56.802 1.00 85.12 755 ILE A O 1
ATOM 6263 N N . SER A 1 756 ? 50.480 -9.839 -59.029 1.00 81.19 756 SER A N 1
ATOM 6264 C CA . SER A 1 756 ? 51.144 -8.532 -59.066 1.00 81.19 756 SER A CA 1
ATOM 6265 C C . SER A 1 756 ? 50.255 -7.360 -58.644 1.00 81.19 756 SER A C 1
ATOM 6267 O O . SER A 1 756 ? 50.733 -6.233 -58.653 1.00 81.19 756 SER A O 1
ATOM 6269 N N . GLY A 1 757 ? 48.965 -7.586 -58.364 1.00 80.69 757 GLY A N 1
ATOM 6270 C CA . GLY A 1 757 ? 48.027 -6.506 -58.046 1.00 80.69 757 GLY A CA 1
ATOM 6271 C C . GLY A 1 757 ? 47.559 -5.691 -59.259 1.00 80.69 757 GLY A C 1
ATOM 6272 O O . GLY A 1 757 ? 46.813 -4.738 -59.082 1.00 80.69 757 GLY A O 1
ATOM 6273 N N . ILE A 1 758 ? 47.939 -6.076 -60.487 1.00 84.31 758 ILE A N 1
ATOM 6274 C CA . ILE A 1 758 ? 47.569 -5.389 -61.738 1.00 84.31 758 ILE A CA 1
ATOM 6275 C C . ILE A 1 758 ? 46.683 -6.319 -62.590 1.00 84.31 758 ILE A C 1
ATOM 6277 O O . ILE A 1 758 ? 47.128 -7.423 -62.911 1.00 84.31 758 ILE A O 1
ATOM 6281 N N . PRO A 1 759 ? 45.471 -5.906 -63.016 1.00 84.25 759 PRO A N 1
ATOM 6282 C CA . PRO A 1 759 ? 44.830 -4.614 -62.744 1.00 84.25 759 PRO A CA 1
ATOM 6283 C C . PRO A 1 759 ? 44.364 -4.446 -61.288 1.00 84.25 759 PRO A C 1
ATOM 6285 O O . PRO A 1 759 ? 44.195 -3.319 -60.845 1.00 84.25 759 PRO A O 1
ATOM 6288 N N . TYR A 1 760 ? 44.161 -5.544 -60.562 1.00 88.06 760 TYR A N 1
ATOM 6289 C CA . TYR A 1 760 ? 43.843 -5.612 -59.131 1.00 88.06 760 TYR A CA 1
ATOM 6290 C C . TYR A 1 760 ? 44.258 -6.992 -58.608 1.00 88.06 760 TYR A C 1
ATOM 6292 O O . TYR A 1 760 ? 44.429 -7.920 -59.397 1.00 88.06 760 TYR A O 1
ATOM 6300 N N . TYR A 1 761 ? 44.399 -7.171 -57.293 1.00 88.56 761 TYR A N 1
ATOM 6301 C CA . TYR A 1 761 ? 44.841 -8.453 -56.733 1.00 88.56 761 TYR A CA 1
ATOM 6302 C C . TYR A 1 761 ? 43.767 -9.558 -56.807 1.00 88.56 761 TYR A C 1
ATOM 6304 O O . TYR A 1 761 ? 42.668 -9.434 -56.244 1.00 88.56 761 TYR A O 1
ATOM 6312 N N . THR A 1 762 ? 44.127 -10.698 -57.412 1.00 91.56 762 THR A N 1
ATOM 6313 C CA . THR A 1 762 ? 43.357 -11.951 -57.329 1.00 91.56 762 THR A CA 1
ATOM 6314 C C . THR A 1 762 ? 44.233 -13.133 -56.903 1.00 91.56 762 THR A C 1
ATOM 6316 O O . THR A 1 762 ? 45.330 -13.313 -57.438 1.00 91.56 762 THR A O 1
ATOM 6319 N N . PRO A 1 763 ? 43.759 -13.948 -55.938 1.00 90.12 763 PRO A N 1
ATOM 6320 C CA . PRO A 1 763 ? 44.523 -15.064 -55.393 1.00 90.12 763 PRO A CA 1
ATOM 6321 C C . PRO A 1 763 ? 44.659 -16.223 -56.394 1.00 90.12 763 PRO A C 1
ATOM 6323 O O . PRO A 1 763 ? 43.949 -16.299 -57.396 1.00 90.12 763 PRO A O 1
ATOM 6326 N N . ASP A 1 764 ? 45.570 -17.145 -56.088 1.00 90.88 764 ASP A N 1
ATOM 6327 C CA . ASP A 1 764 ? 45.794 -18.389 -56.832 1.00 90.88 764 ASP A CA 1
ATOM 6328 C C . ASP A 1 764 ? 45.955 -19.542 -55.834 1.00 90.88 764 ASP A C 1
ATOM 6330 O O . ASP A 1 764 ? 47.020 -19.706 -55.221 1.00 90.88 764 ASP A O 1
ATOM 6334 N N . GLN A 1 765 ? 44.864 -20.284 -55.617 1.00 90.12 765 GLN A N 1
ATOM 6335 C CA . GLN A 1 765 ? 44.762 -21.356 -54.617 1.00 90.12 765 GLN A CA 1
ATOM 6336 C C . GLN A 1 765 ? 45.375 -20.976 -53.258 1.00 90.12 765 GLN A C 1
ATOM 6338 O O . GLN A 1 765 ? 46.135 -21.742 -52.649 1.00 90.12 765 GLN A O 1
ATOM 6343 N N . TYR A 1 766 ? 45.071 -19.765 -52.797 1.00 90.69 766 TYR A N 1
ATOM 6344 C CA . TYR A 1 766 ? 45.649 -19.191 -51.595 1.00 90.69 766 TYR A CA 1
ATOM 6345 C C . TYR A 1 766 ? 45.021 -19.834 -50.358 1.00 90.69 766 TYR A C 1
ATOM 6347 O O . TYR A 1 766 ? 43.814 -19.741 -50.143 1.00 90.69 766 TYR A O 1
ATOM 6355 N N . PHE A 1 767 ? 45.848 -20.494 -49.552 1.00 92.25 767 PHE A N 1
ATOM 6356 C CA . PHE A 1 767 ? 45.459 -21.109 -48.288 1.00 92.25 767 PHE A CA 1
ATOM 6357 C C . PHE A 1 767 ? 46.342 -20.562 -47.171 1.00 92.25 767 PHE A C 1
ATOM 6359 O O . PHE A 1 767 ? 47.573 -20.625 -47.276 1.00 92.25 767 PHE A O 1
ATOM 6366 N N . ALA A 1 768 ? 45.705 -20.085 -46.104 1.00 91.81 768 ALA A N 1
ATOM 6367 C CA . ALA A 1 768 ? 46.379 -19.596 -44.912 1.00 91.81 768 ALA A CA 1
ATOM 6368 C C . ALA A 1 768 ? 45.718 -20.155 -43.651 1.00 91.81 768 ALA A C 1
ATOM 6370 O O . ALA A 1 768 ? 44.492 -20.224 -43.551 1.00 91.81 768 ALA A O 1
ATOM 6371 N N . GLN A 1 769 ? 46.538 -20.525 -42.674 1.00 93.50 769 GLN A N 1
ATOM 6372 C CA . GLN A 1 769 ? 46.092 -20.925 -41.342 1.00 93.50 769 GLN A CA 1
ATOM 6373 C C . GLN A 1 769 ? 46.921 -20.199 -40.290 1.00 93.50 769 GLN A C 1
ATOM 6375 O O . GLN A 1 769 ? 48.103 -19.941 -40.508 1.00 93.50 769 GLN A O 1
ATOM 6380 N N . GLY A 1 770 ? 46.331 -19.878 -39.149 1.00 93.38 770 GLY A N 1
ATOM 6381 C CA . GLY A 1 770 ? 47.016 -19.126 -38.110 1.00 93.38 770 GLY A CA 1
ATOM 6382 C C . GLY A 1 770 ? 46.469 -19.394 -36.724 1.00 93.38 770 GLY A C 1
ATOM 6383 O O . GLY A 1 770 ? 45.337 -19.849 -36.552 1.00 93.38 770 GLY A O 1
ATOM 6384 N N . ILE A 1 771 ? 47.300 -19.101 -35.732 1.00 94.06 771 ILE A N 1
ATOM 6385 C CA . ILE A 1 771 ? 46.919 -19.073 -34.324 1.00 94.06 771 ILE A CA 1
ATOM 6386 C C . ILE A 1 771 ? 47.373 -17.747 -33.728 1.00 94.06 771 ILE A C 1
ATOM 6388 O O . ILE A 1 771 ? 48.423 -17.210 -34.082 1.00 94.06 771 ILE A O 1
ATOM 6392 N N . GLY A 1 772 ? 46.569 -17.202 -32.832 1.00 93.12 772 GLY A N 1
ATOM 6393 C CA . GLY A 1 772 ? 46.803 -15.885 -32.276 1.00 93.12 772 GLY A CA 1
ATOM 6394 C C . GLY A 1 772 ? 46.213 -15.711 -30.893 1.00 93.12 772 GLY A C 1
ATOM 6395 O O . GLY A 1 772 ? 45.631 -16.624 -30.301 1.00 93.12 772 GLY A O 1
ATOM 6396 N N . LEU A 1 773 ? 46.376 -14.495 -30.398 1.00 90.81 773 LEU A N 1
ATOM 6397 C CA . LEU A 1 773 ? 45.820 -14.031 -29.147 1.00 90.81 773 LEU A CA 1
ATOM 6398 C C . LEU A 1 773 ? 45.135 -12.689 -29.395 1.00 90.81 773 LEU A C 1
ATOM 6400 O O . LEU A 1 773 ? 45.759 -11.742 -29.874 1.00 90.81 773 LEU A O 1
ATOM 6404 N N . ASP A 1 774 ? 43.865 -12.612 -29.026 1.00 90.12 774 ASP A N 1
ATOM 6405 C CA . ASP A 1 774 ? 43.140 -11.358 -28.897 1.00 90.12 774 ASP A CA 1
ATOM 6406 C C . ASP A 1 774 ? 43.140 -10.926 -27.423 1.00 90.12 774 ASP A C 1
ATOM 6408 O O . ASP A 1 774 ? 42.827 -11.698 -26.513 1.00 90.12 774 ASP A O 1
ATOM 6412 N N . LEU A 1 775 ? 43.526 -9.676 -27.194 1.00 89.31 775 LEU A N 1
ATOM 6413 C CA . LEU A 1 775 ? 43.467 -8.988 -25.920 1.00 89.31 775 LEU A CA 1
ATOM 6414 C C . LEU A 1 775 ? 42.347 -7.953 -25.979 1.00 89.31 775 LEU A C 1
ATOM 6416 O O . LEU A 1 775 ? 42.426 -6.985 -26.737 1.00 89.31 775 LEU A O 1
ATOM 6420 N N . GLN A 1 776 ? 41.337 -8.108 -25.129 1.00 88.94 776 GLN A N 1
ATOM 6421 C CA . GLN A 1 776 ? 40.208 -7.186 -25.068 1.00 88.94 776 GLN A CA 1
ATOM 6422 C C . GLN A 1 776 ? 40.051 -6.585 -23.673 1.00 88.94 776 GLN A C 1
ATOM 6424 O O . GLN A 1 776 ? 39.959 -7.300 -22.681 1.00 88.94 776 GLN A O 1
ATOM 6429 N N . TYR A 1 777 ? 39.944 -5.262 -23.606 1.00 87.94 777 TYR A N 1
ATOM 6430 C CA . TYR A 1 777 ? 39.577 -4.509 -22.414 1.00 87.94 777 TYR A CA 1
ATOM 6431 C C . TYR A 1 777 ? 38.186 -3.886 -22.574 1.00 87.94 777 TYR A C 1
ATOM 6433 O O . TYR A 1 777 ? 37.915 -3.277 -23.611 1.00 87.94 777 TYR A O 1
ATOM 6441 N N . ARG A 1 778 ? 37.318 -4.002 -21.557 1.00 86.44 778 ARG A N 1
ATOM 6442 C CA . ARG A 1 778 ? 35.986 -3.359 -21.510 1.00 86.44 778 ARG A CA 1
ATOM 6443 C C . ARG A 1 778 ? 35.716 -2.681 -20.164 1.00 86.44 778 ARG A C 1
ATOM 6445 O O . ARG A 1 778 ? 36.000 -3.248 -19.106 1.00 86.44 778 ARG A O 1
ATOM 6452 N N . ASN A 1 779 ? 35.119 -1.485 -20.196 1.00 80.81 779 ASN A N 1
ATOM 6453 C CA . ASN A 1 779 ? 34.651 -0.783 -18.996 1.00 80.81 779 ASN A CA 1
ATOM 6454 C C . ASN A 1 779 ? 33.288 -0.079 -19.218 1.00 80.81 779 ASN A C 1
ATOM 6456 O O . ASN A 1 779 ? 33.212 0.816 -20.068 1.00 80.81 779 ASN A O 1
ATOM 6460 N N . PRO A 1 780 ? 32.227 -0.415 -18.452 1.00 80.25 780 PRO A N 1
ATOM 6461 C CA . PRO A 1 780 ? 32.119 -1.565 -17.538 1.00 80.25 780 PRO A CA 1
ATOM 6462 C C . PRO A 1 780 ? 32.265 -2.912 -18.275 1.00 80.25 780 PRO A C 1
ATOM 6464 O O . PRO A 1 780 ? 32.235 -2.955 -19.502 1.00 80.25 780 PRO A O 1
ATOM 6467 N N . ASN A 1 781 ? 32.465 -4.013 -17.538 1.00 73.81 781 ASN A N 1
ATOM 6468 C CA . ASN A 1 781 ? 32.615 -5.358 -18.118 1.00 73.81 781 ASN A CA 1
ATOM 6469 C C . ASN A 1 781 ? 31.254 -5.952 -18.525 1.00 73.81 781 ASN A C 1
ATOM 6471 O O . ASN A 1 781 ? 30.839 -6.987 -18.014 1.00 73.81 781 ASN A O 1
ATOM 6475 N N . THR A 1 782 ? 30.532 -5.248 -19.390 1.00 72.75 782 THR A N 1
ATOM 6476 C CA . THR A 1 782 ? 29.225 -5.639 -19.928 1.00 72.75 782 THR A CA 1
ATOM 6477 C C . THR A 1 782 ? 29.245 -5.510 -21.456 1.00 72.75 782 THR A C 1
ATOM 6479 O O . THR A 1 782 ? 30.225 -5.041 -22.045 1.00 72.75 782 THR A O 1
ATOM 6482 N N . PHE A 1 783 ? 28.179 -5.953 -22.129 1.00 64.25 783 PHE A N 1
ATOM 6483 C CA . PHE A 1 783 ? 28.006 -5.714 -23.568 1.00 64.25 783 PHE A CA 1
ATOM 6484 C C . PHE A 1 783 ? 27.811 -4.223 -23.898 1.00 64.25 783 PHE A C 1
ATOM 6486 O O . PHE A 1 783 ? 28.184 -3.790 -24.983 1.00 64.25 783 PHE A O 1
ATOM 6493 N N . GLU A 1 784 ? 27.316 -3.428 -22.947 1.00 63.56 784 GLU A N 1
ATOM 6494 C CA . GLU A 1 784 ? 27.127 -1.977 -23.062 1.00 63.56 784 GLU A CA 1
ATOM 6495 C C . GLU A 1 784 ? 28.306 -1.210 -22.440 1.00 63.56 784 GLU A C 1
ATOM 6497 O O . GLU A 1 784 ? 28.183 -0.493 -21.443 1.00 63.56 784 GLU A O 1
ATOM 6502 N N . TYR A 1 785 ? 29.496 -1.401 -23.005 1.00 74.88 785 TYR A N 1
ATOM 6503 C CA . TYR A 1 785 ? 30.707 -0.731 -22.535 1.00 74.88 785 TYR A CA 1
ATOM 6504 C C . TYR A 1 785 ? 30.765 0.727 -23.014 1.00 74.88 785 TYR A C 1
ATOM 6506 O O . TYR A 1 785 ? 30.373 1.065 -24.129 1.00 74.88 785 TYR A O 1
ATOM 6514 N N . ARG A 1 786 ? 31.336 1.605 -22.181 1.00 73.94 786 ARG A N 1
ATOM 6515 C CA . ARG A 1 786 ? 31.668 2.988 -22.573 1.00 73.94 786 ARG A CA 1
ATOM 6516 C C . ARG A 1 786 ? 33.028 3.073 -23.257 1.00 73.94 786 ARG A C 1
ATOM 6518 O O . ARG A 1 786 ? 33.276 3.977 -24.047 1.00 73.94 786 ARG A O 1
ATOM 6525 N N . THR A 1 787 ? 33.922 2.141 -22.937 1.00 78.31 787 THR A N 1
ATOM 6526 C CA . THR A 1 787 ? 35.272 2.075 -23.499 1.00 78.31 787 THR A CA 1
ATOM 6527 C C . THR A 1 787 ? 35.624 0.628 -23.800 1.00 78.31 787 THR A C 1
ATOM 6529 O O . THR A 1 787 ? 35.494 -0.231 -22.926 1.00 78.31 787 THR A O 1
ATOM 6532 N N . GLN A 1 788 ? 36.091 0.381 -25.024 1.00 84.94 788 GLN A N 1
ATOM 6533 C CA . GLN A 1 788 ? 36.685 -0.883 -25.439 1.00 84.94 788 GLN A CA 1
ATOM 6534 C C . GLN A 1 788 ? 38.048 -0.620 -26.069 1.00 84.94 788 GLN A C 1
ATOM 6536 O O . GLN A 1 788 ? 38.186 0.272 -26.903 1.00 84.94 788 GLN A O 1
ATOM 6541 N N . LEU A 1 789 ? 39.026 -1.439 -25.697 1.00 84.69 789 LEU A N 1
ATOM 6542 C CA . LEU A 1 789 ? 40.299 -1.548 -26.397 1.00 84.69 789 LEU A CA 1
ATOM 6543 C C . LEU A 1 789 ? 40.481 -3.004 -26.814 1.00 84.69 789 LEU A C 1
ATOM 6545 O O . LEU A 1 789 ? 40.274 -3.906 -26.007 1.00 84.69 789 LEU A O 1
ATOM 6549 N N . THR A 1 790 ? 40.819 -3.234 -28.075 1.00 86.06 790 THR A N 1
ATOM 6550 C CA . THR A 1 790 ? 41.105 -4.567 -28.616 1.00 86.06 790 THR A CA 1
ATOM 6551 C C . THR A 1 790 ? 42.431 -4.533 -29.340 1.00 86.06 790 THR A C 1
ATOM 6553 O O . THR A 1 790 ? 42.641 -3.659 -30.177 1.00 86.06 790 THR A O 1
ATOM 6556 N N . GLY A 1 791 ? 43.305 -5.477 -29.019 1.00 89.00 791 GLY A N 1
ATOM 6557 C CA . GLY A 1 791 ? 44.528 -5.748 -29.758 1.00 89.00 791 GLY A CA 1
ATOM 6558 C C . GLY A 1 791 ? 44.562 -7.220 -30.131 1.00 89.00 791 GLY A C 1
ATOM 6559 O O . GLY A 1 791 ? 44.300 -8.066 -29.286 1.00 89.00 791 GLY A O 1
ATOM 6560 N N . GLU A 1 792 ? 44.878 -7.527 -31.379 1.00 90.38 792 GLU A N 1
ATOM 6561 C CA . GLU A 1 792 ? 45.009 -8.897 -31.866 1.00 90.38 792 GLU A CA 1
ATOM 6562 C C . GLU A 1 792 ? 46.421 -9.087 -32.418 1.00 90.38 792 GLU A C 1
ATOM 6564 O O . GLU A 1 792 ? 46.927 -8.221 -33.130 1.00 90.38 792 GLU A O 1
ATOM 6569 N N . ILE A 1 793 ? 47.058 -10.205 -32.073 1.00 89.81 793 ILE A N 1
ATOM 6570 C CA . ILE A 1 793 ? 48.339 -10.635 -32.644 1.00 89.81 793 ILE A CA 1
ATOM 6571 C C . ILE A 1 793 ? 48.156 -12.071 -33.129 1.00 89.81 793 ILE A C 1
ATOM 6573 O O . ILE A 1 793 ? 47.683 -12.918 -32.367 1.00 89.81 793 ILE A O 1
ATOM 6577 N N . MET A 1 794 ? 48.526 -12.369 -34.375 1.00 89.25 794 MET A N 1
ATOM 6578 C CA . MET A 1 794 ? 48.304 -13.687 -34.970 1.00 89.25 794 MET A CA 1
ATOM 6579 C C . MET A 1 794 ? 49.482 -14.118 -35.839 1.00 89.25 794 MET A C 1
ATOM 6581 O O . MET A 1 794 ? 49.733 -13.532 -36.880 1.00 89.25 794 MET A O 1
ATOM 6585 N N . GLY A 1 795 ? 50.118 -15.233 -35.477 1.00 88.50 795 GLY A N 1
ATOM 6586 C CA . GLY A 1 795 ? 51.056 -15.906 -36.368 1.00 88.50 795 GLY A CA 1
ATOM 6587 C C . GLY A 1 795 ? 50.300 -16.685 -37.442 1.00 88.50 795 GLY A C 1
ATOM 6588 O O . GLY A 1 795 ? 49.448 -17.520 -37.122 1.00 88.50 795 GLY A O 1
ATOM 6589 N N . ARG A 1 796 ? 50.615 -16.434 -38.710 1.00 87.25 796 ARG A N 1
ATOM 6590 C CA . ARG A 1 796 ? 49.992 -17.071 -39.874 1.00 87.25 796 ARG A CA 1
ATOM 6591 C C . ARG A 1 796 ? 51.027 -17.849 -40.679 1.00 87.25 796 ARG A C 1
ATOM 6593 O O . ARG A 1 796 ? 52.199 -17.492 -40.743 1.00 87.25 796 ARG A O 1
ATOM 6600 N N . HIS A 1 797 ? 50.574 -18.941 -41.280 1.00 87.88 797 HIS A N 1
ATOM 6601 C CA . HIS A 1 797 ? 51.328 -19.752 -42.220 1.00 87.88 797 HIS A CA 1
ATOM 6602 C C . HIS A 1 797 ? 50.562 -19.855 -43.534 1.00 87.88 797 HIS A C 1
ATOM 6604 O O . HIS A 1 797 ? 49.447 -20.390 -43.585 1.00 87.88 797 HIS A O 1
ATOM 6610 N N . GLU A 1 798 ? 51.202 -19.404 -44.600 1.00 85.06 798 GLU A N 1
ATOM 6611 C CA . GLU A 1 798 ? 50.707 -19.468 -45.966 1.00 85.06 798 GLU A CA 1
ATOM 6612 C C . GLU A 1 798 ? 51.389 -20.573 -46.770 1.00 85.06 798 GLU A C 1
ATOM 6614 O O . GLU A 1 798 ? 52.573 -20.866 -46.607 1.00 85.06 798 GLU A O 1
ATOM 6619 N N . ARG A 1 799 ? 50.651 -21.158 -47.719 1.00 71.06 799 ARG A N 1
ATOM 6620 C CA . ARG A 1 799 ? 51.178 -22.202 -48.614 1.00 71.06 799 ARG A CA 1
ATOM 6621 C C . ARG A 1 799 ? 52.309 -21.715 -49.540 1.00 71.06 799 ARG A C 1
ATOM 6623 O O . ARG A 1 799 ? 53.085 -22.551 -49.998 1.00 71.06 799 ARG A O 1
ATOM 6630 N N . ARG A 1 800 ? 52.382 -20.413 -49.854 1.00 66.81 800 ARG A N 1
ATOM 6631 C CA . ARG A 1 800 ? 53.355 -19.833 -50.805 1.00 66.81 800 ARG A CA 1
ATOM 6632 C C . ARG A 1 800 ? 54.518 -19.110 -50.131 1.00 66.81 800 ARG A C 1
ATOM 6634 O O . ARG A 1 800 ? 55.655 -19.341 -50.527 1.00 66.81 800 ARG A O 1
ATOM 6641 N N . GLU A 1 801 ? 54.237 -18.268 -49.140 1.00 65.81 801 GLU A N 1
ATOM 6642 C CA . GLU A 1 801 ? 55.222 -17.327 -48.580 1.00 65.81 801 GLU A CA 1
ATOM 6643 C C . GLU A 1 801 ? 55.774 -17.751 -47.203 1.00 65.81 801 GLU A C 1
ATOM 6645 O O . GLU A 1 801 ? 56.765 -17.195 -46.735 1.00 65.81 801 GLU A O 1
ATOM 6650 N N . GLY A 1 802 ? 55.219 -18.802 -46.581 1.00 71.94 802 GLY A N 1
ATOM 6651 C CA . GLY A 1 802 ? 55.704 -19.343 -45.307 1.00 71.94 802 GLY A CA 1
ATOM 6652 C C . GLY A 1 802 ? 55.077 -18.671 -44.079 1.00 71.94 802 GLY A C 1
ATOM 6653 O O . GLY A 1 802 ? 53.870 -18.443 -44.053 1.00 71.94 802 GLY A O 1
ATOM 6654 N N . PHE A 1 803 ? 55.869 -18.436 -43.024 1.00 71.94 803 PHE A N 1
ATOM 6655 C CA . PHE A 1 803 ? 55.403 -17.881 -41.741 1.00 71.94 803 PHE A CA 1
ATOM 6656 C C . PHE A 1 803 ? 55.560 -16.356 -41.663 1.00 71.94 803 PHE A C 1
ATOM 6658 O O . PHE A 1 803 ? 56.634 -15.836 -41.959 1.00 71.94 803 PHE A O 1
ATOM 6665 N N . PHE A 1 804 ? 54.539 -15.669 -41.150 1.00 76.50 804 PHE A N 1
ATOM 6666 C CA . PHE A 1 804 ? 54.550 -14.235 -40.824 1.00 76.50 804 PHE A CA 1
ATOM 6667 C C . PHE A 1 804 ? 53.680 -13.959 -39.582 1.00 76.50 804 PHE A C 1
ATOM 6669 O O . PHE A 1 804 ? 52.913 -14.828 -39.155 1.00 76.50 804 PHE A O 1
ATOM 6676 N N . PHE A 1 805 ? 53.855 -12.790 -38.958 1.00 60.97 805 PHE A N 1
ATOM 6677 C CA . PHE A 1 805 ? 53.259 -12.414 -37.665 1.00 60.97 805 PHE A CA 1
ATOM 6678 C C . PHE A 1 805 ? 52.370 -11.181 -37.758 1.00 60.97 805 PHE A C 1
ATOM 6680 O O . PHE A 1 805 ? 52.662 -10.332 -38.631 1.00 60.97 805 PHE A O 1
#

Secondary structure (DSSP, 8-state):
-------EESS---HHHHHHHHHHHHHHS---EE--GGGTS-PPPPTT-----SSTT---SS--SS-S--HHHHHHHHHHHHHHH-TT-----HHHHHHHHHHHHTEEEEEEEETTEEEEEEEEPTTPPPS-----EEEEEEEEGGGHHHHHHHHHHTT--EEEEEETTEEEEEEEESSSEEEEE---TTT---HHHHHHHHHHHHHHHHHHHHHSS---S-S------HHHHHHHHHHH-TT-HHHHHHHHHHHHHTT-HHHHHHHHHHHHHH-SS--HHHHHHHHHHHHHTT-HHHHHHHHHHHHHHH-SHHHHHHHHHHHHHH----HHHHHHHHHHHHHH-TT-HHHHHHHHHHT-SSSSHHHHHHHHHHHHHH-TT-SSHHHHHHHHHHHHS-HHHHHHHHHTS-GGGHHHHGGGHHHHHHHHHHTS--HHHHHHHHHHSTT--HHHHHHHHHHTT-HHHHHHHHHHHHHHSTT-HHHHHHHHHHHHHTT-HHHHHHHHHHHHHTT--TT-HHHHHHHHHHHHS-HHHHHHHHHH-GGGS-HHHHHHHHHHHHHHHS-EEEEEEEEEE-TTSEEEEEEEEEEEEEETTTEEEEEEEEEEEEEE-SSSS-EEEEEEEEEEEEEEE-TTS-EEEEEEEEEEE-SS-EEEEEEEEEEEEETTEEEEEEEEEEE-SSHHHHHTT-EEEEEEEEEEEEEGGGTEEEEEEEEEEEETTS-EEEEEEEEEEE----SSEEEEEEEEEEEEEESS-BTT-SSS-B-SSEEEEEEEEEEEEEESSSSS-SEEEEEEEEEEEETTTEEE-

Nearest PDB structures (foldseek):
  1w3b-assembly1_A  TM=3.392E-01  e=5.268E-06  Homo sapiens
  8wv0-assembly1_A  TM=5.251E-01  e=2.029E-02  Burkholderia pseudomallei
  4ctd-assembly1_A  TM=5.451E-01  e=1.528E-01  Escherichia coli K-12
  3njt-assembly1_A  TM=4.812E-01  e=8.794E-01  Bordetella pertussis

Radius of gyration: 54.21 Å; Cα contacts (8 Å, |Δi|>4): 1217; chains: 1; bounding box: 116×47×173 Å

Mean predicted aligned error: 19.8 Å

Solvent-accessible surface area (backbone atoms only — not comparable to full-atom values): 43951 Å² total; per-residue (Å²): 139,79,89,72,81,80,73,40,58,51,45,73,86,46,70,65,53,47,50,47,47,50,54,42,29,73,78,66,75,54,80,50,75,51,79,57,75,57,42,63,53,76,68,86,78,58,101,83,63,98,65,68,75,49,47,82,81,70,51,46,62,51,53,51,87,70,33,93,53,15,43,49,48,42,44,48,51,52,50,46,55,48,40,66,68,39,68,85,68,79,92,67,54,71,75,56,44,46,35,51,52,51,41,55,74,44,45,45,78,47,80,42,83,57,63,61,27,30,37,39,38,52,47,66,46,87,97,64,77,75,76,56,90,74,64,70,42,78,46,80,45,81,40,46,60,92,49,41,67,64,40,54,50,47,34,50,76,71,71,42,67,68,50,72,28,85,46,94,78,24,30,41,36,38,36,58,39,68,62,52,61,53,63,44,66,38,84,54,76,84,38,72,58,47,68,60,57,52,47,44,50,49,46,50,46,47,43,50,46,46,49,51,47,55,74,71,62,76,82,90,85,91,74,98,72,91,74,90,51,64,56,62,50,27,52,51,50,20,71,76,39,74,84,38,64,68,33,46,52,53,34,30,53,39,18,57,77,67,73,40,52,73,57,31,42,54,54,42,53,51,47,54,70,75,37,90,83,68,54,67,71,51,51,54,50,39,50,50,52,33,47,75,68,70,36,63,70,57,53,52,53,50,52,50,53,45,38,75,73,64,70,45,72,68,53,52,51,52,48,53,52,42,31,74,72,60,64,66,80,48,72,71,58,54,38,55,53,32,50,52,51,24,70,76,38,72,86,39,68,67,44,46,53,52,33,42,62,59,50,73,46,76,87,39,37,72,61,36,53,54,50,48,52,52,51,41,71,76,42,73,85,54,87,51,57,66,40,54,52,50,58,49,31,67,73,67,43,57,67,67,64,35,50,57,55,55,70,73,52,59,81,87,52,47,77,56,39,30,90,47,14,55,59,51,13,48,40,26,39,60,74,69,64,35,42,67,60,11,48,54,27,38,73,60,17,80,90,52,68,66,67,57,50,43,52,35,28,53,78,69,67,37,57,71,60,31,52,52,50,51,51,50,53,42,67,77,41,75,83,43,57,34,57,35,27,53,52,17,47,50,32,36,78,75,70,40,46,73,61,12,50,65,52,35,47,69,40,38,73,66,68,67,37,88,93,40,71,38,45,57,50,44,52,51,54,56,68,72,43,52,72,70,53,43,54,60,44,40,74,77,46,52,59,67,49,50,73,65,58,45,50,50,52,51,49,52,42,44,74,36,50,36,81,44,79,44,80,50,74,50,75,53,72,50,99,56,58,33,39,38,37,39,37,36,44,33,44,34,42,47,37,72,66,36,44,32,43,33,43,34,42,35,38,40,39,39,33,30,46,75,47,106,57,79,48,77,48,60,29,47,28,48,32,43,37,42,37,42,33,38,92,87,63,32,40,36,40,36,41,30,50,32,42,31,43,42,95,89,54,70,43,62,33,37,42,39,37,42,36,43,46,57,95,57,33,40,39,37,42,35,40,38,37,27,60,48,98,34,64,58,18,59,77,66,72,33,36,35,40,35,44,37,40,38,39,37,41,46,38,82,96,50,39,35,35,40,38,42,40,36,40,40,36,42,34,72,85,76,37,42,37,39,34,41,35,42,37,43,35,36,46,80,57,97,52,47,66,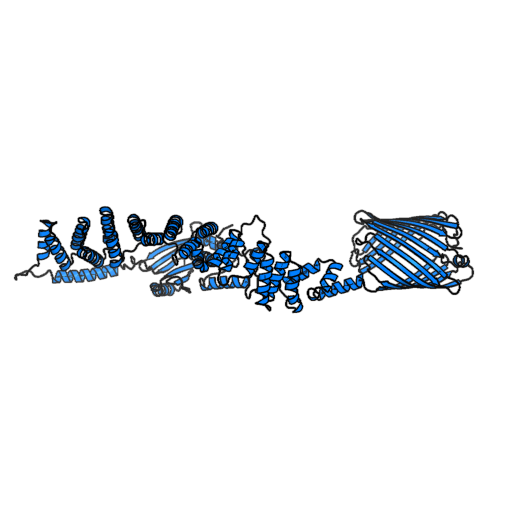29,66,24,47,32,38,40,41,36,40,31,31,36,80,55,64,19,84,83,38,63,56,48,73,28,43,70,77,39,42,39,37,32,46,31,41,35,41,38,38,39,42,56,82,55,95,81,43,83,43,77,48,76,49,75,52,48,44,34,39,36,81,84,84,40,76,52,107

Sequence (805 aa):
MFDYPRVTSGFTMNENSLLDQQGMQLVTGIWNHFIHPDDVFQVTQRAEDEFTSRNPLGLGWKSSQEYDYGLYHLFRDRVQFTMEHFPKSRFVTATQGGKRAEDWRRRLTKYTQSGASLKVNTSFRANYIPKFQDSTKYWYMYVTEDQALETESTLSKQGLSYQRTEIWDGYLYQFSTESEIFFVPNFEKSYYFDQQFVRNLVRDQVGNYQQYLVASGGFSGSGEEWRDTRLEDAVRAWRMNPQSVANQENLITLSTEFNQMSRAITILENRLLNNENWSERDQERLLTYYGWEGMQTRAELFLEDLWAKYASMQVIALKNQAVAALGLFGEDFERRWRQRELQLNPDDYNTLLNYTKSIESQENWPEMKENLRRLLSMNPETDSLYAFALQRSFYYEIPDSTMDFVEEFSTSSYPQLTPFASNLAFMYAFNANDFQQALFWANNAPNFDERLKLYWLGQLNYDELYIAQAKKMITNSPADDSLRSFIGTNLFYQGLAEESYKVLYPLFERQNTQGLAADTLMRNEIGYLSYDQKKDFYKRYPEFFDEDQEGDLQDEYRRNRGVKATVFGEYRDDNFDNTFGRGGVSVEIGNRRKNTHSFKSEYLIFSDNATQTSTVFNYQGLGYEFAHRSDDQQFQFRAGPTVLFGEGDFIPEALVSVGYSKDSSFTSVQLTGGAELTSTSLQNDYYQSQLQVYRQDYWFDGNITTALSASGKYFTNNVFRYGAQGRVILDLMESKWKFRPLGEVSYSDATQSFISGIPYYTPDQYFAQGIGLDLQYRNPNTFEYRTQLTGEIMGRHERREGFFF

pLDDT: mean 85.16, std 12.01, range [32.84, 98.0]